Protein 4X84 (pdb70)

Radius of gyration: 31.81 Å; Cα contacts (8 Å, |Δi|>4): 2276; chains: 4; bounding box: 63×84×82 Å

Organism: Pseudomonas aeruginosa (strain ATCC 15692 / DSM 22644 / CIP 104116 / JCM 14847 / LMG 12228 / 1C / PRS 101 / PAO1) (NCBI:txid208964)

InterPro domains:
  IPR004788 Ribose 5-phosphate isomerase, type A [PF06026] (53-217)
  IPR004788 Ribose 5-phosphate isomerase, type A [PTHR11934] (2-221)
  IPR004788 Ribose 5-phosphate isomerase, type A [TIGR00021] (7-219)
  IPR004788 Ribose 5-phosphate isomerase, type A [cd01398] (6-214)
  IPR020672 Ribose-5-phosphate isomerase, type A, subgroup [MF_00170] (3-221)
  IPR037171 NagB/RpiA transferase-like [SSF100950] (1-150)

Foldseek 3Di:
DDDFLRLLLQLLLVVCVVCVVVAAAAAEAEFEDDSSSLSNLVNCLVCLVGYHAYEYLAPVRCVSRVVSVGDYDHPVVDQEHAEHEYEAQAAEQQQKGAHCPVPSQQSSLVSLVSYPAYEYEHAPVRYDHFPAQFFKKWWFAAVCVVVLQVQLVVVVWHWDWDPPDAGRVRTTITGTHDDGCPDLVVVQVSSVPRPGTPHIRTCHVPGHQWYWYGDPVHTDIHGD/DDFDDDDDFLRLLLQLLLVVCVVCQVVAAQAAEEEFEDDDSSLSNLVNVLVCLVGYQAYEYLAPVRCVSNVVSVGDYDHPVVDQAHAEHEYEAQAAEQQQKGAHCPVPSQQSSLVNLVRYPAYEYEGAAVRYDHWDAQFFKKWWFAAVCVVVLQVQVVVVVWHWDWPPPDAGRVRTTITGTHDDGCPDLVVVQVSSVPRPGTSHIRTCHVPGHQWYWYGDSVHTDIGGD/DADFLRLLLQLLLVVCVVCVVVAAAAAEEEFEDDDSSLSNLVNVLVCQVGYQAYEYLAPVRCVSNVVSPGDYDHPVVDQAHAEHEYEAQAAELQQKGFHCPVPSQQSSLVNLVRYPAYEYEHEQVRYDNAPAQFFKKWWFAAVCVVVLQVVLVVQVWHWDWPPPDAGRVRTTITGTHDGDCPDLVVVQVVSVPRPGTSHIRTCHVPGGQWYFYRYPVGTDIGGD/DFLVLLLQLLLVVCVVCQVVAAAAAEEEFEDDSSSLSNLVNNLVVLVGYQAYEYLAPVRVVSNVVSVGDYDHPVPDQAHQEHEYEAQAAEQQQKGAHCPVPSQQSSLVNLVRYPAYEYEHAAVRYDNWDAQFFKKWWFAAVCVVVLQVQVVVVVWHWDWPPPDAHRVRTTITGTHDDGCPDLVVVQVSSVPRPGTPHIRTCHVPGHQWYFYRDPVGTDIGGD

Structure (mmCIF, N/CA/C/O backbone):
data_4X84
#
_entry.id   4X84
#
_cell.length_a   41.070
_cell.length_b   142.790
_cell.length_c   161.210
_cell.angle_alpha   90.000
_cell.angle_beta   90.000
_cell.angle_gamma   90.000
#
_symmetry.space_group_name_H-M   'P 21 21 21'
#
loop_
_entity.id
_entity.type
_entity.pdbx_description
1 polymer 'Ribose-5-phosphate isomerase A'
2 non-polymer 'CITRATE ANION'
3 water water
#
loop_
_atom_site.group_PDB
_atom_site.id
_atom_site.type_symbol
_atom_site.label_atom_id
_atom_site.label_alt_id
_atom_site.label_comp_id
_atom_site.label_asym_id
_atom_site.label_entity_id
_atom_site.label_seq_id
_atom_site.pdbx_PDB_ins_code
_atom_site.Cartn_x
_atom_site.Cartn_y
_atom_site.Cartn_z
_atom_site.occupancy
_atom_site.B_iso_or_equiv
_atom_site.auth_seq_id
_atom_site.auth_comp_id
_atom_site.auth_asym_id
_atom_site.auth_atom_id
_atom_site.pdbx_PDB_model_num
ATOM 1 N N . HIS A 1 8 ? 0.649 100.624 5.033 1.00 37.77 0 HIS A N 1
ATOM 2 C CA . HIS A 1 8 ? 1.260 101.903 4.686 1.00 36.92 0 HIS A CA 1
ATOM 3 C C . HIS A 1 8 ? 0.620 103.048 5.461 1.00 34.40 0 HIS A C 1
ATOM 4 O O . HIS A 1 8 ? -0.604 103.154 5.538 1.00 35.48 0 HIS A O 1
ATOM 11 N N . MET A 1 9 ? 1.454 103.906 6.037 1.00 31.22 1 MET A N 1
ATOM 12 C CA . MET A 1 9 ? 0.961 105.075 6.751 1.00 27.51 1 MET A CA 1
ATOM 13 C C . MET A 1 9 ? 1.215 106.336 5.942 1.00 24.20 1 MET A C 1
ATOM 14 O O . MET A 1 9 ? 2.311 106.536 5.415 1.00 24.98 1 MET A O 1
ATOM 19 N N . ASN A 1 10 ? 0.201 107.186 5.834 1.00 20.56 2 ASN A N 1
ATOM 20 C CA . ASN A 1 10 ? 0.390 108.456 5.150 1.00 19.42 2 ASN A CA 1
ATOM 21 C C . ASN A 1 10 ? 1.099 109.439 6.073 1.00 17.97 2 ASN A C 1
ATOM 22 O O . ASN A 1 10 ? 1.337 109.144 7.247 1.00 16.65 2 ASN A O 1
ATOM 27 N N . GLN A 1 11 ? 1.444 110.603 5.543 1.00 16.84 3 GLN A N 1
ATOM 28 C CA . GLN A 1 11 ? 2.221 111.574 6.297 1.00 16.65 3 GLN A CA 1
ATOM 29 C C . GLN A 1 11 ? 1.487 112.067 7.548 1.00 14.47 3 GLN A C 1
ATOM 30 O O . GLN A 1 11 ? 2.101 112.238 8.603 1.00 13.32 3 GLN A O 1
ATOM 36 N N . ASP A 1 12 ? 0.178 112.285 7.436 1.00 13.86 4 ASP A N 1
ATOM 37 C CA . ASP A 1 12 ? -0.618 112.679 8.598 1.00 14.17 4 ASP A CA 1
ATOM 38 C C . ASP A 1 12 ? -0.554 111.632 9.708 1.00 12.88 4 ASP A C 1
ATOM 39 O O . ASP A 1 12 ? -0.460 111.966 10.885 1.00 13.10 4 ASP A O 1
ATOM 44 N N . GLN A 1 13 ? -0.612 110.361 9.331 1.00 12.37 5 GLN A N 1
ATOM 45 C CA . GLN A 1 13 ? -0.589 109.286 10.312 1.00 13.10 5 GLN A CA 1
ATOM 46 C C . GLN A 1 13 ? 0.768 109.183 11.006 1.00 11.72 5 GLN A C 1
ATOM 47 O O . GLN A 1 13 ? 0.838 108.913 12.204 1.00 12.13 5 GLN A O 1
ATOM 53 N N . LEU A 1 14 ? 1.844 109.432 10.267 1.00 11.61 6 LEU A N 1
ATOM 54 C CA . LEU A 1 14 ? 3.171 109.478 10.877 1.00 10.46 6 LEU A CA 1
ATOM 55 C C . LEU A 1 14 ? 3.283 110.655 11.854 1.00 10.64 6 LEU A C 1
ATOM 56 O O . LEU A 1 14 ? 3.892 110.529 12.917 1.00 10.86 6 LEU A O 1
ATOM 61 N N . LYS A 1 15 ? 2.697 111.794 11.493 1.00 10.36 7 LYS A N 1
ATOM 62 C CA . LYS A 1 15 ? 2.674 112.949 12.385 1.00 10.19 7 LYS A CA 1
ATOM 63 C C . LYS A 1 15 ? 1.854 112.668 13.648 1.00 8.93 7 LYS A C 1
ATOM 64 O O . LYS A 1 15 ? 2.242 113.057 14.753 1.00 9.90 7 LYS A O 1
ATOM 70 N N . GLN A 1 16 ? 0.727 111.978 13.496 1.00 10.23 8 GLN A N 1
ATOM 71 C CA . GLN A 1 16 ? -0.067 111.611 14.665 1.00 11.55 8 GLN A CA 1
ATOM 72 C C . GLN A 1 16 ? 0.694 110.659 15.580 1.00 10.57 8 GLN A C 1
ATOM 73 O O . GLN A 1 16 ? 0.596 110.761 16.805 1.00 11.17 8 GLN A O 1
ATOM 79 N N . ALA A 1 17 ? 1.456 109.743 14.987 1.00 10.69 9 ALA A N 1
ATOM 80 C CA . ALA A 1 17 ? 2.233 108.797 15.777 1.00 10.81 9 ALA A CA 1
ATOM 81 C C . ALA A 1 17 ? 3.258 109.512 16.660 1.00 10.52 9 ALA A C 1
ATOM 82 O O . ALA A 1 17 ? 3.385 109.197 17.846 1.00 10.22 9 ALA A O 1
ATOM 84 N N . VAL A 1 18 ? 3.994 110.470 16.097 1.00 10.02 10 VAL A N 1
ATOM 85 C CA . VAL A 1 18 ? 4.971 111.188 16.915 1.00 9.12 10 VAL A CA 1
ATOM 86 C C . VAL A 1 18 ? 4.319 112.155 17.899 1.00 9.33 10 VAL A C 1
ATOM 87 O O . VAL A 1 18 ? 4.839 112.362 18.995 1.00 10.24 10 VAL A O 1
ATOM 91 N N . ALA A 1 19 ? 3.177 112.728 17.525 1.00 9.55 11 ALA A N 1
ATOM 92 C CA . ALA A 1 19 ? 2.423 113.570 18.449 1.00 10.07 11 ALA A CA 1
ATOM 93 C C . ALA A 1 19 ? 2.048 112.780 19.699 1.00 9.86 11 ALA A C 1
ATOM 94 O O . ALA A 1 19 ? 2.224 113.254 20.829 1.00 10.87 11 ALA A O 1
ATOM 96 N N . GLN A 1 20 ? 1.545 111.560 19.504 1.00 10.00 12 GLN A N 1
ATOM 97 C CA . GLN A 1 20 ? 1.153 110.730 20.638 1.00 11.47 12 GLN A CA 1
ATOM 98 C C . GLN A 1 20 ? 2.383 110.267 21.417 1.00 10.49 12 GLN A C 1
ATOM 99 O O . GLN A 1 20 ? 2.349 110.196 22.644 1.00 11.60 12 GLN A O 1
ATOM 105 N N . ALA A 1 21 ? 3.466 109.953 20.710 1.00 10.18 13 ALA A N 1
ATOM 106 C CA . ALA A 1 21 ? 4.703 109.566 21.381 1.00 10.23 13 ALA A CA 1
ATOM 107 C C . ALA A 1 21 ? 5.215 110.680 22.302 1.00 10.06 13 ALA A C 1
ATOM 108 O O . ALA A 1 21 ? 5.718 110.416 23.394 1.00 10.44 13 ALA A O 1
ATOM 110 N N . ALA A 1 22 ? 5.083 111.929 21.866 1.00 9.07 14 ALA A N 1
ATOM 111 C CA . ALA A 1 22 ? 5.484 113.064 22.696 1.00 9.80 14 ALA A CA 1
ATOM 112 C C . ALA A 1 22 ? 4.626 113.161 23.960 1.00 10.02 14 ALA A C 1
ATOM 113 O O . ALA A 1 22 ? 5.148 113.376 25.053 1.00 10.88 14 ALA A O 1
ATOM 115 N N . VAL A 1 23 ? 3.315 112.989 23.816 1.00 9.45 15 VAL A N 1
ATOM 116 C CA . VAL A 1 23 ? 2.435 112.957 24.985 1.00 10.57 15 VAL A CA 1
ATOM 117 C C . VAL A 1 23 ? 2.825 111.821 25.931 1.00 10.55 15 VAL A C 1
ATOM 118 O O . VAL A 1 23 ? 2.918 112.028 27.142 1.00 12.04 15 VAL A O 1
ATOM 122 N N . ASP A 1 24 ? 3.077 110.634 25.379 1.00 11.73 16 ASP A N 1
ATOM 123 C CA . ASP A 1 24 ? 3.471 109.482 26.200 1.00 13.66 16 ASP A CA 1
ATOM 124 C C . ASP A 1 24 ? 4.733 109.788 26.997 1.00 12.82 16 ASP A C 1
ATOM 125 O O . ASP A 1 24 ? 4.864 109.386 28.157 1.00 13.77 16 ASP A O 1
ATOM 130 N N . HIS A 1 25 ? 5.664 110.494 26.363 1.00 12.36 17 HIS A N 1
ATOM 131 C CA . HIS A 1 25 ? 6.930 110.834 26.994 1.00 11.93 17 HIS A CA 1
ATOM 132 C C . HIS A 1 25 ? 6.764 111.825 28.138 1.00 11.70 17 HIS A C 1
ATOM 133 O O . HIS A 1 25 ? 7.357 111.658 29.210 1.00 12.31 17 HIS A O 1
ATOM 140 N N . ILE A 1 26 ? 5.975 112.873 27.909 1.00 10.95 18 ILE A N 1
ATOM 141 C CA . ILE A 1 26 ? 5.872 113.942 28.897 1.00 10.55 18 ILE A CA 1
ATOM 142 C C . ILE A 1 26 ? 4.861 113.682 30.015 1.00 10.38 18 ILE A C 1
ATOM 143 O O . ILE A 1 26 ? 5.026 114.201 31.113 1.00 10.44 18 ILE A O 1
ATOM 148 N N . LEU A 1 27 ? 3.837 112.874 29.748 1.00 11.12 19 LEU A N 1
ATOM 149 C CA . LEU A 1 27 ? 2.744 112.691 30.709 1.00 12.85 19 LEU A CA 1
ATOM 150 C C . LEU A 1 27 ? 3.166 112.330 32.150 1.00 12.32 19 LEU A C 1
ATOM 151 O O . LEU A 1 27 ? 2.669 112.942 33.093 1.00 12.09 19 LEU A O 1
ATOM 156 N N . PRO A 1 28 ? 4.104 111.373 32.332 1.00 12.60 20 PRO A N 1
ATOM 157 C CA . PRO A 1 28 ? 4.514 111.047 33.707 1.00 13.19 20 PRO A CA 1
ATOM 158 C C . PRO A 1 28 ? 5.189 112.213 34.438 1.00 12.77 20 PRO A C 1
ATOM 159 O O . PRO A 1 28 ? 5.317 112.178 35.669 1.00 15.09 20 PRO A O 1
ATOM 163 N N . HIS A 1 29 ? 5.605 113.226 33.680 1.00 11.74 21 HIS A N 1
ATOM 164 C CA . HIS A 1 29 ? 6.294 114.385 34.222 1.00 11.85 21 HIS A CA 1
ATOM 165 C C . HIS A 1 29 ? 5.382 11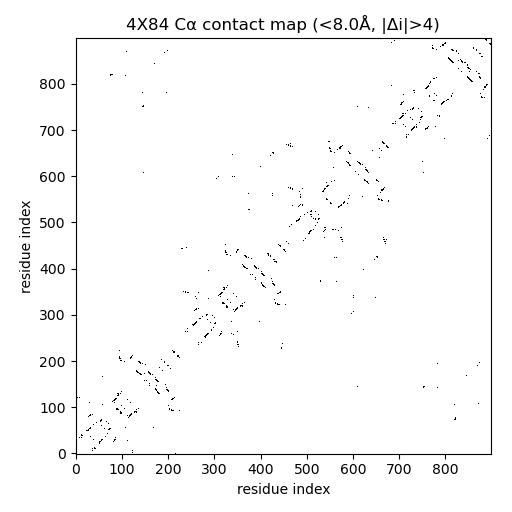5.588 34.437 1.00 13.39 21 HIS A C 1
ATOM 166 O O . HIS A 1 29 ? 5.846 116.637 34.863 1.00 16.83 21 HIS A O 1
ATOM 173 N N . LEU A 1 30 ? 4.093 115.452 34.138 1.00 11.12 22 LEU A N 1
ATOM 174 C CA . LEU A 1 30 ? 3.166 116.575 34.274 1.00 11.97 22 LEU A CA 1
ATOM 175 C C . LEU A 1 30 ? 2.394 116.530 35.581 1.00 12.11 22 LEU A C 1
ATOM 176 O O . LEU A 1 30 ? 1.869 115.489 35.963 1.00 14.43 22 LEU A O 1
ATOM 181 N N . ASP A 1 31 ? 2.319 117.668 36.262 1.00 11.94 23 ASP A N 1
ATOM 182 C CA . ASP A 1 31 ? 1.409 117.807 37.398 1.00 11.40 23 ASP A CA 1
ATOM 183 C C . ASP A 1 31 ? 0.547 119.048 37.216 1.00 11.81 23 ASP A C 1
ATOM 184 O O . ASP A 1 31 ? 0.590 119.691 36.156 1.00 11.95 23 ASP A O 1
ATOM 189 N N . SER A 1 32 ? -0.218 119.398 38.242 1.00 11.71 24 SER A N 1
ATOM 190 C CA . SER A 1 32 ? -1.191 120.473 38.111 1.00 12.71 24 SER A CA 1
ATOM 191 C C . SER A 1 32 ? -0.573 121.842 37.831 1.00 13.51 24 SER A C 1
ATOM 192 O O . SER A 1 32 ? -1.281 122.772 37.443 1.00 15.29 24 SER A O 1
ATOM 195 N N . LYS A 1 33 ? 0.735 121.973 38.026 1.00 14.20 25 LYS A N 1
ATOM 196 C CA A LYS A 1 33 ? 1.426 123.241 37.808 0.62 14.75 25 LYS A CA 1
ATOM 197 C CA B LYS A 1 33 ? 1.383 123.257 37.787 0.38 14.61 25 LYS A CA 1
ATOM 198 C C . LYS A 1 33 ? 2.285 123.237 36.544 1.00 14.33 25 LYS A C 1
ATOM 199 O O . LYS A 1 33 ? 2.997 124.202 36.264 1.00 16.14 25 LYS A O 1
ATOM 210 N N . SER A 1 34 ? 2.229 122.147 35.782 1.00 12.60 26 SER A N 1
ATOM 211 C CA . SER A 1 34 ? 2.989 122.050 34.537 1.00 10.91 26 SER A CA 1
ATOM 212 C C . SER A 1 34 ? 2.402 122.922 33.437 1.00 9.94 26 SER A C 1
ATOM 213 O O . SER A 1 34 ? 1.203 122.845 33.144 1.00 10.81 26 SER A O 1
ATOM 216 N N . ILE A 1 35 ? 3.259 123.728 32.815 1.00 9.56 27 ILE A N 1
ATOM 217 C CA . ILE A 1 35 ? 2.904 124.499 31.631 1.00 9.26 27 ILE A CA 1
ATOM 218 C C . ILE A 1 35 ? 3.767 123.982 30.479 1.00 8.59 27 ILE A C 1
ATOM 219 O O . ILE A 1 35 ? 4.980 123.841 30.622 1.00 10.09 27 ILE A O 1
ATOM 224 N N . VAL A 1 36 ? 3.125 123.652 29.361 1.00 8.46 28 VAL A N 1
ATOM 225 C CA . VAL A 1 36 ? 3.804 123.052 28.216 1.00 8.08 28 VAL A CA 1
ATOM 226 C C . VAL A 1 36 ? 3.950 124.076 27.088 1.00 7.35 28 VAL A C 1
ATOM 227 O O . VAL A 1 36 ? 2.984 124.742 26.725 1.00 7.74 28 VAL A O 1
ATOM 231 N N . GLY A 1 37 ? 5.161 124.229 26.555 1.00 7.35 29 GLY A N 1
ATOM 232 C CA . GLY A 1 37 ? 5.359 125.071 25.378 1.00 7.29 29 GLY A CA 1
ATOM 233 C C . GLY A 1 37 ? 4.954 124.341 24.107 1.00 7.21 29 GLY A C 1
ATOM 234 O O . GLY A 1 37 ? 5.313 123.172 23.924 1.00 6.90 29 GLY A O 1
ATOM 235 N N . VAL A 1 38 ? 4.205 125.017 23.229 1.00 6.92 30 VAL A N 1
ATOM 236 C CA . VAL A 1 38 ? 3.607 124.363 22.071 1.00 7.28 30 VAL A CA 1
ATOM 237 C C . VAL A 1 38 ? 3.972 125.049 20.754 1.00 6.92 30 VAL A C 1
ATOM 238 O O . VAL A 1 38 ? 3.866 126.278 20.631 1.00 6.99 30 VAL A O 1
ATOM 242 N N . GLY A 1 39 ? 4.405 124.243 19.782 1.00 6.73 31 GLY A N 1
ATOM 243 C CA . GLY A 1 39 ? 4.776 124.721 18.464 1.00 6.73 31 GLY A CA 1
ATOM 244 C C . GLY A 1 39 ? 3.613 125.180 17.602 1.00 6.77 31 GLY A C 1
ATOM 245 O O . GLY A 1 39 ? 2.496 125.377 18.082 1.00 7.20 31 GLY A O 1
ATOM 246 N N . THR A 1 40 ? 3.891 125.355 16.314 1.00 7.57 32 THR A N 1
ATOM 247 C CA . THR A 1 40 ? 2.912 125.834 15.340 1.00 7.18 32 THR A CA 1
ATOM 248 C C . THR A 1 40 ? 2.951 124.964 14.091 1.00 7.28 32 THR A C 1
ATOM 249 O O . THR A 1 40 ? 4.022 124.518 13.686 1.00 8.62 32 THR A O 1
ATOM 253 N N . GLY A 1 41 ? 1.789 124.710 13.498 1.00 7.77 33 GLY A N 1
ATOM 254 C CA . GLY A 1 41 ? 1.736 124.014 12.224 1.00 8.96 33 GLY A CA 1
ATOM 255 C C . GLY A 1 41 ? 1.120 122.635 12.327 1.00 8.55 33 GLY A C 1
ATOM 256 O O . GLY A 1 41 ? 0.573 122.263 13.369 1.00 8.90 33 GLY A O 1
ATOM 257 N N . SER A 1 42 ? 1.201 121.877 11.241 1.00 8.75 34 SER A N 1
ATOM 258 C CA . SER A 1 42 ? 0.445 120.637 11.136 1.00 9.32 34 SER A CA 1
ATOM 259 C C . SER A 1 42 ? 0.795 119.612 12.219 1.00 9.15 34 SER A C 1
ATOM 260 O O . SER A 1 42 ? -0.098 119.015 12.826 1.00 8.94 34 SER A O 1
ATOM 263 N N . THR A 1 43 ? 2.086 119.409 12.471 1.00 8.13 35 THR A N 1
ATOM 264 C CA . THR A 1 43 ? 2.491 118.383 13.425 1.00 8.59 35 THR A CA 1
ATOM 265 C C . THR A 1 43 ? 2.170 118.844 14.854 1.00 7.41 35 THR A C 1
ATOM 266 O O . THR A 1 43 ? 1.628 118.084 15.661 1.00 8.45 35 THR A O 1
ATOM 270 N N . ALA A 1 44 ? 2.470 120.109 15.154 1.00 7.76 36 ALA A N 1
ATOM 271 C CA . ALA A 1 44 ? 2.125 120.672 16.452 1.00 7.89 36 ALA A CA 1
ATOM 272 C C . ALA A 1 44 ? 0.622 120.582 16.722 1.00 7.25 36 ALA A C 1
ATOM 273 O O . ALA A 1 44 ? 0.207 120.333 17.850 1.00 8.11 36 ALA A O 1
ATOM 275 N N . ASN A 1 45 ? -0.193 120.787 15.692 1.00 7.74 37 ASN A N 1
ATOM 276 C CA . ASN A 1 45 ? -1.638 120.709 15.870 1.00 8.95 37 ASN A CA 1
ATOM 277 C C . ASN A 1 45 ? -2.108 119.294 16.216 1.00 8.75 37 ASN A C 1
ATOM 278 O O . ASN A 1 45 ? -3.023 119.123 17.022 1.00 9.10 37 ASN A O 1
ATOM 283 N N . PHE A 1 46 ? -1.478 118.280 15.626 1.00 8.56 38 PHE A N 1
ATOM 284 C CA . PHE A 1 46 ? -1.771 116.903 16.030 1.00 9.13 38 PHE A CA 1
ATOM 285 C C . PHE A 1 46 ? -1.349 116.662 17.488 1.00 8.58 38 PHE A C 1
ATOM 286 O O . PHE A 1 46 ? -2.012 115.941 18.234 1.00 9.24 38 PHE A O 1
ATOM 294 N N . PHE A 1 47 ? -0.247 117.279 17.902 1.00 7.97 39 PHE A N 1
ATOM 295 C CA . PHE A 1 47 ? 0.166 117.218 19.294 1.00 8.25 39 PHE A CA 1
ATOM 296 C C . PHE A 1 47 ? -0.882 117.858 20.217 1.00 8.31 39 PHE A C 1
ATOM 297 O O . PHE A 1 47 ? -1.194 117.315 21.276 1.00 9.16 39 PHE A O 1
ATOM 305 N N . ILE A 1 48 ? -1.430 119.007 19.824 1.00 7.85 40 ILE A N 1
ATOM 306 C CA . ILE A 1 48 ? -2.477 119.638 20.624 1.00 8.57 40 ILE A CA 1
ATOM 307 C C . ILE A 1 48 ? -3.675 118.688 20.781 1.00 8.79 40 ILE A C 1
ATOM 308 O O . ILE A 1 48 ? -4.213 118.544 21.880 1.00 10.05 40 ILE A O 1
ATOM 313 N N . ASP A 1 49 ? -4.064 118.020 19.695 1.00 9.62 41 ASP A N 1
ATOM 314 C CA . ASP A 1 49 ? -5.156 117.044 19.752 1.00 11.12 41 ASP A CA 1
ATOM 315 C C . ASP A 1 49 ? -4.899 115.983 20.824 1.00 10.63 41 ASP A C 1
ATOM 316 O O . ASP A 1 49 ? -5.778 115.675 21.627 1.00 13.04 41 ASP A O 1
ATOM 321 N N . ALA A 1 50 ? -3.692 115.426 20.823 1.00 10.78 42 ALA A N 1
ATOM 322 C CA . ALA A 1 50 ? -3.326 114.354 21.749 1.00 10.97 42 ALA A CA 1
ATOM 323 C C . ALA A 1 50 ? -3.193 114.868 23.182 1.00 10.36 42 ALA A C 1
ATOM 324 O O . ALA A 1 50 ? -3.657 114.227 24.127 1.00 12.65 42 ALA A O 1
ATOM 326 N N . LEU A 1 51 ? -2.558 116.024 23.341 1.00 10.16 43 LEU A N 1
ATOM 327 C CA . LEU A 1 51 ? -2.331 116.605 24.660 1.00 9.98 43 LEU A CA 1
ATOM 328 C C . LEU A 1 51 ? -3.634 116.999 25.355 1.00 10.23 43 LEU A C 1
ATOM 329 O O . LEU A 1 51 ? -3.769 116.855 26.569 1.00 11.64 43 LEU A O 1
ATOM 334 N N . ALA A 1 52 ? -4.593 117.500 24.581 1.00 10.12 44 ALA A N 1
ATOM 335 C CA . ALA A 1 52 ? -5.844 118.007 25.142 1.00 10.51 44 ALA A CA 1
ATOM 336 C C . ALA A 1 52 ? -6.638 116.938 25.884 1.00 11.31 44 ALA A C 1
ATOM 337 O O . ALA A 1 52 ? -7.422 117.247 26.786 1.00 11.71 44 ALA A O 1
ATOM 339 N N . ARG A 1 53 ? -6.429 115.677 25.521 1.00 10.78 45 ARG A N 1
ATOM 340 C CA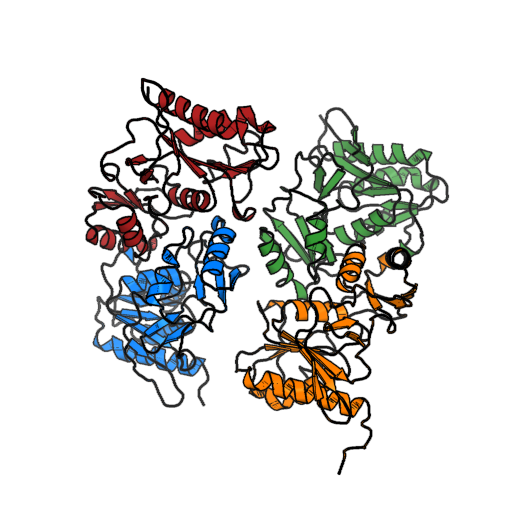 . ARG A 1 53 ? -7.077 114.579 26.233 1.00 12.71 45 ARG A CA 1
ATOM 341 C C . ARG A 1 53 ? -6.650 114.498 27.702 1.00 12.83 45 ARG A C 1
ATOM 342 O O . ARG A 1 53 ? -7.315 113.857 28.512 1.00 14.09 45 ARG A O 1
ATOM 350 N N . HIS A 1 54 ? -5.565 115.187 28.041 1.00 11.49 46 HIS A N 1
ATOM 351 C CA . HIS A 1 54 ? -5.011 115.166 29.385 1.00 11.65 46 HIS A CA 1
ATOM 352 C C . HIS A 1 54 ? -5.041 116.532 30.065 1.00 11.46 46 HIS A C 1
ATOM 353 O O . HIS A 1 54 ? -4.320 116.752 31.034 1.00 11.70 46 HIS A O 1
ATOM 360 N N . LYS A 1 55 ? -5.882 117.439 29.576 1.00 11.16 47 LYS A N 1
ATOM 361 C CA . LYS A 1 55 ? -5.871 118.806 30.096 1.00 12.37 47 LYS A CA 1
ATOM 362 C C . LYS A 1 55 ? -6.205 118.907 31.591 1.00 12.48 47 LYS A C 1
ATOM 363 O O . LYS A 1 55 ? -5.784 119.844 32.260 1.00 13.73 47 LYS A O 1
ATOM 369 N N . ALA A 1 56 ? -6.931 117.925 32.117 1.00 12.77 48 ALA A N 1
ATOM 370 C CA . ALA A 1 56 ? -7.270 117.900 33.538 1.00 13.66 48 ALA A CA 1
ATOM 371 C C . ALA A 1 56 ? -6.085 117.490 34.420 1.00 13.79 48 ALA A C 1
ATOM 372 O O . ALA A 1 56 ? -6.206 117.456 35.647 1.00 16.18 48 ALA A O 1
ATOM 374 N N . GLU A 1 57 ? -4.946 117.195 33.797 1.00 12.84 49 GLU A N 1
ATOM 375 C CA A GLU A 1 57 ? -3.767 116.743 34.525 0.66 14.03 49 GLU A CA 1
ATOM 376 C CA B GLU A 1 57 ? -3.751 116.736 34.501 0.34 13.59 49 GLU A CA 1
ATOM 377 C C . GLU A 1 57 ? -2.652 117.790 34.579 1.00 13.45 49 GLU A C 1
ATOM 378 O O . GLU A 1 57 ? -1.671 117.619 35.298 1.00 16.89 49 GLU A O 1
ATOM 389 N N . PHE A 1 58 ? -2.799 118.879 33.829 1.00 11.44 50 PHE A N 1
ATOM 390 C CA . PHE A 1 58 ? -1.776 119.922 33.856 1.00 11.56 50 PHE A CA 1
ATOM 391 C C . PHE A 1 58 ? -2.386 121.321 33.854 1.00 11.27 50 PHE A C 1
ATOM 392 O O . PHE A 1 58 ? -3.605 121.472 33.785 1.00 11.95 50 PHE A O 1
ATOM 400 N N . ASP A 1 59 ? -1.538 122.337 33.975 1.00 10.77 51 ASP A N 1
ATOM 401 C CA . ASP A 1 59 ? -2.010 123.709 34.111 1.00 11.00 51 ASP A CA 1
ATOM 402 C C . ASP A 1 59 ? -2.453 124.288 32.766 1.00 10.18 51 ASP A C 1
ATOM 403 O O . ASP A 1 59 ? -3.632 124.552 32.550 1.00 10.68 51 ASP A O 1
ATOM 408 N N . GLY A 1 60 ? -1.511 124.490 31.857 1.00 9.19 52 GLY A N 1
ATOM 409 C CA . GLY A 1 60 ? -1.850 125.074 30.574 1.00 8.67 52 GLY A CA 1
ATOM 410 C C . GLY A 1 60 ? -0.653 125.080 29.666 1.00 7.63 52 GLY A C 1
ATOM 411 O O . GLY A 1 60 ? 0.260 124.272 29.826 1.00 8.54 52 GLY A O 1
ATOM 412 N N . ALA A 1 61 ? -0.653 126.016 28.723 1.00 7.61 53 ALA A N 1
ATOM 413 C CA . ALA A 1 61 ? 0.335 126.019 27.658 1.00 7.65 53 ALA A CA 1
ATOM 414 C C . ALA A 1 61 ? 0.798 127.427 27.316 1.00 6.98 53 ALA A C 1
ATOM 415 O O . ALA A 1 61 ? 0.090 128.406 27.552 1.00 8.10 53 ALA A O 1
ATOM 417 N N . VAL A 1 62 ? 1.996 127.515 26.750 1.00 6.72 54 VAL A N 1
ATOM 418 C CA . VAL A 1 62 ? 2.469 128.738 26.118 1.00 7.15 54 VAL A CA 1
ATOM 419 C C . VAL A 1 62 ? 2.445 128.512 24.608 1.00 6.35 54 VAL A C 1
ATOM 420 O O . VAL A 1 62 ? 2.924 127.476 24.127 1.00 7.85 54 VAL A O 1
ATOM 424 N N . ALA A 1 63 ? 1.895 129.472 23.861 1.00 6.99 55 ALA A N 1
ATOM 425 C CA . ALA A 1 63 ? 1.768 129.360 22.408 1.00 7.75 55 ALA A CA 1
ATOM 426 C C . ALA A 1 63 ? 2.959 129.987 21.693 1.00 8.02 55 ALA A C 1
ATOM 427 O O . ALA A 1 63 ? 3.525 130.968 22.160 1.00 11.96 55 ALA A O 1
ATOM 429 N N . SER A 1 64 ? 3.320 129.421 20.548 1.00 7.03 56 SER A N 1
ATOM 430 C CA . SER A 1 64 ? 4.373 129.976 19.695 1.00 6.99 56 SER A CA 1
ATOM 431 C C . SER A 1 64 ? 3.824 130.743 18.491 1.00 6.23 56 SER A C 1
ATOM 432 O O . SER A 1 64 ? 4.591 131.178 17.627 1.00 6.60 56 SER A O 1
ATOM 435 N N . SER A 1 65 ? 2.504 130.915 18.441 1.00 6.47 57 SER A N 1
ATOM 436 C CA . SER A 1 65 ? 1.883 131.749 17.418 1.00 6.93 57 SER A CA 1
ATOM 437 C C . SER A 1 65 ? 0.461 132.103 17.829 1.00 6.74 57 SER A C 1
ATOM 438 O O . SER A 1 65 ? -0.121 131.464 18.710 1.00 7.31 57 SER A O 1
ATOM 441 N N . GLU A 1 66 ? -0.108 133.115 17.185 1.00 7.91 58 GLU A N 1
ATOM 442 C CA A GLU A 1 66 ? -1.504 133.448 17.422 0.51 7.47 58 GLU A CA 1
ATOM 443 C CA B GLU A 1 66 ? -1.508 133.454 17.405 0.49 7.97 58 GLU A CA 1
ATOM 444 C C . GLU A 1 66 ? -2.414 132.292 17.003 1.00 7.68 58 GLU A C 1
ATOM 445 O O . GLU A 1 66 ? -3.408 132.012 17.667 1.00 8.08 58 GLU A O 1
ATOM 456 N N . ALA A 1 67 ? -2.057 131.603 15.919 1.00 6.77 59 ALA A N 1
ATOM 457 C CA . ALA A 1 67 ? -2.824 130.449 15.454 1.00 8.20 59 ALA A CA 1
ATOM 458 C C . ALA A 1 67 ? -2.824 129.331 16.508 1.00 7.32 59 ALA A C 1
ATOM 459 O O . ALA A 1 67 ? -3.867 128.749 16.830 1.00 8.07 59 ALA A O 1
ATOM 461 N N . THR A 1 68 ? -1.658 129.040 17.062 1.00 6.96 60 THR A N 1
ATOM 462 C CA . THR A 1 68 ? -1.560 128.033 18.115 1.00 6.87 60 THR A CA 1
ATOM 463 C C . THR A 1 68 ? -2.353 128.423 19.360 1.00 7.73 60 THR A C 1
ATOM 464 O O . THR A 1 68 ? -2.994 127.577 19.979 1.00 7.43 60 THR A O 1
ATOM 468 N N . ALA A 1 69 ? -2.330 129.703 19.722 1.00 7.51 61 ALA A N 1
ATOM 469 C CA . ALA A 1 69 ? -3.114 130.161 20.863 1.00 7.41 61 ALA A CA 1
ATOM 470 C C . ALA A 1 69 ? -4.599 129.866 20.633 1.00 7.53 61 ALA A C 1
ATOM 471 O O . ALA A 1 69 ? -5.298 129.408 21.544 1.00 7.79 61 ALA A O 1
ATOM 473 N N . LYS A 1 70 ? -5.081 130.120 19.417 1.00 7.82 62 LYS A N 1
ATOM 474 C CA . LYS A 1 70 ? -6.463 129.795 19.076 1.00 8.84 62 LYS A CA 1
ATOM 475 C C . LYS A 1 70 ? -6.734 128.292 19.151 1.00 8.81 62 LYS A C 1
ATOM 476 O O . LYS A 1 70 ? -7.751 127.876 19.706 1.00 8.64 62 LYS A O 1
ATOM 482 N N . ARG A 1 71 ? -5.842 127.476 18.588 1.00 8.56 63 ARG A N 1
ATOM 483 C CA . ARG A 1 71 ? -6.047 126.030 18.605 1.00 8.66 63 ARG A CA 1
ATOM 484 C C . ARG A 1 71 ? -6.099 125.502 20.036 1.00 8.05 63 ARG A C 1
ATOM 485 O O . ARG A 1 71 ? -6.931 124.654 20.358 1.00 8.63 63 ARG A O 1
ATOM 493 N N . LEU A 1 72 ? -5.217 126.009 20.899 1.00 7.77 64 LEU A N 1
ATOM 494 C CA . LEU A 1 72 ? -5.197 125.603 22.301 1.00 7.54 64 LEU A CA 1
ATOM 495 C C . LEU A 1 72 ? -6.518 125.955 22.975 1.00 8.27 64 LEU A C 1
ATOM 496 O O . LEU A 1 72 ? -7.133 125.108 23.620 1.00 9.08 64 LEU A O 1
ATOM 501 N N . LYS A 1 73 ? -6.971 127.191 22.793 1.00 8.01 65 LYS A N 1
ATOM 502 C CA . LYS A 1 73 ? -8.231 127.626 23.390 1.00 9.54 65 LYS A CA 1
ATOM 503 C C . LYS A 1 73 ? -9.424 126.824 22.872 1.00 9.78 65 LYS A C 1
ATOM 504 O O . LYS A 1 73 ? -10.330 126.485 23.632 1.00 9.94 65 LYS A O 1
ATOM 510 N N . GLU A 1 74 ? -9.405 126.496 21.584 1.00 9.75 66 GLU A N 1
ATOM 511 C CA . GLU A 1 74 ? -10.470 125.701 20.987 1.00 10.69 66 GLU A CA 1
ATOM 512 C C . GLU A 1 74 ? -10.540 124.309 21.614 1.00 10.62 66 GLU A C 1
ATOM 513 O O . GLU A 1 74 ? -11.606 123.702 21.650 1.00 13.36 66 GLU A O 1
ATOM 519 N N . HIS A 1 75 ? -9.407 123.820 22.113 1.00 11.14 67 HIS A N 1
ATOM 520 C CA . HIS A 1 75 ? -9.337 122.525 22.800 1.00 11.69 67 HIS A CA 1
ATOM 521 C C . HIS A 1 75 ? -9.516 122.644 24.313 1.00 11.32 67 HIS A C 1
ATOM 522 O O . HIS A 1 75 ? -9.406 121.650 25.034 1.00 13.54 67 HIS A O 1
ATOM 529 N N . GLY A 1 76 ? -9.769 123.852 24.802 1.00 11.55 68 GLY A N 1
ATOM 530 C CA . GLY A 1 76 ? -9.985 124.065 26.223 1.00 11.90 68 GLY A CA 1
ATOM 531 C C . GLY A 1 76 ? -8.737 124.063 27.096 1.00 11.29 68 GLY A C 1
ATOM 532 O O . GLY A 1 76 ? -8.833 123.887 28.311 1.00 11.53 68 GLY A O 1
ATOM 533 N N . ILE A 1 77 ? -7.571 124.280 26.491 1.00 10.07 69 ILE A N 1
ATOM 534 C CA . ILE A 1 77 ? -6.323 124.377 27.237 1.00 10.17 69 ILE A CA 1
ATOM 535 C C . ILE A 1 77 ? -6.016 125.848 27.510 1.00 10.34 69 ILE A C 1
ATOM 536 O O . ILE A 1 77 ? -5.954 126.650 26.580 1.00 11.11 69 ILE A O 1
ATOM 541 N N . PRO A 1 78 ? -5.854 126.220 28.793 1.00 11.02 70 PRO A N 1
ATOM 542 C CA . PRO A 1 78 ? -5.503 127.602 29.142 1.00 11.13 70 PRO A CA 1
ATOM 543 C C . PRO A 1 78 ? -4.184 128.021 28.500 1.00 9.29 70 PRO A C 1
ATOM 544 O O . PRO A 1 78 ? -3.237 127.233 28.460 1.00 9.55 70 PRO A O 1
ATOM 548 N N . VAL A 1 79 ? -4.132 129.262 28.027 1.00 8.84 71 VAL A N 1
ATOM 549 C CA . VAL A 1 79 ? -2.932 129.807 27.403 1.00 8.77 71 VAL A CA 1
ATOM 550 C C . VAL A 1 79 ? -2.345 130.922 28.264 1.00 9.17 71 VAL A C 1
ATOM 551 O O . VAL A 1 79 ? -3.058 131.845 28.665 1.00 11.24 71 VAL A O 1
ATOM 555 N N . TYR A 1 80 ? -1.046 130.832 28.536 1.00 8.26 72 TYR A N 1
ATOM 556 C CA . TYR A 1 80 ? -0.324 131.831 29.314 1.00 8.78 72 TYR A CA 1
ATOM 557 C C . TYR A 1 80 ? 0.714 132.500 28.425 1.00 7.52 72 TYR A C 1
ATOM 558 O O . TYR A 1 80 ? 1.277 131.857 27.540 1.00 8.52 72 TYR A O 1
ATOM 567 N N . GLU A 1 81 ? 0.979 133.781 28.667 1.00 8.25 73 GLU A N 1
ATOM 568 C CA . GLU A 1 81 ? 2.072 134.458 27.975 1.00 8.08 73 GLU A CA 1
ATOM 569 C C . GLU A 1 81 ? 3.409 133.968 28.510 1.00 8.05 73 GLU A C 1
ATOM 570 O O . GLU A 1 81 ? 3.562 133.725 29.713 1.00 8.40 73 GLU A O 1
ATOM 576 N N . LEU A 1 82 ? 4.385 133.843 27.618 1.00 7.84 74 LEU A N 1
ATOM 577 C CA . LEU A 1 82 ? 5.720 133.412 28.009 1.00 7.58 74 LEU A CA 1
ATOM 578 C C . LEU A 1 82 ? 6.310 134.302 29.104 1.00 6.40 74 LEU A C 1
ATOM 579 O O . LEU A 1 82 ? 7.032 133.820 29.979 1.00 7.85 74 LEU A O 1
ATOM 584 N N . ASN A 1 83 ? 5.989 135.593 29.069 1.00 7.45 75 ASN A N 1
ATOM 585 C CA . ASN A 1 83 ? 6.509 136.548 30.049 1.00 8.28 75 ASN A CA 1
ATOM 586 C C . ASN A 1 83 ? 6.133 136.216 31.489 1.00 9.62 75 ASN A C 1
ATOM 587 O O . ASN A 1 83 ? 6.786 136.689 32.414 1.00 12.78 75 ASN A O 1
ATOM 592 N N . THR A 1 84 ? 5.092 135.407 31.677 1.00 9.32 76 THR A N 1
ATOM 593 C CA . THR A 1 84 ? 4.662 135.026 33.022 1.00 11.49 76 THR A CA 1
ATOM 594 C C . THR A 1 84 ? 5.369 133.789 33.577 1.00 13.70 76 THR A C 1
ATOM 595 O O . THR A 1 84 ? 5.120 133.398 34.714 1.00 16.50 76 THR A O 1
ATOM 599 N N . VAL A 1 85 ? 6.234 133.161 32.789 1.00 15.89 77 VAL A N 1
ATOM 600 C CA . VAL A 1 85 ? 6.972 132.001 33.286 1.00 21.39 77 VAL A CA 1
ATOM 601 C C . VAL A 1 85 ? 8.483 132.213 33.203 1.00 22.21 77 VAL A C 1
ATOM 602 O O . VAL A 1 85 ? 8.974 132.963 32.360 1.00 22.75 77 VAL A O 1
ATOM 606 N N A SER A 1 86 ? 9.232 131.605 34.116 0.47 23.55 78 SER A N 1
ATOM 607 N N B SER A 1 86 ? 9.204 131.506 34.062 0.53 24.21 78 SER A N 1
ATOM 608 C CA A SER A 1 86 ? 10.681 131.800 34.139 0.47 24.64 78 SER A CA 1
ATOM 609 C CA B SER A 1 86 ? 10.638 131.339 33.908 0.53 26.16 78 SER A CA 1
ATOM 610 C C A SER A 1 86 ? 11.392 130.635 33.460 0.47 22.74 78 SER A C 1
ATOM 611 C C B SER A 1 86 ? 10.938 129.841 33.858 0.53 25.30 78 SER A C 1
ATOM 612 O O A SER A 1 86 ? 12.539 130.753 33.024 0.47 21.57 78 SER A O 1
ATOM 613 O O B SER A 1 86 ? 11.980 129.422 33.352 0.53 26.24 78 SER A O 1
ATOM 618 N N A GLU A 1 87 ? 10.696 129.504 33.398 0.47 21.23 79 GLU A N 1
ATOM 619 N N B GLU A 1 87 ? 10.005 129.038 34.367 0.53 23.03 79 GLU A N 1
ATOM 620 C CA A GLU A 1 87 ? 11.117 128.361 32.600 0.47 20.15 79 GLU A CA 1
ATOM 621 C CA B GLU A 1 87 ? 10.195 127.590 34.447 0.53 21.07 79 GLU A CA 1
ATOM 622 C C A GLU A 1 87 ? 9.920 127.449 32.348 0.47 18.48 79 GLU A C 1
ATOM 623 C C B GLU A 1 87 ? 9.264 126.823 33.503 0.53 18.73 79 GLU A C 1
ATOM 624 O O A GLU A 1 87 ? 8.922 127.506 33.065 0.47 16.98 79 GLU A O 1
ATOM 625 O O B GLU A 1 87 ? 8.062 126.700 33.749 0.53 18.49 79 GLU A O 1
ATOM 636 N N A LEU A 1 88 ? 10.029 126.632 31.307 0.47 16.28 80 LEU A N 1
ATOM 637 N N B LEU A 1 88 ? 9.845 126.302 32.426 0.53 16.03 80 LEU A N 1
ATOM 638 C CA A LEU A 1 88 ? 9.074 125.575 31.015 0.47 15.02 80 LEU A CA 1
ATOM 639 C CA B LEU A 1 88 ? 9.104 125.599 31.386 0.53 14.59 80 LEU A CA 1
ATOM 640 C C A LEU A 1 88 ? 9.899 124.304 31.013 0.47 12.34 80 LEU A C 1
ATOM 641 C C B LEU A 1 88 ? 9.867 124.325 31.030 0.53 11.96 80 LEU A C 1
ATOM 642 O O A LEU A 1 88 ? 11.069 124.347 30.647 0.47 13.02 80 LEU A O 1
ATOM 643 O O B LEU A 1 88 ? 10.926 124.387 30.418 0.53 12.70 80 LEU A O 1
ATOM 652 N N . GLU A 1 89 ? 9.337 123.171 31.420 1.00 10.98 81 GLU A N 1
ATOM 653 C CA A GLU A 1 89 ? 10.114 121.947 31.256 0.64 10.84 81 GLU A CA 1
ATOM 654 C CA B GLU A 1 89 ? 10.064 121.916 31.264 0.36 11.66 81 GLU A CA 1
ATOM 655 C C . GLU A 1 89 ? 10.168 121.509 29.798 1.00 9.46 81 GLU A C 1
ATOM 656 O O . GLU A 1 89 ? 11.250 121.199 29.297 1.00 10.50 81 GLU A O 1
ATOM 667 N N . PHE A 1 90 ? 9.025 121.507 29.117 1.00 8.36 82 PHE A N 1
ATOM 668 C CA . PHE A 1 90 ? 8.962 121.012 27.737 1.00 8.23 82 PHE A CA 1
ATOM 669 C C . PHE A 1 90 ? 8.488 122.038 26.716 1.00 7.61 82 PHE A C 1
ATOM 670 O O . PHE A 1 90 ? 7.558 122.802 26.974 1.00 8.83 82 PHE A O 1
ATOM 678 N N . TYR A 1 91 ? 9.118 122.003 25.543 1.00 6.82 83 TYR A N 1
ATOM 679 C CA . TYR A 1 91 ? 8.605 122.652 24.336 1.00 6.57 83 TYR A CA 1
ATOM 680 C C . TYR A 1 91 ? 8.529 121.566 23.264 1.00 6.33 83 TYR A C 1
ATOM 681 O O . TYR A 1 91 ? 9.515 120.855 23.033 1.00 7.59 83 TYR A O 1
ATOM 690 N N . VAL A 1 92 ? 7.365 121.426 22.631 1.00 6.65 84 VAL A N 1
ATOM 691 C CA . VAL A 1 92 ? 7.147 120.385 21.626 1.00 6.66 84 VAL A CA 1
ATOM 692 C C . VAL A 1 92 ? 6.737 121.031 20.301 1.00 6.26 84 VAL A C 1
ATOM 693 O O . VAL A 1 92 ? 5.779 121.795 20.250 1.00 6.55 84 VAL A O 1
ATOM 697 N N . ASP A 1 93 ? 7.446 120.712 19.222 1.00 6.85 85 ASP A N 1
ATOM 698 C CA . ASP A 1 93 ? 7.195 121.368 17.934 1.00 6.83 85 ASP A CA 1
ATOM 699 C C . ASP A 1 93 ? 7.727 120.494 16.810 1.00 6.28 85 ASP A C 1
ATOM 700 O O . ASP A 1 93 ? 8.585 119.634 17.026 1.00 7.16 85 ASP A O 1
ATOM 705 N N . GLY A 1 94 ? 7.215 120.721 15.605 1.00 6.56 86 GLY A N 1
ATOM 706 C CA . GLY A 1 94 ? 7.745 120.078 14.417 1.00 6.76 86 GLY A CA 1
ATOM 707 C C . GLY A 1 94 ? 8.947 120.814 13.857 1.00 7.19 86 GLY A C 1
ATOM 708 O O . GLY A 1 94 ? 9.487 121.729 14.487 1.00 8.05 86 GLY A O 1
ATOM 709 N N . ALA A 1 95 ? 9.361 120.413 12.660 1.00 7.49 87 ALA A N 1
ATOM 710 C CA . ALA A 1 95 ? 10.470 121.051 11.968 1.00 7.50 87 ALA A CA 1
ATOM 711 C C . ALA A 1 95 ? 10.376 120.729 10.491 1.00 7.46 87 ALA A C 1
ATOM 712 O O . ALA A 1 95 ? 9.622 119.849 10.095 1.00 9.11 87 ALA A O 1
ATOM 714 N N . ASP A 1 96 ? 11.135 121.450 9.677 1.00 7.43 88 ASP A N 1
ATOM 715 C CA . ASP A 1 96 ? 11.195 121.145 8.251 1.00 7.13 88 ASP A CA 1
ATOM 716 C C . ASP A 1 96 ? 12.311 120.169 7.909 1.00 7.82 88 ASP A C 1
ATOM 717 O O . ASP A 1 96 ? 12.141 119.322 7.031 1.00 8.95 88 ASP A O 1
ATOM 722 N N . GLU A 1 97 ? 13.438 120.283 8.606 1.00 7.78 89 GLU A N 1
ATOM 723 C CA . GLU A 1 97 ? 14.521 119.306 8.506 1.00 8.29 89 GLU A CA 1
ATOM 724 C C . GLU A 1 97 ? 15.198 119.161 9.856 1.00 8.26 89 GLU A C 1
ATOM 725 O O . GLU A 1 97 ? 15.252 120.115 10.639 1.00 7.88 89 GLU A O 1
ATOM 731 N N . SER A 1 98 ? 15.713 117.965 10.122 1.00 9.01 90 SER A N 1
ATOM 732 C CA . SER A 1 98 ? 16.691 117.756 11.174 1.00 9.32 90 SER A CA 1
ATOM 733 C C . SER A 1 98 ? 17.876 116.999 10.586 1.00 8.93 90 SER A C 1
ATOM 734 O O . SER A 1 98 ? 17.700 116.153 9.706 1.00 10.04 90 SER A O 1
ATOM 737 N N . ASN A 1 99 ? 19.080 117.277 11.075 1.00 9.13 91 ASN A N 1
ATOM 738 C CA . ASN A 1 99 ? 20.201 116.378 10.807 1.00 8.87 91 ASN A CA 1
ATOM 739 C C . ASN A 1 99 ? 20.396 115.424 11.990 1.00 10.12 91 ASN A C 1
ATOM 740 O O . ASN A 1 99 ? 19.612 115.447 12.944 1.00 10.13 91 ASN A O 1
ATOM 745 N N . GLU A 1 100 ? 21.424 114.586 11.929 1.00 10.37 92 GLU A N 1
ATOM 746 C CA . GLU A 1 100 ? 21.641 113.584 12.974 1.00 12.39 92 GLU A CA 1
ATOM 747 C C . GLU A 1 100 ? 22.088 114.194 14.305 1.00 11.39 92 GLU A C 1
ATOM 748 O O . GLU A 1 100 ? 22.060 113.526 15.337 1.00 13.86 92 GLU A O 1
ATOM 754 N N . ARG A 1 101 ? 22.508 115.456 14.277 1.00 10.26 93 ARG A N 1
ATOM 755 C CA . ARG A 1 101 ? 22.886 116.157 15.500 1.00 11.04 93 ARG A CA 1
ATOM 756 C C . ARG A 1 101 ? 21.719 116.973 16.065 1.00 8.62 93 ARG A C 1
ATOM 757 O O . ARG A 1 101 ? 21.899 117.794 16.969 1.00 10.43 93 ARG A O 1
ATOM 765 N N . LEU A 1 102 ? 20.525 116.744 15.525 1.00 8.30 94 LEU A N 1
ATOM 766 C CA . LEU A 1 102 ? 19.298 117.385 16.012 1.00 8.42 94 LEU A CA 1
ATOM 767 C C . LEU A 1 102 ? 19.299 118.907 15.805 1.00 7.84 94 LEU A C 1
ATOM 768 O O . LEU A 1 102 ? 18.565 119.644 16.471 1.00 7.97 94 LEU A O 1
ATOM 773 N N . GLU A 1 103 ? 20.131 119.362 14.869 1.00 7.53 95 GLU A N 1
ATOM 774 C CA . GLU A 1 103 ? 20.110 120.737 14.378 1.00 7.85 95 GLU A CA 1
ATOM 775 C C . GLU A 1 103 ? 19.039 120.826 13.299 1.00 7.80 95 GLU A C 1
ATOM 776 O O . GLU A 1 103 ? 18.950 119.953 12.435 1.00 8.57 95 GLU A O 1
ATOM 782 N N . LEU A 1 104 ? 18.216 121.869 13.365 1.00 7.35 96 LEU A N 1
ATOM 783 C CA . LEU A 1 104 ? 16.994 121.934 12.567 1.00 7.04 96 LEU A CA 1
ATOM 784 C C . LEU A 1 104 ? 16.951 123.104 11.604 1.00 6.73 96 LEU A C 1
ATOM 785 O O . LEU A 1 104 ? 17.560 124.152 11.843 1.00 7.01 96 LEU A O 1
ATOM 790 N N . ILE A 1 105 ? 16.208 122.919 10.517 1.00 6.37 97 ILE A N 1
ATOM 791 C CA . ILE A 1 105 ? 15.658 124.049 9.779 1.00 7.04 97 ILE A CA 1
ATOM 792 C C . ILE A 1 105 ? 14.168 124.134 10.101 1.00 6.72 97 ILE A C 1
ATOM 793 O O . ILE A 1 105 ? 13.431 123.137 9.996 1.00 7.43 97 ILE A O 1
ATOM 798 N N . LYS A 1 106 ? 13.748 125.329 10.504 1.00 6.36 98 LYS A N 1
ATOM 799 C CA . LYS A 1 106 ? 12.362 125.613 10.860 1.00 6.62 98 LYS A CA 1
ATOM 800 C C . LYS A 1 106 ? 11.922 126.911 10.195 1.00 6.16 98 LYS A C 1
ATOM 801 O O . LYS A 1 106 ? 12.755 127.709 9.745 1.00 7.14 98 LYS A O 1
ATOM 807 N N . GLY A 1 107 ? 10.608 127.114 10.125 1.00 6.54 99 GLY A N 1
ATOM 808 C CA . GLY A 1 107 ? 10.056 128.345 9.598 1.00 7.23 99 GLY A CA 1
ATOM 809 C C . GLY A 1 107 ? 9.219 128.186 8.337 1.00 7.02 99 GLY A C 1
ATOM 810 O O . GLY A 1 107 ? 8.750 129.184 7.781 1.00 7.31 99 GLY A O 1
ATOM 811 N N . GLY A 1 108 ? 9.028 126.954 7.861 1.00 6.91 100 GLY A N 1
ATOM 812 C CA . GLY A 1 108 ? 8.108 126.726 6.758 1.00 7.42 100 GLY A CA 1
ATOM 813 C C . GLY A 1 108 ? 6.746 127.308 7.089 1.00 7.79 100 GLY A C 1
ATOM 814 O O . GLY A 1 108 ? 6.092 127.924 6.235 1.00 8.85 100 GLY A O 1
ATOM 815 N N . GLY A 1 109 ? 6.330 127.128 8.344 1.00 7.57 101 GLY A N 1
ATOM 816 C CA . GLY A 1 109 ? 5.069 127.660 8.825 1.00 8.96 101 GLY A CA 1
ATOM 817 C C . GLY A 1 109 ? 5.091 129.116 9.272 1.00 8.01 101 GLY A C 1
ATOM 818 O O . GLY A 1 109 ? 4.091 129.599 9.807 1.00 9.17 101 GLY A O 1
ATOM 819 N N . ALA A 1 110 ? 6.224 129.793 9.074 1.00 7.56 102 ALA A N 1
ATOM 820 C CA . ALA A 1 110 ? 6.370 131.249 9.271 1.00 6.90 102 ALA A CA 1
ATOM 821 C C . ALA A 1 110 ? 6.398 131.711 10.728 1.00 7.13 102 ALA A C 1
ATOM 822 O O . ALA A 1 110 ? 6.405 132.916 10.986 1.00 7.89 102 ALA A O 1
ATOM 824 N N . ALA A 1 111 ? 6.462 130.765 11.665 1.00 6.35 103 ALA A N 1
ATOM 825 C CA . ALA A 1 111 ? 6.373 131.063 13.098 1.00 6.67 103 ALA A CA 1
ATOM 826 C C . ALA A 1 111 ? 7.729 130.940 13.802 1.00 5.36 103 ALA A C 1
ATOM 827 O O . ALA A 1 111 ? 7.798 130.902 15.032 1.00 6.61 103 ALA A O 1
ATOM 829 N N . LEU A 1 112 ? 8.811 130.910 13.026 1.00 5.75 104 LEU A N 1
ATOM 830 C CA . LEU A 1 112 ? 10.131 130.623 13.570 1.00 5.89 104 LEU A CA 1
ATOM 831 C C . LEU A 1 112 ? 10.561 131.514 14.734 1.00 6.01 104 LEU A C 1
ATOM 832 O O . LEU A 1 112 ? 11.242 131.035 15.638 1.00 6.12 104 LEU A O 1
ATOM 837 N N . THR A 1 113 ? 10.206 132.801 14.710 1.00 6.19 105 THR A N 1
ATOM 838 C CA . THR A 1 113 ? 10.688 133.685 15.763 1.00 5.92 105 THR A CA 1
ATOM 839 C C . THR A 1 113 ? 10.137 133.332 17.145 1.00 5.87 105 THR A C 1
ATOM 840 O O . THR A 1 113 ? 10.907 133.064 18.070 1.00 5.73 105 THR A O 1
ATOM 844 N N . ARG A 1 114 ? 8.818 133.316 17.299 1.00 5.55 106 ARG A N 1
ATOM 845 C CA . ARG A 1 114 ? 8.261 132.980 18.601 1.00 5.89 106 ARG A CA 1
ATOM 846 C C . ARG A 1 114 ? 8.539 131.517 18.979 1.00 5.33 106 ARG A C 1
ATOM 847 O O . ARG A 1 114 ? 8.718 131.212 20.157 1.00 6.25 106 ARG A O 1
ATOM 855 N N . GLU A 1 115 ? 8.597 130.617 17.993 1.00 5.50 107 GLU A N 1
ATOM 856 C CA . GLU A 1 115 ? 9.006 129.243 18.278 1.00 5.87 107 GLU A CA 1
ATOM 857 C C . GLU A 1 115 ? 10.402 129.196 18.892 1.00 5.79 107 GLU A C 1
ATOM 858 O O . GLU A 1 115 ? 10.636 128.472 19.871 1.00 6.18 107 GLU A O 1
ATOM 864 N N . LYS A 1 116 ? 11.335 129.944 18.309 1.00 5.76 108 LYS A N 1
ATOM 865 C CA . LYS A 1 116 ? 12.725 129.915 18.759 1.00 5.79 108 LYS A CA 1
ATOM 866 C C . LYS A 1 116 ? 12.849 130.509 20.173 1.00 5.81 108 LYS A C 1
ATOM 867 O O . LYS A 1 116 ? 13.657 130.058 20.991 1.00 5.94 108 LYS A O 1
ATOM 873 N N . ILE A 1 117 ? 12.033 131.520 20.454 1.00 5.91 109 ILE A N 1
ATOM 874 C CA . ILE A 1 117 ? 12.024 132.163 21.767 1.00 6.11 109 ILE A CA 1
ATOM 875 C C . ILE A 1 117 ? 11.467 131.205 22.839 1.00 6.09 109 ILE A C 1
ATOM 876 O O . ILE A 1 117 ? 12.069 131.038 23.905 1.00 5.83 109 ILE A O 1
ATOM 881 N N . VAL A 1 118 ? 10.330 130.569 22.561 1.00 6.05 110 VAL A N 1
ATOM 882 C CA . VAL A 1 118 ? 9.782 129.623 23.527 1.00 6.32 110 VAL A CA 1
ATOM 883 C C . VAL A 1 118 ? 10.747 128.449 23.737 1.00 6.17 110 VAL A C 1
ATOM 884 O O . VAL A 1 118 ? 10.973 128.014 24.869 1.00 6.98 110 VAL A O 1
ATOM 888 N N . ALA A 1 119 ? 11.353 127.963 22.652 1.00 6.52 111 ALA A N 1
ATOM 889 C CA . ALA A 1 119 ? 12.333 126.884 22.773 1.00 6.91 111 ALA A CA 1
ATOM 890 C C . ALA A 1 119 ? 13.523 127.286 23.642 1.00 6.57 111 ALA A C 1
ATOM 891 O O . ALA A 1 119 ? 14.087 126.453 24.360 1.00 7.32 111 ALA A O 1
ATOM 893 N N . ALA A 1 120 ? 13.896 128.560 23.600 1.00 6.57 112 ALA A N 1
ATOM 894 C CA . ALA A 1 120 ? 15.024 129.036 24.399 1.00 6.99 112 ALA A CA 1
ATOM 895 C C . ALA A 1 120 ? 14.723 128.986 25.898 1.00 8.09 112 ALA A C 1
ATOM 896 O O . ALA A 1 120 ? 15.622 128.763 26.709 1.00 9.16 112 ALA A O 1
ATOM 898 N N . VAL A 1 121 ? 13.462 129.197 26.261 1.00 6.72 113 VAL A N 1
ATOM 899 C CA . VAL A 1 121 ? 13.055 129.188 27.663 1.00 7.41 113 VAL A CA 1
ATOM 900 C C . VAL A 1 121 ? 12.874 127.757 28.180 1.00 7.72 113 VAL A C 1
ATOM 901 O O . VAL A 1 121 ? 13.169 127.459 29.335 1.00 10.92 113 VAL A O 1
ATOM 905 N N . ALA A 1 122 ? 12.416 126.855 27.318 1.00 7.51 114 ALA A N 1
ATOM 906 C CA . ALA A 1 122 ? 12.174 125.475 27.726 1.00 8.20 114 ALA A CA 1
ATOM 907 C C . ALA A 1 122 ? 13.457 124.717 28.034 1.00 7.67 114 ALA A C 1
ATOM 908 O O . ALA A 1 122 ? 14.471 124.871 27.351 1.00 9.42 114 ALA A O 1
ATOM 910 N N . LYS A 1 123 ? 13.404 123.873 29.058 1.00 8.29 115 LYS A N 1
ATOM 911 C CA . LYS A 1 123 ? 14.546 123.027 29.385 1.00 9.42 115 LYS A CA 1
ATOM 912 C C . LYS A 1 123 ? 14.768 121.977 28.299 1.00 9.69 115 LYS A C 1
ATOM 913 O O . LYS A 1 123 ? 15.891 121.772 27.839 1.00 10.77 115 LYS A O 1
ATOM 919 N N . THR A 1 124 ? 13.684 121.332 27.881 1.00 9.06 116 THR A N 1
ATOM 920 C CA . THR A 1 124 ? 13.754 120.202 26.965 1.00 8.85 116 THR A CA 1
ATOM 921 C C . THR A 1 124 ? 12.892 120.447 25.737 1.00 7.58 116 THR A C 1
ATOM 922 O O . THR A 1 124 ? 11.669 120.562 25.836 1.00 8.82 116 THR A O 1
ATOM 926 N N . PHE A 1 125 ? 13.551 120.550 24.587 1.00 7.09 117 PHE A N 1
ATOM 927 C CA . PHE A 1 125 ? 12.890 120.741 23.302 1.00 8.09 117 PHE A CA 1
ATOM 928 C C . PHE A 1 125 ? 12.758 119.374 22.637 1.00 7.14 117 PHE A C 1
ATOM 929 O O . PHE A 1 125 ? 13.752 118.766 22.229 1.00 7.62 117 PHE A O 1
ATOM 937 N N . ILE A 1 126 ? 11.521 118.896 22.548 1.00 7.83 118 ILE A N 1
ATOM 938 C CA . ILE A 1 126 ? 11.216 117.670 21.824 1.00 7.86 118 ILE A CA 1
ATOM 939 C C . ILE A 1 126 ? 10.732 118.046 20.433 1.00 6.94 118 ILE A C 1
ATOM 940 O O . ILE A 1 126 ? 9.721 118.741 20.278 1.00 7.92 118 ILE A O 1
ATOM 945 N N . CYS A 1 127 ? 11.479 117.612 19.423 1.00 6.90 119 CYS A N 1
ATOM 946 C CA . CYS A 1 127 ? 11.073 117.815 18.038 1.00 7.09 119 CYS A CA 1
ATOM 947 C C . CYS A 1 127 ? 10.362 116.557 17.568 1.00 7.61 119 CYS A C 1
ATOM 948 O O . CYS A 1 127 ? 10.877 115.449 17.739 1.00 8.59 119 CYS A O 1
ATOM 951 N N . ILE A 1 128 ? 9.166 116.732 17.016 1.00 8.12 120 ILE A N 1
ATOM 952 C CA . ILE A 1 128 ? 8.378 115.626 16.490 1.00 8.12 120 ILE A CA 1
ATOM 953 C C . ILE A 1 128 ? 8.258 115.765 14.973 1.00 7.53 120 ILE A C 1
ATOM 954 O O . ILE A 1 128 ? 7.884 116.830 14.459 1.00 8.01 120 ILE A O 1
ATOM 959 N N . ALA A 1 129 ? 8.596 114.703 14.244 1.00 8.15 121 ALA A N 1
ATOM 960 C CA . ALA A 1 129 ? 8.635 114.790 12.787 1.00 9.17 121 ALA A CA 1
ATOM 961 C C . ALA A 1 129 ? 8.428 113.442 12.119 1.00 9.44 121 ALA A C 1
ATOM 962 O O . ALA A 1 129 ? 8.772 112.400 12.671 1.00 10.20 121 ALA A O 1
ATOM 964 N N . ASP A 1 130 ? 7.873 113.466 10.916 1.00 10.97 122 ASP A N 1
ATOM 965 C CA . ASP A 1 130 ? 7.824 112.260 10.112 1.00 12.28 122 ASP A CA 1
ATOM 966 C C . ASP A 1 130 ? 9.201 111.997 9.494 1.00 13.34 122 ASP A C 1
ATOM 967 O O . ASP A 1 130 ? 10.033 112.911 9.363 1.00 13.25 122 ASP A O 1
ATOM 972 N N . ALA A 1 131 ? 9.422 110.741 9.117 1.00 14.19 123 ALA A N 1
ATOM 973 C CA . ALA A 1 131 ? 10.719 110.241 8.655 1.00 16.37 123 ALA A CA 1
ATOM 974 C C . ALA A 1 131 ? 11.428 111.069 7.587 1.00 16.28 123 ALA A C 1
ATOM 975 O O . ALA A 1 131 ? 12.651 111.203 7.615 1.00 17.55 123 ALA A O 1
ATOM 977 N N . SER A 1 132 ? 10.663 111.628 6.658 1.00 17.67 124 SER A N 1
ATOM 978 C CA . SER A 1 132 ? 11.242 112.319 5.510 1.00 18.51 124 SER A CA 1
ATOM 979 C C . SER A 1 132 ? 12.029 113.566 5.903 1.00 17.85 124 SER A C 1
ATOM 980 O O . SER A 1 132 ? 12.802 114.095 5.113 1.00 19.50 124 SER A O 1
ATOM 983 N N . LYS A 1 133 ? 11.851 114.027 7.134 1.00 15.37 125 LYS A N 1
ATOM 984 C CA A LYS A 1 133 ? 12.476 115.269 7.572 0.80 15.08 125 LYS A CA 1
ATOM 985 C CA B LYS A 1 133 ? 12.481 115.270 7.560 0.20 14.66 125 LYS A CA 1
ATOM 986 C C . LYS A 1 133 ? 13.900 115.096 8.105 1.00 13.33 125 LYS A C 1
ATOM 987 O O . LYS A 1 133 ? 14.623 116.078 8.269 1.00 11.61 125 LYS A O 1
ATOM 998 N N . LEU A 1 134 ? 14.305 113.850 8.356 1.00 13.32 126 LEU A N 1
ATOM 999 C CA . LEU A 1 134 ? 15.682 113.572 8.758 1.00 12.88 126 LEU A CA 1
ATOM 1000 C C . LEU A 1 134 ? 16.587 113.503 7.523 1.00 13.81 126 LEU A C 1
ATOM 1001 O O . LEU A 1 134 ? 16.412 112.630 6.669 1.00 16.40 126 LEU A O 1
ATOM 1006 N N . VAL A 1 135 ? 17.546 114.424 7.429 1.00 12.36 127 VAL A N 1
ATOM 1007 C CA . VAL A 1 135 ? 18.404 114.553 6.253 1.00 12.45 127 VAL A CA 1
ATOM 1008 C C . VAL A 1 135 ? 19.885 114.478 6.628 1.00 13.61 127 VAL A C 1
ATOM 1009 O O . VAL A 1 135 ? 20.256 114.814 7.756 1.00 13.52 127 VAL A O 1
ATOM 1013 N N . PRO A 1 136 ? 20.737 114.036 5.685 1.00 14.90 128 PRO A N 1
ATOM 1014 C CA . PRO A 1 136 ? 22.181 113.989 5.951 1.00 16.29 128 PRO A CA 1
ATOM 1015 C C . PRO A 1 136 ? 22.783 115.374 6.195 1.00 15.73 128 PRO A C 1
ATOM 1016 O O . PRO A 1 136 ? 23.572 115.554 7.124 1.00 16.83 128 PRO A O 1
ATOM 1020 N N . ILE A 1 137 ? 22.416 116.341 5.362 1.00 13.72 129 ILE A N 1
ATOM 1021 C CA . ILE A 1 137 ? 22.931 117.700 5.486 1.00 13.09 129 ILE A CA 1
ATOM 1022 C C . ILE A 1 137 ? 21.776 118.663 5.288 1.00 11.79 129 ILE A C 1
ATOM 1023 O O . ILE A 1 137 ? 21.020 118.529 4.326 1.00 12.90 129 ILE A O 1
ATOM 1028 N N . LEU A 1 138 ? 21.626 119.617 6.205 1.00 10.69 130 LEU A N 1
ATOM 1029 C CA . LEU A 1 138 ? 20.565 120.613 6.102 1.00 10.42 130 LEU A CA 1
ATOM 1030 C C . LEU A 1 138 ? 20.711 121.472 4.852 1.00 9.60 130 LEU A C 1
ATOM 1031 O O . LEU A 1 138 ? 21.831 121.787 4.424 1.00 11.11 130 LEU A O 1
ATOM 1036 N N . GLY A 1 139 ? 19.583 121.858 4.266 1.00 9.50 131 GLY A N 1
ATOM 1037 C CA . GLY A 1 139 ? 19.616 122.883 3.240 1.00 10.51 131 GLY A CA 1
ATOM 1038 C C . GLY A 1 139 ? 18.781 122.667 1.990 1.00 10.55 131 GLY A C 1
ATOM 1039 O O . GLY A 1 139 ? 18.509 123.629 1.276 1.00 11.08 131 GLY A O 1
ATOM 1040 N N . GLN A 1 140 ? 18.382 121.428 1.691 1.00 10.60 132 GLN A N 1
ATOM 1041 C CA A GLN A 1 140 ? 17.512 121.198 0.541 0.54 11.86 132 GLN A CA 1
ATOM 1042 C CA B GLN A 1 140 ? 17.516 121.197 0.539 0.46 12.33 132 GLN A CA 1
ATOM 1043 C C . GLN A 1 140 ? 16.188 121.932 0.725 1.00 11.73 132 GLN A C 1
ATOM 1044 O O . GLN A 1 140 ? 15.674 122.553 -0.211 1.00 13.15 132 GLN A O 1
ATOM 1055 N N . PHE A 1 141 ? 15.638 121.864 1.934 1.00 10.20 133 PHE A N 1
ATOM 1056 C CA . PHE A 1 141 ? 14.493 122.698 2.280 1.00 9.65 133 PHE A CA 1
ATOM 1057 C C . PHE A 1 141 ? 15.038 124.119 2.448 1.00 9.36 133 PHE A C 1
ATOM 1058 O O . PHE A 1 141 ? 15.959 124.335 3.241 1.00 9.83 133 PHE A O 1
ATOM 1066 N N . PRO A 1 142 ? 14.485 125.099 1.706 1.00 8.37 134 PRO A N 1
ATOM 1067 C CA . PRO A 1 142 ? 15.060 126.449 1.774 1.00 8.72 134 PRO A CA 1
ATOM 1068 C C . PRO A 1 142 ? 14.993 127.022 3.198 1.00 8.46 134 PRO A C 1
ATOM 1069 O O . PRO A 1 142 ? 13.995 126.858 3.905 1.00 8.41 134 PRO A O 1
ATOM 1073 N N . LEU A 1 143 ? 16.067 127.680 3.619 1.00 7.47 135 LEU A N 1
ATOM 1074 C CA . LEU A 1 143 ? 16.167 128.192 4.984 1.00 6.90 135 LEU A CA 1
ATOM 1075 C C . LEU A 1 143 ? 15.375 129.494 5.175 1.00 6.68 135 LEU A C 1
ATOM 1076 O O . LEU A 1 143 ? 15.693 130.510 4.549 1.00 7.20 135 LEU A O 1
ATOM 1081 N N . PRO A 1 144 ? 14.349 129.486 6.048 1.00 5.89 136 PRO A N 1
ATOM 1082 C CA . PRO A 1 144 ? 13.622 130.742 6.278 1.00 6.01 136 PRO A CA 1
ATOM 1083 C C . PRO A 1 144 ? 14.414 131.719 7.139 1.00 5.60 136 PRO A C 1
ATOM 1084 O O . PRO A 1 144 ? 15.043 131.322 8.126 1.00 6.90 136 PRO A O 1
ATOM 1088 N N . VAL A 1 145 ? 14.373 132.993 6.761 1.00 6.05 137 VAL A N 1
ATOM 108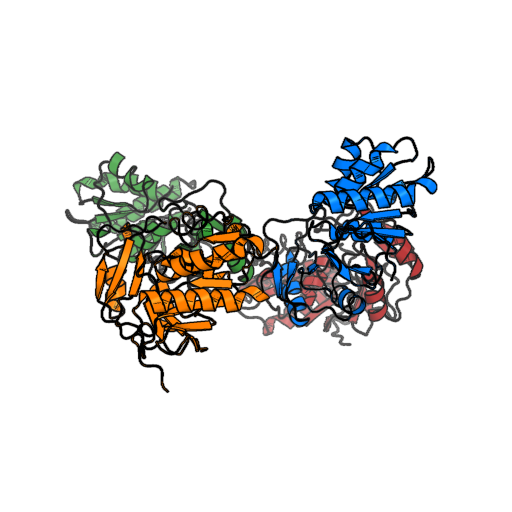9 C CA . VAL A 1 145 ? 14.980 134.071 7.536 1.00 6.32 137 VAL A CA 1
ATOM 1090 C C . VAL A 1 145 ? 13.944 135.188 7.684 1.00 6.00 137 VAL A C 1
ATOM 1091 O O . VAL A 1 145 ? 13.419 135.691 6.685 1.00 7.03 137 VAL A O 1
ATOM 1095 N N . GLU A 1 146 ? 13.620 135.554 8.925 1.00 5.43 138 GLU A N 1
ATOM 1096 C CA . GLU A 1 146 ? 12.646 136.615 9.169 1.00 5.61 138 GLU A CA 1
ATOM 1097 C C . GLU A 1 146 ? 13.372 137.955 9.175 1.00 5.22 138 GLU A C 1
ATOM 1098 O O . GLU A 1 146 ? 14.407 138.098 9.833 1.00 5.68 138 GLU A O 1
ATOM 1104 N N . VAL A 1 147 ? 12.829 138.924 8.434 1.00 5.69 139 VAL A N 1
ATOM 1105 C CA . VAL A 1 147 ? 13.554 140.144 8.092 1.00 6.04 139 VAL A CA 1
ATOM 1106 C C . VAL A 1 147 ? 12.656 141.366 8.263 1.00 5.51 139 VAL A C 1
ATOM 1107 O O . VAL A 1 147 ? 11.472 141.334 7.918 1.00 5.90 139 VAL A O 1
ATOM 1111 N N . ILE A 1 148 ? 13.213 142.442 8.819 1.00 5.21 140 ILE A N 1
ATOM 1112 C CA . ILE A 1 148 ? 12.512 143.729 8.882 1.00 6.33 140 ILE A CA 1
ATOM 1113 C C . ILE A 1 148 ? 12.148 144.134 7.441 1.00 5.34 140 ILE A C 1
ATOM 1114 O O . ILE A 1 148 ? 13.012 144.112 6.566 1.00 5.82 140 ILE A O 1
ATOM 1119 N N . PRO A 1 149 ? 10.871 144.478 7.166 1.00 5.56 141 PRO A N 1
ATOM 1120 C CA . PRO A 1 149 ? 10.512 144.671 5.748 1.00 6.11 141 PRO A CA 1
ATOM 1121 C C . PRO A 1 149 ? 11.367 145.691 4.976 1.00 6.11 141 PRO A C 1
ATOM 1122 O O . PRO A 1 149 ? 11.717 145.431 3.828 1.00 6.04 141 PRO A O 1
ATOM 1126 N N . MET A 1 150 ? 11.743 146.808 5.597 1.00 5.88 142 MET A N 1
ATOM 1127 C CA . MET A 1 150 ? 12.534 147.809 4.886 1.00 5.22 142 MET A CA 1
ATOM 1128 C C . MET A 1 150 ? 13.998 147.383 4.671 1.00 5.85 142 MET A C 1
ATOM 1129 O O . MET A 1 150 ? 14.747 148.069 3.981 1.00 6.21 142 MET A O 1
ATOM 1134 N N . ALA A 1 151 ? 14.381 146.227 5.222 1.00 5.60 143 ALA A N 1
ATOM 1135 C CA . ALA A 1 151 ? 15.734 145.684 5.091 1.00 5.91 143 ALA A CA 1
ATOM 1136 C C . ALA A 1 151 ? 15.839 144.607 4.012 1.00 4.91 143 ALA A C 1
ATOM 1137 O O . ALA A 1 151 ? 16.910 144.026 3.824 1.00 6.16 143 ALA A O 1
ATOM 1139 N N . ARG A 1 152 ? 14.735 144.329 3.316 1.00 5.60 144 ARG A N 1
ATOM 1140 C CA . ARG A 1 152 ? 14.674 143.219 2.359 1.00 6.29 144 ARG A CA 1
ATOM 1141 C C . ARG A 1 152 ? 15.870 143.132 1.408 1.00 6.28 144 ARG A C 1
ATOM 1142 O O . ARG A 1 152 ? 16.559 142.110 1.362 1.00 6.67 144 ARG A O 1
ATOM 1150 N N . SER A 1 153 ? 16.122 144.189 0.639 1.00 6.13 145 SER A N 1
ATOM 1151 C CA . SER A 1 153 ? 17.189 144.133 -0.362 1.00 6.00 145 SER A CA 1
ATOM 1152 C C . SER A 1 153 ? 18.572 144.006 0.277 1.00 6.57 145 SER A C 1
ATOM 1153 O O . SER A 1 153 ? 19.438 143.291 -0.232 1.00 7.23 145 SER A O 1
ATOM 1156 N N . HIS A 1 154 ? 18.783 144.705 1.389 1.00 6.18 146 HIS A N 1
ATOM 1157 C CA . HIS A 1 154 ? 20.050 144.621 2.110 1.00 6.34 146 HIS A CA 1
ATOM 1158 C C . HIS A 1 154 ? 20.332 143.197 2.599 1.00 6.12 146 HIS A C 1
ATOM 1159 O O . HIS A 1 154 ? 21.414 142.645 2.372 1.00 6.84 146 HIS A O 1
ATOM 1166 N N . VAL A 1 155 ? 19.372 142.606 3.301 1.00 6.25 147 VAL A N 1
ATOM 1167 C CA . VAL A 1 155 ? 19.579 141.275 3.852 1.00 5.88 147 VAL A CA 1
ATOM 1168 C C . VAL A 1 155 ? 19.752 140.259 2.721 1.00 6.03 147 VAL A C 1
ATOM 1169 O O . VAL A 1 155 ? 20.599 139.370 2.817 1.00 6.44 147 VAL A O 1
ATOM 1173 N N . ALA A 1 156 ? 18.975 140.402 1.644 1.00 5.73 148 ALA A N 1
ATOM 1174 C CA . ALA A 1 156 ? 19.126 139.512 0.497 1.00 6.57 148 ALA A CA 1
ATOM 1175 C C . ALA A 1 156 ? 20.559 139.560 -0.036 1.00 6.78 148 ALA A C 1
ATOM 1176 O O . ALA A 1 156 ? 21.160 138.519 -0.289 1.00 7.53 148 ALA A O 1
ATOM 1178 N N . ARG A 1 157 ? 21.123 140.758 -0.181 1.00 6.36 149 ARG A N 1
ATOM 1179 C CA . ARG A 1 157 ? 22.504 140.868 -0.660 1.00 7.19 149 ARG A CA 1
ATOM 1180 C C . ARG A 1 157 ? 23.475 140.145 0.265 1.00 7.03 149 ARG A C 1
ATOM 1181 O O . ARG A 1 157 ? 24.412 139.495 -0.191 1.00 7.94 149 ARG A O 1
ATOM 1189 N N . GLN A 1 158 ? 23.260 140.262 1.573 1.00 6.79 150 GLN A N 1
ATOM 1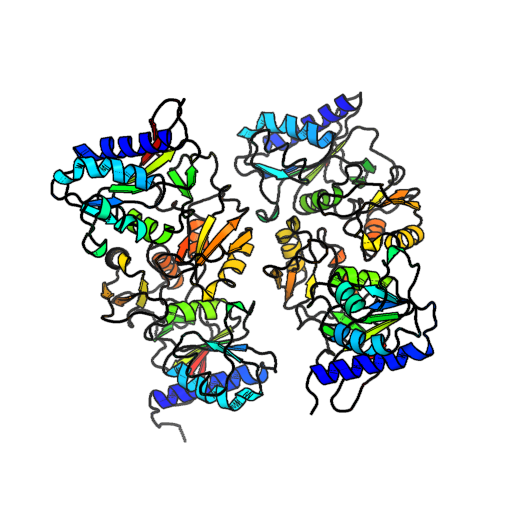190 C CA . GLN A 1 158 ? 24.180 139.637 2.527 1.00 7.23 150 GLN A CA 1
ATOM 1191 C C . GLN A 1 158 ? 24.046 138.116 2.542 1.00 7.41 150 GLN A C 1
ATOM 1192 O O . GLN A 1 158 ? 25.020 137.409 2.808 1.00 9.12 150 GLN A O 1
ATOM 1198 N N . LEU A 1 159 ? 22.846 137.617 2.257 1.00 7.52 151 LEU A N 1
ATOM 1199 C CA . LEU A 1 159 ? 22.615 136.173 2.160 1.00 7.29 151 LEU A CA 1
ATOM 1200 C C . LEU A 1 159 ? 23.231 135.584 0.888 1.00 8.06 151 LEU A C 1
ATOM 1201 O O . LEU A 1 159 ? 23.749 134.461 0.904 1.00 9.36 151 LEU A O 1
ATOM 1206 N N . VAL A 1 160 ? 23.209 136.352 -0.201 1.00 8.40 152 VAL A N 1
ATOM 1207 C CA . VAL A 1 160 ? 23.901 135.952 -1.424 1.00 9.45 152 VAL A CA 1
ATOM 1208 C C . VAL A 1 160 ? 25.398 135.777 -1.158 1.00 9.84 152 VAL A C 1
ATOM 1209 O O . VAL A 1 160 ? 26.016 134.836 -1.663 1.00 11.14 152 VAL A O 1
ATOM 1213 N N . LYS A 1 161 ? 25.976 136.662 -0.346 1.00 9.81 153 LYS A N 1
ATOM 1214 C CA . LYS A 1 161 ? 27.392 136.547 0.014 1.00 10.63 153 LYS A CA 1
ATOM 1215 C C . LYS A 1 161 ? 27.723 135.230 0.730 1.00 10.86 153 LYS A C 1
ATOM 1216 O O . LYS A 1 161 ? 28.860 134.754 0.685 1.00 13.47 153 LYS A O 1
ATOM 1222 N N . LEU A 1 162 ? 26.726 134.643 1.382 1.00 10.50 154 LEU A N 1
ATOM 1223 C CA . LEU A 1 162 ? 26.902 133.380 2.094 1.00 11.74 154 LEU A CA 1
ATOM 1224 C C . LEU A 1 162 ? 26.621 132.169 1.204 1.00 12.84 154 LEU A C 1
ATOM 1225 O O . LEU A 1 162 ? 26.645 131.033 1.675 1.00 14.66 154 LEU A O 1
ATOM 1230 N N . GLY A 1 163 ? 26.346 132.410 -0.077 1.00 12.28 155 GLY A N 1
ATOM 1231 C CA . GLY A 1 163 ? 26.129 131.328 -1.021 1.00 12.83 155 GLY A CA 1
ATOM 1232 C C . GLY A 1 163 ? 24.677 130.942 -1.231 1.00 13.41 155 GLY A C 1
ATOM 1233 O O . GLY A 1 163 ? 24.387 129.938 -1.881 1.00 15.28 155 GLY A O 1
ATOM 1234 N N . GLY A 1 164 ? 23.758 131.736 -0.695 1.00 11.43 156 GLY A N 1
ATOM 1235 C CA . GLY A 1 164 ? 22.345 131.436 -0.834 1.00 11.79 156 GLY A CA 1
ATOM 1236 C C . GLY A 1 164 ? 21.639 132.205 -1.935 1.00 11.44 156 GLY A C 1
ATOM 1237 O O . GLY A 1 164 ? 22.155 133.208 -2.438 1.00 12.23 156 GLY A O 1
ATOM 1238 N N . ASP A 1 165 ? 20.454 131.722 -2.306 1.00 9.99 157 ASP A N 1
ATOM 1239 C CA . ASP A 1 165 ? 19.557 132.411 -3.228 1.00 10.17 157 ASP A CA 1
ATOM 1240 C C . ASP A 1 165 ? 18.284 132.759 -2.460 1.00 9.26 157 ASP A C 1
ATOM 1241 O O . ASP A 1 165 ? 17.367 131.933 -2.345 1.00 9.95 157 ASP A O 1
ATOM 1246 N N . PRO A 1 166 ? 18.233 133.978 -1.906 1.00 9.02 158 PRO A N 1
ATOM 1247 C CA . PRO A 1 166 ? 17.085 134.387 -1.094 1.00 8.82 158 PRO A CA 1
ATOM 1248 C C . PRO A 1 166 ? 15.898 134.795 -1.957 1.00 9.93 158 PRO A C 1
ATOM 1249 O O . PRO A 1 166 ? 16.048 135.546 -2.925 1.00 11.67 158 PRO A O 1
ATOM 1253 N N . VAL A 1 167 ? 14.726 134.284 -1.608 1.00 8.52 159 VAL A N 1
ATOM 1254 C CA . VAL A 1 167 ? 13.498 134.608 -2.307 1.00 8.31 159 VAL A CA 1
ATOM 1255 C C . VAL A 1 167 ? 12.454 135.093 -1.308 1.00 8.36 159 VAL A C 1
ATOM 1256 O O . VAL A 1 167 ? 12.075 134.363 -0.390 1.00 7.77 159 VAL A O 1
ATOM 1260 N N . TYR A 1 168 ? 11.988 136.324 -1.485 1.00 7.43 160 TYR A N 1
ATOM 1261 C CA . TYR A 1 168 ? 10.928 136.867 -0.643 1.00 7.60 160 TYR A CA 1
ATOM 1262 C C . TYR A 1 168 ? 9.665 136.024 -0.764 1.00 7.22 160 TYR A C 1
ATOM 1263 O O . TYR A 1 168 ? 9.229 135.706 -1.873 1.00 8.63 160 TYR A O 1
ATOM 1272 N N . ARG A 1 169 ? 9.087 135.658 0.377 1.00 7.45 161 ARG A N 1
ATOM 1273 C CA . ARG A 1 169 ? 7.891 134.815 0.410 1.00 7.43 161 ARG A CA 1
ATOM 1274 C C . ARG A 1 169 ? 6.643 135.677 0.203 1.00 8.46 161 ARG A C 1
ATOM 1275 O O . ARG A 1 169 ? 6.202 136.391 1.114 1.00 9.23 161 ARG A O 1
ATOM 1283 N N . GLU A 1 170 ? 6.080 135.594 -0.998 1.00 10.71 162 GLU A N 1
ATOM 1284 C CA A GLU A 1 170 ? 4.983 136.464 -1.408 0.50 11.70 162 GLU A CA 1
ATOM 1285 C CA B GLU A 1 170 ? 4.982 136.462 -1.409 0.50 12.00 162 GLU A CA 1
ATOM 1286 C C . GLU A 1 170 ? 3.793 136.424 -0.459 1.00 13.37 162 GLU A C 1
ATOM 1287 O O . GLU A 1 170 ? 3.330 135.351 -0.075 1.00 14.04 162 GLU A O 1
ATOM 1298 N N . GLY A 1 171 ? 3.312 137.610 -0.095 1.00 13.53 163 GLY A N 1
ATOM 1299 C CA . GLY A 1 171 ? 2.062 137.773 0.628 1.00 14.63 163 GLY A CA 1
ATOM 1300 C C . GLY A 1 171 ? 2.067 137.356 2.083 1.00 13.94 163 GLY A C 1
ATOM 1301 O O . GLY A 1 171 ? 1.011 137.261 2.708 1.00 16.70 163 GLY A O 1
ATOM 1302 N N . VAL A 1 172 ? 3.248 137.108 2.629 1.00 12.43 164 VAL A N 1
ATOM 1303 C CA . VAL A 1 172 ? 3.337 136.638 4.004 1.00 12.00 164 VAL A CA 1
ATOM 1304 C C . VAL A 1 172 ? 3.905 137.708 4.942 1.00 12.28 164 VAL A C 1
ATOM 1305 O O . VAL A 1 172 ? 4.948 138.307 4.664 1.00 11.44 164 VAL A O 1
ATOM 1309 N N . LEU A 1 173 ? 3.194 137.960 6.037 1.00 11.96 165 LEU A N 1
ATOM 1310 C CA . LEU A 1 173 ? 3.749 138.698 7.167 1.00 10.96 165 LEU A CA 1
ATOM 1311 C C . LEU A 1 173 ? 3.601 137.806 8.383 1.00 9.92 165 LEU A C 1
ATOM 1312 O O . LEU A 1 173 ? 2.557 137.192 8.582 1.00 11.66 165 LEU A O 1
ATOM 1317 N N . THR A 1 174 ? 4.652 137.718 9.182 1.00 7.91 166 THR A N 1
ATOM 1318 C CA . THR A 1 174 ? 4.624 136.898 10.379 1.00 7.46 166 THR A CA 1
ATOM 1319 C C . THR A 1 174 ? 3.766 137.565 11.455 1.00 8.14 166 THR A C 1
ATOM 1320 O O . THR A 1 174 ? 3.343 138.712 11.301 1.00 7.88 166 THR A O 1
ATOM 1324 N N . ASP A 1 175 ? 3.538 136.859 12.561 1.00 7.23 167 ASP A N 1
ATOM 1325 C CA . ASP A 1 175 ? 2.858 137.443 13.716 1.00 7.48 167 ASP A CA 1
ATOM 1326 C C . ASP A 1 175 ? 3.539 138.734 14.184 1.00 7.39 167 ASP A C 1
ATOM 1327 O O . ASP A 1 175 ? 2.915 139.554 14.847 1.00 8.80 167 ASP A O 1
ATOM 1332 N N . ASN A 1 176 ? 4.826 138.892 13.875 1.00 6.86 168 ASN A N 1
ATOM 1333 C CA . ASN A 1 176 ? 5.603 140.047 14.322 1.00 6.84 168 ASN A CA 1
ATOM 1334 C C . ASN A 1 176 ? 5.671 141.171 13.294 1.00 7.53 168 ASN A C 1
ATOM 1335 O O . ASN A 1 176 ? 6.376 142.160 13.504 1.00 9.78 168 ASN A O 1
ATOM 1340 N N . GLY A 1 177 ? 4.960 141.019 12.178 1.00 7.10 169 GLY A N 1
ATOM 1341 C CA . GLY A 1 177 ? 4.899 142.076 11.181 1.00 7.65 169 GLY A CA 1
ATOM 1342 C C . GLY A 1 177 ? 6.067 142.097 10.213 1.00 7.76 169 GLY A C 1
ATOM 1343 O O . GLY A 1 177 ? 6.292 143.103 9.537 1.00 9.47 169 GLY A O 1
ATOM 1344 N N . ASN A 1 178 ? 6.803 140.988 10.133 1.00 6.53 170 ASN A N 1
ATOM 1345 C CA . ASN A 1 178 ? 7.987 140.915 9.277 1.00 6.50 170 ASN A CA 1
ATOM 1346 C C . ASN A 1 178 ? 7.800 140.019 8.064 1.00 6.35 170 ASN A C 1
ATOM 1347 O O . ASN A 1 178 ? 6.882 139.192 8.020 1.00 7.55 170 ASN A O 1
ATOM 1352 N N . ILE A 1 179 ? 8.680 140.184 7.081 1.00 6.65 171 ILE A N 1
ATOM 1353 C CA . ILE A 1 179 ? 8.691 139.307 5.918 1.00 6.62 171 ILE A CA 1
ATOM 1354 C C . ILE A 1 179 ? 9.617 138.115 6.150 1.00 6.02 171 ILE A C 1
ATOM 1355 O O . ILE A 1 179 ? 10.377 138.069 7.131 1.00 6.46 171 ILE A O 1
ATOM 1360 N N . ILE A 1 180 ? 9.529 137.148 5.248 1.00 6.66 172 ILE A N 1
ATOM 1361 C CA A ILE A 1 180 ? 10.452 136.020 5.244 0.78 6.25 172 ILE A CA 1
ATOM 1362 C CA B ILE A 1 180 ? 10.425 136.000 5.231 0.22 6.73 172 ILE A CA 1
ATOM 1363 C C . ILE A 1 180 ? 11.180 135.962 3.906 1.00 6.56 172 ILE A C 1
ATOM 1364 O O . ILE A 1 180 ? 10.573 136.122 2.835 1.00 7.21 172 ILE A O 1
ATOM 1373 N N . LEU A 1 181 ? 12.493 135.771 3.980 1.00 6.25 173 LEU A N 1
ATOM 1374 C CA . LEU A 1 181 ? 13.286 135.396 2.815 1.00 6.54 173 LEU A CA 1
ATOM 1375 C C . LEU A 1 181 ? 13.592 133.904 2.965 1.00 6.76 173 LEU A C 1
ATOM 1376 O O . LEU A 1 181 ? 14.154 133.484 3.981 1.00 7.92 173 LEU A O 1
ATOM 1381 N N . ASP A 1 182 ? 13.196 133.102 1.976 1.00 7.12 174 ASP A N 1
ATOM 1382 C CA . ASP A 1 182 ? 13.523 131.678 1.967 1.00 7.59 174 ASP A CA 1
ATOM 1383 C C . ASP A 1 182 ? 14.798 131.498 1.154 1.00 7.51 174 ASP A C 1
ATOM 1384 O O . ASP A 1 182 ? 14.862 131.884 -0.019 1.00 8.15 174 ASP A O 1
ATOM 1389 N N . VAL A 1 183 ? 15.825 130.936 1.788 1.00 6.87 175 VAL A N 1
ATOM 1390 C CA . VAL A 1 183 ? 17.148 130.903 1.181 1.00 7.65 175 VAL A CA 1
ATOM 1391 C C . VAL A 1 183 ? 17.448 129.535 0.579 1.00 7.48 175 VAL A C 1
ATOM 1392 O O . VAL A 1 183 ? 17.595 128.541 1.295 1.00 8.12 175 VAL A O 1
ATOM 1396 N N . HIS A 1 184 ? 17.526 129.495 -0.748 1.00 8.39 176 HIS A N 1
ATOM 1397 C CA . HIS A 1 184 ? 17.752 128.260 -1.487 1.00 8.60 176 HIS A CA 1
ATOM 1398 C C . HIS A 1 184 ? 19.235 127.997 -1.709 1.00 10.05 176 HIS A C 1
ATOM 1399 O O . HIS A 1 184 ? 20.056 128.920 -1.676 1.00 10.92 176 HIS A O 1
ATOM 1406 N N . ASN A 1 185 ? 19.556 126.726 -1.950 1.00 11.67 177 ASN A N 1
ATOM 1407 C CA . ASN A 1 185 ? 20.857 126.287 -2.472 1.00 12.94 177 ASN A CA 1
ATOM 1408 C C . ASN A 1 185 ? 21.996 126.193 -1.464 1.00 13.80 177 ASN A C 1
ATOM 1409 O O . ASN A 1 185 ? 23.148 125.995 -1.855 1.00 15.88 177 ASN A O 1
ATOM 1414 N N . LEU A 1 186 ? 21.689 126.314 -0.180 1.00 13.26 178 LEU A N 1
ATOM 1415 C CA . LEU A 1 186 ? 22.720 126.142 0.831 1.00 13.59 178 LEU A CA 1
ATOM 1416 C C . LEU A 1 186 ? 22.991 124.668 1.097 1.00 14.48 178 LEU A C 1
ATOM 1417 O O . LEU A 1 186 ? 22.073 123.845 1.083 1.00 15.80 178 LEU A O 1
ATOM 1422 N N . ARG A 1 187 ? 24.260 124.347 1.321 1.00 14.81 179 ARG A N 1
ATOM 1423 C CA . ARG A 1 187 ? 24.666 123.048 1.831 1.00 15.18 179 ARG A CA 1
ATOM 1424 C C . ARG A 1 187 ? 25.264 123.336 3.201 1.00 14.65 179 ARG A C 1
ATOM 1425 O O . ARG A 1 187 ? 26.417 123.749 3.312 1.00 15.61 179 ARG A O 1
ATOM 1433 N N . ILE A 1 188 ? 24.470 123.147 4.247 1.00 13.02 180 ILE A N 1
ATOM 1434 C CA . ILE A 1 188 ? 24.820 123.691 5.553 1.00 11.64 180 ILE A CA 1
ATOM 1435 C C . ILE A 1 188 ? 25.619 122.679 6.385 1.00 11.93 180 ILE A C 1
ATOM 1436 O O . ILE A 1 188 ? 25.077 121.979 7.247 1.00 13.11 180 ILE A O 1
ATOM 1441 N N . ASP A 1 189 ? 26.918 122.616 6.109 1.00 13.21 181 ASP A N 1
ATOM 1442 C CA . ASP A 1 189 ? 27.809 121.665 6.767 1.00 15.25 181 ASP A CA 1
ATOM 1443 C C . ASP A 1 189 ? 28.065 122.007 8.229 1.00 13.95 181 ASP A C 1
ATOM 1444 O O . ASP A 1 189 ? 28.347 121.116 9.030 1.00 14.77 181 ASP A O 1
ATOM 1449 N N . SER A 1 190 ? 27.976 123.290 8.573 1.00 12.47 182 SER A N 1
ATOM 1450 C CA . SER A 1 190 ? 28.218 123.746 9.941 1.00 11.89 182 SER A CA 1
ATOM 1451 C C . SER A 1 190 ? 27.081 124.654 10.414 1.00 10.23 182 SER A C 1
ATOM 1452 O O . SER A 1 190 ? 27.223 125.875 10.438 1.00 10.66 182 SER A O 1
ATOM 1455 N N . PRO A 1 191 ? 25.941 124.059 10.781 1.00 9.73 183 PRO A N 1
ATOM 1456 C CA . PRO A 1 191 ? 24.749 124.840 11.130 1.00 9.18 183 PRO A CA 1
ATOM 1457 C C . PRO A 1 191 ? 24.953 125.853 12.264 1.00 7.85 183 PRO A C 1
ATOM 1458 O O . PRO A 1 191 ? 24.400 126.950 12.178 1.00 7.90 183 PRO A O 1
ATOM 1462 N N . VAL A 1 192 ? 25.726 125.519 13.292 1.00 8.43 184 VAL A N 1
ATOM 1463 C CA . VAL A 1 192 ? 25.960 126.477 14.370 1.00 8.43 184 VAL A CA 1
ATOM 1464 C C . VAL A 1 192 ? 26.696 127.721 13.846 1.00 7.95 184 VAL A C 1
ATOM 1465 O O . VAL A 1 192 ? 26.353 128.856 14.183 1.00 8.08 184 VAL A O 1
ATOM 1469 N N . GLU A 1 193 ? 27.700 127.506 13.006 1.00 8.52 185 GLU A N 1
ATOM 1470 C CA . GLU A 1 193 ? 28.459 128.616 12.447 1.00 8.94 185 GLU A CA 1
ATOM 1471 C C . GLU A 1 193 ? 27.615 129.480 11.514 1.00 7.69 185 GLU A C 1
ATOM 1472 O O . GLU A 1 193 ? 27.672 130.713 11.577 1.00 8.14 185 GLU A O 1
ATOM 1478 N N . LEU A 1 194 ? 26.830 128.852 10.645 1.00 7.64 186 LEU A N 1
ATOM 1479 C CA . LEU A 1 194 ? 25.994 129.613 9.720 1.00 7.64 186 LEU A CA 1
ATOM 1480 C C . LEU A 1 194 ? 24.910 130.394 10.473 1.00 6.70 186 LEU A C 1
ATOM 1481 O O . LEU A 1 194 ? 24.604 131.529 10.108 1.00 6.87 186 LEU A O 1
ATOM 1486 N N . GLU A 1 195 ? 24.344 129.797 11.523 1.00 6.61 187 GLU A N 1
ATOM 1487 C CA . GLU A 1 195 ? 23.328 130.471 12.321 1.00 6.64 187 GLU A CA 1
ATOM 1488 C C . GLU A 1 195 ? 23.879 131.789 12.883 1.00 6.19 187 GLU A C 1
ATOM 1489 O O . GLU A 1 195 ? 23.220 132.838 12.833 1.00 6.82 187 GLU A O 1
ATOM 1495 N N . GLU A 1 196 ? 25.104 131.724 13.397 1.00 6.91 188 GLU A N 1
ATOM 1496 C CA . GLU A 1 196 ? 25.789 132.888 13.937 1.00 7.17 188 GLU A CA 1
ATOM 1497 C C . GLU A 1 196 ? 26.088 133.924 12.842 1.00 6.29 188 GLU A C 1
ATOM 1498 O O . GLU A 1 196 ? 25.877 135.123 13.033 1.00 6.96 188 GLU A O 1
ATOM 1504 N N . LYS A 1 197 ? 26.553 133.463 11.686 1.00 7.43 189 LYS A N 1
ATOM 1505 C CA A LYS A 1 197 ? 26.834 134.363 10.571 0.53 7.84 189 LYS A CA 1
ATOM 1506 C CA B LYS A 1 197 ? 26.831 134.364 10.572 0.47 7.63 189 LYS A CA 1
ATOM 1507 C C . LYS A 1 197 ? 25.587 135.116 10.105 1.00 7.44 189 LYS A C 1
ATOM 1508 O O . LYS A 1 197 ? 25.649 136.312 9.787 1.00 8.21 189 LYS A O 1
ATOM 1519 N N . ILE A 1 198 ? 24.451 134.426 10.059 1.00 6.57 190 ILE A N 1
ATOM 1520 C CA . ILE A 1 198 ? 23.228 135.080 9.612 1.00 7.26 190 ILE A CA 1
ATOM 1521 C C . ILE A 1 198 ? 22.752 136.081 10.668 1.00 7.23 190 ILE A C 1
ATOM 1522 O O . ILE A 1 198 ? 22.276 137.171 10.328 1.00 7.26 190 ILE A O 1
ATOM 1527 N N . ASN A 1 199 ? 22.925 135.744 11.950 1.00 7.04 191 ASN A N 1
ATOM 1528 C CA . ASN A 1 199 ? 22.561 136.667 13.026 1.00 6.97 191 ASN A CA 1
ATOM 1529 C C . ASN A 1 199 ? 23.424 137.931 13.046 1.00 7.49 191 ASN A C 1
ATOM 1530 O O . ASN A 1 199 ? 23.064 138.913 13.693 1.00 8.16 191 ASN A O 1
ATOM 1535 N N . ALA A 1 200 ? 24.563 137.901 12.358 1.00 6.65 192 ALA A N 1
ATOM 1536 C CA . ALA A 1 200 ? 25.417 139.081 12.241 1.00 7.18 192 ALA A CA 1
ATOM 1537 C C . ALA A 1 200 ? 24.915 140.061 11.179 1.00 6.30 192 ALA A C 1
ATOM 1538 O O . ALA A 1 200 ? 25.444 141.167 11.055 1.00 7.06 192 ALA A O 1
ATOM 1540 N N . ILE A 1 201 ? 23.901 139.671 10.405 1.00 6.30 193 ILE A N 1
ATOM 1541 C CA . ILE A 1 201 ? 23.362 140.559 9.383 1.00 6.38 193 ILE A CA 1
ATOM 1542 C C . ILE A 1 201 ? 22.310 141.469 10.010 1.00 5.64 193 ILE A C 1
ATOM 1543 O O . ILE A 1 201 ? 21.292 140.998 10.525 1.00 6.55 193 ILE A O 1
ATOM 1548 N N . VAL A 1 202 ? 22.564 142.774 9.985 1.00 5.92 194 VAL A N 1
ATOM 1549 C CA . VAL A 1 202 ? 21.609 143.736 10.522 1.00 6.34 194 VAL A CA 1
ATOM 1550 C C . VAL A 1 202 ? 20.363 143.761 9.630 1.00 6.01 194 VAL A C 1
ATOM 1551 O O . VAL A 1 202 ? 20.465 143.863 8.398 1.00 6.78 194 VAL A O 1
ATOM 1555 N N . GLY A 1 203 ? 19.191 143.661 10.257 1.00 6.16 195 GLY A N 1
ATOM 1556 C CA . GLY A 1 203 ? 17.934 143.525 9.541 1.00 6.26 195 GLY A CA 1
ATOM 1557 C C . GLY A 1 203 ? 17.319 142.144 9.715 1.00 5.61 195 GLY A C 1
ATOM 1558 O O . GLY A 1 203 ? 16.127 141.959 9.487 1.00 6.55 195 GLY A O 1
ATOM 1559 N N . VAL A 1 204 ? 18.136 141.164 10.087 1.00 6.21 196 VAL A N 1
ATOM 1560 C CA . VAL A 1 204 ? 17.629 139.843 10.449 1.00 6.59 196 VAL A CA 1
ATOM 1561 C C . VAL A 1 204 ? 17.007 139.862 11.844 1.00 7.30 196 VAL A C 1
ATOM 1562 O O . VAL A 1 204 ? 17.615 140.340 12.811 1.00 9.11 196 VAL A O 1
ATOM 1566 N N . VAL A 1 205 ? 15.793 139.338 11.942 1.00 6.52 197 VAL A N 1
ATOM 1567 C CA . VAL A 1 205 ? 15.099 139.235 13.215 1.00 7.43 197 VAL A CA 1
ATOM 1568 C C . VAL A 1 205 ? 15.460 137.889 13.856 1.00 6.55 197 VAL A C 1
ATOM 1569 O O . VAL A 1 205 ? 15.968 137.827 14.981 1.00 8.36 197 VAL A O 1
ATOM 1573 N N . THR A 1 206 ? 15.190 136.815 13.122 1.00 7.08 198 THR A N 1
ATOM 1574 C CA A THR A 1 206 ? 15.677 135.477 13.483 0.55 7.17 198 THR A CA 1
ATOM 1575 C CA B THR A 1 206 ? 15.572 135.478 13.498 0.45 7.20 198 THR A CA 1
ATOM 1576 C C . THR A 1 206 ? 15.858 134.694 12.211 1.00 6.85 198 THR A C 1
ATOM 1577 O O . THR A 1 206 ? 15.264 135.006 11.179 1.00 7.24 198 THR A O 1
ATOM 1584 N N . ASN A 1 207 ? 16.716 133.677 12.277 1.00 6.14 199 ASN A N 1
ATOM 1585 C CA . ASN A 1 207 ? 16.829 132.723 11.178 1.00 6.37 199 ASN A CA 1
ATOM 1586 C C . ASN A 1 207 ? 16.383 131.330 11.631 1.00 6.60 199 ASN A C 1
ATOM 1587 O O . ASN A 1 207 ? 16.361 131.023 12.834 1.00 6.80 199 ASN A O 1
ATOM 1592 N N . GLY A 1 208 ? 16.015 130.495 10.664 1.00 6.50 200 GLY A N 1
ATOM 1593 C CA . GLY A 1 208 ? 15.397 129.218 10.951 1.00 7.42 200 GLY A CA 1
ATOM 1594 C C . GLY A 1 208 ? 16.325 128.094 11.350 1.00 6.06 200 GLY A C 1
ATOM 1595 O O . GLY A 1 208 ? 15.861 126.972 11.511 1.00 7.76 200 GLY A O 1
ATOM 1596 N N . LEU A 1 209 ? 17.616 128.363 11.519 1.00 5.92 201 LEU A N 1
ATOM 1597 C CA . LEU A 1 209 ? 18.505 127.328 12.051 1.00 6.70 201 LEU A CA 1
ATOM 1598 C C . LEU A 1 209 ? 18.355 127.243 13.568 1.00 6.59 201 LEU A C 1
ATOM 1599 O O . LEU A 1 209 ? 18.635 128.211 14.277 1.00 7.65 201 LEU A O 1
ATOM 1604 N N . PHE A 1 210 ? 17.892 126.098 14.066 1.00 6.16 202 PHE A N 1
ATOM 1605 C CA . PHE A 1 210 ? 17.878 125.847 15.508 1.00 6.93 202 PHE A CA 1
ATOM 1606 C C . PHE A 1 210 ? 19.066 124.919 15.749 1.00 6.40 202 PHE A C 1
ATOM 1607 O O . PHE A 1 210 ? 18.936 123.688 15.693 1.00 7.35 202 PHE A O 1
ATOM 1615 N N . ALA A 1 211 ? 20.237 125.512 15.962 1.00 6.47 203 ALA A N 1
ATOM 1616 C CA . ALA A 1 211 ? 21.483 124.741 15.979 1.00 6.98 203 ALA A CA 1
ATOM 1617 C C . ALA A 1 211 ? 22.292 125.022 17.246 1.00 7.01 203 ALA A C 1
ATOM 1618 O O . ALA A 1 211 ? 22.696 124.086 17.947 1.00 8.22 203 ALA A O 1
ATOM 1620 N N . ALA A 1 212 ? 22.510 126.298 17.566 1.00 6.72 204 ALA A N 1
ATOM 1621 C CA . ALA A 1 212 ? 23.160 126.637 18.834 1.00 8.07 204 ALA A CA 1
ATOM 1622 C C . ALA A 1 212 ? 22.327 126.114 20.010 1.00 7.99 204 ALA A C 1
ATOM 1623 O O . ALA A 1 212 ? 22.876 125.653 21.015 1.00 8.91 204 ALA A O 1
ATOM 1625 N N . ARG A 1 213 ? 21.002 126.180 19.870 1.00 6.80 205 ARG A N 1
ATOM 1626 C CA . ARG A 1 213 ? 20.060 125.519 20.777 1.00 7.21 205 ARG A CA 1
ATOM 1627 C C . ARG A 1 213 ? 19.280 124.537 19.898 1.00 7.58 205 ARG A C 1
ATOM 1628 O O . ARG A 1 213 ? 18.250 124.893 19.316 1.00 7.40 205 ARG A O 1
ATOM 1636 N N . PRO A 1 214 ? 19.796 123.305 19.770 1.00 7.34 206 PRO A N 1
ATOM 1637 C CA . PRO A 1 214 ? 19.168 122.287 18.923 1.00 7.96 206 PRO A CA 1
ATOM 1638 C C . PRO A 1 214 ? 18.029 121.605 19.667 1.00 6.96 206 PRO A C 1
ATOM 1639 O O . PRO A 1 214 ? 17.766 121.938 20.828 1.00 9.08 206 PRO A O 1
ATOM 1643 N N . ALA A 1 215 ? 17.358 120.659 19.018 1.00 7.90 207 ALA A N 1
ATOM 1644 C CA . ALA A 1 215 ? 16.425 119.824 19.754 1.00 8.08 207 ALA A CA 1
ATOM 1645 C C . ALA A 1 215 ? 17.196 118.976 20.759 1.00 7.65 207 ALA A C 1
ATOM 1646 O O . ALA A 1 215 ? 18.372 118.669 20.556 1.00 7.82 207 ALA A O 1
ATOM 1648 N N . ASP A 1 216 ? 16.526 118.601 21.843 1.00 7.84 208 ASP A N 1
ATOM 1649 C CA . ASP A 1 216 ? 17.101 117.683 22.823 1.00 7.86 208 ASP A CA 1
ATOM 1650 C C . ASP A 1 216 ? 16.708 116.236 22.556 1.00 8.17 208 ASP A C 1
ATOM 1651 O O . ASP A 1 216 ? 17.446 115.308 22.884 1.00 8.53 208 ASP A O 1
ATOM 1656 N N . LEU A 1 217 ? 15.535 116.054 21.963 1.00 8.41 209 LEU A N 1
ATOM 1657 C CA . LEU A 1 217 ? 15.009 114.727 21.669 1.00 8.91 209 LEU A CA 1
ATOM 1658 C C . LEU A 1 217 ? 14.304 114.834 20.332 1.00 8.23 209 LEU A C 1
ATOM 1659 O O . LEU A 1 217 ? 13.612 115.820 20.082 1.00 8.70 209 LEU A O 1
ATOM 1664 N N . LEU A 1 218 ? 14.500 113.843 19.467 1.00 8.22 210 LEU A N 1
ATOM 1665 C CA . LEU A 1 218 ? 13.817 113.803 18.185 1.00 8.87 210 LEU A CA 1
ATOM 1666 C C . LEU A 1 218 ? 12.999 112.519 18.114 1.00 8.80 210 LEU A C 1
ATOM 1667 O O . LEU A 1 218 ? 13.548 111.416 18.209 1.00 9.85 210 LEU A O 1
ATOM 1672 N N . LEU A 1 219 ? 11.685 112.666 17.987 1.00 8.90 211 LEU A N 1
ATOM 1673 C CA . LEU A 1 219 ? 10.804 111.525 17.796 1.00 9.51 211 LEU A CA 1
ATOM 1674 C C . LEU A 1 219 ? 10.423 111.504 16.325 1.00 9.47 211 LEU A C 1
ATOM 1675 O O . LEU A 1 219 ? 9.819 112.457 15.815 1.00 9.87 211 LEU A O 1
ATOM 1680 N N . LEU A 1 220 ? 10.804 110.419 15.653 1.00 9.57 212 LEU A N 1
ATOM 1681 C CA A LEU A 1 220 ? 10.656 110.302 14.206 0.33 10.00 212 LEU A CA 1
ATOM 1682 C CA B LEU A 1 220 ? 10.666 110.308 14.211 0.67 10.22 212 LEU A CA 1
ATOM 1683 C C . LEU A 1 220 ? 9.657 109.222 13.838 1.00 9.49 212 LEU A C 1
ATOM 1684 O O . LEU A 1 220 ? 9.814 108.059 14.220 1.00 10.69 212 LEU A O 1
ATOM 1693 N N . GLY A 1 221 ? 8.632 109.599 13.083 1.00 9.90 213 GLY A N 1
ATOM 1694 C CA . GLY A 1 221 ? 7.578 108.671 12.710 1.00 11.02 213 GLY A CA 1
ATOM 1695 C C . GLY A 1 221 ? 7.903 107.942 11.430 1.00 11.74 213 GLY A C 1
ATOM 1696 O O . GLY A 1 221 ? 8.082 108.558 10.389 1.00 12.63 213 GLY A O 1
ATOM 1697 N N . THR A 1 222 ? 7.984 106.620 11.506 1.00 12.51 214 THR A N 1
ATOM 1698 C CA . THR A 1 222 ? 8.318 105.821 10.336 1.00 15.16 214 THR A CA 1
ATOM 1699 C C . THR A 1 222 ? 7.282 104.732 10.151 1.00 18.42 214 THR A C 1
ATOM 1700 O O . THR A 1 222 ? 6.449 104.497 11.025 1.00 18.09 214 THR A O 1
ATOM 1704 N N . ALA A 1 223 ? 7.349 104.065 9.001 1.00 21.76 215 ALA A N 1
ATOM 1705 C CA . ALA A 1 223 ? 6.445 102.966 8.669 1.00 24.13 215 ALA A CA 1
ATOM 1706 C C . ALA A 1 223 ? 6.568 101.803 9.646 1.00 26.42 215 ALA A C 1
ATOM 1707 O O . ALA A 1 223 ? 5.650 100.995 9.775 1.00 29.31 215 ALA A O 1
ATOM 1709 N N . ASP A 1 224 ? 7.706 101.716 10.325 1.00 26.31 216 ASP A N 1
ATOM 1710 C CA . ASP A 1 224 ? 7.934 100.628 11.265 1.00 27.49 216 ASP A CA 1
ATOM 1711 C C . ASP A 1 224 ? 8.078 101.146 12.694 1.00 24.24 216 ASP A C 1
ATOM 1712 O O . ASP A 1 224 ? 8.841 100.600 13.486 1.00 26.91 216 ASP A O 1
ATOM 1717 N N . GLY A 1 225 ? 7.348 102.209 13.017 1.00 20.88 217 GLY A N 1
ATOM 1718 C CA . GLY A 1 225 ? 7.290 102.695 14.381 1.00 19.21 217 GLY A CA 1
ATOM 1719 C C . GLY A 1 225 ? 8.022 103.997 14.615 1.00 15.15 217 GLY A C 1
ATOM 1720 O O . GLY A 1 225 ? 8.722 104.509 13.739 1.00 14.53 217 GLY A O 1
ATOM 1721 N N . VAL A 1 226 ? 7.858 104.529 15.818 1.00 13.40 218 VAL A N 1
ATOM 1722 C CA . VAL A 1 226 ? 8.492 105.777 16.203 1.00 12.15 218 VAL A CA 1
ATOM 1723 C C . VAL A 1 226 ? 9.923 105.518 16.650 1.00 12.14 218 VAL A C 1
ATOM 1724 O O . VAL A 1 226 ? 10.186 104.609 17.438 1.00 14.50 218 VAL A O 1
ATOM 1728 N N . LYS A 1 227 ? 10.853 106.307 16.124 1.00 10.95 219 LYS A N 1
ATOM 1729 C CA . LYS A 1 227 ? 12.243 106.212 16.539 1.00 11.14 219 LYS A CA 1
ATOM 1730 C C . LYS A 1 227 ? 12.557 107.340 17.510 1.00 11.96 219 LYS A C 1
ATOM 1731 O O . LYS A 1 227 ? 12.106 108.473 17.329 1.00 12.61 219 LYS A O 1
ATOM 1737 N N . THR A 1 228 ? 13.338 107.029 18.537 1.00 12.73 220 THR A N 1
ATOM 1738 C CA . THR A 1 228 ? 13.718 108.016 19.542 1.00 14.11 220 THR A CA 1
ATOM 1739 C C . THR A 1 228 ? 15.200 108.316 19.378 1.00 14.32 220 THR A C 1
ATOM 1740 O O . THR A 1 228 ? 16.051 107.470 19.666 1.00 16.55 220 THR A O 1
ATOM 1744 N N . LEU A 1 229 ? 15.500 109.523 18.909 1.00 14.15 221 LEU A N 1
ATOM 1745 C CA A LEU A 1 229 ? 16.864 109.870 18.552 0.69 14.12 221 LEU A CA 1
ATOM 1746 C CA B LEU A 1 229 ? 16.858 109.901 18.518 0.31 14.24 221 LEU A CA 1
ATOM 1747 C C . LEU A 1 229 ? 17.429 111.016 19.381 1.00 12.95 221 LEU A C 1
ATOM 1748 O O . LEU A 1 229 ? 16.712 111.935 19.775 1.00 11.27 221 LEU A O 1
ATOM 1757 N N . LYS A 1 230 ? 18.729 110.946 19.638 1.00 11.98 222 LYS A N 1
ATOM 1758 C CA . LYS A 1 230 ? 19.439 111.976 20.383 1.00 11.19 222 LYS A CA 1
ATOM 1759 C C . LYS A 1 230 ? 20.712 112.338 19.643 1.00 11.49 222 LYS A C 1
ATOM 1760 O O . LYS A 1 230 ? 21.253 111.527 18.896 1.00 13.65 222 LYS A O 1
ATOM 1766 N N . ALA A 1 231 ? 21.184 113.558 19.868 1.00 11.63 223 ALA A N 1
ATOM 1767 C CA . ALA A 1 231 ? 22.380 114.065 19.209 1.00 13.29 223 ALA A CA 1
ATOM 1768 C C . ALA A 1 231 ? 23.629 113.322 19.659 1.00 15.70 223 ALA A C 1
ATOM 1769 O O . ALA A 1 231 ? 23.708 112.805 20.779 1.00 15.79 223 ALA A O 1
ATOM 1772 N N . HIS B 1 3 ? 28.964 95.523 -38.467 1.00 28.59 -5 HIS B N 1
ATOM 1773 C CA . HIS B 1 3 ? 27.593 95.969 -38.258 1.00 27.67 -5 HIS B CA 1
ATOM 1774 C C . HIS B 1 3 ? 27.537 97.481 -38.083 1.00 27.73 -5 HIS B C 1
ATOM 1775 O O . HIS B 1 3 ? 28.371 98.068 -37.391 1.00 28.75 -5 HIS B O 1
ATOM 1782 N N . HIS B 1 4 ? 26.553 98.110 -38.715 1.00 26.23 -4 HIS B N 1
ATOM 1783 C CA . HIS B 1 4 ? 26.340 99.542 -38.571 1.00 26.01 -4 HIS B CA 1
ATOM 1784 C C . HIS B 1 4 ? 24.853 99.838 -38.698 1.00 25.14 -4 HIS B C 1
ATOM 1785 O O . HIS B 1 4 ? 24.180 99.286 -39.567 1.00 24.87 -4 HIS B O 1
ATOM 1787 N N . HIS B 1 5 ? 24.336 100.699 -37.827 1.00 24.08 -3 HIS B N 1
ATOM 1788 C CA . HIS B 1 5 ? 22.920 101.044 -37.866 1.00 24.91 -3 HIS B CA 1
ATOM 1789 C C . HIS B 1 5 ? 22.598 101.870 -39.105 1.00 26.94 -3 HIS B C 1
ATOM 1790 O O . HIS B 1 5 ? 23.293 102.847 -39.400 1.00 26.94 -3 HIS B O 1
ATOM 1797 N N . HIS B 1 6 ? 21.545 101.485 -39.824 1.00 28.97 -2 HIS B N 1
ATOM 1798 C CA . HIS B 1 6 ? 21.210 102.161 -41.077 1.00 31.85 -2 HIS B CA 1
ATOM 1799 C C . HIS B 1 6 ? 19.715 102.318 -41.383 1.00 34.00 -2 HIS B C 1
ATOM 1800 O O . HIS B 1 6 ? 19.357 102.772 -42.472 1.00 36.07 -2 HIS B O 1
ATOM 1802 N N . HIS B 1 7 ? 18.839 101.961 -40.448 1.00 33.13 -1 HIS B N 1
ATOM 1803 C CA . HIS B 1 7 ? 17.406 102.109 -40.704 1.00 32.67 -1 HIS B CA 1
ATOM 1804 C C . HIS B 1 7 ? 16.905 103.518 -40.401 1.00 30.37 -1 HIS B C 1
ATOM 1805 O O . HIS B 1 7 ? 17.166 104.064 -39.331 1.00 29.18 -1 HIS B O 1
ATOM 1812 N N . HIS B 1 8 ? 16.179 104.094 -41.353 1.00 29.85 0 HIS B N 1
ATOM 1813 C CA . HIS B 1 8 ? 15.627 105.432 -41.195 1.00 31.40 0 HIS B CA 1
ATOM 1814 C C . HIS B 1 8 ? 14.475 105.444 -40.196 1.00 31.62 0 HIS B C 1
ATOM 1815 O O . HIS B 1 8 ? 13.538 104.654 -40.303 1.00 31.14 0 HIS B O 1
ATOM 1822 N N . MET B 1 9 ? 14.558 106.340 -39.217 1.00 31.89 1 MET B N 1
ATOM 1823 C CA . MET B 1 9 ? 13.475 106.536 -38.261 1.00 32.90 1 MET B CA 1
ATOM 1824 C C . MET B 1 9 ? 12.574 107.664 -38.731 1.00 32.57 1 MET B C 1
ATOM 1825 O O . MET B 1 9 ? 13.059 108.718 -39.136 1.00 33.20 1 MET B O 1
ATOM 1830 N N . ASN B 1 10 ? 11.264 107.450 -38.673 1.00 31.92 2 ASN B N 1
ATOM 1831 C CA . ASN B 1 10 ? 10.329 108.522 -38.992 1.00 32.59 2 ASN B CA 1
ATOM 1832 C C . ASN B 1 10 ? 10.338 109.600 -37.908 1.00 31.75 2 ASN B C 1
ATOM 1833 O O . ASN B 1 10 ? 10.946 109.426 -36.847 1.00 30.53 2 ASN B O 1
ATOM 1838 N N . GLN B 1 11 ? 9.666 110.714 -38.173 1.00 31.65 3 GLN B N 1
ATOM 1839 C CA . GLN B 1 11 ? 9.705 111.844 -37.254 1.00 31.51 3 GLN B CA 1
ATOM 1840 C C . GLN B 1 11 ? 9.082 111.501 -35.900 1.00 29.35 3 GLN B C 1
ATOM 1841 O O . GLN B 1 11 ? 9.567 111.948 -34.863 1.00 27.60 3 GLN B O 1
ATOM 1847 N N . ASP B 1 12 ? 8.020 110.699 -35.909 1.00 28.53 4 ASP B N 1
ATOM 1848 C CA . ASP B 1 12 ? 7.383 110.275 -34.664 1.00 27.95 4 ASP B CA 1
ATOM 1849 C C . ASP B 1 12 ? 8.297 109.396 -33.813 1.00 26.99 4 ASP B C 1
ATOM 1850 O O . ASP B 1 12 ? 8.339 109.540 -32.593 1.00 26.97 4 ASP B O 1
ATOM 1855 N N . GLN B 1 13 ? 9.026 108.487 -34.453 1.00 26.21 5 GLN B N 1
ATOM 1856 C CA . GLN B 1 13 ? 9.960 107.624 -33.733 1.00 24.88 5 GLN B CA 1
ATOM 1857 C C . GLN B 1 13 ? 11.054 108.439 -33.050 1.00 24.15 5 GLN B C 1
ATOM 1858 O O . GLN B 1 13 ? 11.449 108.143 -31.920 1.00 24.81 5 GLN B O 1
ATOM 1864 N N . LEU B 1 14 ? 11.537 109.466 -33.741 1.00 23.54 6 LEU B N 1
ATOM 1865 C CA . LEU B 1 14 ? 12.544 110.360 -33.178 1.00 23.40 6 LEU B CA 1
ATOM 1866 C C . LEU B 1 14 ? 11.986 111.182 -32.019 1.00 22.46 6 LEU B C 1
ATOM 1867 O O . LEU B 1 14 ? 12.676 111.410 -31.025 1.00 22.65 6 LEU B O 1
ATOM 1872 N N . LYS B 1 15 ? 10.737 111.622 -32.150 1.00 22.75 7 LYS B N 1
ATOM 1873 C CA . LYS B 1 15 ? 10.070 112.363 -31.083 1.00 22.83 7 LYS B CA 1
ATOM 1874 C C . LYS B 1 15 ? 9.859 111.483 -29.850 1.00 22.10 7 LYS B C 1
ATOM 1875 O O . LYS B 1 15 ? 10.074 111.925 -28.721 1.00 22.04 7 LYS B O 1
ATOM 1881 N N . GLN B 1 16 ? 9.455 110.233 -30.064 1.00 22.25 8 GLN B N 1
ATOM 1882 C CA . GLN B 1 16 ? 9.314 109.291 -28.958 1.00 23.13 8 GLN B CA 1
ATOM 1883 C C . GLN B 1 16 ? 10.649 109.042 -28.263 1.00 21.43 8 GLN B C 1
ATOM 1884 O O . GLN B 1 16 ? 10.707 108.920 -27.036 1.00 22.21 8 GLN B O 1
ATOM 1890 N N . ALA B 1 17 ? 11.718 108.974 -29.054 1.00 21.22 9 ALA B N 1
ATOM 1891 C CA . ALA B 1 17 ? 13.063 108.775 -28.524 1.00 20.74 9 ALA B CA 1
ATOM 1892 C C . ALA B 1 17 ? 13.479 109.887 -27.568 1.00 19.49 9 ALA B C 1
ATOM 1893 O O . ALA B 1 17 ? 13.937 109.614 -26.458 1.00 19.93 9 ALA B O 1
ATOM 1895 N N . VAL B 1 18 ? 13.330 111.138 -27.995 1.00 17.73 10 VAL B N 1
ATOM 1896 C CA . VAL B 1 18 ? 13.726 112.260 -27.148 1.00 18.20 10 VAL B CA 1
ATOM 1897 C C . VAL B 1 18 ? 12.810 112.406 -25.938 1.00 16.46 10 VAL B C 1
ATOM 1898 O O . VAL B 1 18 ? 13.262 112.790 -24.862 1.00 17.33 10 VAL B O 1
ATOM 1902 N N . ALA B 1 19 ? 11.532 112.079 -26.110 1.00 17.89 11 ALA B N 1
ATOM 1903 C CA . ALA B 1 19 ? 10.585 112.095 -25.000 1.00 17.59 11 ALA B CA 1
ATOM 1904 C C . ALA B 1 19 ? 11.035 111.152 -23.883 1.00 16.95 11 ALA B C 1
ATOM 1905 O O . ALA B 1 19 ? 11.067 111.531 -22.709 1.00 17.41 11 ALA B O 1
ATOM 1907 N N . GLN B 1 20 ? 11.387 109.923 -24.246 1.00 18.00 12 GLN B N 1
ATOM 1908 C CA . GLN B 1 20 ? 11.867 108.968 -23.251 1.00 19.88 12 GLN B CA 1
ATOM 1909 C C . GLN B 1 20 ? 13.240 109.357 -22.692 1.00 19.92 12 GLN B C 1
ATOM 1910 O O . GLN B 1 20 ? 13.507 109.166 -21.505 1.00 21.35 12 GLN B O 1
ATOM 1916 N N . ALA B 1 21 ? 14.101 109.918 -23.537 1.00 18.87 13 ALA B N 1
ATOM 1917 C CA . ALA B 1 21 ? 15.399 110.417 -23.072 1.00 18.04 13 ALA B CA 1
ATOM 1918 C C . ALA B 1 21 ? 15.249 111.509 -22.010 1.00 17.84 13 ALA B C 1
ATOM 1919 O O . ALA B 1 21 ? 16.034 111.579 -21.063 1.00 17.75 13 ALA B O 1
ATOM 1921 N N . ALA B 1 22 ? 14.239 112.359 -22.167 1.00 16.17 14 ALA B N 1
ATOM 1922 C CA . ALA B 1 22 ? 13.986 113.408 -21.184 1.00 15.95 14 ALA B CA 1
ATOM 1923 C C . ALA B 1 22 ? 13.546 112.803 -19.852 1.00 15.19 14 ALA B C 1
ATOM 1924 O O . ALA B 1 22 ? 13.990 113.233 -18.783 1.00 14.99 14 ALA B O 1
ATOM 1926 N N . VAL B 1 23 ? 12.668 111.807 -19.922 1.00 15.04 15 VAL B N 1
ATOM 1927 C CA . VAL B 1 23 ? 12.255 111.071 -18.733 1.00 16.07 15 VAL B CA 1
ATOM 1928 C C . VAL B 1 23 ? 13.464 110.420 -18.051 1.00 16.67 15 VAL B C 1
ATOM 1929 O O . VAL B 1 23 ? 13.637 110.539 -16.837 1.00 17.24 15 VAL B O 1
ATOM 1933 N N . ASP B 1 24 ? 14.306 109.757 -18.841 1.00 17.65 16 ASP B N 1
ATOM 1934 C CA . ASP B 1 24 ? 15.527 109.134 -18.328 1.00 19.24 16 ASP B CA 1
ATOM 1935 C C . ASP B 1 24 ? 16.404 110.146 -17.593 1.00 19.61 16 ASP B C 1
ATOM 1936 O O . ASP B 1 24 ? 16.984 109.842 -16.549 1.00 18.86 16 ASP B O 1
ATOM 1941 N N . HIS B 1 25 ? 16.498 111.351 -18.143 1.00 18.72 17 HIS B N 1
ATOM 1942 C CA . HIS B 1 25 ? 17.333 112.397 -17.561 1.00 17.61 17 HIS B CA 1
ATOM 1943 C C . HIS B 1 25 ? 16.788 112.902 -16.226 1.00 16.85 17 HIS B C 1
ATOM 1944 O O . HIS B 1 25 ? 17.528 113.011 -15.246 1.00 17.69 17 HIS B O 1
ATOM 1951 N N . ILE B 1 26 ? 15.495 113.206 -16.184 1.00 15.10 18 ILE B N 1
ATOM 1952 C CA . ILE B 1 26 ? 14.916 113.849 -15.005 1.00 15.32 18 ILE B CA 1
ATOM 1953 C C . ILE B 1 26 ? 14.585 112.890 -13.860 1.00 15.38 18 ILE B C 1
ATOM 1954 O O . ILE B 1 26 ? 14.611 113.293 -12.699 1.00 15.94 18 ILE B O 1
ATOM 1959 N N . LEU B 1 27 ? 14.288 111.635 -14.188 1.00 17.37 19 LEU B N 1
ATOM 1960 C CA . LEU B 1 27 ? 13.819 110.661 -13.202 1.00 19.49 19 LEU B CA 1
ATOM 1961 C C . LEU B 1 27 ? 14.645 110.586 -11.906 1.00 19.44 19 LEU B C 1
ATOM 1962 O O . LEU B 1 27 ? 14.076 110.665 -10.817 1.00 20.08 19 LEU B O 1
ATOM 1967 N N . PRO B 1 28 ? 15.983 110.463 -12.007 1.00 19.82 20 PRO B N 1
ATOM 1968 C CA . PRO B 1 28 ? 16.733 110.345 -10.747 1.00 21.96 20 PRO B CA 1
ATOM 1969 C C . PRO B 1 28 ? 16.766 111.640 -9.932 1.00 24.37 20 PRO B C 1
ATOM 1970 O O . PRO B 1 28 ? 17.214 111.618 -8.785 1.00 26.39 20 PRO B O 1
ATOM 1974 N N . HIS B 1 29 ? 16.287 112.740 -10.508 1.00 23.94 21 HIS B N 1
ATOM 1975 C CA . HIS B 1 29 ? 16.230 114.013 -9.795 1.00 25.55 21 HIS B CA 1
ATOM 1976 C C . HIS B 1 29 ? 14.864 114.258 -9.163 1.00 25.24 21 HIS B C 1
ATOM 1977 O O . HIS B 1 29 ? 14.676 115.245 -8.451 1.00 27.28 21 HIS B O 1
ATOM 1984 N N . LEU B 1 30 ? 13.911 113.369 -9.428 1.00 25.42 22 LEU B N 1
ATOM 1985 C CA . LEU B 1 30 ? 12.543 113.545 -8.942 1.00 25.21 22 LEU B CA 1
ATOM 1986 C C . LEU B 1 30 ? 12.297 112.869 -7.596 1.00 25.51 22 LEU B C 1
ATOM 1987 O O . LEU B 1 30 ? 12.831 111.795 -7.321 1.00 27.48 22 LEU B O 1
ATOM 1992 N N . ASP B 1 31 ? 11.484 113.508 -6.761 1.00 25.54 23 ASP B N 1
ATOM 1993 C CA . ASP B 1 31 ? 10.961 112.863 -5.562 1.00 26.23 23 ASP B CA 1
ATOM 1994 C C . ASP B 1 31 ? 9.469 113.143 -5.430 1.00 26.28 23 ASP B C 1
ATOM 1995 O O . ASP B 1 31 ? 8.874 113.764 -6.310 1.00 24.71 23 ASP B O 1
ATOM 2000 N N . SER B 1 32 ? 8.876 112.697 -4.327 1.00 26.42 24 SER B N 1
ATOM 2001 C CA . SER B 1 32 ? 7.436 112.824 -4.114 1.00 26.64 24 SER B CA 1
ATOM 2002 C C . SER B 1 32 ? 6.940 114.273 -4.082 1.00 26.28 24 SER B C 1
ATOM 2003 O O . SER B 1 32 ? 5.736 114.520 -4.152 1.00 27.11 24 SER B O 1
ATOM 2006 N N . LYS B 1 33 ? 7.860 115.227 -3.971 1.00 24.32 25 LYS B N 1
ATOM 2007 C CA . LYS B 1 33 ? 7.490 116.640 -3.942 1.00 24.09 25 LYS B CA 1
ATOM 2008 C C . LYS B 1 33 ? 7.672 117.332 -5.294 1.00 21.54 25 LYS B C 1
ATOM 2009 O O . LYS B 1 33 ? 7.282 118.489 -5.465 1.00 22.00 25 LYS B O 1
ATOM 2011 N N . SER B 1 34 ? 8.259 116.624 -6.254 1.00 17.88 26 SER B N 1
ATOM 2012 C CA . SER B 1 34 ? 8.597 117.230 -7.541 1.00 15.81 26 SER B CA 1
ATOM 2013 C C . SER B 1 34 ? 7.380 117.623 -8.371 1.00 14.95 26 SER B C 1
ATOM 2014 O O . SER B 1 34 ? 6.430 116.854 -8.507 1.00 15.21 26 SER B O 1
ATOM 2017 N N . ILE B 1 35 ? 7.429 118.827 -8.931 1.00 14.98 27 ILE B N 1
ATOM 2018 C CA . ILE B 1 35 ? 6.433 119.280 -9.894 1.00 14.43 27 ILE B CA 1
ATOM 2019 C C . ILE B 1 35 ? 7.157 119.555 -11.220 1.00 13.46 27 ILE B C 1
ATOM 2020 O O . ILE B 1 35 ? 8.173 120.247 -11.247 1.00 14.66 27 ILE B O 1
ATOM 2025 N N . VAL B 1 36 ? 6.666 118.964 -12.308 1.00 12.20 28 VAL B N 1
ATOM 2026 C CA . VAL B 1 36 ? 7.339 119.048 -13.607 1.00 11.98 28 VAL B CA 1
ATOM 2027 C C . VAL B 1 36 ? 6.597 119.989 -14.553 1.00 10.93 28 VAL B C 1
ATOM 2028 O O . VAL B 1 36 ? 5.390 119.867 -14.721 1.00 10.80 28 VAL B O 1
ATOM 2032 N N . GLY B 1 37 ? 7.307 120.944 -15.151 1.00 10.33 29 GLY B N 1
ATOM 2033 C CA . GLY B 1 37 ? 6.704 121.816 -16.148 1.00 9.69 29 GLY B CA 1
ATOM 2034 C C . GLY B 1 37 ? 6.618 121.130 -17.500 1.00 9.02 29 GLY B C 1
ATOM 2035 O O . GLY B 1 37 ? 7.591 120.530 -17.954 1.00 9.64 29 GLY B O 1
ATOM 2036 N N . VAL B 1 38 ? 5.463 121.224 -18.153 1.00 9.40 30 VAL B N 1
ATOM 2037 C CA . VAL B 1 38 ? 5.227 120.436 -19.358 1.00 9.33 30 VAL B CA 1
ATOM 2038 C C . VAL B 1 38 ? 4.812 121.295 -20.552 1.00 7.84 30 VAL B C 1
ATOM 2039 O O . VAL B 1 38 ? 3.903 122.124 -20.447 1.00 8.78 30 VAL B O 1
ATOM 2043 N N . GLY B 1 39 ? 5.490 121.079 -21.679 1.00 8.77 31 GLY B N 1
ATOM 2044 C CA . GLY B 1 39 ? 5.227 121.782 -22.921 1.00 8.78 31 GLY B CA 1
ATOM 2045 C C . GLY B 1 39 ? 3.922 121.424 -23.606 1.00 8.89 31 GLY B C 1
ATOM 2046 O O . GLY B 1 39 ? 3.060 120.758 -23.028 1.00 9.47 31 GLY B O 1
ATOM 2047 N N . THR B 1 40 ? 3.783 121.882 -24.847 1.00 8.87 32 THR B N 1
ATOM 2048 C CA . THR B 1 40 ? 2.571 121.691 -25.635 1.00 9.47 32 THR B CA 1
ATOM 2049 C C . THR B 1 40 ? 2.967 121.239 -27.037 1.00 9.69 32 THR B C 1
ATOM 2050 O O . THR B 1 40 ? 3.989 121.672 -27.568 1.00 10.33 32 THR B O 1
ATOM 2054 N N . GLY B 1 41 ? 2.166 120.361 -27.635 1.00 10.06 33 GLY B N 1
ATOM 2055 C CA . GLY B 1 41 ? 2.384 119.976 -29.017 1.00 10.57 33 GLY B CA 1
ATOM 2056 C C . GLY B 1 41 ? 2.785 118.526 -29.181 1.00 10.93 33 GLY B C 1
ATOM 2057 O O . GLY B 1 41 ? 2.785 117.753 -28.221 1.00 11.73 33 GLY B O 1
ATOM 2058 N N . SER B 1 42 ? 3.151 118.160 -30.401 1.00 11.21 34 SER B N 1
ATOM 2059 C CA . SER B 1 42 ? 3.343 116.757 -30.753 1.00 11.82 34 SER B CA 1
ATOM 2060 C C . SER B 1 42 ? 4.458 116.098 -29.938 1.00 11.85 34 SER B C 1
ATOM 2061 O O . SER B 1 42 ? 4.290 114.986 -29.432 1.00 12.88 34 SER B O 1
ATOM 2064 N N . THR B 1 43 ? 5.589 116.781 -29.799 1.00 11.33 35 THR B N 1
ATOM 2065 C CA . THR B 1 43 ? 6.714 116.189 -29.088 1.00 11.57 35 THR B CA 1
ATOM 2066 C C . THR B 1 43 ? 6.426 116.128 -27.589 1.00 11.15 35 THR B C 1
ATOM 2067 O O . THR B 1 43 ? 6.675 115.106 -26.941 1.00 11.76 35 THR B O 1
ATOM 2071 N N . ALA B 1 44 ? 5.880 117.214 -27.048 1.00 10.52 36 ALA B N 1
ATOM 2072 C CA . ALA B 1 44 ? 5.495 117.262 -25.642 1.00 11.25 36 ALA B CA 1
ATOM 2073 C C . ALA B 1 44 ? 4.480 116.168 -25.304 1.00 11.35 36 ALA B C 1
ATOM 2074 O O . ALA B 1 44 ? 4.496 115.611 -24.209 1.00 11.72 36 ALA B O 1
ATOM 2076 N N . ASN B 1 45 ? 3.588 115.863 -26.239 1.00 12.06 37 ASN B N 1
ATOM 2077 C CA . ASN B 1 45 ? 2.596 114.816 -25.999 1.00 12.56 37 ASN B CA 1
ATOM 2078 C C . ASN B 1 45 ? 3.202 113.426 -25.836 1.00 12.39 37 ASN B C 1
ATOM 2079 O O . ASN B 1 45 ? 2.728 112.631 -25.025 1.00 13.62 37 ASN B O 1
ATOM 2084 N N . PHE B 1 46 ? 4.250 113.132 -26.601 1.00 12.97 38 PHE B N 1
ATOM 2085 C CA . PHE B 1 46 ? 4.984 111.886 -26.402 1.00 14.24 38 PHE B CA 1
ATOM 2086 C C . PHE B 1 46 ? 5.648 111.895 -25.023 1.00 14.01 38 PHE B C 1
ATOM 2087 O O . PHE B 1 46 ? 5.717 110.861 -24.346 1.00 15.28 38 PHE B O 1
ATOM 2095 N N . PHE B 1 47 ? 6.121 113.064 -24.600 1.00 13.51 39 PHE B N 1
ATOM 2096 C CA . PHE B 1 47 ? 6.704 113.193 -23.267 1.00 12.92 39 PHE B CA 1
ATOM 2097 C C . PHE B 1 47 ? 5.671 112.924 -22.170 1.00 12.21 39 PHE B C 1
ATOM 2098 O O . PHE B 1 47 ? 5.970 112.231 -21.196 1.00 13.58 39 PHE B O 1
ATOM 2106 N N . ILE B 1 48 ? 4.463 113.459 -22.330 1.00 12.25 40 ILE B N 1
ATOM 2107 C CA . ILE B 1 48 ? 3.390 113.213 -21.368 1.00 12.43 40 ILE B CA 1
ATOM 2108 C C . ILE B 1 48 ? 3.129 111.712 -21.201 1.00 12.68 40 ILE B C 1
ATOM 2109 O O . ILE B 1 48 ? 3.055 111.202 -20.076 1.00 13.89 40 ILE B O 1
ATOM 2114 N N . ASP B 1 49 ? 3.015 111.003 -22.321 1.00 13.47 41 ASP B N 1
ATOM 2115 C CA . ASP B 1 49 ? 2.773 109.563 -22.297 1.00 15.26 41 ASP B CA 1
ATOM 2116 C C . ASP B 1 49 ? 3.891 108.835 -21.553 1.00 14.99 41 ASP B C 1
ATOM 2117 O O . ASP B 1 49 ? 3.635 107.928 -20.758 1.00 16.09 41 ASP B O 1
ATOM 2122 N N . ALA B 1 50 ? 5.134 109.228 -21.807 1.00 14.79 42 ALA B N 1
ATOM 2123 C CA . ALA B 1 50 ? 6.267 108.567 -21.170 1.00 14.93 42 ALA B CA 1
ATOM 2124 C C . ALA B 1 50 ? 6.376 108.914 -19.684 1.00 15.17 42 ALA B C 1
ATOM 2125 O O . ALA B 1 50 ? 6.700 108.059 -18.858 1.00 16.28 42 ALA B O 1
ATOM 2127 N N . LEU B 1 51 ? 6.094 110.168 -19.352 1.00 14.58 43 LEU B N 1
ATOM 2128 C CA . LEU B 1 51 ? 6.138 110.636 -17.969 1.00 14.70 43 LEU B CA 1
ATOM 2129 C C . LEU B 1 51 ? 5.073 109.930 -17.134 1.00 15.62 43 LEU B C 1
ATOM 2130 O O . LEU B 1 51 ? 5.299 109.611 -15.967 1.00 16.19 43 LEU B O 1
ATOM 2135 N N . ALA B 1 52 ? 3.925 109.657 -17.753 1.00 15.78 44 ALA B N 1
ATOM 2136 C CA . ALA B 1 52 ? 2.788 109.057 -17.059 1.00 15.43 44 ALA B CA 1
ATOM 2137 C C . ALA B 1 52 ? 3.097 107.668 -16.518 1.00 15.10 44 ALA B C 1
ATOM 2138 O O . ALA B 1 52 ? 2.444 107.203 -15.589 1.00 16.46 44 ALA B O 1
ATOM 2140 N N . ARG B 1 53 ? 4.097 107.013 -17.098 1.00 15.57 45 ARG B N 1
ATOM 2141 C CA . ARG B 1 53 ? 4.518 105.695 -16.628 1.00 16.23 45 ARG B CA 1
ATOM 2142 C C . ARG B 1 53 ? 5.199 105.772 -15.264 1.00 17.85 45 ARG B C 1
ATOM 2143 O O . ARG B 1 53 ? 5.402 104.757 -14.600 1.00 20.13 45 ARG B O 1
ATOM 2151 N N . HIS B 1 54 ? 5.557 106.980 -14.854 1.00 17.44 46 HIS B N 1
ATOM 2152 C CA . HIS B 1 54 ? 6.309 107.181 -13.625 1.00 17.49 46 HIS B CA 1
ATOM 2153 C C . HIS B 1 54 ? 5.576 108.125 -12.699 1.00 17.70 46 HIS B C 1
ATOM 2154 O O . HIS B 1 54 ? 6.185 108.755 -11.832 1.00 18.50 46 HIS B O 1
ATOM 2161 N N . LYS B 1 55 ? 4.264 108.225 -12.880 1.00 20.58 47 LYS B N 1
ATOM 2162 C CA . LYS B 1 55 ? 3.505 109.252 -12.176 1.00 21.97 47 LYS B CA 1
ATOM 2163 C C . LYS B 1 55 ? 3.489 109.014 -10.666 1.00 22.44 47 LYS B C 1
ATOM 2164 O O . LYS B 1 55 ? 3.218 109.929 -9.889 1.00 24.80 47 LYS B O 1
ATOM 2170 N N . ALA B 1 56 ? 3.820 107.794 -10.255 1.00 24.31 48 ALA B N 1
ATOM 2171 C CA . ALA B 1 56 ? 3.956 107.478 -8.841 1.00 24.84 48 ALA B CA 1
ATOM 2172 C C . ALA B 1 56 ? 5.243 108.044 -8.220 1.00 26.26 48 ALA B C 1
ATOM 2173 O O . ALA B 1 56 ? 5.397 108.036 -6.998 1.00 29.48 48 ALA B O 1
ATOM 2175 N N . GLU B 1 57 ? 6.152 108.550 -9.053 1.00 24.69 49 GLU B N 1
ATOM 2176 C CA . GLU B 1 57 ? 7.473 108.985 -8.583 1.00 23.50 49 GLU B CA 1
ATOM 2177 C C . GLU B 1 57 ? 7.623 110.506 -8.424 1.00 22.48 49 GLU B C 1
ATOM 2178 O O . GLU B 1 57 ? 8.686 110.998 -8.041 1.00 22.79 49 GLU B O 1
ATOM 2184 N N . PHE B 1 58 ? 6.566 111.248 -8.725 1.00 18.96 50 PHE B N 1
ATOM 2185 C CA . PHE B 1 58 ? 6.573 112.690 -8.515 1.00 17.25 50 PHE B CA 1
ATOM 2186 C C . PHE B 1 58 ? 5.177 113.139 -8.107 1.00 16.64 50 PHE B C 1
ATOM 2187 O O . PHE B 1 58 ? 4.239 112.341 -8.084 1.00 18.57 50 PHE B O 1
ATOM 2195 N N . ASP B 1 59 ? 5.048 114.407 -7.750 1.00 16.08 51 ASP B N 1
ATOM 2196 C CA . ASP B 1 59 ? 3.777 114.940 -7.288 1.00 15.87 51 ASP B CA 1
ATOM 2197 C C . ASP B 1 59 ? 2.851 115.222 -8.473 1.00 14.84 51 ASP B C 1
ATOM 2198 O O . ASP B 1 59 ? 1.860 114.524 -8.688 1.00 15.61 51 ASP B O 1
ATOM 2203 N N . GLY B 1 60 ? 3.168 116.250 -9.244 1.00 13.62 52 GLY B N 1
ATOM 2204 C CA . GLY B 1 60 ? 2.333 116.599 -10.375 1.00 12.57 52 GLY B CA 1
ATOM 2205 C C . GLY B 1 60 ? 3.045 117.470 -11.382 1.00 10.90 52 GLY B C 1
ATOM 2206 O O . GLY B 1 60 ? 4.276 117.479 -11.450 1.00 12.15 52 GLY B O 1
ATOM 2207 N N . ALA B 1 61 ? 2.260 118.211 -12.156 1.00 10.52 53 ALA B N 1
ATOM 2208 C CA . ALA B 1 61 ? 2.778 118.950 -13.294 1.00 10.26 53 ALA B CA 1
ATOM 2209 C C . ALA B 1 61 ? 2.143 120.324 -13.397 1.00 8.90 53 ALA B C 1
ATOM 2210 O O . ALA B 1 61 ? 1.034 120.540 -12.917 1.00 10.27 53 ALA B O 1
ATOM 2212 N N . VAL B 1 62 ? 2.862 121.251 -14.029 1.00 8.69 54 VAL B N 1
ATOM 2213 C CA . VAL B 1 62 ? 2.303 122.531 -14.460 1.00 8.65 54 VAL B CA 1
ATOM 2214 C C . VAL B 1 62 ? 2.161 122.477 -15.986 1.00 9.39 54 VAL B C 1
ATOM 2215 O O . VAL B 1 62 ? 3.087 122.071 -16.689 1.00 9.66 54 VAL B O 1
ATOM 2219 N N . ALA B 1 63 ? 0.989 122.848 -16.490 1.00 8.86 55 ALA B N 1
ATOM 2220 C CA . ALA B 1 63 ? 0.702 122.791 -17.923 1.00 8.09 55 ALA B CA 1
ATOM 2221 C C . ALA B 1 63 ? 1.011 124.122 -18.606 1.00 8.97 55 ALA B C 1
ATOM 2222 O O . ALA B 1 63 ? 0.846 125.190 -18.015 1.00 14.30 55 ALA B O 1
ATOM 2224 N N . SER B 1 64 ? 1.458 124.062 -19.854 1.00 8.17 56 SER B N 1
ATOM 2225 C CA . SER B 1 64 ? 1.694 125.264 -20.656 1.00 8.51 56 SER B CA 1
ATOM 2226 C C . SER B 1 64 ? 0.545 125.544 -21.627 1.00 7.84 56 SER B C 1
ATOM 2227 O O . SER B 1 64 ? 0.617 126.473 -22.432 1.00 8.50 56 SER B O 1
ATOM 2230 N N . SER B 1 65 ? -0.520 124.757 -21.544 1.00 7.82 57 SER B N 1
ATOM 2231 C CA . SER B 1 65 ? -1.721 125.026 -22.327 1.00 7.65 57 SER B CA 1
ATOM 2232 C C . SER B 1 65 ? -2.901 124.266 -21.750 1.00 7.25 57 SER B C 1
ATOM 2233 O O . SER B 1 65 ? -2.728 123.305 -20.986 1.00 8.72 57 SER B O 1
ATOM 2236 N N . GLU B 1 66 ? -4.102 124.688 -22.128 1.00 8.39 58 GLU B N 1
ATOM 2237 C CA . GLU B 1 66 ? -5.306 123.945 -21.779 1.00 8.96 58 GLU B CA 1
ATOM 2238 C C . GLU B 1 66 ? -5.254 122.538 -22.361 1.00 9.01 58 GLU B C 1
ATOM 2239 O O . GLU B 1 66 ? -5.643 121.575 -21.699 1.00 9.08 58 GLU B O 1
ATOM 2245 N N . ALA B 1 67 ? -4.746 122.415 -23.584 1.00 8.95 59 ALA B N 1
ATOM 2246 C CA . ALA B 1 67 ? -4.634 121.115 -24.237 1.00 8.99 59 ALA B CA 1
ATOM 2247 C C . ALA B 1 67 ? -3.736 120.176 -23.437 1.00 8.86 59 ALA B C 1
ATOM 2248 O O . ALA B 1 67 ? -4.057 119.009 -23.226 1.00 10.54 59 ALA B O 1
ATOM 2250 N N . THR B 1 68 ? -2.609 120.701 -22.977 1.00 9.22 60 THR B N 1
ATOM 2251 C CA . THR B 1 68 ? -1.692 119.921 -22.157 1.00 9.08 60 THR B CA 1
ATOM 2252 C C . THR B 1 68 ? -2.286 119.571 -20.790 1.00 9.23 60 THR B C 1
ATOM 2253 O O . THR B 1 68 ? -2.123 118.448 -20.308 1.00 10.00 60 THR B O 1
ATOM 2257 N N . ALA B 1 69 ? -2.980 120.520 -20.166 1.00 8.98 61 ALA B N 1
ATOM 2258 C CA . ALA B 1 69 ? -3.648 120.237 -18.898 1.00 10.03 61 ALA B CA 1
ATOM 2259 C C . ALA B 1 69 ? -4.619 119.061 -19.042 1.00 10.27 61 ALA B C 1
ATOM 2260 O O . ALA B 1 69 ? -4.674 118.177 -18.186 1.00 10.82 61 ALA B O 1
ATOM 2262 N N . LYS B 1 70 ? -5.365 119.043 -20.143 1.00 10.06 62 LYS B N 1
ATOM 2263 C CA A LYS B 1 70 ? -6.340 117.985 -20.386 0.40 11.23 62 LYS B CA 1
ATOM 2264 C CA B LYS B 1 70 ? -6.342 117.989 -20.397 0.60 11.36 62 LYS B CA 1
ATOM 2265 C C . LYS B 1 70 ? -5.659 116.627 -20.538 1.00 10.98 62 LYS B C 1
ATOM 2266 O O . LYS B 1 70 ? -6.106 115.629 -19.964 1.00 11.70 62 LYS B O 1
ATOM 2277 N N . ARG B 1 71 ? -4.570 116.585 -21.302 1.00 10.73 63 ARG B N 1
ATOM 2278 C CA A ARG B 1 71 ? -3.838 115.340 -21.506 0.56 12.46 63 ARG B CA 1
ATOM 2279 C CA B ARG B 1 71 ? -3.842 115.339 -21.504 0.44 12.41 63 ARG B CA 1
ATOM 2280 C C . ARG B 1 71 ? -3.224 114.828 -20.207 1.00 11.73 63 ARG B C 1
ATOM 2281 O O . ARG B 1 71 ? -3.252 113.627 -19.932 1.00 12.19 63 ARG B O 1
ATOM 2296 N N . LEU B 1 72 ? -2.681 115.738 -19.401 1.00 10.97 64 LEU B N 1
ATOM 2297 C CA . LEU B 1 72 ? -2.129 115.349 -18.109 1.00 11.28 64 LEU B CA 1
ATOM 2298 C C . LEU B 1 72 ? -3.217 114.759 -17.210 1.00 11.13 64 LEU B C 1
ATOM 2299 O O . LEU B 1 72 ? -3.051 113.676 -16.635 1.00 12.96 64 LEU B O 1
ATOM 2304 N N . LYS B 1 73 ? -4.345 115.458 -17.123 1.00 11.94 65 LYS B N 1
ATOM 2305 C CA . LYS B 1 73 ? -5.462 115.031 -16.289 1.00 13.30 65 LYS B CA 1
ATOM 2306 C C . LYS B 1 73 ? -5.977 113.655 -16.702 1.00 12.84 65 LYS B C 1
ATOM 2307 O O . LYS B 1 73 ? -6.260 112.807 -15.851 1.00 13.97 65 LYS B O 1
ATOM 2313 N N . GLU B 1 74 ? -6.097 113.425 -18.006 1.00 13.00 66 GLU B N 1
ATOM 2314 C CA A GLU B 1 74 ? -6.574 112.152 -18.554 0.41 14.82 66 GLU B CA 1
ATOM 2315 C CA B GLU B 1 74 ? -6.613 112.144 -18.468 0.59 14.62 66 GLU B CA 1
ATOM 2316 C C . GLU B 1 74 ? -5.646 110.989 -18.211 1.00 14.27 66 GLU B C 1
ATOM 2317 O O . GLU B 1 74 ? -6.064 109.824 -18.206 1.00 14.47 66 GLU B O 1
ATOM 2328 N N . HIS B 1 75 ? -4.375 111.306 -17.963 1.00 14.68 67 HIS B N 1
ATOM 2329 C CA . HIS B 1 75 ? -3.386 110.306 -17.552 1.00 14.74 67 HIS B CA 1
ATOM 2330 C C . HIS B 1 75 ? -3.299 110.161 -16.032 1.00 14.42 67 HIS B C 1
ATOM 2331 O O . HIS B 1 75 ? -2.502 109.371 -15.527 1.00 17.52 67 HIS B O 1
ATOM 2338 N N . GLY B 1 76 ? -4.107 110.922 -15.302 1.00 15.46 68 GLY B N 1
ATOM 2339 C CA . GLY B 1 76 ? -4.092 110.854 -13.851 1.00 16.07 68 GLY B CA 1
ATOM 2340 C C . GLY B 1 76 ? -2.896 111.532 -13.202 1.00 15.46 68 GLY B C 1
ATOM 2341 O O . GLY B 1 76 ? -2.529 111.207 -12.072 1.00 16.46 68 GLY B O 1
ATOM 2342 N N . ILE B 1 77 ? -2.285 112.472 -13.914 1.00 13.40 69 ILE B N 1
ATOM 2343 C CA . ILE B 1 77 ? -1.230 113.293 -13.336 1.00 13.64 69 ILE B CA 1
ATOM 2344 C C . ILE B 1 77 ? -1.847 114.588 -12.822 1.00 14.29 69 ILE B C 1
ATOM 2345 O O . ILE B 1 77 ? -2.469 115.323 -13.595 1.00 14.38 69 ILE B O 1
ATOM 2350 N N . PRO B 1 78 ? -1.691 114.868 -11.516 1.00 13.64 70 PRO B N 1
ATOM 2351 C CA . PRO B 1 78 ? -2.244 116.107 -10.957 1.00 14.33 70 PRO B CA 1
ATOM 2352 C C . PRO B 1 78 ? -1.680 117.336 -11.670 1.00 13.65 70 PRO B C 1
ATOM 2353 O O . PRO B 1 78 ? -0.488 117.372 -11.982 1.00 13.36 70 PRO B O 1
ATOM 2357 N N . VAL B 1 79 ? -2.539 118.313 -11.948 1.00 12.04 71 VAL B N 1
ATOM 2358 C CA . VAL B 1 79 ? -2.126 119.551 -12.599 1.00 11.23 71 VAL B CA 1
ATOM 2359 C C . VAL B 1 79 ? -2.276 120.695 -11.609 1.00 11.48 71 VAL B C 1
ATOM 2360 O O . VAL B 1 79 ? -3.351 120.897 -11.046 1.00 13.84 71 VAL B O 1
ATOM 2364 N N . TYR B 1 80 ? -1.191 121.432 -11.393 1.00 10.82 72 TYR B N 1
ATOM 2365 C CA . TYR B 1 80 ? -1.186 122.570 -10.477 1.00 11.48 72 TYR B CA 1
ATOM 2366 C C . TYR B 1 80 ? -0.971 123.861 -11.258 1.00 11.17 72 TYR B C 1
ATOM 2367 O O . TYR B 1 80 ? -0.328 123.859 -12.298 1.00 10.76 72 TYR B O 1
ATOM 2376 N N . GLU B 1 81 ? -1.501 124.969 -10.751 1.00 10.66 73 GLU B N 1
ATOM 2377 C CA . GLU B 1 81 ? -1.244 126.266 -11.375 1.00 11.08 73 GLU B CA 1
ATOM 2378 C C . GLU B 1 81 ? 0.168 126.746 -11.054 1.00 10.35 73 GLU B C 1
ATOM 2379 O O . GLU B 1 81 ? 0.657 126.571 -9.939 1.00 11.53 73 GLU B O 1
ATOM 2385 N N . LEU B 1 82 ? 0.823 127.353 -12.036 1.00 9.51 74 LEU B N 1
ATOM 2386 C CA . LEU B 1 82 ? 2.163 127.899 -11.848 1.00 9.36 74 LEU B CA 1
ATOM 2387 C C . LEU B 1 82 ? 2.232 128.854 -10.655 1.00 9.50 74 LEU B C 1
ATOM 2388 O O . LEU B 1 82 ? 3.237 128.899 -9.942 1.00 11.55 74 LEU B O 1
ATOM 2393 N N . ASN B 1 83 ? 1.150 129.595 -10.426 1.00 9.64 75 ASN B N 1
ATOM 2394 C CA . ASN B 1 83 ? 1.107 130.567 -9.339 1.00 10.10 75 ASN B CA 1
ATOM 2395 C C . ASN B 1 83 ? 1.340 129.968 -7.952 1.00 12.29 75 ASN B C 1
ATOM 2396 O O . ASN B 1 83 ? 1.705 130.684 -7.022 1.00 15.63 75 ASN B O 1
ATOM 2401 N N . THR B 1 84 ? 1.131 128.662 -7.809 1.00 13.43 76 THR B N 1
ATOM 2402 C CA . THR B 1 84 ? 1.280 128.008 -6.509 1.00 17.78 76 THR B CA 1
ATOM 2403 C C . THR B 1 84 ? 2.727 127.636 -6.163 1.00 20.31 76 THR B C 1
ATOM 2404 O O . THR B 1 84 ? 2.998 127.186 -5.047 1.00 22.92 76 THR B O 1
ATOM 2408 N N . VAL B 1 85 ? 3.650 127.821 -7.106 1.00 20.34 77 VAL B N 1
ATOM 2409 C CA . VAL B 1 85 ? 5.065 127.531 -6.844 1.00 21.31 77 VAL B CA 1
ATOM 2410 C C . VAL B 1 85 ? 5.935 128.781 -6.994 1.00 22.91 77 VAL B C 1
ATOM 2411 O O . VAL B 1 85 ? 5.536 129.755 -7.640 1.00 23.36 77 VAL B O 1
ATOM 2415 N N . SER B 1 86 ? 7.118 128.758 -6.386 1.00 23.61 78 SER B N 1
ATOM 2416 C CA . SER B 1 86 ? 8.069 129.853 -6.555 1.00 26.20 78 SER B CA 1
ATOM 2417 C C . SER B 1 86 ? 9.190 129.456 -7.514 1.00 27.03 78 SER B C 1
ATOM 2418 O O . SER B 1 86 ? 9.972 130.300 -7.952 1.00 29.32 78 SER B O 1
ATOM 2421 N N . GLU B 1 87 ? 9.246 128.168 -7.842 1.00 25.45 79 GLU B N 1
ATOM 2422 C CA . GLU B 1 87 ? 10.208 127.636 -8.802 1.00 24.24 79 GLU B CA 1
ATOM 2423 C C . GLU B 1 87 ? 9.815 126.212 -9.204 1.00 24.53 79 GLU B C 1
ATOM 2424 O O . GLU B 1 87 ? 9.088 125.536 -8.480 1.00 25.39 79 GLU B O 1
ATOM 2426 N N . LEU B 1 88 ? 10.288 125.778 -10.370 1.00 22.30 80 LEU B N 1
ATOM 2427 C CA . LEU B 1 88 ? 10.128 124.401 -10.835 1.00 19.71 80 LEU B CA 1
ATOM 2428 C C . LEU B 1 88 ? 11.522 123.941 -11.196 1.00 16.18 80 LEU B C 1
ATOM 2429 O O . LEU B 1 88 ? 12.290 124.736 -11.731 1.00 18.27 80 LEU B O 1
ATOM 2434 N N . GLU B 1 89 ? 11.876 122.686 -10.928 1.00 14.22 81 GLU B N 1
ATOM 2435 C CA . GLU B 1 89 ? 13.196 122.246 -11.354 1.00 13.65 81 GLU B CA 1
ATOM 2436 C C . GLU B 1 89 ? 13.283 122.120 -12.879 1.00 12.51 81 GLU B C 1
ATOM 2437 O O . GLU B 1 89 ? 14.187 122.677 -13.503 1.00 14.39 81 GLU B O 1
ATOM 2443 N N . PHE B 1 90 ? 12.345 121.386 -13.472 1.00 11.91 82 PHE B N 1
ATOM 2444 C CA . PHE B 1 90 ? 12.386 121.109 -14.906 1.00 11.21 82 PHE B CA 1
ATOM 2445 C C . PHE B 1 90 ? 11.184 121.646 -15.670 1.00 11.26 82 PHE B C 1
ATOM 2446 O O . PHE B 1 90 ? 10.058 121.615 -15.175 1.00 12.42 82 PHE B O 1
ATOM 2454 N N . TYR B 1 91 ? 11.449 122.127 -16.881 1.00 9.43 83 TYR B N 1
ATOM 2455 C CA . TYR B 1 91 ? 10.420 122.376 -17.890 1.00 8.76 83 TYR B CA 1
ATOM 2456 C C . TYR B 1 91 ? 10.872 121.639 -19.139 1.00 8.98 83 TYR B C 1
ATOM 2457 O O . TYR B 1 91 ? 12.006 121.813 -19.570 1.00 10.12 83 TYR B O 1
ATOM 2466 N N . VAL B 1 92 ? 10.000 120.811 -19.707 1.00 8.86 84 VAL B N 1
ATOM 2467 C CA . VAL B 1 92 ? 10.346 119.999 -20.872 1.00 9.30 84 VAL B CA 1
ATOM 2468 C C . VAL B 1 92 ? 9.379 120.317 -22.008 1.00 8.51 84 VAL B C 1
ATOM 2469 O O . VAL B 1 92 ? 8.163 120.233 -21.831 1.00 9.03 84 VAL B O 1
ATOM 2473 N N . ASP B 1 93 ? 9.914 120.687 -23.170 1.00 8.78 85 ASP B N 1
ATOM 2474 C CA . ASP B 1 93 ? 9.073 121.130 -24.286 1.00 8.66 85 ASP B CA 1
ATOM 2475 C C . ASP B 1 93 ? 9.826 120.970 -25.600 1.00 9.24 85 ASP B C 1
ATOM 2476 O O . ASP B 1 93 ? 11.051 120.887 -25.613 1.00 9.53 85 ASP B O 1
ATOM 2481 N N . GLY B 1 94 ? 9.087 120.924 -26.705 1.00 8.90 86 GLY B N 1
ATOM 2482 C CA . GLY B 1 94 ? 9.689 120.947 -28.024 1.00 9.45 86 GLY B CA 1
ATOM 2483 C C . GLY B 1 94 ? 9.988 122.349 -28.522 1.00 9.18 86 GLY B C 1
ATOM 2484 O O . GLY B 1 94 ? 9.895 123.321 -27.765 1.00 9.12 86 GLY B O 1
ATOM 2485 N N . ALA B 1 95 ? 10.353 122.455 -29.796 1.00 8.53 87 ALA B N 1
ATOM 2486 C CA . ALA B 1 95 ? 10.603 123.747 -30.429 1.00 8.95 87 ALA B CA 1
ATOM 2487 C C . ALA B 1 95 ? 10.483 123.578 -31.936 1.00 9.05 87 ALA B C 1
ATOM 2488 O O . ALA B 1 95 ? 10.472 122.455 -32.444 1.00 10.70 87 ALA B O 1
ATOM 2490 N N . ASP B 1 96 ? 10.400 124.693 -32.655 1.00 8.95 88 ASP B N 1
ATOM 2491 C CA . ASP B 1 96 ? 10.380 124.651 -34.114 1.00 9.09 88 ASP B CA 1
ATOM 2492 C C . ASP B 1 96 ? 11.778 124.747 -34.725 1.00 9.47 88 ASP B C 1
ATOM 2493 O O . ASP B 1 96 ? 12.057 124.126 -35.752 1.00 10.67 88 ASP B O 1
ATOM 2498 N N . GLU B 1 97 ? 12.653 125.520 -34.088 1.00 9.50 89 GLU B N 1
ATOM 2499 C CA . GLU B 1 97 ? 14.069 125.576 -34.444 1.00 10.13 89 GLU B CA 1
ATOM 2500 C C . GLU B 1 97 ? 14.902 125.779 -33.193 1.00 10.17 89 GLU B C 1
ATOM 2501 O O . GLU B 1 97 ? 14.458 126.422 -32.236 1.00 9.62 89 GLU B O 1
ATOM 2507 N N . SER B 1 98 ? 16.116 125.240 -33.215 1.00 11.43 90 SER B N 1
ATOM 2508 C CA . SER B 1 98 ? 17.159 125.629 -32.281 1.00 11.24 90 SER B CA 1
ATOM 2509 C C . SER B 1 98 ? 18.420 125.919 -33.074 1.00 11.19 90 SER B C 1
ATOM 2510 O O . SER B 1 98 ? 18.683 125.267 -34.088 1.00 12.51 90 SER B O 1
ATOM 2513 N N . ASN B 1 99 ? 19.207 126.890 -32.625 1.00 12.30 91 ASN B N 1
ATOM 2514 C CA . ASN B 1 99 ? 20.563 127.012 -33.141 1.00 13.39 91 ASN B CA 1
ATOM 2515 C C . ASN B 1 99 ? 21.530 126.319 -32.181 1.00 13.84 91 ASN B C 1
ATOM 2516 O O . ASN B 1 99 ? 21.103 125.723 -31.186 1.00 13.35 91 ASN B O 1
ATOM 2521 N N . GLU B 1 100 ? 22.826 126.393 -32.464 1.00 15.44 92 GLU B N 1
ATOM 2522 C CA . GLU B 1 100 ? 23.805 125.682 -31.644 1.00 16.09 92 GLU B CA 1
ATOM 2523 C C . GLU B 1 100 ? 24.024 126.336 -30.277 1.00 15.26 92 GLU B C 1
ATOM 2524 O O . GLU B 1 100 ? 24.647 125.754 -29.388 1.00 16.70 92 GLU B O 1
ATOM 2530 N N . ARG B 1 101 ? 23.499 127.543 -30.113 1.00 14.13 93 ARG B N 1
ATOM 2531 C CA . ARG B 1 101 ? 23.545 128.231 -28.826 1.00 13.86 93 ARG B CA 1
ATOM 2532 C C . ARG B 1 101 ? 22.283 127.978 -28.002 1.00 12.29 93 ARG B C 1
ATOM 2533 O O . ARG B 1 101 ? 22.069 128.613 -26.969 1.00 12.71 93 ARG B O 1
ATOM 2541 N N . LEU B 1 102 ? 21.449 127.055 -28.475 1.00 11.71 94 LEU B N 1
ATOM 2542 C CA . LEU B 1 102 ? 20.228 126.646 -27.775 1.00 10.60 94 LEU B CA 1
ATOM 2543 C C . LEU B 1 102 ? 19.190 127.770 -27.705 1.00 9.72 94 LEU B C 1
ATOM 2544 O O . LEU B 1 102 ? 18.273 127.746 -26.875 1.00 9.36 94 LEU B O 1
ATOM 2549 N N . GLU B 1 103 ? 19.335 128.749 -28.597 1.00 9.57 95 GLU B N 1
ATOM 2550 C CA . GLU B 1 103 ? 18.324 129.782 -28.798 1.00 9.30 95 GLU B CA 1
ATOM 2551 C C . GLU B 1 103 ? 17.273 129.231 -29.752 1.00 8.38 95 GLU B C 1
ATOM 2552 O O . GLU B 1 103 ? 17.610 128.619 -30.767 1.00 10.29 95 GLU B O 1
ATOM 2558 N N . LEU B 1 104 ? 15.999 129.436 -29.423 1.00 8.54 96 LEU B N 1
ATOM 2559 C CA . LEU B 1 104 ? 14.918 128.730 -30.101 1.00 7.98 96 LEU B CA 1
ATOM 2560 C C . LEU B 1 104 ? 13.944 129.650 -30.805 1.00 8.33 96 LEU B C 1
ATOM 2561 O O . LEU B 1 104 ? 13.762 130.805 -30.407 1.00 8.47 96 LEU B O 1
ATOM 2566 N N . ILE B 1 105 ? 13.310 129.122 -31.848 1.00 7.84 97 ILE B N 1
ATOM 2567 C CA . ILE B 1 105 ? 12.023 129.630 -32.308 1.00 7.58 97 ILE B CA 1
ATOM 2568 C C . ILE B 1 105 ? 10.941 128.658 -31.868 1.00 7.53 97 ILE B C 1
ATOM 2569 O O . ILE B 1 105 ? 11.023 127.448 -32.122 1.00 8.17 97 ILE B O 1
ATOM 2574 N N . LYS B 1 106 ? 9.942 129.207 -31.186 1.00 7.37 98 LYS B N 1
ATOM 2575 C CA . LYS B 1 106 ? 8.793 128.458 -30.711 1.00 6.98 98 LYS B CA 1
ATOM 2576 C C . LYS B 1 106 ? 7.497 129.171 -31.076 1.00 6.58 98 LYS B C 1
ATOM 2577 O O . LYS B 1 106 ? 7.503 130.368 -31.407 1.00 7.20 98 LYS B O 1
ATOM 2583 N N . GLY B 1 107 ? 6.389 128.436 -31.015 1.00 7.11 99 GLY B N 1
ATOM 2584 C CA . GLY B 1 107 ? 5.075 129.001 -31.250 1.00 7.18 99 GLY B CA 1
ATOM 2585 C C . GLY B 1 107 ? 4.315 128.434 -32.431 1.00 7.46 99 GLY B C 1
ATOM 2586 O O . GLY B 1 107 ? 3.201 128.877 -32.711 1.00 7.57 99 GLY B O 1
ATOM 2587 N N . GLY B 1 108 ? 4.894 127.462 -33.135 1.00 7.48 100 GLY B N 1
ATOM 2588 C CA . GLY B 1 108 ? 4.163 126.788 -34.196 1.00 8.52 100 GLY B CA 1
ATOM 2589 C C . GLY B 1 108 ? 2.851 126.233 -33.660 1.00 8.81 100 GLY B C 1
ATOM 2590 O O . GLY B 1 108 ? 1.816 126.332 -34.321 1.00 9.22 100 GLY B O 1
ATOM 2591 N N . GLY B 1 109 ? 2.894 125.681 -32.448 1.00 8.02 101 GLY B N 1
ATOM 2592 C CA . GLY B 1 109 ? 1.717 125.143 -31.790 1.00 8.72 101 GLY B CA 1
ATOM 2593 C C . GLY B 1 109 ? 0.856 126.158 -31.055 1.00 8.53 101 GLY B C 1
ATOM 2594 O O . GLY B 1 109 ? -0.076 125.759 -30.348 1.00 8.94 101 GLY B O 1
ATOM 2595 N N . ALA B 1 110 ? 1.183 127.449 -31.205 1.00 7.35 102 ALA B N 1
ATOM 2596 C CA . ALA B 1 110 ? 0.374 128.586 -30.727 1.00 7.82 102 ALA B CA 1
ATOM 2597 C C . ALA B 1 110 ? 0.367 128.813 -29.208 1.00 7.17 102 ALA B C 1
ATOM 2598 O O . ALA B 1 110 ? -0.387 129.670 -28.716 1.00 8.23 102 ALA B O 1
ATOM 2600 N N . ALA B 1 111 ? 1.205 128.071 -28.478 1.00 6.43 103 ALA B N 1
ATOM 2601 C CA . ALA B 1 111 ? 1.218 128.097 -27.015 1.00 6.61 103 ALA B CA 1
ATOM 2602 C C . ALA B 1 111 ? 2.427 128.859 -26.462 1.00 6.51 103 ALA B C 1
ATOM 2603 O O . ALA B 1 111 ? 2.712 128.775 -25.267 1.00 6.79 103 ALA B O 1
ATOM 2605 N N . LEU B 1 112 ? 3.088 129.646 -27.312 1.00 6.44 104 LEU B N 1
ATOM 2606 C CA . LEU B 1 112 ? 4.347 130.294 -26.927 1.00 6.64 104 LEU B CA 1
ATOM 2607 C C . LEU B 1 112 ? 4.300 131.120 -25.637 1.00 5.30 104 LEU B C 1
ATOM 2608 O O . LEU B 1 112 ? 5.278 131.147 -24.896 1.00 6.54 104 LEU B O 1
ATOM 2613 N N . THR B 1 113 ? 3.192 131.805 -25.366 1.00 6.00 105 THR B N 1
ATOM 2614 C CA . THR B 1 113 ? 3.160 132.688 -24.195 1.00 6.18 105 THR B CA 1
ATOM 2615 C C . THR B 1 113 ? 3.251 131.921 -22.875 1.00 5.77 105 THR B C 1
ATOM 2616 O O . THR B 1 113 ? 4.160 132.155 -22.069 1.00 6.08 105 THR B O 1
ATOM 2620 N N . ARG B 1 114 ? 2.339 130.984 -22.647 1.00 6.23 106 ARG B N 1
ATOM 2621 C CA . ARG B 1 114 ? 2.394 130.225 -21.403 1.00 6.24 106 ARG B CA 1
ATOM 2622 C C . ARG B 1 114 ? 3.624 129.320 -21.343 1.00 6.04 106 ARG B C 1
ATOM 2623 O O . ARG B 1 114 ? 4.186 129.110 -20.272 1.00 7.23 106 ARG B O 1
ATOM 2631 N N . GLU B 1 115 ? 4.066 128.810 -22.495 1.00 6.75 107 GLU B N 1
ATOM 2632 C CA . GLU B 1 115 ? 5.322 128.059 -22.540 1.00 6.10 107 GLU B CA 1
ATOM 2633 C C . GLU B 1 115 ? 6.491 128.916 -22.049 1.00 6.40 107 GLU B C 1
ATOM 2634 O O . GLU B 1 115 ? 7.318 128.455 -21.262 1.00 7.04 107 GLU B O 1
ATOM 2640 N N . LYS B 1 116 ? 6.556 130.162 -22.512 1.00 6.12 108 LYS B N 1
ATOM 2641 C CA . LYS B 1 116 ? 7.671 131.036 -22.164 1.00 5.75 108 LYS B CA 1
ATOM 2642 C C . LYS B 1 116 ? 7.637 131.404 -20.682 1.00 6.00 108 LYS B C 1
ATOM 2643 O O . LYS B 1 116 ? 8.681 131.546 -20.041 1.00 6.87 108 LYS B O 1
ATOM 2649 N N . ILE B 1 117 ? 6.429 131.561 -20.150 1.00 5.90 109 ILE B N 1
ATOM 2650 C CA . ILE B 1 117 ? 6.241 131.876 -18.737 1.00 6.47 109 ILE B CA 1
ATOM 2651 C C . ILE B 1 117 ? 6.672 130.700 -17.849 1.00 6.70 109 ILE B C 1
ATOM 2652 O O . ILE B 1 117 ? 7.426 130.880 -16.887 1.00 7.14 109 ILE B O 1
ATOM 2657 N N . VAL B 1 118 ? 6.220 129.490 -18.172 1.00 6.98 110 VAL B N 1
ATOM 2658 C CA . VAL B 1 118 ? 6.646 128.328 -17.395 1.00 7.41 110 VAL B CA 1
ATOM 2659 C C . VAL B 1 118 ? 8.165 128.139 -17.502 1.00 6.93 110 VAL B C 1
ATOM 2660 O O . VAL B 1 118 ? 8.832 127.883 -16.496 1.00 7.91 110 VAL B O 1
ATOM 2664 N N . ALA B 1 119 ? 8.712 128.296 -18.708 1.00 6.80 111 ALA B N 1
ATOM 2665 C CA . ALA B 1 119 ? 10.158 128.194 -18.895 1.00 7.39 111 ALA B CA 1
ATOM 2666 C C . ALA B 1 119 ? 10.918 129.216 -18.039 1.00 7.63 111 ALA B C 1
ATOM 2667 O O . ALA B 1 119 ? 12.007 128.931 -17.531 1.00 8.15 111 ALA B O 1
ATOM 2669 N N . ALA B 1 120 ? 10.342 130.407 -17.880 1.00 7.71 112 ALA B N 1
ATOM 2670 C CA . ALA B 1 120 ? 10.988 131.454 -17.087 1.00 8.13 112 ALA B CA 1
ATOM 2671 C C . ALA B 1 120 ? 11.120 131.054 -15.623 1.00 8.95 112 ALA B C 1
ATOM 2672 O O . ALA B 1 120 ? 12.075 131.434 -14.951 1.00 10.45 112 ALA B O 1
ATOM 2674 N N . VAL B 1 121 ? 10.148 130.296 -15.127 1.00 8.04 113 VAL B N 1
ATOM 2675 C CA . VAL B 1 121 ? 10.138 129.880 -13.723 1.00 8.31 113 VAL B CA 1
ATOM 2676 C C . VAL B 1 121 ? 11.017 128.654 -13.478 1.00 9.41 113 VAL B C 1
ATOM 2677 O O . VAL B 1 121 ? 11.615 128.508 -12.413 1.00 11.49 113 VAL B O 1
ATOM 2681 N N . ALA B 1 122 ? 11.100 127.773 -14.468 1.00 9.59 114 ALA B N 1
ATOM 2682 C CA . ALA B 1 122 ? 11.870 126.545 -14.336 1.00 10.39 114 ALA B CA 1
ATOM 2683 C C . ALA B 1 122 ? 13.367 126.816 -14.237 1.00 11.61 114 ALA B C 1
ATOM 2684 O O . ALA B 1 122 ? 13.902 127.678 -14.927 1.00 10.72 114 ALA B O 1
ATOM 2686 N N . LYS B 1 123 ? 14.047 126.062 -13.381 1.00 10.88 115 LYS B N 1
ATOM 2687 C CA . LYS B 1 123 ? 15.492 126.174 -13.272 1.00 11.97 115 LYS B CA 1
ATOM 2688 C C . LYS B 1 123 ? 16.179 125.623 -14.513 1.00 11.53 115 LYS B C 1
ATOM 2689 O O . LYS B 1 123 ? 17.107 126.237 -15.035 1.00 13.12 115 LYS B O 1
ATOM 2695 N N . THR B 1 124 ? 15.703 124.475 -14.991 1.00 11.81 116 THR B N 1
ATOM 2696 C CA . THR B 1 124 ? 16.321 123.788 -16.114 1.00 11.54 116 THR B CA 1
ATOM 2697 C C . THR B 1 124 ? 15.304 123.516 -17.214 1.00 11.67 116 THR B C 1
ATOM 2698 O O . THR B 1 124 ? 14.358 122.750 -17.026 1.00 12.14 116 THR B O 1
ATOM 2702 N N . PHE B 1 125 ? 15.507 124.162 -18.359 1.00 10.46 117 PHE B N 1
ATOM 2703 C CA . PHE B 1 125 ? 14.648 124.008 -19.527 1.00 9.51 117 PHE B CA 1
ATOM 2704 C C . PHE B 1 125 ? 15.312 123.009 -20.463 1.00 9.27 117 PHE B C 1
ATOM 2705 O O . PHE B 1 125 ? 16.375 123.278 -21.037 1.00 10.03 117 PHE B O 1
ATOM 2713 N N . ILE B 1 126 ? 14.690 121.839 -20.576 1.00 10.98 118 ILE B N 1
ATOM 2714 C CA . ILE B 1 126 ? 15.135 120.799 -21.490 1.00 11.32 118 ILE B CA 1
ATOM 2715 C C . ILE B 1 126 ? 14.287 120.885 -22.746 1.00 10.75 118 ILE B C 1
ATOM 2716 O O . ILE B 1 126 ? 13.072 120.718 -22.693 1.00 11.05 118 ILE B O 1
ATOM 2721 N N . CYS B 1 127 ? 14.932 121.160 -23.875 1.00 11.16 119 CYS B N 1
ATOM 2722 C CA . CYS B 1 127 ? 14.248 121.137 -25.158 1.00 11.48 119 CYS B CA 1
ATOM 2723 C C . CYS B 1 127 ? 14.449 119.774 -25.795 1.00 11.22 119 CYS B C 1
ATOM 2724 O O . CYS B 1 127 ? 15.578 119.288 -25.883 1.00 12.47 119 CYS B O 1
ATOM 2727 N N . ILE B 1 128 ? 13.349 119.165 -26.223 1.00 11.63 120 ILE B N 1
ATOM 2728 C CA . ILE B 1 128 ? 13.383 117.870 -26.891 1.00 13.02 120 ILE B CA 1
ATOM 2729 C C . ILE B 1 128 ? 12.946 118.026 -28.349 1.00 13.11 120 ILE B C 1
ATOM 2730 O O . ILE B 1 128 ? 11.899 118.606 -28.638 1.00 12.81 120 ILE B O 1
ATOM 2735 N N . ALA B 1 129 ? 13.754 117.530 -29.279 1.00 13.84 121 ALA B N 1
ATOM 2736 C CA . ALA B 1 129 ? 13.499 117.796 -30.688 1.00 14.66 121 ALA B CA 1
ATOM 2737 C C . ALA B 1 129 ? 14.122 116.746 -31.579 1.00 15.73 121 ALA B C 1
ATOM 2738 O O . ALA B 1 129 ? 15.164 116.186 -31.253 1.00 15.67 121 ALA B O 1
ATOM 2740 N N . ASP B 1 130 ? 13.477 116.482 -32.710 1.00 17.88 122 ASP B N 1
ATOM 2741 C CA . ASP B 1 130 ? 14.084 115.646 -33.732 1.00 18.52 122 ASP B CA 1
ATOM 2742 C C . ASP B 1 130 ? 15.153 116.460 -34.453 1.00 20.30 122 ASP B C 1
ATOM 2743 O O . ASP B 1 130 ? 15.133 117.694 -34.426 1.00 20.24 122 ASP B O 1
ATOM 2748 N N . ALA B 1 131 ? 16.083 115.754 -35.089 1.00 21.26 123 ALA B N 1
ATOM 2749 C CA . ALA B 1 131 ? 17.293 116.352 -35.649 1.00 23.36 123 ALA B CA 1
ATOM 2750 C C . ALA B 1 131 ? 17.062 117.498 -36.632 1.00 23.47 123 ALA B C 1
ATOM 2751 O O . ALA B 1 131 ? 17.889 118.403 -36.741 1.00 25.47 123 ALA B O 1
ATOM 2753 N N . SER B 1 132 ? 15.943 117.460 -37.347 1.00 25.74 124 SER B N 1
ATOM 2754 C CA . SER B 1 132 ? 15.671 118.450 -38.388 1.00 26.44 124 SER B CA 1
ATOM 2755 C C . SER B 1 132 ? 15.469 119.861 -37.836 1.00 25.35 124 SER B C 1
ATOM 2756 O O . SER B 1 132 ? 15.451 120.832 -38.592 1.00 27.61 124 SER B O 1
ATOM 2759 N N . LYS B 1 133 ? 15.325 119.979 -36.522 1.00 21.26 125 LYS B N 1
ATOM 2760 C CA A LYS B 1 133 ? 15.029 121.255 -35.869 0.60 19.20 125 LYS B CA 1
ATOM 2761 C CA B LYS B 1 133 ? 15.034 121.283 -35.950 0.40 19.36 125 LYS B CA 1
ATOM 2762 C C . LYS B 1 133 ? 16.282 122.089 -35.600 1.00 17.92 125 LYS B C 1
ATOM 2763 O O . LYS B 1 133 ? 16.190 123.281 -35.312 1.00 16.78 125 LYS B O 1
ATOM 2774 N N . LEU B 1 134 ? 17.448 121.453 -35.669 1.00 17.87 126 LEU B N 1
ATOM 2775 C CA . LEU B 1 134 ? 18.713 122.152 -35.445 1.00 18.64 126 LEU B CA 1
ATOM 2776 C C . LEU B 1 134 ? 19.174 122.856 -36.725 1.00 19.11 126 LEU B C 1
ATOM 2777 O O . LEU B 1 134 ? 19.419 122.205 -37.744 1.00 22.07 126 LEU B O 1
ATOM 2782 N N . VAL B 1 135 ? 19.293 124.180 -36.669 1.00 17.73 127 VAL B N 1
ATOM 2783 C CA . VAL B 1 135 ? 19.649 124.985 -37.837 1.00 17.86 127 VAL B CA 1
ATOM 2784 C C . VAL B 1 135 ? 20.848 125.893 -37.553 1.00 17.99 127 VAL B C 1
ATOM 2785 O O . VAL B 1 135 ? 21.098 126.248 -36.405 1.00 18.33 127 VAL B O 1
ATOM 2789 N N . PRO B 1 136 ? 21.599 126.273 -38.601 1.00 19.32 128 PRO B N 1
ATOM 2790 C CA . PRO B 1 136 ? 22.736 127.177 -38.384 1.00 18.64 128 PRO B CA 1
ATOM 2791 C C . PRO B 1 136 ? 22.318 128.580 -37.940 1.00 19.25 128 PRO B C 1
ATOM 2792 O O . PRO B 1 136 ? 22.943 129.165 -37.051 1.00 19.94 128 PRO B O 1
ATOM 2796 N N . ILE B 1 137 ? 21.278 129.119 -38.569 1.00 16.64 129 ILE B N 1
ATOM 2797 C CA . ILE B 1 137 ? 20.770 130.443 -38.237 1.00 15.90 129 ILE B CA 1
ATOM 2798 C C . ILE B 1 137 ? 19.253 130.363 -38.154 1.00 14.37 129 ILE B C 1
ATOM 2799 O O . ILE B 1 137 ? 18.608 129.799 -39.044 1.00 15.76 129 ILE B O 1
ATOM 2804 N N . LEU B 1 138 ? 18.686 130.905 -37.079 1.00 12.75 130 LEU B N 1
ATOM 2805 C CA . LEU B 1 138 ? 17.243 130.906 -36.894 1.00 11.50 130 LEU B CA 1
ATOM 2806 C C . LEU B 1 138 ? 16.554 131.750 -37.960 1.00 11.55 130 LEU B C 1
ATOM 2807 O O . LEU B 1 138 ? 17.095 132.766 -38.410 1.00 12.19 130 LEU B O 1
ATOM 2812 N N . GLY B 1 139 ? 15.364 131.327 -38.370 1.00 11.01 131 GLY B N 1
ATOM 2813 C CA . GLY B 1 139 ? 14.512 132.203 -39.151 1.00 12.69 131 GLY B CA 1
ATOM 2814 C C . GLY B 1 139 ? 13.824 131.628 -40.372 1.00 10.88 131 GLY B C 1
ATOM 2815 O O . GLY B 1 139 ? 12.866 132.228 -40.868 1.00 11.46 131 GLY B O 1
ATOM 2816 N N . GLN B 1 140 ? 14.285 130.487 -40.878 1.00 11.12 132 GLN B N 1
ATOM 2817 C CA A GLN B 1 140 ? 13.616 129.873 -42.025 0.60 11.57 132 GLN B CA 1
ATOM 2818 C CA B GLN B 1 140 ? 13.623 129.846 -42.014 0.40 12.00 132 GLN B CA 1
ATOM 2819 C C . GLN B 1 140 ? 12.184 129.505 -41.636 1.00 11.46 132 GLN B C 1
ATOM 2820 O O . GLN B 1 140 ? 11.248 129.728 -42.412 1.00 12.61 132 GLN B O 1
ATOM 2831 N N . PHE B 1 141 ? 12.017 128.959 -40.434 1.00 10.25 133 PHE B N 1
ATOM 2832 C CA . PHE B 1 141 ? 10.690 128.737 -39.875 1.00 9.64 133 PHE B CA 1
ATOM 2833 C C . PHE B 1 141 ? 10.168 130.104 -39.437 1.00 9.15 133 PHE B C 1
ATOM 2834 O O . PHE B 1 141 ? 10.813 130.777 -38.635 1.00 9.50 133 PHE B O 1
ATOM 2842 N N . PRO B 1 142 ? 8.997 130.527 -39.947 1.00 8.51 134 PRO B N 1
ATOM 2843 C CA . PRO B 1 142 ? 8.542 131.881 -39.601 1.00 8.39 134 PRO B CA 1
ATOM 2844 C C . PRO B 1 142 ? 8.366 132.082 -38.092 1.00 7.76 134 PRO B C 1
ATOM 2845 O O . PRO B 1 142 ? 7.870 131.198 -37.395 1.00 8.11 134 PRO B O 1
ATOM 2849 N N . LEU B 1 143 ? 8.780 133.248 -37.603 1.00 7.31 135 LEU B N 1
ATOM 2850 C CA . LEU B 1 143 ? 8.775 133.541 -36.172 1.00 7.09 135 LEU B CA 1
ATOM 2851 C C . LEU B 1 143 ? 7.379 133.918 -35.682 1.00 6.73 135 LEU B C 1
ATOM 2852 O O . LEU B 1 143 ? 6.836 134.930 -36.102 1.00 6.90 135 LEU B O 1
ATOM 2857 N N . PRO B 1 144 ? 6.794 133.122 -34.770 1.00 6.25 136 PRO B N 1
ATOM 2858 C CA . PRO B 1 144 ? 5.478 133.505 -34.237 1.00 6.97 136 PRO B CA 1
ATOM 2859 C C . PRO B 1 144 ? 5.576 134.660 -33.248 1.00 6.08 136 PRO B C 1
ATOM 2860 O O . PRO B 1 144 ? 6.494 134.707 -32.424 1.00 7.17 136 PRO B O 1
ATOM 2864 N N . VAL B 1 145 ? 4.616 135.572 -33.333 1.00 5.90 137 VAL B N 1
ATOM 2865 C CA . VAL B 1 145 ? 4.517 136.691 -32.406 1.00 6.74 137 VAL B CA 1
ATOM 2866 C C . VAL B 1 145 ? 3.062 136.776 -31.944 1.00 5.89 137 VAL B C 1
ATOM 2867 O O . VAL B 1 145 ? 2.154 136.874 -32.780 1.00 6.81 137 VAL B O 1
ATOM 2871 N N . GLU B 1 146 ? 2.830 136.707 -30.630 1.00 6.33 138 GLU B N 1
ATOM 2872 C CA . GLU B 1 146 ? 1.470 136.791 -30.115 1.00 5.87 138 GLU B CA 1
ATOM 2873 C C . GLU B 1 146 ? 1.110 138.255 -29.895 1.00 5.13 138 GLU B C 1
ATOM 2874 O O . GLU B 1 146 ? 1.895 139.005 -29.296 1.00 5.70 138 GLU B O 1
ATOM 2880 N N . VAL B 1 147 ? -0.073 138.650 -30.365 1.00 5.58 139 VAL B N 1
ATOM 2881 C CA . VAL B 1 147 ? -0.438 140.057 -30.486 1.00 5.99 139 VAL B CA 1
ATOM 2882 C C . VAL B 1 147 ? -1.863 140.301 -29.983 1.00 5.52 139 VAL B C 1
ATOM 2883 O O . VAL B 1 147 ? -2.775 139.512 -30.256 1.00 6.00 139 VAL B O 1
ATOM 2887 N N . ILE B 1 148 ? -2.050 141.392 -29.241 1.00 5.94 140 ILE B N 1
ATOM 2888 C CA . ILE B 1 148 ? -3.385 141.836 -28.856 1.00 6.44 140 ILE B CA 1
ATOM 2889 C C . ILE B 1 148 ? -4.192 142.030 -30.149 1.00 6.34 140 ILE B C 1
ATOM 2890 O O . ILE B 1 148 ? -3.728 142.697 -31.069 1.00 6.52 140 ILE B O 1
ATOM 2895 N N . PRO B 1 149 ? -5.396 141.433 -30.242 1.00 6.19 141 PRO B N 1
ATOM 2896 C CA . PRO B 1 149 ? -6.072 141.442 -31.550 1.00 6.76 141 PRO B CA 1
ATOM 2897 C C . PRO B 1 149 ? -6.274 142.840 -32.167 1.00 6.54 141 PRO B C 1
ATOM 2898 O O . PRO B 1 149 ? -6.078 143.013 -33.377 1.00 6.77 141 PRO B O 1
ATOM 2902 N N . MET B 1 150 ? -6.600 143.841 -31.357 1.00 6.33 142 MET B N 1
ATOM 2903 C CA . MET B 1 150 ? -6.847 145.175 -31.910 1.00 6.57 142 MET B CA 1
ATOM 2904 C C . MET B 1 150 ? -5.568 145.886 -32.351 1.00 6.23 142 MET B C 1
ATOM 2905 O O . MET B 1 150 ? -5.635 146.959 -32.953 1.00 7.34 142 MET B O 1
ATOM 2910 N N . ALA B 1 151 ? -4.417 145.268 -32.078 1.00 6.35 143 ALA B N 1
ATOM 2911 C CA . ALA B 1 151 ? -3.104 145.810 -32.436 1.00 6.08 143 ALA B CA 1
ATOM 2912 C C . ALA B 1 151 ? -2.512 145.188 -33.702 1.00 6.32 143 ALA B C 1
ATOM 2913 O O . ALA B 1 151 ? -1.389 145.509 -34.068 1.00 6.57 143 ALA B O 1
ATOM 2915 N N . ARG B 1 152 ? -3.255 144.296 -34.358 1.00 7.02 144 ARG B N 1
ATOM 2916 C CA . ARG B 1 152 ? -2.755 143.562 -35.521 1.00 7.05 144 ARG B CA 1
ATOM 2917 C C . ARG B 1 152 ? -2.018 144.444 -36.534 1.00 6.61 144 ARG B C 1
ATOM 2918 O O . ARG B 1 152 ? -0.855 144.195 -36.861 1.00 6.82 144 ARG B O 1
ATOM 2926 N N . SER B 1 153 ? -2.680 145.475 -37.048 1.00 6.70 145 SER B N 1
ATOM 2927 C CA A SER B 1 153 ? -2.105 146.284 -38.122 0.60 7.15 145 SER B CA 1
ATOM 2928 C CA B SER B 1 153 ? -2.080 146.246 -38.131 0.40 6.78 145 SER B CA 1
ATOM 2929 C C . SER B 1 153 ? -0.882 147.055 -37.642 1.00 6.24 145 SER B C 1
ATOM 2930 O O . SER B 1 153 ? 0.111 147.194 -38.361 1.00 6.62 145 SER B O 1
ATOM 2935 N N . HIS B 1 154 ? -0.968 147.564 -36.417 1.00 6.74 146 HIS B N 1
ATOM 2936 C CA . HIS B 1 154 ? 0.139 148.310 -35.840 1.00 6.45 146 HIS B CA 1
ATOM 2937 C C . HIS B 1 154 ? 1.374 147.433 -35.677 1.00 6.29 146 HIS B C 1
ATOM 2938 O O . HIS B 1 154 ? 2.475 147.804 -36.086 1.00 6.98 146 HIS B O 1
ATOM 2945 N N . VAL B 1 155 ? 1.203 146.270 -35.066 1.00 6.26 147 VAL B N 1
ATOM 2946 C CA . VAL B 1 155 ? 2.346 145.404 -34.836 1.00 6.06 147 VAL B CA 1
ATOM 2947 C C . VAL B 1 155 ? 2.939 144.902 -36.152 1.00 5.64 147 VAL B C 1
ATOM 2948 O O . VAL B 1 155 ? 4.165 144.852 -36.298 1.00 6.58 147 VAL B O 1
ATOM 2952 N N . ALA B 1 156 ? 2.089 144.567 -37.123 1.00 6.37 148 ALA B N 1
ATOM 2953 C CA . ALA B 1 156 ? 2.590 144.172 -38.441 1.00 6.84 148 ALA B CA 1
ATOM 2954 C C . ALA B 1 156 ? 3.498 145.266 -39.025 1.00 6.84 148 ALA B C 1
ATOM 2955 O O . ALA B 1 156 ? 4.585 144.970 -39.515 1.00 7.20 148 ALA B O 1
ATOM 2957 N N . ARG B 1 157 ? 3.063 146.527 -38.969 1.00 6.74 149 ARG B N 1
ATOM 2958 C CA . ARG B 1 157 ? 3.896 147.623 -39.478 1.00 7.47 149 ARG B CA 1
ATOM 2959 C C . ARG B 1 157 ? 5.249 147.676 -38.771 1.00 6.74 149 ARG B C 1
ATOM 2960 O O . ARG B 1 157 ? 6.278 147.924 -39.397 1.00 7.82 149 ARG B O 1
ATOM 2968 N N . GLN B 1 158 ? 5.255 147.454 -37.457 1.00 6.65 150 GLN B N 1
ATOM 2969 C CA . GLN B 1 158 ? 6.508 147.550 -36.710 1.00 7.12 150 GLN B CA 1
ATOM 2970 C C . GLN B 1 158 ? 7.431 146.368 -36.998 1.00 6.95 150 GLN B C 1
ATOM 2971 O O . GLN B 1 158 ? 8.651 146.497 -36.929 1.00 8.43 150 GLN B O 1
ATOM 2977 N N . LEU B 1 159 ? 6.846 145.217 -37.323 1.00 7.04 151 LEU B N 1
ATOM 2978 C CA . LEU B 1 159 ? 7.634 144.037 -37.691 1.00 7.31 151 LEU B CA 1
ATOM 2979 C C . LEU B 1 159 ? 8.249 144.203 -39.087 1.00 7.66 151 LEU B C 1
ATOM 2980 O O . LEU B 1 159 ? 9.373 143.755 -39.340 1.00 8.04 151 LEU B O 1
ATOM 2985 N N . VAL B 1 160 ? 7.534 144.875 -39.986 1.00 7.51 152 VAL B N 1
ATOM 2986 C CA . VAL B 1 160 ? 8.094 145.211 -41.294 1.00 8.28 152 VAL B CA 1
ATOM 2987 C C . VAL B 1 160 ? 9.357 146.056 -41.113 1.00 8.44 152 VAL B C 1
ATOM 2988 O O . VAL B 1 160 ? 10.348 145.848 -41.809 1.00 9.46 152 VAL B O 1
ATOM 2992 N N . LYS B 1 161 ? 9.338 146.990 -40.161 1.00 9.18 153 LYS B N 1
ATOM 2993 C CA . LYS B 1 161 ? 10.507 147.835 -39.914 1.00 10.83 153 LYS B CA 1
ATOM 2994 C C . LYS B 1 161 ? 11.723 147.035 -39.467 1.00 9.92 153 LYS B C 1
ATOM 2995 O O . LYS B 1 161 ? 12.861 147.469 -39.660 1.00 11.75 153 LYS B O 1
ATOM 3001 N N . LEU B 1 162 ? 11.486 145.860 -38.889 1.00 9.82 154 LEU B N 1
ATOM 3002 C CA . LEU B 1 162 ? 12.572 144.989 -38.453 1.00 9.88 154 LEU B CA 1
ATOM 3003 C C . LEU B 1 162 ? 13.027 144.014 -39.539 1.00 11.43 154 LEU B C 1
ATOM 3004 O O . LEU B 1 162 ? 13.871 143.150 -39.294 1.00 13.27 154 LEU B O 1
ATOM 3009 N N . GLY B 1 163 ? 12.465 144.150 -40.736 1.00 10.63 155 GLY B N 1
ATOM 3010 C CA . GLY B 1 163 ? 12.902 143.354 -41.869 1.00 11.27 155 GLY B CA 1
ATOM 3011 C C . GLY B 1 163 ? 12.135 142.068 -42.099 1.00 11.19 155 GLY B C 1
ATOM 3012 O O . GLY B 1 163 ? 12.609 141.185 -42.805 1.00 15.21 155 GLY B O 1
ATOM 3013 N N . GLY B 1 164 ? 10.942 141.956 -41.522 1.00 9.25 156 GLY B N 1
ATOM 3014 C CA . GLY B 1 164 ? 10.134 140.761 -41.682 1.00 8.82 156 GLY B CA 1
ATOM 3015 C C . GLY B 1 164 ? 8.877 140.965 -42.504 1.00 8.05 156 GLY B C 1
ATOM 3016 O O . GLY B 1 164 ? 8.414 142.101 -42.696 1.00 9.29 156 GLY B O 1
ATOM 3017 N N . ASP B 1 165 ? 8.322 139.852 -42.980 1.00 8.30 157 ASP B N 1
ATOM 3018 C CA . ASP B 1 165 ? 7.042 139.834 -43.688 1.00 6.92 157 ASP B CA 1
ATOM 3019 C C . ASP B 1 165 ? 6.025 139.114 -42.796 1.00 6.49 157 ASP B C 1
ATOM 3020 O O . ASP B 1 165 ? 5.966 137.877 -42.789 1.00 7.58 157 ASP B O 1
ATOM 3025 N N . PRO B 1 166 ? 5.233 139.874 -42.015 1.00 6.83 158 PRO B N 1
ATOM 3026 C CA . PRO B 1 166 ? 4.299 139.237 -41.072 1.00 7.16 158 PRO B CA 1
ATOM 3027 C C . PRO B 1 166 ? 3.033 138.720 -41.745 1.00 7.00 158 PRO B C 1
ATOM 3028 O O . PRO B 1 166 ? 2.507 139.350 -42.670 1.00 7.99 158 PRO B O 1
ATOM 3032 N N . VAL B 1 167 ? 2.545 137.575 -41.272 1.00 7.55 159 VAL B N 1
ATOM 3033 C CA . VAL B 1 167 ? 1.318 136.982 -41.802 1.00 7.10 159 VAL B CA 1
ATOM 3034 C C . VAL B 1 167 ? 0.407 136.575 -40.654 1.00 6.65 159 VAL B C 1
ATOM 3035 O O . VAL B 1 167 ? 0.794 135.772 -39.801 1.00 7.18 159 VAL B O 1
ATOM 3039 N N . TYR B 1 168 ? -0.795 137.137 -40.623 1.00 6.99 160 TYR B N 1
ATOM 3040 C CA . TYR B 1 168 ? -1.790 136.752 -39.631 1.00 7.35 160 TYR B CA 1
ATOM 3041 C C . TYR B 1 168 ? -2.174 135.271 -39.788 1.00 7.58 160 TYR B C 1
ATOM 3042 O O . TYR B 1 168 ? -2.435 134.793 -40.901 1.00 7.53 160 TYR B O 1
ATOM 3051 N N . ARG B 1 169 ? -2.187 134.547 -38.670 1.00 7.72 161 ARG B N 1
ATOM 3052 C CA . ARG B 1 169 ? -2.538 133.135 -38.692 1.00 9.04 161 ARG B CA 1
ATOM 3053 C C . ARG B 1 169 ? -4.059 133.005 -38.613 1.00 9.39 161 ARG B C 1
ATOM 3054 O O . ARG B 1 169 ? -4.647 133.034 -37.529 1.00 8.95 161 ARG B O 1
ATOM 3062 N N . GLU B 1 170 ? -4.684 132.865 -39.781 1.00 11.34 162 GLU B N 1
ATOM 3063 C CA . GLU B 1 170 ? -6.134 132.917 -39.904 1.00 13.99 162 GLU B CA 1
ATOM 3064 C C . GLU B 1 170 ? -6.886 131.984 -38.969 1.00 13.73 162 GLU B C 1
ATOM 3065 O O . GLU B 1 170 ? -6.606 130.785 -38.903 1.00 15.45 162 GLU B O 1
ATOM 3071 N N . GLY B 1 171 ? -7.840 132.557 -38.241 1.00 13.82 163 GLY B N 1
ATOM 3072 C CA . GLY B 1 171 ? -8.773 131.783 -37.449 1.00 14.83 163 GLY B CA 1
ATOM 3073 C C . GLY B 1 171 ? -8.252 131.313 -36.108 1.00 14.93 163 GLY B C 1
ATOM 3074 O O . GLY B 1 171 ? -8.983 130.697 -35.338 1.00 17.83 163 GLY B O 1
ATOM 3075 N N . VAL B 1 172 ? -6.994 131.604 -35.813 1.00 11.87 164 VAL B N 1
ATOM 3076 C CA . VAL B 1 172 ? -6.397 131.103 -34.585 1.00 10.99 164 VAL B CA 1
ATOM 3077 C C . VAL B 1 172 ? -6.475 132.125 -33.448 1.00 10.65 164 VAL B C 1
ATOM 3078 O O . VAL B 1 172 ? -6.145 133.298 -33.624 1.00 10.06 164 VAL B O 1
ATOM 3082 N N . LEU B 1 173 ? -6.932 131.674 -32.282 1.00 10.55 165 LEU B N 1
ATOM 3083 C CA . LEU B 1 173 ? -6.769 132.437 -31.050 1.00 9.59 165 LEU B CA 1
ATOM 3084 C C . LEU B 1 173 ? -6.051 131.556 -30.048 1.00 9.18 165 LEU B C 1
ATOM 3085 O O . LEU B 1 173 ? -6.375 130.378 -29.921 1.00 12.37 165 LEU B O 1
ATOM 3090 N N . THR B 1 174 ? -5.074 132.120 -29.342 1.00 7.33 166 THR B N 1
ATOM 3091 C CA . THR B 1 174 ? -4.332 131.367 -28.341 1.00 7.61 166 THR B CA 1
ATOM 3092 C C . THR B 1 174 ? -5.201 131.157 -27.102 1.00 7.23 166 THR B C 1
ATOM 3093 O O . THR B 1 174 ? -6.301 131.713 -27.010 1.00 8.05 166 THR B O 1
ATOM 3097 N N . ASP B 1 175 ? -4.706 130.381 -26.135 1.00 7.26 167 ASP B N 1
ATOM 3098 C CA . ASP B 1 175 ? -5.396 130.211 -24.853 1.00 7.07 167 ASP B CA 1
ATOM 3099 C C . ASP B 1 175 ? -5.687 131.565 -24.194 1.00 7.01 167 ASP B C 1
ATOM 3100 O O . ASP B 1 175 ? -6.622 131.678 -23.399 1.00 8.50 167 ASP B O 1
ATOM 3105 N N . ASN B 1 176 ? -4.877 132.574 -24.515 1.00 6.66 168 ASN B N 1
ATOM 3106 C CA . ASN B 1 176 ? -5.002 133.899 -23.914 1.00 7.30 168 ASN B CA 1
ATOM 3107 C C . ASN B 1 176 ? -5.921 134.839 -24.697 1.00 7.88 168 ASN B C 1
ATOM 3108 O O . ASN B 1 176 ? -6.088 136.000 -24.323 1.00 9.65 168 ASN B O 1
ATOM 3113 N N . GLY B 1 177 ? -6.503 134.349 -25.787 1.00 6.90 169 GLY B N 1
ATOM 3114 C CA . GLY B 1 177 ? -7.420 135.152 -26.574 1.00 8.45 169 GLY B CA 1
ATOM 3115 C C . GLY B 1 177 ? -6.744 136.111 -27.542 1.00 8.08 169 GLY B C 1
ATOM 3116 O O . GLY B 1 177 ? -7.352 137.091 -27.985 1.00 9.15 169 GLY B O 1
ATOM 3117 N N . ASN B 1 178 ? -5.486 135.839 -27.874 1.00 6.61 170 ASN B N 1
ATOM 3118 C CA . ASN B 1 178 ? -4.734 136.691 -28.788 1.00 6.64 170 ASN B CA 1
ATOM 3119 C C . ASN B 1 178 ? -4.512 136.049 -30.155 1.00 6.43 170 ASN B C 1
ATOM 3120 O O . ASN B 1 178 ? -4.638 134.833 -30.314 1.00 7.34 170 ASN B O 1
ATOM 3125 N N . ILE B 1 179 ? -4.180 136.878 -31.144 1.00 6.82 171 ILE B N 1
ATOM 3126 C CA . ILE B 1 179 ? -3.833 136.383 -32.471 1.00 6.82 171 ILE B CA 1
ATOM 3127 C C . ILE B 1 179 ? -2.335 136.114 -32.556 1.00 6.32 171 ILE B C 1
ATOM 3128 O O . ILE B 1 179 ? -1.562 136.492 -31.658 1.00 6.83 171 ILE B O 1
ATOM 3133 N N . ILE B 1 180 ? -1.923 135.455 -33.636 1.00 6.72 172 ILE B N 1
ATOM 3134 C CA . ILE B 1 180 ? -0.516 135.276 -33.948 1.00 6.62 172 ILE B CA 1
ATOM 3135 C C . ILE B 1 180 ? -0.205 135.851 -35.321 1.00 6.18 172 ILE B C 1
ATOM 3136 O O . ILE B 1 180 ? -0.952 135.640 -36.284 1.00 6.95 172 ILE B O 1
ATOM 3141 N N . LEU B 1 181 ? 0.892 136.600 -35.389 1.00 6.05 173 LEU B N 1
ATOM 3142 C CA . LEU B 1 181 ? 1.509 136.967 -36.652 1.00 6.36 173 LEU B CA 1
ATOM 3143 C C . LEU B 1 181 ? 2.763 136.125 -36.789 1.00 6.75 173 LEU B C 1
ATOM 3144 O O . LEU B 1 181 ? 3.625 136.144 -35.907 1.00 7.86 173 LEU B O 1
ATOM 3149 N N . ASP B 1 182 ? 2.865 135.388 -37.892 1.00 6.82 174 ASP B N 1
ATOM 3150 C CA . ASP B 1 182 ? 4.049 134.597 -38.189 1.00 6.76 174 ASP B CA 1
ATOM 3151 C C . ASP B 1 182 ? 4.928 135.402 -39.131 1.00 6.82 174 ASP B C 1
ATOM 3152 O O . ASP B 1 182 ? 4.484 135.823 -40.203 1.00 7.81 174 ASP B O 1
ATOM 3157 N N . VAL B 1 183 ? 6.174 135.628 -38.733 1.00 7.15 175 VAL B N 1
ATOM 3158 C CA . VAL B 1 183 ? 7.018 136.580 -39.453 1.00 7.26 175 VAL B CA 1
ATOM 3159 C C . VAL B 1 183 ? 8.030 135.867 -40.347 1.00 6.96 175 VAL B C 1
ATOM 3160 O O . VAL B 1 183 ? 8.932 135.185 -39.857 1.00 7.83 175 VAL B O 1
ATOM 3164 N N . HIS B 1 184 ? 7.859 136.017 -41.657 1.00 7.18 176 HIS B N 1
ATOM 3165 C CA . HIS B 1 184 ? 8.702 135.344 -42.641 1.00 7.67 176 HIS B CA 1
ATOM 3166 C C . HIS B 1 184 ? 9.912 136.202 -43.011 1.00 8.02 176 HIS B C 1
ATOM 3167 O O . HIS B 1 184 ? 9.874 137.431 -42.888 1.00 8.22 176 HIS B O 1
ATOM 3174 N N . ASN B 1 185 ? 10.967 135.540 -43.485 1.00 7.96 177 ASN B N 1
ATOM 3175 C CA . ASN B 1 185 ? 12.110 136.194 -44.127 1.00 8.75 177 ASN B CA 1
ATOM 3176 C C . ASN B 1 185 ? 13.014 137.000 -43.202 1.00 10.74 177 ASN B C 1
ATOM 3177 O O . ASN B 1 185 ? 13.676 137.941 -43.643 1.00 12.28 177 ASN B O 1
ATOM 3182 N N . LEU B 1 186 ? 13.054 136.618 -41.928 1.00 10.34 178 LEU B N 1
ATOM 3183 C CA . LEU B 1 186 ? 14.058 137.157 -41.007 1.00 12.09 178 LEU B CA 1
ATOM 3184 C C . LEU B 1 186 ? 15.314 136.288 -41.046 1.00 13.29 178 LEU B C 1
ATOM 3185 O O . LEU B 1 186 ? 15.228 135.062 -41.047 1.00 16.09 178 LEU B O 1
ATOM 3190 N N . ARG B 1 187 ? 16.477 136.925 -41.085 1.00 15.30 179 ARG B N 1
ATOM 3191 C CA . ARG B 1 187 ? 17.740 136.223 -40.901 1.00 15.75 179 ARG B CA 1
ATOM 3192 C C . ARG B 1 187 ? 18.215 136.593 -39.502 1.00 14.13 179 ARG B C 1
ATOM 3193 O O . ARG B 1 187 ? 18.784 137.663 -39.292 1.00 15.02 179 ARG B O 1
ATOM 3201 N N . ILE B 1 188 ? 17.950 135.723 -38.536 1.00 13.74 180 ILE B N 1
ATOM 3202 C CA . ILE B 1 188 ? 18.114 136.103 -37.135 1.00 12.31 180 ILE B CA 1
ATOM 3203 C C . ILE B 1 188 ? 19.509 135.779 -36.602 1.00 13.04 180 ILE B C 1
ATOM 3204 O O . ILE B 1 188 ? 19.709 134.824 -35.851 1.00 14.83 180 ILE B O 1
ATOM 3209 N N . ASP B 1 189 ? 20.471 136.606 -36.994 1.00 14.00 181 ASP B N 1
ATOM 3210 C CA . ASP B 1 189 ? 21.852 136.428 -36.577 1.00 14.73 181 ASP B CA 1
ATOM 3211 C C . ASP B 1 189 ? 22.071 136.718 -35.101 1.00 14.11 181 ASP B C 1
ATOM 3212 O O . ASP B 1 189 ? 23.006 136.191 -34.504 1.00 15.35 181 ASP B O 1
ATOM 3217 N N . SER B 1 190 ? 21.235 137.577 -34.524 1.00 12.41 182 SER B N 1
ATOM 3218 C CA . SER B 1 190 ? 21.357 137.943 -33.115 1.00 11.51 182 SER B CA 1
ATOM 3219 C C . SER B 1 190 ? 20.026 137.788 -32.393 1.00 10.14 182 SER B C 1
ATOM 3220 O O . SER B 1 190 ? 19.317 138.770 -32.165 1.00 10.15 182 SER B O 1
ATOM 3223 N N . PRO B 1 191 ? 19.675 136.544 -32.036 1.00 9.12 183 PRO B N 1
ATOM 3224 C CA . PRO B 1 191 ? 18.364 136.263 -31.442 1.00 9.39 183 PRO B CA 1
ATOM 3225 C C . PRO B 1 191 ? 18.055 137.038 -30.153 1.00 8.57 183 PRO B C 1
ATOM 3226 O O . PRO B 1 191 ? 16.921 137.466 -29.971 1.00 9.05 183 PRO B O 1
ATOM 3230 N N . VAL B 1 192 ? 19.028 137.218 -29.268 1.00 8.54 184 VAL B N 1
ATOM 3231 C CA . VAL B 1 192 ? 18.771 137.960 -28.034 1.00 8.71 184 VAL B CA 1
ATOM 3232 C C . VAL B 1 192 ? 18.387 139.409 -28.358 1.00 8.55 184 VAL B C 1
ATOM 3233 O O . VAL B 1 192 ? 17.424 139.957 -27.814 1.00 8.67 184 VAL B O 1
ATOM 3237 N N . GLU B 1 193 ? 19.134 140.023 -29.266 1.00 8.90 185 GLU B N 1
ATOM 3238 C CA . GLU B 1 193 ? 18.862 141.400 -29.667 1.00 9.03 185 GLU B CA 1
ATOM 3239 C C . GLU B 1 193 ? 17.497 141.555 -30.338 1.00 7.91 185 GLU B C 1
ATOM 3240 O O . GLU B 1 193 ? 16.743 142.480 -30.024 1.00 8.00 185 GLU B O 1
ATOM 3246 N N . LEU B 1 194 ? 17.163 140.647 -31.246 1.00 8.04 186 LEU B N 1
ATOM 3247 C CA . LEU B 1 194 ? 15.898 140.763 -31.954 1.00 7.68 186 LEU B CA 1
ATOM 3248 C C . LEU B 1 194 ? 14.723 140.519 -31.008 1.00 7.19 186 LEU B C 1
ATOM 3249 O O . LEU B 1 194 ? 13.677 141.157 -31.138 1.00 8.01 186 LEU B O 1
ATOM 3254 N N . GLU B 1 195 ? 14.895 139.599 -30.058 1.00 7.77 187 GLU B N 1
ATOM 3255 C CA . GLU B 1 195 ? 13.849 139.312 -29.084 1.00 7.37 187 GLU B CA 1
ATOM 3256 C C . GLU B 1 195 ? 13.500 140.589 -28.318 1.00 6.06 187 GLU B C 1
ATOM 3257 O O . GLU B 1 195 ? 12.330 140.909 -28.112 1.00 6.64 187 GLU B O 1
ATOM 3263 N N . GLU B 1 196 ? 14.532 141.324 -27.919 1.00 7.03 188 GLU B N 1
ATOM 3264 C CA . GLU B 1 196 ? 14.363 142.584 -27.203 1.00 7.15 188 GLU B CA 1
ATOM 3265 C C . GLU B 1 196 ? 13.708 143.648 -28.102 1.00 6.81 188 GLU B C 1
ATOM 3266 O O . GLU B 1 196 ? 12.820 144.378 -27.661 1.00 7.47 188 GLU B O 1
ATOM 3272 N N . LYS B 1 197 ? 14.130 143.725 -29.364 1.00 7.44 189 LYS B N 1
ATOM 3273 C CA . LYS B 1 197 ? 13.532 144.685 -30.293 1.00 7.93 189 LYS B CA 1
ATOM 3274 C C . LYS B 1 197 ? 12.039 144.431 -30.491 1.00 6.80 189 LYS B C 1
ATOM 3275 O O . LYS B 1 197 ? 11.237 145.369 -30.531 1.00 7.64 189 LYS B O 1
ATOM 3281 N N . ILE B 1 198 ? 11.662 143.166 -30.610 1.00 6.80 190 ILE B N 1
ATOM 3282 C CA . ILE B 1 198 ? 10.254 142.849 -30.786 1.00 6.54 190 ILE B CA 1
ATOM 3283 C C . ILE B 1 198 ? 9.444 143.154 -29.509 1.00 7.20 190 ILE B C 1
ATOM 3284 O O . ILE B 1 198 ? 8.322 143.651 -29.587 1.00 6.83 190 ILE B O 1
ATOM 3289 N N . ASN B 1 199 ? 10.027 142.895 -28.339 1.00 7.09 191 ASN B N 1
ATOM 3290 C CA . ASN B 1 199 ? 9.365 143.218 -27.072 1.00 7.40 191 ASN B CA 1
ATOM 3291 C C . ASN B 1 199 ? 9.174 144.725 -26.857 1.00 6.79 191 ASN B C 1
ATOM 3292 O O . ASN B 1 199 ? 8.391 145.137 -26.000 1.00 7.90 191 ASN B O 1
ATOM 3297 N N . ALA B 1 200 ? 9.882 145.548 -27.627 1.00 7.13 192 ALA B N 1
ATOM 3298 C CA . ALA B 1 200 ? 9.718 146.996 -27.557 1.00 7.07 192 ALA B CA 1
ATOM 3299 C C . ALA B 1 200 ? 8.492 147.459 -28.350 1.00 7.23 192 ALA B C 1
ATOM 3300 O O . ALA B 1 200 ? 8.125 148.636 -28.300 1.00 7.25 192 ALA B O 1
ATOM 3302 N N . ILE B 1 201 ? 7.860 146.545 -29.086 1.00 6.09 193 ILE B N 1
ATOM 3303 C CA . ILE B 1 201 ? 6.666 146.911 -29.843 1.00 5.66 193 ILE B CA 1
ATOM 3304 C C . ILE B 1 201 ? 5.434 146.792 -28.942 1.00 5.62 193 ILE B C 1
ATOM 3305 O O . ILE B 1 201 ? 5.115 145.696 -28.439 1.00 6.35 193 ILE B O 1
ATOM 3310 N N . VAL B 1 202 ? 4.744 147.912 -28.740 1.00 6.15 194 VAL B N 1
ATOM 3311 C CA . VAL B 1 202 ? 3.521 147.915 -27.946 1.00 6.34 194 VAL B CA 1
ATOM 3312 C C . VAL B 1 202 ? 2.427 147.161 -28.701 1.00 6.58 194 VAL B C 1
ATOM 3313 O O . VAL B 1 202 ? 2.176 147.427 -29.876 1.00 7.10 194 VAL B O 1
ATOM 3317 N N . GLY B 1 203 ? 1.800 146.204 -28.023 1.00 6.15 195 GLY B N 1
ATOM 3318 C CA . GLY B 1 203 ? 0.842 145.300 -28.635 1.00 6.56 195 GLY B CA 1
ATOM 3319 C C . GLY B 1 203 ? 1.326 143.860 -28.723 1.00 6.28 195 GLY B C 1
ATOM 3320 O O . GLY B 1 203 ? 0.522 142.931 -28.892 1.00 6.76 195 GLY B O 1
ATOM 3321 N N . VAL B 1 204 ? 2.638 143.666 -28.628 1.00 5.78 196 VAL B N 1
ATOM 3322 C CA . VAL B 1 204 ? 3.204 142.322 -28.546 1.00 6.29 196 VAL B CA 1
ATOM 3323 C C . VAL B 1 204 ? 3.021 141.782 -27.126 1.00 6.32 196 VAL B C 1
ATOM 3324 O O . VAL B 1 204 ? 3.358 142.445 -26.140 1.00 8.90 196 VAL B O 1
ATOM 3328 N N . VAL B 1 205 ? 2.482 140.572 -27.029 1.00 6.37 197 VAL B N 1
ATOM 3329 C CA . VAL B 1 205 ? 2.326 139.880 -25.750 1.00 6.88 197 VAL B CA 1
ATOM 3330 C C . VAL B 1 205 ? 3.603 139.097 -25.451 1.00 6.92 197 VAL B C 1
ATOM 3331 O O . VAL B 1 205 ? 4.250 139.319 -24.429 1.00 7.38 197 VAL B O 1
ATOM 3335 N N . THR B 1 206 ? 3.957 138.187 -26.353 1.00 7.37 198 THR B N 1
ATOM 3336 C CA A THR B 1 206 ? 5.284 137.560 -26.351 0.78 6.23 198 THR B CA 1
ATOM 3337 C CA B THR B 1 206 ? 5.217 137.471 -26.322 0.22 8.21 198 THR B CA 1
ATOM 3338 C C . THR B 1 206 ? 5.666 137.270 -27.777 1.00 6.19 198 THR B C 1
ATOM 3339 O O . THR B 1 206 ? 4.823 137.238 -28.668 1.00 7.10 198 THR B O 1
ATOM 3346 N N . ASN B 1 207 ? 6.966 137.107 -28.009 1.00 6.28 199 ASN B N 1
ATOM 3347 C CA . ASN B 1 207 ? 7.436 136.604 -29.296 1.00 6.82 199 ASN B CA 1
ATOM 3348 C C . ASN B 1 207 ? 8.104 135.241 -29.092 1.00 6.46 199 ASN B C 1
ATOM 3349 O O . ASN B 1 207 ? 8.515 134.890 -27.972 1.00 7.27 199 ASN B O 1
ATOM 3354 N N . GLY B 1 208 ? 8.227 134.483 -30.179 1.00 6.49 200 GLY B N 1
ATOM 3355 C CA . GLY B 1 208 ? 8.658 133.102 -30.105 1.00 6.83 200 GLY B CA 1
ATOM 3356 C C . GLY B 1 208 ? 10.150 132.870 -30.001 1.00 7.36 200 GLY B C 1
ATOM 3357 O O . GLY B 1 208 ? 10.582 131.719 -30.033 1.00 7.31 200 GLY B O 1
ATOM 3358 N N . LEU B 1 209 ? 10.944 133.934 -29.873 1.00 6.92 201 LEU B N 1
ATOM 3359 C CA . LEU B 1 209 ? 12.371 133.743 -29.624 1.00 7.66 201 LEU B CA 1
ATOM 3360 C C . LEU B 1 209 ? 12.622 133.438 -28.153 1.00 6.95 201 LEU B C 1
ATOM 3361 O O . LEU B 1 209 ? 12.349 134.276 -27.294 1.00 8.50 201 LEU B O 1
ATOM 3366 N N . PHE B 1 210 ? 13.110 132.232 -27.863 1.00 6.75 202 PHE B N 1
ATOM 3367 C CA . PHE B 1 210 ? 13.524 131.901 -26.499 1.00 7.42 202 PHE B CA 1
ATOM 3368 C C . PHE B 1 210 ? 15.044 132.013 -26.531 1.00 7.97 202 PHE B C 1
ATOM 3369 O O . PHE B 1 210 ? 15.747 131.040 -26.828 1.00 8.66 202 PHE B O 1
ATOM 3377 N N . ALA B 1 211 ? 15.542 133.224 -26.290 1.00 8.27 203 ALA B N 1
ATOM 3378 C CA . ALA B 1 211 ? 16.944 133.534 -26.515 1.00 8.29 203 ALA B CA 1
ATOM 3379 C C . ALA B 1 211 ? 17.598 134.145 -25.269 1.00 8.07 203 ALA B C 1
ATOM 3380 O O . ALA B 1 211 ? 18.640 133.663 -24.822 1.00 9.25 203 ALA B O 1
ATOM 3382 N N . ALA B 1 212 ? 16.995 135.191 -24.697 1.00 8.40 204 ALA B N 1
ATOM 3383 C CA . ALA B 1 212 ? 17.495 135.739 -23.428 1.00 9.24 204 ALA B CA 1
ATOM 3384 C C . ALA B 1 212 ? 17.469 134.656 -22.349 1.00 8.71 204 ALA B C 1
ATOM 3385 O O . ALA B 1 212 ? 18.373 134.576 -21.501 1.00 10.02 204 ALA B O 1
ATOM 3387 N N . ARG B 1 213 ? 16.414 133.842 -22.381 1.00 8.07 205 ARG B N 1
ATOM 3388 C CA . ARG B 1 213 ? 16.328 132.616 -21.591 1.00 8.16 205 ARG B CA 1
ATOM 3389 C C . ARG B 1 213 ? 16.230 131.464 -22.596 1.00 7.95 205 ARG B C 1
ATOM 3390 O O . ARG B 1 213 ? 15.134 131.099 -23.045 1.00 8.56 205 ARG B O 1
ATOM 3398 N N . PRO B 1 214 ? 17.387 130.911 -22.983 1.00 8.05 206 PRO B N 1
ATOM 3399 C CA . PRO B 1 214 ? 17.421 129.839 -23.978 1.00 8.55 206 PRO B CA 1
ATOM 3400 C C . PRO B 1 214 ? 17.183 128.495 -23.306 1.00 8.95 206 PRO B C 1
ATOM 3401 O O . PRO B 1 214 ? 16.985 128.440 -22.093 1.00 10.31 206 PRO B O 1
ATOM 3405 N N . ALA B 1 215 ? 17.187 127.416 -24.080 1.00 8.84 207 ALA B N 1
ATOM 3406 C CA . ALA B 1 215 ? 17.181 126.098 -23.462 1.00 10.39 207 ALA B CA 1
ATOM 3407 C C . ALA B 1 215 ? 18.484 125.903 -22.698 1.00 9.45 207 ALA B C 1
ATOM 3408 O O . ALA B 1 215 ? 19.506 126.496 -23.056 1.00 10.03 207 ALA B O 1
ATOM 3410 N N . ASP B 1 216 ? 18.444 125.086 -21.644 1.00 10.37 208 ASP B N 1
ATOM 3411 C CA . ASP B 1 216 ? 19.654 124.707 -20.911 1.00 11.50 208 ASP B CA 1
ATOM 3412 C C . ASP B 1 216 ? 20.252 123.416 -21.442 1.00 12.18 208 ASP B C 1
ATOM 3413 O O . ASP B 1 216 ? 21.466 123.214 -21.399 1.00 13.50 208 ASP B O 1
ATOM 3418 N N . LEU B 1 217 ? 19.385 122.545 -21.939 1.00 13.01 209 LEU B N 1
ATOM 3419 C CA . LEU B 1 217 ? 19.790 121.254 -22.463 1.00 13.41 209 LEU B CA 1
ATOM 3420 C C . LEU B 1 217 ? 18.954 120.992 -23.701 1.00 14.06 209 LEU B C 1
ATOM 3421 O O . LEU B 1 217 ? 17.755 121.277 -23.712 1.00 13.02 209 LEU B O 1
ATOM 3426 N N . LEU B 1 218 ? 19.588 120.472 -24.748 1.00 13.30 210 LEU B N 1
ATOM 3427 C CA . LEU B 1 218 ? 18.873 120.101 -25.962 1.00 13.68 210 LEU B CA 1
ATOM 3428 C C . LEU B 1 218 ? 19.108 118.629 -26.239 1.00 14.66 210 LEU B C 1
ATOM 3429 O O . LEU B 1 218 ? 20.243 118.202 -26.440 1.00 15.03 210 LEU B O 1
ATOM 3434 N N . LEU B 1 219 ? 18.032 117.852 -26.209 1.00 15.33 211 LEU B N 1
ATOM 3435 C CA . LEU B 1 219 ? 18.103 116.433 -26.515 1.00 15.36 211 LEU B CA 1
ATOM 3436 C C . LEU B 1 219 ? 17.602 116.256 -27.937 1.00 14.63 211 LEU B C 1
ATOM 3437 O O . LEU B 1 219 ? 16.439 116.535 -28.241 1.00 15.02 211 LEU B O 1
ATOM 3442 N N . LEU B 1 220 ? 18.505 115.823 -28.810 1.00 16.65 212 LEU B N 1
ATOM 3443 C CA . LEU B 1 220 ? 18.239 115.793 -30.241 1.00 17.17 212 LEU B CA 1
ATOM 3444 C C . LEU B 1 220 ? 18.139 114.359 -30.746 1.00 18.78 212 LEU B C 1
ATOM 3445 O O . LEU B 1 220 ? 19.084 113.579 -30.620 1.00 20.44 212 LEU B O 1
ATOM 3450 N N . GLY B 1 221 ? 16.994 114.015 -31.327 1.00 19.43 213 GLY B N 1
ATOM 3451 C CA . GLY B 1 221 ? 16.756 112.659 -31.789 1.00 21.50 213 GLY B CA 1
ATOM 3452 C C . GLY B 1 221 ? 17.298 112.401 -33.177 1.00 21.99 213 GLY B C 1
ATOM 3453 O O . GLY B 1 221 ? 16.914 113.072 -34.137 1.00 22.33 213 GLY B O 1
ATOM 3454 N N . THR B 1 222 ? 18.201 111.428 -33.273 1.00 22.99 214 THR B N 1
ATOM 3455 C CA . THR B 1 222 ? 18.780 111.016 -34.547 1.00 24.80 214 THR B CA 1
ATOM 3456 C C . THR B 1 222 ? 18.542 109.523 -34.766 1.00 25.42 214 THR B C 1
ATOM 3457 O O . THR B 1 222 ? 18.126 108.817 -33.848 1.00 26.22 214 THR B O 1
ATOM 3461 N N . ALA B 1 223 ? 18.812 109.037 -35.975 1.00 28.20 215 ALA B N 1
ATOM 3462 C CA . ALA B 1 223 ? 18.595 107.627 -36.290 1.00 30.79 215 ALA B CA 1
ATOM 3463 C C . ALA B 1 223 ? 19.479 106.697 -35.458 1.00 31.44 215 ALA B C 1
ATOM 3464 O O . ALA B 1 223 ? 19.132 105.535 -35.239 1.00 33.08 215 ALA B O 1
ATOM 3466 N N . ASP B 1 224 ? 20.615 107.213 -34.992 1.00 28.96 216 ASP B N 1
ATOM 3467 C CA . ASP B 1 224 ? 21.560 106.415 -34.213 1.00 29.16 216 ASP B CA 1
ATOM 3468 C C . ASP B 1 224 ? 21.418 106.627 -32.709 1.00 26.68 216 ASP B C 1
ATOM 3469 O O . ASP B 1 224 ? 22.200 106.083 -31.922 1.00 27.03 216 ASP B O 1
ATOM 3474 N N . GLY B 1 225 ? 20.427 107.416 -32.309 1.00 24.34 217 GLY B N 1
ATOM 3475 C CA . GLY B 1 225 ? 20.185 107.653 -30.902 1.00 23.42 217 GLY B CA 1
ATOM 3476 C C . GLY B 1 225 ? 20.067 109.119 -30.542 1.00 22.10 217 GLY B C 1
ATOM 3477 O O . GLY B 1 225 ? 20.173 110.005 -31.389 1.00 22.57 217 GLY B O 1
ATOM 3478 N N . VAL B 1 226 ? 19.849 109.373 -29.262 1.00 22.35 218 VAL B N 1
ATOM 3479 C CA . VAL B 1 226 ? 19.627 110.730 -28.788 1.00 21.13 218 VAL B CA 1
ATOM 3480 C C . VAL B 1 226 ? 20.952 111.399 -28.436 1.00 21.99 218 VAL B C 1
ATOM 3481 O O . VAL B 1 226 ? 21.773 110.828 -27.717 1.00 24.57 218 VAL B O 1
ATOM 3485 N N . LYS B 1 227 ? 21.164 112.601 -28.965 1.00 21.22 219 LYS B N 1
ATOM 3486 C CA . LYS B 1 227 ? 22.367 113.373 -28.660 1.00 22.02 219 LYS B CA 1
ATOM 3487 C C . LYS B 1 227 ? 22.073 114.491 -27.665 1.00 21.09 219 LYS B C 1
ATOM 3488 O O . LYS B 1 227 ? 21.017 115.123 -27.718 1.00 20.86 219 LYS B O 1
ATOM 3490 N N . THR B 1 228 ? 23.017 114.737 -26.765 1.00 21.20 220 THR B N 1
ATOM 3491 C CA . THR B 1 228 ? 22.887 115.793 -25.771 1.00 22.99 220 THR B CA 1
ATOM 3492 C C . THR B 1 228 ? 23.724 117.005 -26.174 1.00 22.16 220 THR B C 1
ATOM 3493 O O . THR B 1 228 ? 24.943 116.897 -26.347 1.00 23.60 220 THR B O 1
ATOM 3497 N N . LEU B 1 229 ? 23.068 118.150 -26.333 1.00 20.93 221 LEU B N 1
ATOM 3498 C CA . LEU B 1 229 ? 23.744 119.373 -26.759 1.00 20.71 221 LEU B CA 1
ATOM 3499 C C . LEU B 1 229 ? 23.626 120.477 -25.713 1.00 19.50 221 LEU B C 1
ATOM 3500 O O . LEU B 1 229 ? 22.592 120.608 -25.057 1.00 18.82 221 LEU B O 1
ATOM 3505 N N . LYS B 1 230 ? 24.689 121.266 -25.577 1.00 19.84 222 LYS B N 1
ATOM 3506 C CA . LYS B 1 230 ? 24.714 122.424 -24.683 1.00 20.73 222 LYS B CA 1
ATOM 3507 C C . LYS B 1 230 ? 25.259 123.641 -25.430 1.00 20.82 222 LYS B C 1
ATOM 3508 O O . LYS B 1 230 ? 25.979 123.497 -26.418 1.00 21.32 222 LYS B O 1
ATOM 3514 N N . ALA B 1 231 ? 24.923 124.833 -24.947 1.00 20.62 223 ALA B N 1
ATOM 3515 C CA . ALA B 1 231 ? 25.334 126.081 -25.592 1.00 22.45 223 ALA B CA 1
ATOM 3516 C C . ALA B 1 231 ? 26.838 126.342 -25.509 1.00 25.24 223 ALA B C 1
ATOM 3517 O O . ALA B 1 231 ? 27.512 125.928 -24.565 1.00 24.30 223 ALA B O 1
ATOM 3520 N N . HIS C 1 8 ? -12.548 180.210 -8.056 1.00 28.85 0 HIS C N 1
ATOM 3521 C CA . HIS C 1 8 ? -11.865 178.955 -7.767 1.00 29.71 0 HIS C CA 1
ATOM 3522 C C . HIS C 1 8 ? -12.304 177.868 -8.738 1.00 26.78 0 HIS C C 1
ATOM 3523 O O . HIS C 1 8 ? -13.457 177.840 -9.171 1.00 29.98 0 HIS C O 1
ATOM 3530 N N . MET C 1 9 ? -11.384 176.978 -9.089 1.00 21.41 1 MET C N 1
ATOM 3531 C CA A MET C 1 9 ? -11.715 175.854 -9.957 0.57 19.64 1 MET C CA 1
ATOM 3532 C CA B MET C 1 9 ? -11.714 175.855 -9.955 0.43 19.69 1 MET C CA 1
ATOM 3533 C C . MET C 1 9 ? -11.419 174.533 -9.266 1.00 17.78 1 MET C C 1
ATOM 3534 O O . MET C 1 9 ? -10.299 174.290 -8.815 1.00 18.14 1 MET C O 1
ATOM 3543 N N . ASN C 1 10 ? -12.435 173.684 -9.181 1.00 15.04 2 ASN C N 1
ATOM 3544 C CA . ASN C 1 10 ? -12.266 172.363 -8.594 1.00 12.68 2 ASN C CA 1
ATOM 3545 C C . ASN C 1 10 ? -11.662 171.407 -9.634 1.00 10.40 2 ASN C C 1
ATOM 3546 O O . ASN C 1 10 ? -11.445 171.793 -10.796 1.00 10.88 2 ASN C O 1
ATOM 3551 N N . GLN C 1 11 ? -11.403 170.160 -9.245 1.00 11.43 3 GLN C N 1
ATOM 3552 C CA A GLN C 1 11 ? -10.735 169.233 -10.156 0.43 10.97 3 GLN C CA 1
ATOM 3553 C CA B GLN C 1 11 ? -10.740 169.226 -10.152 0.57 11.41 3 GLN C CA 1
ATOM 3554 C C . GLN C 1 11 ? -11.573 168.947 -11.408 1.00 9.64 3 GLN C C 1
ATOM 3555 O O . GLN C 1 11 ? -11.031 168.851 -12.512 1.00 9.32 3 GLN C O 1
ATOM 3566 N N . ASP C 1 12 ? -12.892 168.830 -11.247 1.00 9.25 4 ASP C N 1
ATOM 3567 C CA . ASP C 1 12 ? -13.763 168.614 -12.407 1.00 8.80 4 ASP C CA 1
ATOM 3568 C C . ASP C 1 12 ? -13.659 169.771 -13.400 1.00 9.26 4 ASP C C 1
ATOM 3569 O O . ASP C 1 12 ? -13.587 169.556 -14.617 1.00 9.08 4 ASP C O 1
ATOM 3574 N N . GLN C 1 13 ? -13.664 170.996 -12.882 1.00 8.78 5 GLN C N 1
ATOM 3575 C CA . GLN C 1 13 ? -13.576 172.175 -13.734 1.00 8.77 5 GLN C CA 1
ATOM 3576 C C . GLN C 1 13 ? -12.232 172.257 -14.450 1.00 8.61 5 GLN C C 1
ATOM 3577 O O . GLN C 1 13 ? -12.175 172.663 -15.609 1.00 8.38 5 GLN C O 1
ATOM 3583 N N . LEU C 1 14 ? -11.158 171.861 -13.770 1.00 8.44 6 LEU C N 1
ATOM 3584 C CA . LEU C 1 14 ? -9.852 171.809 -14.415 1.00 8.60 6 LEU C CA 1
ATOM 3585 C C . LEU C 1 14 ? -9.829 170.756 -15.526 1.00 7.82 6 LEU C C 1
ATOM 3586 O O . LEU C 1 14 ? -9.269 170.994 -16.601 1.00 8.64 6 LEU C O 1
ATOM 3591 N N . LYS C 1 15 ? -10.430 169.593 -15.269 1.00 8.03 7 LYS C N 1
ATOM 3592 C CA . LYS C 1 15 ? -10.540 168.553 -16.293 1.00 8.00 7 LYS C CA 1
ATOM 3593 C C . LYS C 1 15 ? -11.370 169.035 -17.482 1.00 8.29 7 LYS C C 1
ATOM 3594 O O . LYS C 1 15 ? -11.019 168.796 -18.636 1.00 8.83 7 LYS C O 1
ATOM 3600 N N . GLN C 1 16 ? -12.466 169.733 -17.209 1.00 8.61 8 GLN C N 1
ATOM 3601 C CA . GLN C 1 16 ? -13.281 170.273 -18.293 1.00 8.73 8 GLN C CA 1
ATOM 3602 C C . GLN C 1 16 ? -12.516 171.305 -19.118 1.00 7.68 8 GLN C C 1
ATOM 3603 O O . GLN C 1 16 ? -12.656 171.354 -20.346 1.00 8.45 8 GLN C O 1
ATOM 3609 N N . ALA C 1 17 ? -11.700 172.117 -18.449 1.00 8.32 9 ALA C N 1
ATOM 3610 C CA . ALA C 1 17 ? -10.913 173.130 -19.142 1.00 9.14 9 ALA C CA 1
ATOM 3611 C C . ALA C 1 17 ? -9.932 172.492 -20.128 1.00 7.91 9 ALA C C 1
ATOM 3612 O O . ALA C 1 17 ? -9.816 172.938 -21.273 1.00 8.11 9 ALA C O 1
ATOM 3614 N N . VAL C 1 18 ? -9.229 171.442 -19.706 1.00 7.95 10 VAL C N 1
ATOM 3615 C CA . VAL C 1 18 ? -8.284 170.801 -20.621 1.00 7.75 10 VAL C CA 1
ATOM 3616 C C . VAL C 1 18 ? -8.979 169.997 -21.718 1.00 8.20 10 VAL C C 1
ATOM 3617 O O . VAL C 1 18 ? -8.468 169.905 -22.831 1.00 7.84 10 VAL C O 1
ATOM 3621 N N . ALA C 1 19 ? -10.145 169.430 -21.408 1.00 8.03 11 ALA C N 1
ATOM 3622 C CA . ALA C 1 19 ? -10.929 168.722 -22.412 1.00 8.23 11 ALA C CA 1
ATOM 3623 C C . ALA C 1 19 ? -11.293 169.679 -23.548 1.00 8.46 11 ALA C C 1
ATOM 3624 O O . ALA C 1 19 ? -11.122 169.361 -24.735 1.00 8.48 11 ALA C O 1
ATOM 3626 N N . GLN C 1 20 ? -11.787 170.862 -23.191 1.00 8.34 12 GLN C N 1
ATOM 3627 C CA . GLN C 1 20 ? -12.153 171.836 -24.214 1.00 8.13 12 GLN C CA 1
ATOM 3628 C C . GLN C 1 20 ? -10.915 172.385 -24.927 1.00 8.76 12 GLN C C 1
ATOM 3629 O O . GLN C 1 20 ? -10.947 172.620 -26.131 1.00 9.04 12 GLN C O 1
ATOM 3635 N N . ALA C 1 21 ? -9.821 172.570 -24.196 1.00 8.48 13 ALA C N 1
ATOM 3636 C CA . ALA C 1 21 ? -8.582 173.043 -24.812 1.00 9.36 13 ALA C CA 1
ATOM 3637 C C . ALA C 1 21 ? -8.062 172.057 -25.865 1.00 9.65 13 ALA C C 1
ATOM 3638 O O . ALA C 1 21 ? -7.537 172.466 -26.903 1.00 9.77 13 ALA C O 1
ATOM 3640 N N . ALA C 1 22 ? -8.223 170.757 -25.620 1.00 8.43 14 ALA C N 1
ATOM 3641 C CA . ALA C 1 22 ? -7.833 169.757 -26.616 1.00 8.57 14 ALA C CA 1
ATOM 3642 C C . ALA C 1 22 ? -8.697 169.858 -27.870 1.00 8.00 14 ALA C C 1
ATOM 3643 O O . ALA C 1 22 ? -8.183 169.791 -28.983 1.00 8.99 14 ALA C O 1
ATOM 3645 N N . VAL C 1 23 ? -10.005 170.027 -27.698 1.00 8.03 15 VAL C N 1
ATOM 3646 C CA . VAL C 1 23 ? -10.889 170.266 -28.838 1.00 9.67 15 VAL C CA 1
ATOM 3647 C C . VAL C 1 23 ? -10.449 171.524 -29.593 1.00 10.18 15 VAL C C 1
ATOM 3648 O O . VAL C 1 23 ? -10.349 171.504 -30.820 1.00 10.55 15 VAL C O 1
ATOM 3652 N N . ASP C 1 24 ? -10.164 172.605 -28.865 1.00 9.84 16 ASP C N 1
ATOM 3653 C CA . ASP C 1 24 ? -9.720 173.850 -29.503 1.00 12.88 16 ASP C CA 1
ATOM 3654 C C . ASP C 1 24 ? -8.469 173.617 -30.342 1.00 12.24 16 ASP C C 1
ATOM 3655 O O . ASP C 1 24 ? -8.321 174.172 -31.433 1.00 12.73 16 ASP C O 1
ATOM 3660 N N . HIS C 1 25 ? -7.559 172.803 -29.823 1.00 11.24 17 HIS C N 1
ATOM 3661 C CA . HIS C 1 25 ? -6.301 172.528 -30.503 1.00 10.97 17 HIS C CA 1
ATOM 3662 C C . HIS C 1 25 ? -6.498 171.733 -31.793 1.00 10.76 17 HIS C C 1
ATOM 3663 O O . HIS C 1 25 ? -5.902 172.053 -32.829 1.00 11.36 17 HIS C O 1
ATOM 3670 N N . ILE C 1 26 ? -7.322 170.690 -31.735 1.00 9.29 18 ILE C N 1
ATOM 3671 C CA . ILE C 1 26 ? -7.454 169.789 -32.878 1.00 9.08 18 ILE C CA 1
ATOM 3672 C C . ILE C 1 26 ? -8.465 170.249 -33.917 1.00 9.91 18 ILE C C 1
ATOM 3673 O O . ILE C 1 26 ? -8.322 169.917 -35.088 1.00 10.60 18 ILE C O 1
ATOM 3678 N N . LEU C 1 27 ? -9.468 171.021 -33.505 1.00 10.78 19 LEU C N 1
ATOM 3679 C CA . LEU C 1 27 ? -10.559 171.385 -34.412 1.00 12.48 19 LEU C CA 1
ATOM 3680 C C . LEU C 1 27 ? -10.130 171.972 -35.771 1.00 12.71 19 LEU C C 1
ATOM 3681 O O . LEU C 1 27 ? -10.650 171.549 -36.806 1.00 12.77 19 LEU C O 1
ATOM 3686 N N . PRO C 1 28 ? -9.166 172.917 -35.792 1.00 13.40 20 PRO C N 1
ATOM 3687 C CA . PRO C 1 28 ? -8.762 173.468 -37.094 1.00 14.64 20 PRO C CA 1
ATOM 3688 C C . PRO C 1 28 ? -8.108 172.441 -38.018 1.00 13.48 20 PRO C C 1
ATOM 3689 O O . PRO C 1 28 ? -7.976 172.692 -39.217 1.00 16.99 20 PRO C O 1
ATOM 3693 N N . HIS C 1 29 ? -7.716 171.298 -37.463 1.00 12.09 21 HIS C N 1
ATOM 3694 C CA . HIS C 1 29 ? -7.054 170.246 -38.221 1.00 13.48 21 HIS C CA 1
ATOM 3695 C C . HIS C 1 29 ? -8.001 169.131 -38.639 1.00 14.55 21 HIS C C 1
ATOM 3696 O O . HIS C 1 29 ? -7.595 168.219 -39.355 1.00 18.05 21 HIS C O 1
ATOM 3703 N N . LEU C 1 30 ? -9.257 169.199 -38.206 1.00 12.89 22 LEU C N 1
ATOM 3704 C CA . LEU C 1 30 ? -10.221 168.150 -38.533 1.00 11.90 22 LEU C CA 1
ATOM 3705 C C . LEU C 1 30 ? -10.982 168.440 -39.819 1.00 12.71 22 LEU C C 1
ATOM 3706 O O . LEU C 1 30 ? -11.394 169.578 -40.077 1.00 15.36 22 LEU C O 1
ATOM 3711 N N . ASP C 1 31 ? -11.172 167.402 -40.625 1.00 13.28 23 ASP C N 1
ATOM 3712 C CA . ASP C 1 31 ? -12.095 167.478 -41.752 1.00 13.40 23 ASP C CA 1
ATOM 3713 C C . ASP C 1 31 ? -13.014 166.260 -41.746 1.00 12.24 23 ASP C C 1
ATOM 3714 O O . ASP C 1 31 ? -12.978 165.456 -40.812 1.00 11.69 23 ASP C O 1
ATOM 3719 N N . SER C 1 32 ? -13.834 166.125 -42.782 1.00 12.73 24 SER C N 1
ATOM 3720 C CA . SER C 1 32 ? -14.865 165.091 -42.797 1.00 14.08 24 SER C CA 1
ATOM 3721 C C . SER C 1 32 ? -14.317 163.666 -42.705 1.00 16.28 24 SER C C 1
ATOM 3722 O O . SER C 1 32 ? -15.055 162.738 -42.375 1.00 17.19 24 SER C O 1
ATOM 3725 N N . LYS C 1 33 ? -13.029 163.492 -42.989 1.00 14.99 25 LYS C N 1
ATOM 3726 C CA A LYS C 1 33 ? -12.441 162.160 -42.965 0.67 16.18 25 LYS C CA 1
ATOM 3727 C CA B LYS C 1 33 ? -12.394 162.176 -42.981 0.33 15.51 25 LYS C CA 1
ATOM 3728 C C . LYS C 1 33 ? -11.536 161.929 -41.743 1.00 14.74 25 LYS C C 1
ATOM 3729 O O . LYS C 1 33 ? -10.905 160.877 -41.619 1.00 16.09 25 LYS C O 1
ATOM 3740 N N . SER C 1 34 ? -11.495 162.894 -40.827 1.00 12.68 26 SER C N 1
ATOM 3741 C CA . SER C 1 34 ? -10.652 162.747 -39.641 1.00 11.69 26 SER C CA 1
ATOM 3742 C C . SER C 1 34 ? -11.185 161.711 -38.666 1.00 10.38 26 SER C C 1
ATOM 3743 O O . SER C 1 34 ? -12.375 161.681 -38.358 1.00 10.67 26 SER C O 1
ATOM 3746 N N . ILE C 1 35 ? -10.277 160.886 -38.163 1.00 9.73 27 ILE C N 1
ATOM 3747 C CA . ILE C 1 35 ? -10.591 159.931 -37.109 1.00 10.01 27 ILE C CA 1
ATOM 3748 C C . ILE C 1 35 ? -9.712 160.258 -35.899 1.00 8.43 27 ILE C C 1
ATOM 3749 O O . ILE C 1 35 ? -8.494 160.413 -36.026 1.00 10.13 27 ILE C O 1
ATOM 3754 N N . VAL C 1 36 ? -10.341 160.415 -34.738 1.00 8.09 28 VAL C N 1
ATOM 3755 C CA . VAL C 1 36 ? -9.643 160.822 -33.518 1.00 7.89 28 VAL C CA 1
ATOM 3756 C C . VAL C 1 36 ? -9.492 159.643 -32.554 1.00 7.31 28 VAL C C 1
ATOM 3757 O O . VAL C 1 36 ? -10.457 158.928 -32.294 1.00 7.22 28 VAL C O 1
ATOM 3761 N N . GLY C 1 37 ? -8.284 159.431 -32.032 1.00 6.29 29 GLY C N 1
ATOM 3762 C CA . GLY C 1 37 ? -8.066 158.410 -31.018 1.00 7.24 29 GLY C CA 1
ATOM 3763 C C . GLY C 1 37 ? -8.466 158.932 -29.646 1.00 6.59 29 GLY C C 1
ATOM 3764 O O . GLY C 1 37 ? -8.101 160.055 -29.277 1.00 6.95 29 GLY C O 1
ATOM 3765 N N . VAL C 1 38 ? -9.204 158.126 -28.881 1.00 6.79 30 VAL C N 1
ATOM 3766 C CA . VAL C 1 38 ? -9.789 158.601 -27.631 1.00 6.63 30 VAL C CA 1
ATOM 3767 C C . VAL C 1 38 ? -9.412 157.727 -26.442 1.00 6.09 30 VAL C C 1
ATOM 3768 O O . VAL C 1 38 ? -9.535 156.493 -26.491 1.00 7.17 30 VAL C O 1
ATOM 3772 N N . GLY C 1 39 ? -8.964 158.387 -25.373 1.00 6.63 31 GLY C N 1
ATOM 3773 C CA . GLY C 1 39 ? -8.565 157.729 -24.144 1.00 6.20 31 GLY C CA 1
ATOM 3774 C C . GLY C 1 39 ? -9.714 157.155 -23.329 1.00 6.16 31 GLY C C 1
ATOM 3775 O O . GLY C 1 39 ? -10.845 157.022 -23.812 1.00 6.99 31 GLY C O 1
ATOM 3776 N N . THR C 1 40 ? -9.413 156.802 -22.082 1.00 6.46 32 THR C N 1
ATOM 3777 C CA . THR C 1 40 ? -10.382 156.192 -21.179 1.00 6.60 32 THR C CA 1
ATOM 3778 C C . THR C 1 40 ? -10.310 156.858 -19.812 1.00 6.75 32 THR C C 1
ATOM 3779 O O . THR C 1 40 ? -9.228 157.244 -19.356 1.00 8.04 32 THR C O 1
ATOM 3783 N N . GLY C 1 41 ? -11.459 156.992 -19.157 1.00 7.56 33 GLY C N 1
ATOM 3784 C CA . GLY C 1 41 ? -11.464 157.495 -17.793 1.00 8.83 33 GLY C CA 1
ATOM 3785 C C . GLY C 1 41 ? -12.082 158.868 -17.647 1.00 7.30 33 GLY C C 1
ATOM 3786 O O . GLY C 1 41 ? -12.644 159.419 -18.601 1.00 7.70 33 GLY C O 1
ATOM 3787 N N . SER C 1 42 ? -11.966 159.432 -16.447 1.00 7.37 34 SER C N 1
ATOM 3788 C CA A SER C 1 42 ? -12.688 160.656 -16.105 0.80 8.09 34 SER C CA 1
ATOM 3789 C CA B SER C 1 42 ? -12.669 160.662 -16.093 0.20 7.91 34 SER C CA 1
ATOM 3790 C C . SER C 1 42 ? -12.348 161.830 -17.026 1.00 7.22 34 SER C C 1
ATOM 3791 O O . SER C 1 42 ? -13.250 162.508 -17.538 1.00 8.58 34 SER C O 1
ATOM 3796 N N . THR C 1 43 ? -11.063 162.076 -17.247 1.00 7.93 35 THR C N 1
ATOM 3797 C CA . THR C 1 43 ? -10.672 163.223 -18.058 1.00 7.32 35 THR C CA 1
ATOM 3798 C C . THR C 1 43 ? -11.033 162.999 -19.536 1.00 6.87 35 THR C C 1
ATOM 3799 O O . THR C 1 43 ? -11.597 163.883 -20.196 1.00 7.64 35 THR C O 1
ATOM 3803 N N . ALA C 1 44 ? -10.726 161.808 -20.050 1.00 6.90 36 ALA C N 1
ATOM 3804 C CA . ALA C 1 44 ? -11.110 161.438 -21.408 1.00 7.01 36 ALA C CA 1
ATOM 3805 C C . ALA C 1 44 ? -12.621 161.565 -21.624 1.00 7.20 36 ALA C C 1
ATOM 3806 O O . ALA C 1 44 ? -13.064 161.969 -22.703 1.00 7.46 36 ALA C O 1
ATOM 3808 N N . ASN C 1 45 ? -13.419 161.216 -20.617 1.00 6.91 37 ASN C N 1
ATOM 3809 C CA . ASN C 1 45 ? -14.868 161.336 -20.760 1.00 7.64 37 ASN C CA 1
ATOM 3810 C C . ASN C 1 45 ? -15.339 162.785 -20.910 1.00 7.05 37 ASN C C 1
ATOM 3811 O O . ASN C 1 45 ? -16.253 163.069 -21.686 1.00 8.08 37 ASN C O 1
ATOM 3816 N N . PHE C 1 46 ? -14.716 163.708 -20.183 1.00 7.14 38 PHE C N 1
ATOM 3817 C CA . PHE C 1 46 ? -15.000 165.126 -20.406 1.00 7.60 38 PHE C CA 1
ATOM 3818 C C . PHE C 1 46 ? -14.619 165.532 -21.837 1.00 6.81 38 PHE C C 1
ATOM 3819 O O . PHE C 1 46 ? -15.310 166.330 -22.472 1.00 8.53 38 PHE C O 1
ATOM 3827 N N . PHE C 1 47 ? -13.526 164.976 -22.347 1.00 6.95 39 PHE C N 1
ATOM 3828 C CA . PHE C 1 47 ? -13.139 165.230 -23.733 1.00 7.57 39 PHE C CA 1
ATOM 3829 C C . PHE C 1 47 ? -14.181 164.703 -24.723 1.00 7.69 39 PHE C C 1
ATOM 3830 O O . PHE C 1 47 ? -14.492 165.373 -25.701 1.00 8.17 39 PHE C O 1
ATOM 3838 N N . ILE C 1 48 ? -14.720 163.511 -24.476 1.00 7.43 40 ILE C N 1
ATOM 3839 C CA . ILE C 1 48 ? -15.772 162.983 -25.346 1.00 7.91 40 ILE C CA 1
ATOM 3840 C C . ILE C 1 48 ? -16.970 163.939 -25.381 1.00 8.59 40 ILE C C 1
ATOM 3841 O O . ILE C 1 48 ? -17.509 164.235 -26.450 1.00 8.57 40 ILE C O 1
ATOM 3846 N N . ASP C 1 49 ? -17.370 164.453 -24.217 1.00 8.17 41 ASP C N 1
ATOM 3847 C CA . ASP C 1 49 ? -18.466 165.422 -24.155 1.00 9.84 41 ASP C CA 1
ATOM 3848 C C . ASP C 1 49 ? -18.199 166.640 -25.038 1.00 9.65 41 ASP C C 1
ATOM 3849 O O . ASP C 1 49 ? -19.072 167.090 -25.784 1.00 11.61 41 ASP C O 1
ATOM 3854 N N . ALA C 1 50 ? -16.995 167.191 -24.934 1.00 9.15 42 ALA C N 1
ATOM 3855 C CA . ALA C 1 50 ? -16.646 168.380 -25.706 1.00 10.16 42 ALA C CA 1
ATOM 3856 C C . ALA C 1 50 ? -16.513 168.082 -27.202 1.00 9.56 42 ALA C C 1
ATOM 3857 O O . ALA C 1 50 ? -16.945 168.870 -28.038 1.00 10.84 42 ALA C O 1
ATOM 3859 N N . LEU C 1 51 ? -15.920 166.942 -27.537 1.00 8.73 43 LEU C N 1
ATOM 3860 C CA . LEU C 1 51 ? -15.699 166.568 -28.929 1.00 9.14 43 LEU C CA 1
ATOM 3861 C C . LEU C 1 51 ? -17.013 166.296 -29.654 1.00 8.87 43 LEU C C 1
ATOM 3862 O O . LEU C 1 51 ? -17.167 166.621 -30.838 1.00 9.51 43 LEU C O 1
ATOM 3867 N N . ALA C 1 52 ? -17.965 165.702 -28.940 1.00 8.59 44 ALA C N 1
ATOM 3868 C CA . ALA C 1 52 ? -19.240 165.305 -29.528 1.00 9.76 44 ALA C CA 1
ATOM 3869 C C . ALA C 1 52 ? -20.006 166.491 -30.092 1.00 10.42 44 ALA C C 1
ATOM 3870 O O . ALA C 1 52 ? -20.805 166.326 -31.011 1.00 11.23 44 ALA C O 1
ATOM 3872 N N . ARG C 1 53 ? -19.759 167.682 -29.547 1.00 11.15 45 ARG C N 1
ATOM 3873 C CA . ARG C 1 53 ? -20.404 168.899 -30.033 1.00 12.25 45 ARG C CA 1
ATOM 3874 C C . ARG C 1 53 ? -20.003 169.218 -31.471 1.00 11.79 45 ARG C C 1
ATOM 3875 O O . ARG C 1 53 ? -20.625 170.056 -32.122 1.00 13.77 45 ARG C O 1
ATOM 3883 N N . HIS C 1 54 ? -18.962 168.549 -31.959 1.00 10.21 46 HIS C N 1
ATOM 3884 C CA . HIS C 1 54 ? -18.439 168.778 -33.300 1.00 10.15 46 HIS C CA 1
ATOM 3885 C C . HIS C 1 54 ? -18.496 167.545 -34.199 1.00 9.71 46 HIS C C 1
ATOM 3886 O O . HIS C 1 54 ? -17.801 167.482 -35.217 1.00 10.11 46 HIS C O 1
ATOM 3893 N N . LYS C 1 55 ? -19.330 166.573 -33.844 1.00 10.57 47 LYS C N 1
ATOM 3894 C CA . LYS C 1 55 ? -19.341 165.299 -34.568 1.00 11.84 47 LYS C CA 1
ATOM 3895 C C . LYS C 1 55 ? -19.694 165.426 -36.052 1.00 11.43 47 LYS C C 1
ATOM 3896 O O . LYS C 1 55 ? -19.236 164.630 -36.863 1.00 12.46 47 LYS C O 1
ATOM 3902 N N . ALA C 1 56 ? -20.475 166.442 -36.409 1.00 11.63 48 ALA C N 1
ATOM 3903 C CA . ALA C 1 56 ? -20.850 166.664 -37.805 1.00 12.40 48 ALA C CA 1
ATOM 3904 C C . ALA C 1 56 ? -19.727 167.290 -38.636 1.00 11.91 48 ALA C C 1
ATOM 3905 O O . ALA C 1 56 ? -19.931 167.638 -39.802 1.00 13.45 48 ALA C O 1
ATOM 3907 N N . GLU C 1 57 ? -18.550 167.420 -38.031 1.00 10.41 49 GLU C N 1
ATOM 3908 C CA . GLU C 1 57 ? -17.385 168.012 -38.673 1.00 12.24 49 GLU C CA 1
ATOM 3909 C C . GLU C 1 57 ? -16.282 166.996 -38.953 1.00 12.96 49 GLU C C 1
ATOM 3910 O O . GLU C 1 57 ? -15.367 167.276 -39.718 1.00 16.60 49 GLU C O 1
ATOM 3916 N N . PHE C 1 58 ? -16.354 165.821 -38.334 1.00 11.13 50 PHE C N 1
ATOM 3917 C CA . PHE C 1 58 ? -15.338 164.797 -38.572 1.00 10.20 50 PHE C CA 1
ATOM 3918 C C . PHE C 1 58 ? -15.964 163.420 -38.783 1.00 9.78 50 PHE C C 1
ATOM 3919 O O . PHE C 1 58 ? -17.182 163.279 -38.766 1.00 10.83 50 PHE C O 1
ATOM 3927 N N . ASP C 1 59 ? -15.132 162.408 -39.000 1.00 10.65 51 ASP C N 1
ATOM 3928 C CA . ASP C 1 59 ? -15.652 161.088 -39.339 1.00 10.35 51 ASP C CA 1
ATOM 3929 C C . ASP C 1 59 ? -16.053 160.316 -38.085 1.00 9.70 51 ASP C C 1
ATOM 3930 O O . ASP C 1 59 ? -17.232 160.074 -37.837 1.00 10.54 51 ASP C O 1
ATOM 3935 N N . GLY C 1 60 ? -15.073 159.929 -37.283 1.00 9.06 52 GLY C N 1
ATOM 3936 C CA . GLY C 1 60 ? -15.359 159.156 -36.093 1.00 9.06 52 GLY C CA 1
ATOM 3937 C C . GLY C 1 60 ? -14.146 159.021 -35.212 1.00 7.33 52 GLY C C 1
ATOM 3938 O O . GLY C 1 60 ? -13.228 159.847 -35.268 1.00 8.39 52 GLY C O 1
ATOM 3939 N N . ALA C 1 61 ? -14.137 157.963 -34.412 1.00 7.42 53 ALA C N 1
ATOM 3940 C CA . ALA C 1 61 ? -13.128 157.804 -33.378 1.00 7.39 53 ALA C CA 1
ATOM 3941 C C . ALA C 1 61 ? -12.666 156.366 -33.236 1.00 7.07 53 ALA C C 1
ATOM 3942 O O . ALA C 1 61 ? -13.387 155.432 -33.594 1.00 8.56 53 ALA C O 1
ATOM 3944 N N . VAL C 1 62 ? -11.454 156.202 -32.718 1.00 6.58 54 VAL C N 1
ATOM 3945 C CA . VAL C 1 62 ? -10.971 154.894 -32.284 1.00 7.41 54 VAL C CA 1
ATOM 3946 C C . VAL C 1 62 ? -10.974 154.890 -30.754 1.00 6.76 54 VAL C C 1
ATOM 3947 O O . VAL C 1 62 ? -10.503 155.841 -30.121 1.00 7.93 54 VAL C O 1
ATOM 3951 N N . ALA C 1 63 ? -11.511 153.829 -30.164 1.00 7.14 55 ALA C N 1
ATOM 3952 C CA . ALA C 1 63 ? -11.635 153.720 -28.710 1.00 7.49 55 ALA C CA 1
ATOM 3953 C C . ALA C 1 63 ? -10.457 152.975 -28.099 1.00 7.86 55 ALA C C 1
ATOM 3954 O O . ALA C 1 63 ? -9.950 152.022 -28.683 1.00 13.47 55 ALA C O 1
ATOM 3956 N N . SER C 1 64 ? -10.043 153.392 -26.908 1.00 6.84 56 SER C N 1
ATOM 3957 C CA . SER C 1 64 ? -8.997 152.706 -26.157 1.00 6.54 56 SER C CA 1
ATOM 3958 C C . SER C 1 64 ? -9.558 151.760 -25.090 1.00 6.14 56 SER C C 1
ATOM 3959 O O . SER C 1 64 ? -8.799 151.179 -24.313 1.00 6.69 56 SER C O 1
ATOM 3962 N N . SER C 1 65 ? -10.878 151.599 -25.044 1.00 6.62 57 SER C N 1
ATOM 3963 C CA . SER C 1 65 ? -11.496 150.640 -24.124 1.00 6.63 57 SER C CA 1
ATOM 3964 C C . SER C 1 65 ? -12.905 150.354 -24.586 1.00 6.70 57 SER C C 1
ATOM 3965 O O . SER C 1 65 ? -13.497 151.137 -25.343 1.00 7.06 57 SER C O 1
ATOM 3968 N N . GLU C 1 66 ? -13.464 149.249 -24.108 1.00 7.03 58 GLU C N 1
ATOM 3969 C CA . GLU C 1 66 ? -14.867 148.964 -24.380 1.00 7.43 58 GLU C CA 1
ATOM 3970 C C . GLU C 1 66 ? -15.772 150.034 -23.768 1.00 6.94 58 GLU C C 1
ATOM 3971 O O . GLU C 1 66 ? -16.789 150.409 -24.359 1.00 8.07 58 GLU C O 1
ATOM 3977 N N . ALA C 1 67 ? -15.388 150.536 -22.593 1.00 7.09 59 ALA C N 1
ATOM 3978 C CA . ALA C 1 67 ? -16.141 151.601 -21.932 1.00 7.95 59 ALA C CA 1
ATOM 3979 C C . ALA C 1 67 ? -16.165 152.859 -22.805 1.00 7.04 59 ALA C C 1
ATOM 3980 O O . ALA C 1 67 ? -17.209 153.478 -22.998 1.00 8.05 59 ALA C O 1
ATOM 3982 N N . THR C 1 68 ? -15.009 153.235 -23.339 1.00 6.97 60 THR C N 1
ATOM 3983 C CA . THR C 1 68 ? -14.928 154.396 -24.215 1.00 6.86 60 THR C CA 1
ATOM 3984 C C . THR C 1 68 ? -15.728 154.207 -25.502 1.00 7.09 60 THR C C 1
ATOM 3985 O O . THR C 1 68 ? -16.397 155.140 -25.955 1.00 7.18 60 THR C O 1
ATOM 3989 N N . ALA C 1 69 ? -15.695 153.002 -26.076 1.00 7.57 61 ALA C N 1
ATOM 3990 C CA . ALA C 1 69 ? -16.490 152.721 -27.274 1.00 7.13 61 ALA C CA 1
ATOM 3991 C C . ALA C 1 69 ? -17.973 152.958 -26.992 1.00 7.80 61 ALA C C 1
ATOM 3992 O O . ALA C 1 69 ? -18.668 153.565 -27.803 1.00 8.35 61 ALA C O 1
ATOM 3994 N N . LYS C 1 70 ? -18.454 152.490 -25.841 1.00 8.10 62 LYS C N 1
ATOM 3995 C CA . LYS C 1 70 ? -19.842 152.722 -25.461 1.00 8.88 62 LYS C CA 1
ATOM 3996 C C . LYS C 1 70 ? -20.140 154.207 -25.276 1.00 9.19 62 LYS C C 1
ATOM 3997 O O . LYS C 1 70 ? -21.165 154.695 -25.750 1.00 9.71 62 LYS C O 1
ATOM 4003 N N . ARG C 1 71 ? -19.255 154.928 -24.590 1.00 9.10 63 ARG C N 1
ATOM 4004 C CA A ARG C 1 71 ? -19.450 156.362 -24.369 0.54 9.06 63 ARG C CA 1
ATOM 4005 C CA B ARG C 1 71 ? -19.478 156.347 -24.368 0.46 8.85 63 ARG C CA 1
ATOM 4006 C C . ARG C 1 71 ? -19.530 157.113 -25.690 1.00 7.73 63 ARG C C 1
ATOM 4007 O O . ARG C 1 71 ? -20.388 157.980 -25.877 1.00 9.30 63 ARG C O 1
ATOM 4022 N N . LEU C 1 72 ? -18.623 156.786 -26.608 1.00 7.65 64 LEU C N 1
ATOM 4023 C CA . LEU C 1 72 ? -18.614 157.430 -27.920 1.00 8.11 64 LEU C CA 1
ATOM 4024 C C . LEU C 1 72 ? -19.946 157.201 -28.642 1.00 8.37 64 LEU C C 1
ATOM 4025 O O . LEU C 1 72 ? -20.563 158.139 -29.161 1.00 9.13 64 LEU C O 1
ATOM 4030 N N . LYS C 1 73 ? -20.389 155.947 -28.666 1.00 8.85 65 LYS C N 1
ATOM 4031 C CA . LYS C 1 73 ? -21.636 155.603 -29.328 1.00 9.71 65 LYS C CA 1
ATOM 4032 C C . LYS C 1 73 ? -22.835 156.286 -28.677 1.00 10.40 65 LYS C C 1
ATOM 4033 O O . LYS C 1 73 ? -23.740 156.752 -29.378 1.00 11.28 65 LYS C O 1
ATOM 4039 N N . GLU C 1 74 ? -22.834 156.360 -27.344 1.00 10.29 66 GLU C N 1
ATOM 4040 C CA . GLU C 1 74 ? -23.907 157.033 -26.612 1.00 11.54 66 GLU C CA 1
ATOM 4041 C C . GLU C 1 74 ? -23.990 158.510 -26.986 1.00 10.99 66 GLU C C 1
ATOM 4042 O O . GLU C 1 74 ? -25.057 159.104 -26.894 1.00 13.64 66 GLU C O 1
ATOM 4048 N N . HIS C 1 75 ? -22.869 159.087 -27.412 1.00 11.30 67 HIS C N 1
ATOM 4049 C CA . HIS C 1 75 ? -22.810 160.481 -27.849 1.00 12.17 67 HIS C CA 1
ATOM 4050 C C . HIS C 1 75 ? -22.978 160.640 -29.357 1.00 11.58 67 HIS C C 1
ATOM 4051 O O . HIS C 1 75 ? -22.872 161.756 -29.881 1.00 14.01 67 HIS C O 1
ATOM 4058 N N . GLY C 1 76 ? -23.207 159.535 -30.060 1.00 11.15 68 GLY C N 1
ATOM 4059 C CA . GLY C 1 76 ? -23.425 159.575 -31.499 1.00 11.14 68 GLY C CA 1
ATOM 4060 C C . GLY C 1 76 ? -22.186 159.699 -32.372 1.00 11.72 68 GLY C C 1
ATOM 4061 O O . GLY C 1 7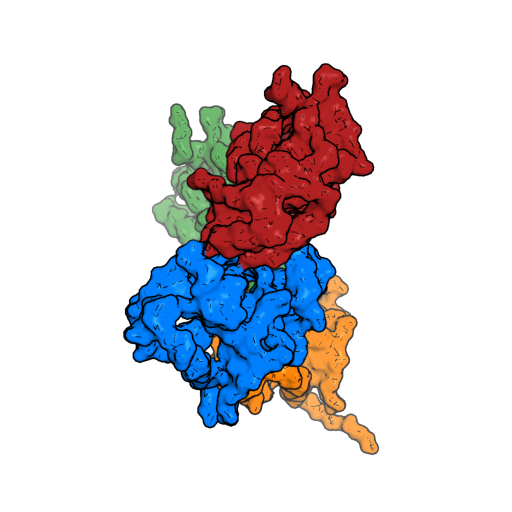6 ? -22.292 160.061 -33.544 1.00 12.76 68 GLY C O 1
ATOM 4062 N N . ILE C 1 77 ? -21.015 159.398 -31.817 1.00 10.30 69 ILE C N 1
ATOM 4063 C CA . ILE C 1 77 ? -19.776 159.405 -32.588 1.00 10.28 69 ILE C CA 1
ATOM 4064 C C . ILE C 1 77 ? -19.480 157.988 -33.089 1.00 10.41 69 ILE C C 1
ATOM 4065 O O . ILE C 1 77 ? -19.390 157.059 -32.284 1.00 10.77 69 ILE C O 1
ATOM 4070 N N . PRO C 1 78 ? -19.353 157.808 -34.418 1.00 10.16 70 PRO C N 1
ATOM 4071 C CA . PRO C 1 78 ? -19.029 156.479 -34.949 1.00 11.61 70 PRO C CA 1
ATOM 4072 C C . PRO C 1 78 ? -17.694 155.971 -34.417 1.00 8.92 70 PRO C C 1
ATOM 4073 O O . PRO C 1 78 ? -16.744 156.746 -34.289 1.00 9.90 70 PRO C O 1
ATOM 4077 N N . VAL C 1 79 ? -17.625 154.674 -34.134 1.00 9.63 71 VAL C N 1
ATOM 4078 C CA . VAL C 1 79 ? -16.408 154.052 -33.636 1.00 8.90 71 VAL C CA 1
ATOM 4079 C C . VAL C 1 79 ? -15.845 153.083 -34.677 1.00 9.34 71 VAL C C 1
ATOM 4080 O O . VAL C 1 79 ? -16.558 152.220 -35.192 1.00 10.89 71 VAL C O 1
ATOM 4084 N N . TYR C 1 80 ? -14.561 153.236 -34.979 1.00 8.17 72 TYR C N 1
ATOM 4085 C CA . TYR C 1 80 ? -13.860 152.357 -35.913 1.00 9.26 72 TYR C CA 1
ATOM 4086 C C . TYR C 1 80 ? -12.789 151.565 -35.181 1.00 7.59 72 TYR C C 1
ATOM 4087 O O . TYR C 1 80 ? -12.212 152.054 -34.213 1.00 8.56 72 TYR C O 1
ATOM 4096 N N . GLU C 1 81 ? -12.497 150.356 -35.651 1.00 8.05 73 GLU C N 1
ATOM 4097 C CA . GLU C 1 81 ? -11.392 149.586 -35.093 1.00 8.37 73 GLU C CA 1
ATOM 4098 C C . GLU C 1 81 ? -10.062 150.167 -35.558 1.00 8.03 73 GLU C C 1
ATOM 4099 O O . GLU C 1 81 ? -9.930 150.593 -36.714 1.00 8.94 73 GLU C O 1
ATOM 4105 N N . LEU C 1 82 ? -9.077 150.170 -34.661 1.00 7.63 74 LEU C N 1
ATOM 4106 C CA . LEU C 1 82 ? -7.744 150.659 -34.991 1.00 7.81 74 LEU C CA 1
ATOM 4107 C C . LEU C 1 82 ? -7.147 149.974 -36.228 1.00 8.26 74 LEU C C 1
ATOM 4108 O O . LEU C 1 82 ? -6.425 150.605 -37.002 1.00 9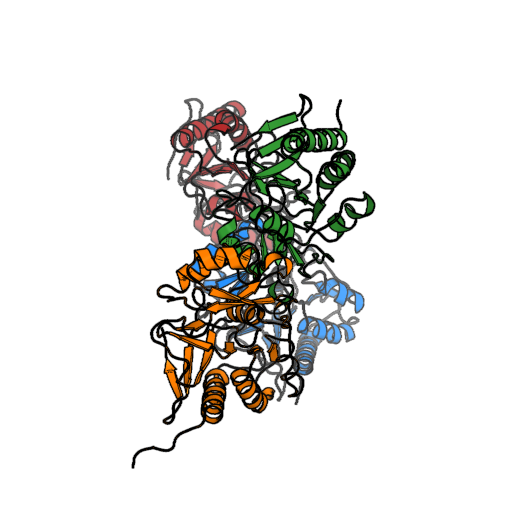.04 74 LEU C O 1
ATOM 4113 N N . ASN C 1 83 ? -7.475 148.699 -36.426 1.00 7.71 75 ASN C N 1
ATOM 4114 C CA . ASN C 1 83 ? -6.943 147.931 -37.551 1.00 8.33 75 ASN C CA 1
ATOM 4115 C C . ASN C 1 83 ? -7.339 148.503 -38.912 1.00 10.01 75 ASN C C 1
ATOM 4116 O O . ASN C 1 83 ? -6.701 148.201 -39.927 1.00 13.16 75 ASN C O 1
ATOM 4121 N N . THR C 1 84 ? -8.394 149.317 -38.938 1.00 10.79 76 THR C N 1
ATOM 4122 C CA . THR C 1 84 ? -8.873 149.906 -40.185 1.00 13.61 76 THR C CA 1
ATOM 4123 C C . THR C 1 84 ? -8.154 151.200 -40.562 1.00 17.09 76 THR C C 1
ATOM 4124 O O . THR C 1 84 ? -8.404 151.750 -41.635 1.00 19.48 76 THR C O 1
ATOM 4128 N N . VAL C 1 85 ? -7.272 151.684 -39.687 1.00 19.07 77 VAL C N 1
ATOM 4129 C CA . VAL C 1 85 ? -6.449 152.861 -39.994 1.00 23.51 77 VAL C CA 1
ATOM 4130 C C . VAL C 1 85 ? -4.948 152.520 -40.040 1.00 24.08 77 VAL C C 1
ATOM 4131 O O . VAL C 1 85 ? -4.486 151.589 -39.368 1.00 24.07 77 VAL C O 1
ATOM 4135 N N . SER C 1 86 ? -4.190 153.264 -40.843 1.00 28.27 78 SER C N 1
ATOM 4136 C CA . SER C 1 86 ? -2.747 153.048 -40.946 1.00 30.46 78 SER C CA 1
ATOM 4137 C C . SER C 1 86 ? -1.998 154.075 -40.107 1.00 29.88 78 SER C C 1
ATOM 4138 O O . SER C 1 86 ? -0.811 153.917 -39.804 1.00 29.37 78 SER C O 1
ATOM 4141 N N . GLU C 1 87 ? -2.711 155.135 -39.750 1.00 28.21 79 GLU C N 1
ATOM 4142 C CA . GLU C 1 87 ? -2.196 156.169 -38.873 1.00 26.60 79 GLU C CA 1
ATOM 4143 C C . GLU C 1 87 ? -3.367 157.001 -38.367 1.00 25.27 79 GLU C C 1
ATOM 4144 O O . GLU C 1 87 ? -4.437 157.012 -38.970 1.00 26.23 79 GLU C O 1
ATOM 4146 N N . LEU C 1 88 ? -3.154 157.666 -37.242 1.00 22.45 80 LEU C N 1
ATOM 4147 C CA A LEU C 1 88 ? -4.136 158.576 -36.670 0.56 18.61 80 LEU C CA 1
ATOM 4148 C CA B LEU C 1 88 ? -4.135 158.560 -36.649 0.44 19.73 80 LEU C CA 1
ATOM 4149 C C . LEU C 1 88 ? -3.399 159.869 -36.432 1.00 15.85 80 LEU C C 1
ATOM 4150 O O . LEU C 1 88 ? -2.249 159.846 -36.021 1.00 15.74 80 LEU C O 1
ATOM 4159 N N . GLU C 1 89 ? -4.019 161.017 -36.692 1.00 11.73 81 GLU C N 1
ATOM 4160 C CA A GLU C 1 89 ? -3.329 162.268 -36.386 0.63 11.07 81 GLU C CA 1
ATOM 4161 C CA B GLU C 1 89 ? -3.306 162.249 -36.381 0.37 11.88 81 GLU C CA 1
ATOM 4162 C C . GLU C 1 89 ? -3.222 162.502 -34.878 1.00 10.97 81 GLU C C 1
ATOM 4163 O O . GLU C 1 89 ? -2.145 162.792 -34.360 1.00 12.49 81 GLU C O 1
ATOM 4174 N N . PHE C 1 90 ? -4.345 162.375 -34.177 1.00 9.14 82 PHE C N 1
ATOM 4175 C CA . PHE C 1 90 ? -4.389 162.667 -32.743 1.00 8.13 82 PHE C CA 1
ATOM 4176 C C . PHE C 1 90 ? -4.877 161.507 -31.885 1.00 7.42 82 PHE C C 1
ATOM 4177 O O . PHE C 1 90 ? -5.794 160.781 -32.265 1.00 9.27 82 PHE C O 1
ATOM 4185 N N . TYR C 1 91 ? -4.258 161.370 -30.713 1.00 7.11 83 TYR C N 1
ATOM 4186 C CA . TYR C 1 91 ? -4.776 160.543 -29.629 1.00 6.75 83 TYR C CA 1
ATOM 4187 C C . TYR C 1 91 ? -4.819 161.435 -28.395 1.00 6.01 83 TYR C C 1
ATOM 4188 O O . TYR C 1 91 ? -3.818 162.071 -28.071 1.00 7.28 83 TYR C O 1
ATOM 4197 N N . VAL C 1 92 ? -5.972 161.486 -27.728 1.00 6.22 84 VAL C N 1
ATOM 4198 C CA . VAL C 1 92 ? -6.173 162.376 -26.580 1.00 6.44 84 VAL C CA 1
ATOM 4199 C C . VAL C 1 92 ? -6.573 161.550 -25.357 1.00 6.29 84 VAL C C 1
ATOM 4200 O O . VAL C 1 92 ? -7.552 160.806 -25.396 1.00 6.63 84 VAL C O 1
ATOM 4204 N N . ASP C 1 93 ? -5.817 161.676 -24.268 1.00 6.38 85 ASP C N 1
ATOM 4205 C CA . ASP C 1 93 ? -6.051 160.833 -23.094 1.00 6.44 85 ASP C CA 1
ATOM 4206 C C . ASP C 1 93 ? -5.474 161.515 -21.862 1.00 5.52 85 ASP C C 1
ATOM 4207 O O . ASP C 1 93 ? -4.609 162.400 -21.969 1.00 6.25 85 ASP C O 1
ATOM 4212 N N . GLY C 1 94 ? -5.961 161.117 -20.690 1.00 6.20 86 GLY C N 1
ATOM 4213 C CA . GLY C 1 94 ? -5.394 161.570 -19.432 1.00 6.24 86 GLY C CA 1
ATOM 4214 C C . GLY C 1 94 ? -4.210 160.732 -18.976 1.00 6.31 86 GLY C C 1
ATOM 4215 O O . GLY C 1 94 ? -3.693 159.881 -19.723 1.00 6.87 86 GLY C O 1
ATOM 4216 N N . ALA C 1 95 ? -3.774 160.975 -17.742 1.00 6.75 87 ALA C N 1
ATOM 4217 C CA . ALA C 1 95 ? -2.672 160.234 -17.138 1.00 6.82 87 ALA C CA 1
ATOM 4218 C C . ALA C 1 95 ? -2.777 160.330 -15.627 1.00 6.37 87 ALA C C 1
ATOM 4219 O O . ALA C 1 95 ? -3.464 161.208 -15.092 1.00 8.31 87 ALA C O 1
ATOM 4221 N N . ASP C 1 96 ? -2.080 159.437 -14.934 1.00 6.50 88 ASP C N 1
ATOM 4222 C CA . ASP C 1 96 ? -1.995 159.523 -13.477 1.00 6.68 88 ASP C CA 1
ATOM 4223 C C . ASP C 1 96 ? -0.855 160.415 -13.001 1.00 6.88 88 ASP C C 1
ATOM 4224 O O . ASP C 1 96 ? -0.988 161.092 -11.974 1.00 7.82 88 ASP C O 1
ATOM 4229 N N . GLU C 1 97 ? 0.248 160.420 -13.747 1.00 6.69 89 GLU C N 1
ATOM 4230 C CA . GLU C 1 97 ? 1.348 161.359 -13.525 1.00 6.50 89 GLU C CA 1
ATOM 4231 C C . GLU C 1 97 ? 1.985 161.725 -14.855 1.00 6.95 89 GLU C C 1
ATOM 4232 O O . GLU C 1 97 ? 2.033 160.895 -15.771 1.00 7.07 89 GLU C O 1
ATOM 4238 N N . SER C 1 98 ? 2.472 162.961 -14.957 1.00 7.81 90 SER C N 1
ATOM 4239 C CA . SER C 1 98 ? 3.406 163.347 -16.005 1.00 7.28 90 SER C CA 1
ATOM 4240 C C . SER C 1 98 ? 4.557 164.075 -15.337 1.00 7.98 90 SER C C 1
ATOM 4241 O O . SER C 1 98 ? 4.345 164.820 -14.377 1.00 8.95 90 SER C O 1
ATOM 4244 N N . ASN C 1 99 ? 5.771 163.881 -15.840 1.00 8.39 91 ASN C N 1
ATOM 4245 C CA . ASN C 1 99 ? 6.867 164.784 -15.485 1.00 9.54 91 ASN C CA 1
ATOM 4246 C C . ASN C 1 99 ? 7.026 165.875 -16.554 1.00 9.92 91 ASN C C 1
ATOM 4247 O O . ASN C 1 99 ? 6.232 165.946 -17.504 1.00 9.87 91 ASN C O 1
ATOM 4252 N N . GLU C 1 100 ? 8.040 166.723 -16.406 1.00 10.90 92 GLU C N 1
ATOM 4253 C CA . GLU C 1 100 ? 8.221 167.845 -17.327 1.00 13.60 92 GLU C CA 1
ATOM 4254 C C . GLU C 1 100 ? 8.761 167.409 -18.696 1.00 12.14 92 GLU C C 1
ATOM 4255 O O . GLU C 1 100 ? 8.770 168.197 -19.644 1.00 13.14 92 GLU C O 1
ATOM 4261 N N . ARG C 1 101 ? 9.192 166.153 -18.795 1.00 11.28 93 ARG C N 1
ATOM 4262 C CA . ARG C 1 101 ? 9.594 165.570 -20.077 1.00 10.83 93 ARG C CA 1
ATOM 4263 C C . ARG C 1 101 ? 8.427 164.861 -20.776 1.00 9.88 93 ARG C C 1
ATOM 4264 O O . ARG C 1 101 ? 8.614 164.208 -21.804 1.00 10.14 93 ARG C O 1
ATOM 4272 N N . LEU C 1 102 ? 7.232 164.987 -20.205 1.00 8.56 94 LEU C N 1
ATOM 4273 C CA . LEU C 1 102 ? 6.013 164.392 -20.766 1.00 7.79 94 LEU C CA 1
ATOM 4274 C C . LEU C 1 102 ? 6.030 162.860 -20.744 1.00 7.55 94 LEU C C 1
ATOM 4275 O O . LEU C 1 102 ? 5.281 162.194 -21.459 1.00 7.49 94 LEU C O 1
ATOM 4280 N N . GLU C 1 103 ? 6.885 162.305 -19.894 1.00 7.56 95 GLU C N 1
ATOM 4281 C CA . GLU C 1 103 ? 6.855 160.876 -19.602 1.00 7.68 95 GLU C CA 1
ATOM 4282 C C . GLU C 1 103 ? 5.762 160.642 -18.567 1.00 7.35 95 GLU C C 1
ATOM 4283 O O . GLU C 1 103 ? 5.654 161.398 -17.592 1.00 8.30 95 GLU C O 1
ATOM 4289 N N . LEU C 1 104 ? 4.965 159.591 -18.761 1.00 6.40 96 LEU C N 1
ATOM 4290 C CA . LEU C 1 104 ? 3.754 159.405 -17.972 1.00 6.17 96 LEU C CA 1
ATOM 4291 C C . LEU C 1 104 ? 3.742 158.107 -17.183 1.00 6.12 96 LEU C C 1
ATOM 4292 O O . LEU C 1 104 ? 4.365 157.111 -17.582 1.00 6.73 96 LEU C O 1
ATOM 4297 N N . ILE C 1 105 ? 2.995 158.115 -16.081 1.00 6.28 97 ILE C N 1
ATOM 4298 C CA . ILE C 1 105 ? 2.472 156.877 -15.509 1.00 6.19 97 ILE C CA 1
ATOM 4299 C C . ILE C 1 105 ? 0.966 156.834 -15.764 1.00 6.16 97 ILE C C 1
ATOM 4300 O O . ILE C 1 105 ? 0.242 157.805 -15.470 1.00 6.27 97 ILE C O 1
ATOM 4305 N N . LYS C 1 106 ? 0.522 155.719 -16.338 1.00 6.10 98 LYS C N 1
ATOM 4306 C CA . LYS C 1 106 ? -0.868 155.486 -16.711 1.00 6.27 98 LYS C CA 1
ATOM 4307 C C . LYS C 1 106 ? -1.322 154.110 -16.244 1.00 5.73 98 LYS C C 1
ATOM 4308 O O . LYS C 1 106 ? -0.497 153.245 -15.899 1.00 6.27 98 LYS C O 1
ATOM 4314 N N . GLY C 1 107 ? -2.639 153.910 -16.239 1.00 5.87 99 GLY C N 1
ATOM 4315 C CA . GLY C 1 107 ? -3.209 152.619 -15.905 1.00 6.46 99 GLY C CA 1
ATOM 4316 C C . GLY C 1 107 ? -4.051 152.578 -14.643 1.00 5.98 99 GLY C C 1
ATOM 4317 O O . GLY C 1 107 ? -4.556 151.510 -14.287 1.00 6.72 99 GLY C O 1
ATOM 4318 N N . GLY C 1 108 ? -4.225 153.710 -13.962 1.00 6.57 100 GLY C N 1
ATOM 4319 C CA . GLY C 1 108 ? -5.147 153.756 -12.841 1.00 6.92 100 GLY C CA 1
ATOM 4320 C C . GLY C 1 108 ? -6.522 153.271 -13.261 1.00 7.62 100 GLY C C 1
ATOM 4321 O O . GLY C 1 108 ? -7.182 152.548 -12.512 1.00 8.34 100 GLY C O 1
ATOM 4322 N N . GLY C 1 109 ? -6.928 153.636 -14.475 1.00 6.54 101 GLY C N 1
ATOM 4323 C CA . GLY C 1 109 ? -8.209 153.242 -15.031 1.00 7.50 101 GLY C CA 1
ATOM 4324 C C . GLY C 1 109 ? -8.226 151.876 -15.693 1.00 7.13 101 GLY C C 1
ATOM 4325 O O . GLY C 1 109 ? -9.228 151.508 -16.307 1.00 8.60 101 GLY C O 1
ATOM 4326 N N . ALA C 1 110 ? -7.114 151.141 -15.585 1.00 7.65 102 ALA C N 1
ATOM 4327 C CA . ALA C 1 110 ? -6.993 149.745 -16.038 1.00 7.48 102 ALA C CA 1
ATOM 4328 C C . ALA C 1 110 ? -6.978 149.536 -17.555 1.00 6.61 102 ALA C C 1
ATOM 4329 O O . ALA C 1 110 ? -6.993 148.383 -18.011 1.00 7.48 102 ALA C O 1
ATOM 4331 N N . ALA C 1 111 ? -6.908 150.624 -18.326 1.00 6.21 103 ALA C N 1
ATOM 4332 C CA . ALA C 1 111 ? -6.999 150.552 -19.788 1.00 5.92 103 ALA C CA 1
ATOM 4333 C C . ALA C 1 111 ? -5.649 150.770 -20.476 1.00 5.60 103 ALA C C 1
ATOM 4334 O O . ALA C 1 111 ? -5.590 150.984 -21.693 1.00 6.35 103 ALA C O 1
ATOM 4336 N N . LEU C 1 112 ? -4.563 150.674 -19.713 1.00 5.75 104 LEU C N 1
ATOM 4337 C CA . LEU C 1 112 ? -3.235 151.013 -20.212 1.00 5.93 104 LEU C CA 1
ATOM 4338 C C . LEU C 1 112 ? -2.823 150.311 -21.514 1.00 6.22 104 LEU C C 1
ATOM 4339 O O . LEU C 1 112 ? -2.155 150.922 -22.344 1.00 6.14 104 LEU C O 1
ATOM 4344 N N . THR C 1 113 ? -3.181 149.038 -21.693 1.00 5.92 105 THR C N 1
ATOM 4345 C CA . THR C 1 113 ? -2.692 148.326 -22.878 1.00 6.18 105 THR C CA 1
ATOM 4346 C C . THR C 1 113 ? -3.243 148.901 -24.186 1.00 5.19 105 THR C C 1
ATOM 4347 O O . THR C 1 113 ? -2.474 149.301 -25.068 1.00 5.67 105 THR C O 1
ATOM 4351 N N . ARG C 1 114 ? -4.563 148.952 -24.329 1.00 5.87 106 ARG C N 1
ATOM 4352 C CA . ARG C 1 114 ? -5.123 149.504 -25.560 1.00 5.57 106 ARG C CA 1
ATOM 4353 C C . ARG C 1 114 ? -4.840 151.005 -25.691 1.00 5.37 106 ARG C C 1
ATOM 4354 O O . ARG C 1 114 ? -4.665 151.500 -26.809 1.00 5.89 106 ARG C O 1
ATOM 4362 N N . GLU C 1 115 ? -4.759 151.723 -24.567 1.00 5.55 107 GLU C N 1
ATOM 4363 C CA . GLU C 1 115 ? -4.347 153.128 -24.614 1.00 5.62 107 GLU C CA 1
ATOM 4364 C C . GLU C 1 115 ? -2.947 153.266 -25.214 1.00 5.73 107 GLU C C 1
ATOM 4365 O O . GLU C 1 115 ? -2.706 154.123 -26.071 1.00 5.81 107 GLU C O 1
ATOM 4371 N N . LYS C 1 116 ? -2.024 152.417 -24.769 1.00 5.44 108 LYS C N 1
ATOM 4372 C CA . LYS C 1 116 ? -0.643 152.487 -25.231 1.00 5.76 108 LYS C CA 1
ATOM 4373 C C . LYS C 1 116 ? -0.552 152.127 -26.721 1.00 5.48 108 LYS C C 1
ATOM 4374 O O . LYS C 1 116 ? 0.243 152.705 -27.464 1.00 6.29 108 LYS C O 1
ATOM 4380 N N . ILE C 1 117 ? -1.382 151.187 -27.165 1.00 5.54 109 ILE C N 1
ATOM 4381 C CA . ILE C 1 117 ? -1.410 150.785 -28.573 1.00 6.03 109 ILE C CA 1
ATOM 4382 C C . ILE C 1 117 ? -1.950 151.911 -29.468 1.00 4.85 109 ILE C C 1
ATOM 4383 O O . ILE C 1 117 ? -1.362 152.234 -30.499 1.00 6.12 109 ILE C O 1
ATOM 4388 N N . VAL C 1 118 ? -3.071 152.514 -29.082 1.00 5.81 110 VAL C N 1
ATOM 4389 C CA . VAL C 1 118 ? -3.602 153.609 -29.882 1.00 6.11 110 VAL C CA 1
ATOM 4390 C C . VAL C 1 118 ? -2.616 154.782 -29.897 1.00 6.31 110 VAL C C 1
ATOM 4391 O O . VAL C 1 118 ? -2.392 155.400 -30.945 1.00 6.53 110 VAL C O 1
ATOM 4395 N N . ALA C 1 119 ? -2.007 155.082 -28.748 1.00 6.01 111 ALA C N 1
ATOM 4396 C CA . ALA C 1 119 ? -1.008 156.150 -28.686 1.00 6.01 111 ALA C CA 1
ATOM 4397 C C . ALA C 1 119 ? 0.158 155.870 -29.636 1.00 6.71 111 ALA C C 1
ATOM 4398 O O . ALA C 1 119 ? 0.721 156.791 -30.213 1.00 7.10 111 ALA C O 1
ATOM 4400 N N . ALA C 1 120 ? 0.526 154.599 -29.795 1.00 6.22 112 ALA C N 1
ATOM 4401 C CA . ALA C 1 120 ? 1.638 154.239 -30.667 1.00 7.26 112 ALA C CA 1
ATOM 4402 C C . ALA C 1 120 ? 1.327 154.536 -32.135 1.00 8.01 112 ALA C C 1
ATOM 4403 O O . ALA C 1 120 ? 2.218 154.902 -32.903 1.00 8.73 112 ALA C O 1
ATOM 4405 N N . VAL C 1 121 ? 0.065 154.374 -32.517 1.00 7.43 113 VAL C N 1
ATOM 4406 C CA . VAL C 1 121 ? -0.358 154.614 -33.887 1.00 7.06 113 VAL C CA 1
ATOM 4407 C C . VAL C 1 121 ? -0.515 156.108 -34.182 1.00 8.12 113 VAL C C 1
ATOM 4408 O O . VAL C 1 121 ? -0.255 156.558 -35.293 1.00 10.57 113 VAL C O 1
ATOM 4412 N N . ALA C 1 122 ? -0.918 156.879 -33.185 1.00 8.47 114 ALA C N 1
ATOM 4413 C CA . ALA C 1 122 ? -1.159 158.301 -33.387 1.00 8.82 114 ALA C CA 1
ATOM 4414 C C . ALA C 1 122 ? 0.130 159.075 -33.628 1.00 8.84 114 ALA C C 1
ATOM 4415 O O . ALA C 1 122 ? 1.151 158.822 -32.987 1.00 9.20 114 ALA C O 1
ATOM 4417 N N . LYS C 1 123 ? 0.070 160.036 -34.543 1.00 8.81 115 LYS C N 1
ATOM 4418 C CA . LYS C 1 123 ? 1.198 160.926 -34.764 1.00 9.97 115 LYS C CA 1
ATOM 4419 C C . LYS C 1 123 ? 1.428 161.826 -33.550 1.00 9.26 115 LYS C C 1
ATOM 4420 O O . LYS C 1 123 ? 2.560 161.980 -33.092 1.00 11.49 115 LYS C O 1
ATOM 4426 N N . THR C 1 124 ? 0.348 162.408 -33.034 1.00 8.82 116 THR C N 1
ATOM 4427 C CA . THR C 1 124 ? 0.423 163.371 -31.938 1.00 8.98 116 THR C CA 1
ATOM 4428 C C . THR C 1 124 ? -0.423 162.910 -30.753 1.00 7.80 116 THR C C 1
ATOM 4429 O O . THR C 1 124 ? -1.645 162.816 -30.848 1.00 9.24 116 THR C O 1
ATOM 4433 N N . PHE C 1 125 ? 0.247 162.612 -29.644 1.00 7.46 117 PHE C N 1
ATOM 4434 C CA . PHE C 1 125 ? -0.395 162.187 -28.410 1.00 7.39 117 PHE C CA 1
ATOM 4435 C C . PHE C 1 125 ? -0.516 163.415 -27.525 1.00 6.81 117 PHE C C 1
ATOM 4436 O O . PHE C 1 125 ? 0.486 163.964 -27.062 1.00 7.66 117 PHE C O 1
ATOM 4444 N N . ILE C 1 126 ? -1.749 163.870 -27.333 1.00 7.56 118 ILE C N 1
ATOM 4445 C CA . ILE C 1 126 ? -2.041 164.986 -26.447 1.00 7.59 118 ILE C CA 1
ATOM 4446 C C . ILE C 1 126 ? -2.515 164.419 -25.122 1.00 7.79 118 ILE C C 1
ATOM 4447 O O . ILE C 1 126 ? -3.540 163.727 -25.059 1.00 7.82 118 ILE C O 1
ATOM 4452 N N . CYS C 1 127 ? -1.757 164.695 -24.065 1.00 7.09 119 CYS C N 1
ATOM 4453 C CA . CYS C 1 127 ? -2.182 164.341 -22.720 1.00 6.41 119 CYS C CA 1
ATOM 4454 C C . CYS C 1 127 ? -2.918 165.527 -22.115 1.00 6.76 119 CYS C C 1
ATOM 4455 O O . CYS C 1 127 ? -2.410 166.654 -22.125 1.00 7.83 119 CYS C O 1
ATOM 4458 N N . ILE C 1 128 ? -4.123 165.269 -21.619 1.00 6.25 120 ILE C N 1
ATOM 4459 C CA . ILE C 1 128 ? -4.925 166.287 -20.938 1.00 7.18 120 ILE C CA 1
ATOM 4460 C C . ILE C 1 128 ? -5.009 165.952 -19.454 1.00 6.79 120 ILE C C 1
ATOM 4461 O O . ILE C 1 128 ? -5.341 164.826 -19.082 1.00 7.25 120 ILE C O 1
ATOM 4466 N N . ALA C 1 129 ? -4.686 166.918 -18.598 1.00 7.48 121 ALA C N 1
ATOM 4467 C CA . ALA C 1 129 ? -4.607 166.634 -17.166 1.00 7.45 121 ALA C CA 1
ATOM 4468 C C . ALA C 1 129 ? -4.846 167.873 -16.319 1.00 8.05 121 ALA C C 1
ATOM 4469 O O . ALA C 1 129 ? -4.452 168.977 -16.687 1.00 8.81 121 ALA C O 1
ATOM 4471 N N . ASP C 1 130 ? -5.497 167.688 -15.177 1.00 8.17 122 ASP C N 1
ATOM 4472 C CA . ASP C 1 130 ? -5.547 168.748 -14.177 1.00 8.67 122 ASP C CA 1
ATOM 4473 C C . ASP C 1 130 ? -4.189 168.850 -13.479 1.00 8.72 122 ASP C C 1
ATOM 4474 O O . ASP C 1 130 ? -3.380 167.919 -13.530 1.00 8.89 122 ASP C O 1
ATOM 4479 N N . ALA C 1 131 ? -3.964 169.982 -12.820 1.00 9.58 123 ALA C N 1
ATOM 4480 C CA . ALA C 1 131 ? -2.675 170.326 -12.224 1.00 10.95 123 ALA C CA 1
ATOM 4481 C C . ALA C 1 131 ? -2.050 169.247 -11.345 1.00 10.91 123 ALA C C 1
ATOM 4482 O O . ALA C 1 131 ? -0.827 169.107 -11.315 1.00 11.69 123 ALA C O 1
ATOM 4484 N N . SER C 1 132 ? -2.884 168.491 -10.635 1.00 11.96 124 SER C N 1
ATOM 4485 C CA . SER C 1 132 ? -2.406 167.483 -9.688 1.00 13.08 124 SER C CA 1
ATOM 4486 C C . SER C 1 132 ? -1.611 166.356 -10.347 1.00 11.83 124 SER C C 1
ATOM 4487 O O . SER C 1 132 ? -0.891 165.628 -9.665 1.00 13.45 124 SER C O 1
ATOM 4490 N N . LYS C 1 133 ? -1.723 166.204 -11.665 1.00 9.98 125 LYS C N 1
ATOM 4491 C CA A LYS C 1 133 ? -1.051 165.103 -12.352 0.53 9.41 125 LYS C CA 1
ATOM 4492 C CA B LYS C 1 133 ? -1.051 165.104 -12.355 0.47 9.43 125 LYS C CA 1
ATOM 4493 C C . LYS C 1 133 ? 0.411 165.421 -12.676 1.00 9.07 125 LYS C C 1
ATOM 4494 O O . LYS C 1 133 ? 1.207 164.514 -12.920 1.00 9.52 125 LYS C O 1
ATOM 4505 N N . LEU C 1 134 ? 0.770 166.706 -12.695 1.00 9.56 126 LEU C N 1
ATOM 4506 C CA . LEU C 1 134 ? 2.153 167.074 -12.987 1.00 10.78 126 LEU C CA 1
ATOM 4507 C C . LEU C 1 134 ? 2.994 166.950 -11.729 1.00 10.96 126 LEU C C 1
ATOM 4508 O O . LEU C 1 134 ? 2.704 167.582 -10.713 1.00 14.33 126 LEU C O 1
ATOM 4513 N N . VAL C 1 135 ? 4.032 166.126 -11.800 1.00 10.12 127 VAL C N 1
ATOM 4514 C CA . VAL C 1 135 ? 4.887 165.880 -10.652 1.00 10.55 127 VAL C CA 1
ATOM 4515 C C . VAL C 1 135 ? 6.335 166.157 -11.025 1.00 12.02 127 VAL C C 1
ATOM 4516 O O . VAL C 1 135 ? 6.726 165.973 -12.173 1.00 12.22 127 VAL C O 1
ATOM 4520 N N . PRO C 1 136 ? 7.140 166.619 -10.058 1.00 15.08 128 PRO C N 1
ATOM 4521 C CA . PRO C 1 136 ? 8.556 166.859 -10.347 1.00 15.68 128 PRO C CA 1
ATOM 4522 C C . PRO C 1 136 ? 9.272 165.579 -10.755 1.00 14.86 128 PRO C C 1
ATOM 4523 O O . PRO C 1 136 ? 10.150 165.610 -11.623 1.00 16.47 128 PRO C O 1
ATOM 4527 N N . ILE C 1 137 ? 8.890 164.466 -10.128 1.00 13.33 129 ILE C N 1
ATOM 4528 C CA . ILE C 1 137 ? 9.530 163.171 -10.332 1.00 12.56 129 ILE C CA 1
ATOM 4529 C C . ILE C 1 137 ? 8.458 162.076 -10.391 1.00 11.47 129 ILE C C 1
ATOM 4530 O O . ILE C 1 137 ? 7.629 161.975 -9.492 1.00 11.56 129 ILE C O 1
ATOM 4535 N N . LEU C 1 138 ? 8.454 161.259 -11.440 1.00 11.09 130 LEU C N 1
ATOM 4536 C CA . LEU C 1 138 ? 7.512 160.135 -11.506 1.00 11.17 130 LEU C CA 1
ATOM 4537 C C . LEU C 1 138 ? 7.799 159.148 -10.389 1.00 11.81 130 LEU C C 1
ATOM 4538 O O . LEU C 1 138 ? 8.963 158.922 -10.052 1.00 12.27 130 LEU C O 1
ATOM 4543 N N . GLY C 1 139 ? 6.751 158.550 -9.826 1.00 11.62 131 GLY C N 1
ATOM 4544 C CA . GLY C 1 139 ? 6.938 157.445 -8.903 1.00 11.80 131 GLY C CA 1
ATOM 4545 C C . GLY C 1 139 ? 5.965 157.274 -7.748 1.00 11.68 131 GLY C C 1
ATOM 4546 O O . GLY C 1 139 ? 5.761 156.150 -7.295 1.00 11.74 131 GLY C O 1
ATOM 4547 N N . GLN C 1 140 ? 5.366 158.352 -7.252 1.00 10.67 132 GLN C N 1
ATOM 4548 C CA A GLN C 1 140 ? 4.472 158.244 -6.100 0.63 11.22 132 GLN C CA 1
ATOM 4549 C CA B GLN C 1 140 ? 4.477 158.237 -6.099 0.37 11.21 132 GLN C CA 1
ATOM 4550 C C . GLN C 1 140 ? 3.249 157.386 -6.413 1.00 10.40 132 GLN C C 1
ATOM 4551 O O . GLN C 1 140 ? 2.847 156.543 -5.610 1.00 11.97 132 GLN C O 1
ATOM 4562 N N . PHE C 1 141 ? 2.651 157.608 -7.579 1.00 8.32 133 PHE C N 1
ATOM 4563 C CA . PHE C 1 141 ? 1.499 156.821 -7.996 1.00 8.21 133 PHE C CA 1
ATOM 4564 C C . PHE C 1 141 ? 1.968 155.401 -8.325 1.00 6.95 133 PHE C C 1
ATOM 4565 O O . PHE C 1 141 ? 2.868 155.231 -9.147 1.00 7.67 133 PHE C O 1
ATOM 4573 N N . PRO C 1 142 ? 1.368 154.377 -7.686 1.00 6.90 134 PRO C N 1
ATOM 4574 C CA . PRO C 1 142 ? 1.847 153.006 -7.915 1.00 7.73 134 PRO C CA 1
ATOM 4575 C C . PRO C 1 142 ? 1.777 152.639 -9.396 1.00 6.12 134 PRO C C 1
ATOM 4576 O O . PRO C 1 142 ? 0.788 152.941 -10.068 1.00 6.90 134 PRO C O 1
ATOM 4580 N N . LEU C 1 143 ? 2.841 152.031 -9.910 1.00 6.30 135 LEU C N 1
ATOM 4581 C CA . LEU C 1 143 ? 2.942 151.748 -11.339 1.00 6.44 135 LEU C CA 1
ATOM 4582 C C . LEU C 1 143 ? 2.111 150.529 -11.744 1.00 5.57 135 LEU C C 1
ATOM 4583 O O . LEU C 1 143 ? 2.386 149.423 -11.283 1.00 6.26 135 LEU C O 1
ATOM 4588 N N . PRO C 1 144 ? 1.096 150.718 -12.609 1.00 5.95 136 PRO C N 1
ATOM 4589 C CA . PRO C 1 144 ? 0.330 149.538 -13.038 1.00 5.84 136 PRO C CA 1
ATOM 4590 C C . PRO C 1 144 ? 1.091 148.699 -14.061 1.00 5.33 136 PRO C C 1
ATOM 4591 O O . PRO C 1 144 ? 1.735 149.232 -14.963 1.00 6.49 136 PRO C O 1
ATOM 4595 N N . VAL C 1 145 ? 1.015 147.384 -13.894 1.00 5.76 137 VAL C N 1
ATOM 4596 C CA . VAL C 1 145 ? 1.602 146.435 -14.831 1.00 5.74 137 VAL C CA 1
ATOM 4597 C C . VAL C 1 145 ? 0.533 145.392 -15.169 1.00 5.60 137 VAL C C 1
ATOM 4598 O O . VAL C 1 145 ? 0.006 144.731 -14.267 1.00 6.49 137 VAL C O 1
ATOM 4602 N N . GLU C 1 146 ? 0.194 145.262 -16.452 1.00 5.66 138 GLU C N 1
ATOM 4603 C CA . GLU C 1 146 ? -0.789 144.274 -16.878 1.00 5.68 138 GLU C CA 1
ATOM 4604 C C . GLU C 1 146 ? -0.096 142.939 -17.144 1.00 4.96 138 GLU C C 1
ATOM 4605 O O . GLU C 1 146 ? 0.922 142.888 -17.831 1.00 5.90 138 GLU C O 1
ATOM 4611 N N . VAL C 1 147 ? -0.663 141.864 -16.595 1.00 5.87 139 VAL C N 1
ATOM 4612 C CA . VAL C 1 147 ? 0.017 140.573 -16.497 1.00 6.39 139 VAL C CA 1
ATOM 4613 C C . VAL C 1 147 ? -0.917 139.436 -16.910 1.00 5.87 139 VAL C C 1
ATOM 4614 O O . VAL C 1 147 ? -2.086 139.412 -16.523 1.00 6.48 139 VAL C O 1
ATOM 4618 N N . ILE C 1 148 ? -0.402 138.504 -17.712 1.00 6.06 140 ILE C N 1
ATOM 4619 C CA . ILE C 1 148 ? -1.127 137.265 -18.013 1.00 5.54 140 ILE C CA 1
ATOM 4620 C C . ILE C 1 148 ? -1.468 136.589 -16.672 1.00 5.90 140 ILE C C 1
ATOM 4621 O O . ILE C 1 148 ? -0.582 136.411 -15.841 1.00 6.78 140 ILE C O 1
ATOM 4626 N N . PRO C 1 149 ? -2.747 136.229 -16.438 1.00 6.10 141 PRO C N 1
ATOM 4627 C CA . PRO C 1 149 ? -3.098 135.778 -15.080 1.00 6.62 141 PRO C CA 1
ATOM 4628 C C . PRO C 1 149 ? -2.256 134.611 -14.536 1.00 6.78 141 PRO C C 1
ATOM 4629 O O . PRO C 1 149 ? -1.890 134.635 -13.356 1.00 7.29 141 PRO C O 1
ATOM 4633 N N . MET C 1 150 ? -1.920 133.628 -15.367 1.00 7.15 142 MET C N 1
ATOM 4634 C CA . MET C 1 150 ? -1.146 132.493 -14.868 1.00 7.07 142 MET C CA 1
ATOM 4635 C C . MET C 1 150 ? 0.319 132.853 -14.595 1.00 7.16 142 MET C C 1
ATOM 4636 O O . MET C 1 150 ? 1.056 132.041 -14.040 1.00 8.22 142 MET C O 1
ATOM 4641 N N . ALA C 1 151 ? 0.718 134.076 -14.959 1.00 6.93 143 ALA C N 1
ATOM 4642 C CA . ALA C 1 151 ? 2.076 134.578 -14.715 1.00 7.35 143 ALA C CA 1
ATOM 4643 C C . ALA C 1 151 ? 2.197 135.446 -13.463 1.00 6.05 143 ALA C C 1
ATOM 4644 O O . ALA C 1 151 ? 3.286 135.942 -13.163 1.00 6.99 143 ALA C O 1
ATOM 4646 N N . ARG C 1 152 ? 1.095 135.643 -12.739 1.00 6.71 144 ARG C N 1
ATOM 4647 C CA . ARG C 1 152 ? 1.086 136.550 -11.594 1.00 7.44 144 ARG C CA 1
ATOM 4648 C C . ARG C 1 152 ? 2.277 136.406 -10.645 1.00 6.62 144 ARG C C 1
ATOM 4649 O O . ARG C 1 152 ? 2.992 137.375 -10.386 1.00 7.35 144 ARG C O 1
ATOM 4657 N N . SER C 1 153 ? 2.507 135.203 -10.132 1.00 7.54 145 SER C N 1
ATOM 4658 C CA A SER C 1 153 ? 3.535 135.024 -9.109 0.82 8.15 145 SER C CA 1
ATOM 4659 C CA B SER C 1 153 ? 3.533 135.028 -9.109 0.18 7.65 145 SER C CA 1
ATOM 4660 C C . SER C 1 153 ? 4.930 135.246 -9.679 1.00 7.49 145 SER C C 1
ATOM 4661 O O . SER C 1 153 ? 5.794 135.826 -9.025 1.00 7.08 145 SER C O 1
ATOM 4666 N N . HIS C 1 154 ? 5.151 134.772 -10.900 1.00 7.16 146 HIS C N 1
ATOM 4667 C CA . HIS C 1 154 ? 6.427 134.970 -11.578 1.00 7.32 146 HIS C CA 1
ATOM 4668 C C . HIS C 1 154 ? 6.726 136.460 -11.760 1.00 6.12 146 HIS C C 1
ATOM 4669 O O . HIS C 1 154 ? 7.812 136.938 -11.423 1.00 6.73 146 HIS C O 1
ATOM 4676 N N . VAL C 1 155 ? 5.772 137.196 -12.316 1.00 6.58 147 VAL C N 1
ATOM 4677 C CA . VAL C 1 155 ? 6.003 138.616 -12.574 1.00 6.17 147 VAL C CA 1
ATOM 4678 C C . VAL C 1 155 ? 6.185 139.386 -11.260 1.00 6.09 147 VAL C C 1
ATOM 4679 O O . VAL C 1 155 ? 7.079 140.228 -11.147 1.00 6.83 147 VAL C O 1
ATOM 4683 N N . ALA C 1 156 ? 5.387 139.059 -10.249 1.00 6.29 148 ALA C N 1
ATOM 4684 C CA . ALA C 1 156 ? 5.546 139.691 -8.941 1.00 6.94 148 ALA C CA 1
ATOM 4685 C C . ALA C 1 156 ? 6.956 139.457 -8.389 1.00 6.45 148 ALA C C 1
ATOM 4686 O O . ALA C 1 156 ? 7.585 140.389 -7.883 1.00 7.11 148 ALA C O 1
ATOM 4688 N N . ARG C 1 157 ? 7.471 138.230 -8.508 1.00 6.82 149 ARG C N 1
ATOM 4689 C CA . ARG C 1 157 ? 8.834 137.960 -8.048 1.00 8.02 149 ARG C CA 1
ATOM 4690 C C . ARG C 1 157 ? 9.861 138.858 -8.738 1.00 7.77 149 ARG C C 1
ATOM 4691 O O . ARG C 1 157 ? 10.803 139.351 -8.103 1.00 8.56 149 ARG C O 1
ATOM 4699 N N . GLN C 1 158 ? 9.684 139.072 -10.041 1.00 7.30 150 GLN C N 1
ATOM 4700 C CA . GLN C 1 158 ? 10.639 139.875 -10.798 1.00 7.35 150 GLN C CA 1
ATOM 4701 C C . GLN C 1 158 ? 10.515 141.355 -10.442 1.00 8.05 150 GLN C C 1
ATOM 4702 O O . GLN C 1 158 ? 11.509 142.085 -10.433 1.00 9.72 150 GLN C O 1
ATOM 4708 N N . LEU C 1 159 ? 9.299 141.801 -10.141 1.00 7.77 151 LEU C N 1
ATOM 4709 C CA . LEU C 1 159 ? 9.094 143.192 -9.741 1.00 7.60 151 LEU C CA 1
ATOM 4710 C C . LEU C 1 159 ? 9.672 143.485 -8.352 1.00 8.07 151 LEU C C 1
ATOM 4711 O O . LEU C 1 159 ? 10.191 144.576 -8.094 1.00 8.69 151 LEU C O 1
ATOM 4716 N N . VAL C 1 160 ? 9.594 142.503 -7.457 1.00 7.73 152 VAL C N 1
ATOM 4717 C CA . VAL C 1 160 ? 10.248 142.593 -6.158 1.00 8.57 152 VAL C CA 1
ATOM 4718 C C . VAL C 1 160 ? 11.761 142.782 -6.333 1.00 10.19 152 VAL C C 1
ATOM 4719 O O . VAL C 1 160 ? 12.378 143.560 -5.607 1.00 10.81 152 VAL C O 1
ATOM 4723 N N . LYS C 1 161 ? 12.352 142.109 -7.319 1.00 10.89 153 LYS C N 1
ATOM 4724 C CA . LYS C 1 161 ? 13.787 142.248 -7.592 1.00 12.61 153 LYS C CA 1
ATOM 4725 C C . LYS C 1 161 ? 14.163 143.645 -8.081 1.00 13.47 153 LYS C C 1
ATOM 4726 O O . LYS C 1 161 ? 15.317 144.055 -7.960 1.00 15.44 153 LYS C O 1
ATOM 4732 N N . LEU C 1 162 ? 13.204 144.364 -8.652 1.00 14.36 154 LEU C N 1
ATOM 4733 C CA . LEU C 1 162 ? 13.448 145.731 -9.105 1.00 14.68 154 LEU C CA 1
ATOM 4734 C C . LEU C 1 162 ? 13.300 146.721 -7.952 1.00 16.39 154 LEU C C 1
ATOM 4735 O O . LEU C 1 162 ? 13.384 147.937 -8.150 1.00 18.82 154 LEU C O 1
ATOM 4740 N N . GLY C 1 163 ? 13.072 146.189 -6.752 1.00 13.86 155 GLY C N 1
ATOM 4741 C CA . GLY C 1 163 ? 12.993 146.985 -5.542 1.00 14.41 155 GLY C CA 1
ATOM 4742 C C . GLY C 1 163 ? 11.593 147.444 -5.190 1.00 14.36 155 GLY C C 1
ATOM 4743 O O . GLY C 1 163 ? 11.414 148.220 -4.252 1.00 18.75 155 GLY C O 1
ATOM 4744 N N . GLY C 1 164 ? 10.596 146.969 -5.929 1.00 11.72 156 GLY C N 1
ATOM 4745 C CA . GLY C 1 164 ? 9.228 147.397 -5.709 1.00 12.28 156 GLY C CA 1
ATOM 4746 C C . GLY C 1 164 ? 8.401 146.462 -4.848 1.00 9.84 156 GLY C C 1
ATOM 4747 O O . GLY C 1 164 ? 8.845 145.376 -4.462 1.00 10.46 156 GLY C O 1
ATOM 4748 N N . ASP C 1 165 ? 7.180 146.901 -4.560 1.00 7.99 157 ASP C N 1
ATOM 4749 C CA . ASP C 1 165 ? 6.218 146.132 -3.785 1.00 7.63 157 ASP C CA 1
ATOM 4750 C C . ASP C 1 165 ? 4.951 145.960 -4.619 1.00 7.86 157 ASP C C 1
ATOM 4751 O O . ASP C 1 165 ? 4.052 146.794 -4.572 1.00 7.57 157 ASP C O 1
ATOM 4756 N N . PRO C 1 166 ? 4.881 144.876 -5.411 1.00 8.14 158 PRO C N 1
ATOM 4757 C CA . PRO C 1 166 ? 3.697 144.645 -6.254 1.00 7.85 158 PRO C CA 1
ATOM 4758 C C . PRO C 1 166 ? 2.471 144.223 -5.446 1.00 7.84 158 PRO C C 1
ATOM 4759 O O . PRO C 1 166 ? 2.578 143.387 -4.546 1.00 9.52 158 PRO C O 1
ATOM 4763 N N . VAL C 1 167 ? 1.324 144.812 -5.771 1.00 7.19 159 VAL C N 1
ATOM 4764 C CA . VAL C 1 167 ? 0.065 144.502 -5.103 1.00 8.53 159 VAL C CA 1
ATOM 4765 C C . VAL C 1 167 ? -0.983 144.176 -6.163 1.00 7.84 159 VAL C C 1
ATOM 4766 O O . VAL C 1 167 ? -1.305 145.008 -7.009 1.00 6.95 159 VAL C O 1
ATOM 4770 N N . TYR C 1 168 ? -1.488 142.948 -6.139 1.00 7.87 160 TYR C N 1
ATOM 4771 C CA . TYR C 1 168 ? -2.535 142.528 -7.059 1.00 8.15 160 TYR C CA 1
ATOM 4772 C C . TYR C 1 168 ? -3.788 143.388 -6.875 1.00 8.12 160 TYR C C 1
ATOM 4773 O O . TYR C 1 168 ? -4.253 143.600 -5.752 1.00 8.50 160 TYR C O 1
ATOM 4782 N N . ARG C 1 169 ? -4.322 143.911 -7.975 1.00 6.95 161 ARG C N 1
ATOM 4783 C CA . ARG C 1 169 ? -5.529 144.725 -7.909 1.00 7.54 161 ARG C CA 1
ATOM 4784 C C . ARG C 1 169 ? -6.742 143.794 -7.845 1.00 7.93 161 ARG C C 1
ATOM 4785 O O . ARG C 1 169 ? -7.167 143.240 -8.856 1.00 8.43 161 ARG C O 1
ATOM 4793 N N . GLU C 1 170 ? -7.283 143.610 -6.644 1.00 9.32 162 GLU C N 1
ATOM 4794 C CA . GLU C 1 170 ? -8.251 142.545 -6.394 1.00 10.68 162 GLU C CA 1
ATOM 4795 C C . GLU C 1 170 ? -9.481 142.643 -7.286 1.00 12.00 162 GLU C C 1
ATOM 4796 O O . GLU C 1 170 ? -10.092 143.703 -7.399 1.00 13.62 162 GLU C O 1
ATOM 4802 N N . GLY C 1 171 ? -9.825 141.525 -7.917 1.00 13.41 163 GLY C N 1
ATOM 4803 C CA . GLY C 1 171 ? -11.072 141.391 -8.650 1.00 14.83 163 GLY C CA 1
ATOM 4804 C C . GLY C 1 171 ? -11.125 142.070 -10.006 1.00 14.93 163 GLY C C 1
ATOM 4805 O O . GLY C 1 171 ? -12.140 142.000 -10.693 1.00 17.61 163 GLY C O 1
ATOM 4806 N N . VAL C 1 172 ? -10.039 142.716 -10.407 1.00 11.56 164 VAL C N 1
ATOM 4807 C CA . VAL C 1 172 ? -10.039 143.451 -11.663 1.00 11.00 164 VAL C CA 1
ATOM 4808 C C . VAL C 1 172 ? -9.498 142.590 -12.804 1.00 10.00 164 VAL C C 1
ATOM 4809 O O . VAL C 1 172 ? -8.457 141.943 -12.675 1.00 9.89 164 VAL C O 1
ATOM 4813 N N . LEU C 1 173 ? -10.226 142.568 -13.915 1.00 10.63 165 LEU C N 1
ATOM 4814 C CA . LEU C 1 173 ? -9.696 142.057 -15.182 1.00 10.96 165 LEU C CA 1
ATOM 4815 C C . LEU C 1 173 ? -9.835 143.150 -16.225 1.00 9.53 165 LEU C C 1
ATOM 4816 O O . LEU C 1 173 ? -10.870 143.812 -16.312 1.00 11.69 165 LEU C O 1
ATOM 4821 N N . THR C 1 174 ? -8.789 143.338 -17.017 1.00 8.05 166 THR C N 1
ATOM 4822 C CA . THR C 1 174 ? -8.811 144.345 -18.070 1.00 6.92 166 THR C CA 1
ATOM 4823 C C . THR C 1 174 ? -9.690 143.889 -19.240 1.00 7.16 166 THR C C 1
ATOM 4824 O O . THR C 1 174 ? -10.149 142.745 -19.277 1.00 7.71 166 THR C O 1
ATOM 4828 N N . ASP C 1 175 ? -9.881 144.770 -20.223 1.00 7.01 167 ASP C N 1
ATOM 4829 C CA . ASP C 1 175 ? -10.600 144.402 -21.448 1.00 7.93 167 ASP C CA 1
ATOM 4830 C C . ASP C 1 175 ? -9.945 143.202 -22.135 1.00 7.70 167 ASP C C 1
ATOM 4831 O O . ASP C 1 175 ? -10.588 142.512 -22.918 1.00 8.93 167 ASP C O 1
ATOM 4836 N N . ASN C 1 176 ? -8.657 142.987 -21.871 1.00 6.72 168 ASN C N 1
ATOM 4837 C CA . ASN C 1 176 ? -7.907 141.905 -22.498 1.00 7.04 168 ASN C CA 1
ATOM 4838 C C . ASN C 1 176 ? -7.872 140.615 -21.683 1.00 7.27 168 ASN C C 1
ATOM 4839 O O . ASN C 1 176 ? -7.201 139.660 -22.071 1.00 8.94 168 ASN C O 1
ATOM 4844 N N . GLY C 1 177 ? -8.583 140.599 -20.558 1.00 7.38 169 GLY C N 1
ATOM 4845 C CA . GLY C 1 177 ? -8.661 139.409 -19.730 1.00 8.42 169 GLY C CA 1
ATOM 4846 C C . GLY C 1 177 ? -7.471 139.199 -18.809 1.00 7.13 169 GLY C C 1
ATOM 4847 O O . GLY C 1 177 ? -7.240 138.088 -18.320 1.00 9.39 169 GLY C O 1
ATOM 4848 N N . ASN C 1 178 ? -6.723 140.266 -18.546 1.00 6.60 170 ASN C N 1
ATOM 4849 C CA . ASN C 1 178 ? -5.521 140.167 -17.722 1.00 6.60 170 ASN C CA 1
ATOM 4850 C C . ASN C 1 178 ? -5.674 140.828 -16.367 1.00 5.83 170 ASN C C 1
ATOM 4851 O O . ASN C 1 178 ? -6.580 141.636 -16.162 1.00 6.97 170 ASN C O 1
ATOM 4856 N N . ILE C 1 179 ? -4.798 140.473 -15.431 1.00 6.31 171 ILE C N 1
ATOM 4857 C CA . ILE C 1 179 ? -4.792 141.136 -14.131 1.00 6.18 171 ILE C CA 1
ATOM 4858 C C . ILE C 1 179 ? -3.850 142.338 -14.149 1.00 5.57 171 ILE C C 1
ATOM 4859 O O . ILE C 1 179 ? -3.078 142.525 -15.096 1.00 6.52 171 ILE C O 1
ATOM 4864 N N . ILE C 1 180 ? -3.918 143.139 -13.092 1.00 5.96 172 ILE C N 1
ATOM 4865 C CA . ILE C 1 180 ? -2.988 144.236 -12.882 1.00 6.51 172 ILE C CA 1
ATOM 4866 C C . ILE C 1 180 ? -2.273 144.054 -11.552 1.00 6.10 172 ILE C C 1
ATOM 4867 O O . ILE C 1 180 ? -2.901 143.760 -10.530 1.00 6.75 172 ILE C O 1
ATOM 4872 N N . LEU C 1 181 ? -0.953 144.207 -11.584 1.00 6.17 173 LEU C N 1
ATOM 4873 C CA . LEU C 1 181 ? -0.154 144.395 -10.380 1.00 6.42 173 LEU C CA 1
ATOM 4874 C C . LEU C 1 181 ? 0.213 145.869 -10.314 1.00 7.15 173 LEU C C 1
ATOM 4875 O O . LEU C 1 181 ? 0.805 146.403 -11.259 1.00 7.60 173 LEU C O 1
ATOM 4880 N N . ASP C 1 182 ? -0.173 146.530 -9.224 1.00 6.20 174 ASP C N 1
ATOM 4881 C CA . ASP C 1 182 ? 0.230 147.907 -8.985 1.00 6.05 174 ASP C CA 1
ATOM 4882 C C . ASP C 1 182 ? 1.470 147.894 -8.115 1.00 6.06 174 ASP C C 1
ATOM 4883 O O . ASP C 1 182 ? 1.447 147.357 -7.000 1.00 6.61 174 ASP C O 1
ATOM 4888 N N . VAL C 1 183 ? 2.559 148.466 -8.618 1.00 6.34 175 VAL C N 1
ATOM 4889 C CA . VAL C 1 183 ? 3.841 148.348 -7.938 1.00 6.48 175 VAL C CA 1
ATOM 4890 C C . VAL C 1 183 ? 4.122 149.593 -7.110 1.00 6.03 175 VAL C C 1
ATOM 4891 O O . VAL C 1 183 ? 4.282 150.689 -7.657 1.00 7.65 175 VAL C O 1
ATOM 4895 N N . HIS C 1 184 ? 4.168 149.420 -5.794 1.00 6.66 176 HIS C N 1
ATOM 4896 C CA . HIS C 1 184 ? 4.396 150.517 -4.866 1.00 7.19 176 HIS C CA 1
ATOM 4897 C C . HIS C 1 184 ? 5.882 150.681 -4.575 1.00 7.13 176 HIS C C 1
ATOM 4898 O O . HIS C 1 184 ? 6.669 149.737 -4.708 1.00 7.81 176 HIS C O 1
ATOM 4905 N N . ASN C 1 185 ? 6.255 151.893 -4.177 1.00 8.51 177 ASN C N 1
ATOM 4906 C CA . ASN C 1 185 ? 7.579 152.184 -3.621 1.00 9.15 177 ASN C CA 1
ATOM 4907 C C . ASN C 1 185 ? 8.755 152.065 -4.579 1.00 8.41 177 ASN C C 1
ATOM 4908 O O . ASN C 1 185 ? 9.897 151.954 -4.144 1.00 8.08 177 ASN C O 1
ATOM 4913 N N . LEU C 1 186 ? 8.492 152.119 -5.879 1.00 8.56 178 LEU C N 1
ATOM 4914 C CA . LEU C 1 186 ? 9.585 152.139 -6.845 1.00 8.76 178 LEU C CA 1
ATOM 4915 C C . LEU C 1 186 ? 10.315 153.469 -6.806 1.00 8.24 178 LEU C C 1
ATOM 4916 O O . LEU C 1 186 ? 9.717 154.515 -6.527 1.00 10.27 178 LEU C O 1
ATOM 4921 N N . ARG C 1 187 ? 11.607 153.411 -7.099 1.00 7.90 179 ARG C N 1
ATOM 4922 C CA . ARG C 1 187 ? 12.398 154.595 -7.399 1.00 8.90 179 ARG C CA 1
ATOM 4923 C C . ARG C 1 187 ? 12.666 154.552 -8.899 1.00 8.79 179 ARG C C 1
ATOM 4924 O O . ARG C 1 187 ? 13.297 153.621 -9.404 1.00 12.29 179 ARG C O 1
ATOM 4932 N N . ILE C 1 188 ? 12.160 155.549 -9.616 1.00 8.99 180 ILE C N 1
ATOM 4933 C CA . ILE C 1 188 ? 12.236 155.561 -11.072 1.00 9.64 180 ILE C CA 1
ATOM 4934 C C . ILE C 1 188 ? 13.218 156.627 -11.546 1.00 10.58 180 ILE C C 1
ATOM 4935 O O . ILE C 1 188 ? 12.828 157.726 -11.947 1.00 12.25 180 ILE C O 1
ATOM 4940 N N . ASP C 1 189 ? 14.504 156.305 -11.485 1.00 11.05 181 ASP C N 1
ATOM 4941 C CA . ASP C 1 189 ? 15.519 157.271 -11.886 1.00 13.14 181 ASP C CA 1
ATOM 4942 C C . ASP C 1 189 ? 15.557 157.472 -13.398 1.00 11.50 181 ASP C C 1
ATOM 4943 O O . ASP C 1 189 ? 15.950 158.538 -13.875 1.00 13.23 181 ASP C O 1
ATOM 4948 N N . SER C 1 190 ? 15.156 156.448 -14.146 1.00 9.51 182 SER C N 1
ATOM 4949 C CA . SER C 1 190 ? 15.096 156.538 -15.599 1.00 9.77 182 SER C CA 1
ATOM 4950 C C . SER C 1 190 ? 13.840 155.861 -16.118 1.00 9.25 182 SER C C 1
ATOM 4951 O O . SER C 1 190 ? 13.821 154.651 -16.334 1.00 10.00 182 SER C O 1
ATOM 4954 N N . PRO C 1 191 ? 12.782 156.643 -16.339 1.00 7.98 183 PRO C N 1
ATOM 4955 C CA . PRO C 1 191 ? 11.520 156.071 -16.825 1.00 7.80 183 PRO C CA 1
ATOM 4956 C C . PRO C 1 191 ? 11.674 155.216 -18.097 1.00 7.12 183 PRO C C 1
ATOM 4957 O O . PRO C 1 191 ? 11.078 154.142 -18.187 1.00 7.03 183 PRO C O 1
ATOM 4961 N N . VAL C 1 192 ? 12.470 155.673 -19.062 1.00 6.71 184 VAL C N 1
ATOM 4962 C CA . VAL C 1 192 ? 12.651 154.910 -20.295 1.00 8.10 184 VAL C CA 1
ATOM 4963 C C . VAL C 1 192 ? 13.329 153.563 -20.013 1.00 7.70 184 VAL C C 1
ATOM 4964 O O . VAL C 1 192 ? 12.909 152.522 -20.526 1.00 7.77 184 VAL C O 1
ATOM 4968 N N . GLU C 1 193 ? 14.360 153.570 -19.172 1.00 7.62 185 GLU C N 1
ATOM 4969 C CA A GLU C 1 193 ? 15.075 152.337 -18.861 0.62 8.52 185 GLU C CA 1
ATOM 4970 C CA B GLU C 1 193 ? 15.083 152.345 -18.844 0.38 8.76 185 GLU C CA 1
ATOM 4971 C C . GLU C 1 193 ? 14.204 151.362 -18.076 1.00 7.90 185 GLU C C 1
ATOM 4972 O O . GLU C 1 193 ? 14.228 150.155 -18.336 1.00 8.42 185 GLU C O 1
ATOM 4983 N N . LEU C 1 194 ? 13.436 151.876 -17.120 1.00 7.14 186 LEU C N 1
ATOM 4984 C CA . LEU C 1 194 ? 12.577 151.006 -16.329 1.00 7.04 186 LEU C CA 1
ATOM 4985 C C . LEU C 1 194 ? 11.456 150.401 -17.181 1.00 6.54 186 LEU C C 1
ATOM 4986 O O . LEU C 1 194 ? 11.115 149.226 -17.022 1.00 7.07 186 LEU C O 1
ATOM 4991 N N . GLU C 1 195 ? 10.896 151.191 -18.094 1.00 6.23 187 GLU C N 1
ATOM 4992 C CA . GLU C 1 195 ? 9.863 150.688 -18.998 1.00 6.21 187 GLU C CA 1
ATOM 4993 C C . GLU C 1 195 ? 10.389 149.485 -19.785 1.00 6.68 187 GLU C C 1
ATOM 4994 O O . GLU C 1 195 ? 9.714 148.454 -19.919 1.00 6.67 187 GLU C O 1
ATOM 5000 N N . GLU C 1 196 ? 11.613 149.614 -20.286 1.00 6.37 188 GLU C N 1
ATOM 5001 C CA . GLU C 1 196 ? 12.268 148.550 -21.034 1.00 7.32 188 GLU C CA 1
ATOM 5002 C C . GLU C 1 196 ? 12.555 147.324 -20.144 1.00 7.48 188 GLU C C 1
ATOM 5003 O O . GLU C 1 196 ? 12.325 146.182 -20.561 1.00 8.07 188 GLU C O 1
ATOM 5009 N N . LYS C 1 197 ? 13.037 147.551 -18.919 1.00 6.96 189 LYS C N 1
ATOM 5010 C CA . LYS C 1 197 ? 13.301 146.450 -17.993 1.00 8.14 189 LYS C CA 1
ATOM 5011 C C . LYS C 1 197 ? 12.044 145.647 -17.694 1.00 6.45 189 LYS C C 1
ATOM 5012 O O . LYS C 1 197 ? 12.073 144.415 -17.669 1.00 7.97 189 LYS C O 1
ATOM 5018 N N . ILE C 1 198 ? 10.931 146.335 -17.466 1.00 6.84 190 ILE C N 1
ATOM 5019 C CA . ILE C 1 198 ? 9.701 145.626 -17.144 1.00 7.18 190 ILE C CA 1
ATOM 5020 C C . ILE C 1 198 ? 9.175 144.855 -18.366 1.00 6.37 190 ILE C C 1
ATOM 5021 O O . ILE C 1 198 ? 8.668 143.733 -18.230 1.00 6.93 190 ILE C O 1
ATOM 5026 N N . ASN C 1 199 ? 9.335 145.426 -19.559 1.00 6.67 191 ASN C N 1
ATOM 5027 C CA . ASN C 1 199 ? 8.971 144.729 -20.795 1.00 7.46 191 ASN C CA 1
ATOM 5028 C C . ASN C 1 199 ? 9.794 143.464 -21.040 1.00 7.17 191 ASN C C 1
ATOM 5029 O O . ASN C 1 199 ? 9.395 142.608 -21.833 1.00 8.37 191 ASN C O 1
ATOM 5034 N N . ALA C 1 200 ? 10.948 143.350 -20.386 1.00 6.84 192 ALA C N 1
ATOM 5035 C CA . ALA C 1 200 ? 11.763 142.141 -20.502 1.00 8.04 192 ALA C CA 1
ATOM 5036 C C . ALA C 1 200 ? 11.286 141.000 -19.596 1.00 7.13 192 ALA C C 1
ATOM 5037 O O . ALA C 1 200 ? 11.820 139.895 -19.658 1.00 8.21 192 ALA C O 1
ATOM 5039 N N . ILE C 1 201 ? 10.286 141.256 -18.758 1.00 6.67 193 ILE C N 1
ATOM 5040 C CA . ILE C 1 201 ? 9.751 140.206 -17.904 1.00 7.05 193 ILE C CA 1
ATOM 5041 C C . ILE C 1 201 ? 8.679 139.452 -18.680 1.00 6.00 193 ILE C C 1
ATOM 5042 O O . ILE C 1 201 ? 7.670 140.029 -19.089 1.00 6.79 193 ILE C O 1
ATOM 5047 N N . VAL C 1 202 ? 8.912 138.165 -18.918 1.00 6.16 194 VAL C N 1
ATOM 5048 C CA . VAL C 1 202 ? 7.946 137.330 -19.614 1.00 6.42 194 VAL C CA 1
ATOM 5049 C C . VAL C 1 202 ? 6.686 137.200 -18.752 1.00 6.42 194 VAL C C 1
ATOM 5050 O O . VAL C 1 202 ? 6.767 136.905 -17.551 1.00 7.24 194 VAL C O 1
ATOM 5054 N N . GLY C 1 203 ? 5.523 137.439 -19.355 1.00 6.04 195 GLY C N 1
ATOM 5055 C CA . GLY C 1 203 ? 4.272 137.497 -18.617 1.00 6.71 195 GLY C CA 1
ATOM 5056 C C . GLY C 1 203 ? 3.689 138.902 -18.561 1.00 6.13 195 GLY C C 1
ATOM 5057 O O . GLY C 1 203 ? 2.493 139.070 -18.338 1.00 6.94 195 GLY C O 1
ATOM 5058 N N . VAL C 1 204 ? 4.532 139.920 -18.738 1.00 6.12 196 VAL C N 1
ATOM 5059 C CA . VAL C 1 204 ? 4.053 141.297 -18.838 1.00 6.04 196 VAL C CA 1
ATOM 5060 C C . VAL C 1 204 ? 3.435 141.556 -20.208 1.00 6.26 196 VAL C C 1
ATOM 5061 O O . VAL C 1 204 ? 4.021 141.235 -21.247 1.00 8.43 196 VAL C O 1
ATOM 5065 N N . VAL C 1 205 ? 2.242 142.141 -20.201 1.00 5.96 197 VAL C N 1
ATOM 5066 C CA . VAL C 1 205 ? 1.553 142.513 -21.425 1.00 7.23 197 VAL C CA 1
ATOM 5067 C C . VAL C 1 205 ? 1.939 143.955 -21.792 1.00 6.92 197 VAL C C 1
ATOM 5068 O O . VAL C 1 205 ? 2.503 144.196 -22.858 1.00 7.71 197 VAL C O 1
ATOM 5072 N N . THR C 1 206 ? 1.640 144.909 -20.912 1.00 6.35 198 THR C N 1
ATOM 5073 C CA . THR C 1 206 ? 2.241 146.247 -20.954 1.00 6.61 198 THR C CA 1
ATOM 5074 C C . THR C 1 206 ? 2.469 146.735 -19.530 1.00 5.65 198 THR C C 1
ATOM 5075 O O . THR C 1 206 ? 1.889 146.198 -18.579 1.00 6.32 198 THR C O 1
ATOM 5079 N N . ASN C 1 207 ? 3.304 147.758 -19.387 1.00 5.51 199 ASN C N 1
ATOM 5080 C CA . ASN C 1 207 ? 3.398 148.482 -18.129 1.00 5.63 199 ASN C CA 1
ATOM 5081 C C . ASN C 1 207 ? 3.005 149.942 -18.344 1.00 6.15 199 ASN C C 1
ATOM 5082 O O . ASN C 1 207 ? 2.997 150.443 -19.489 1.00 6.35 199 ASN C O 1
ATOM 5087 N N . GLY C 1 208 ? 2.674 150.622 -17.249 1.00 5.63 200 GLY C N 1
ATOM 5088 C CA . GLY C 1 208 ? 2.102 151.951 -17.325 1.00 5.87 200 GLY C CA 1
ATOM 5089 C C . GLY C 1 208 ? 3.047 153.107 -17.568 1.00 5.91 200 GLY C C 1
ATOM 5090 O O . GLY C 1 208 ? 2.596 154.249 -17.589 1.00 6.14 200 GLY C O 1
ATOM 5091 N N . LEU C 1 209 ? 4.336 152.843 -17.762 1.00 5.95 201 LEU C N 1
ATOM 5092 C CA . LEU C 1 209 ? 5.240 153.925 -18.150 1.00 6.38 201 LEU C CA 1
ATOM 5093 C C . LEU C 1 209 ? 5.070 154.215 -19.637 1.00 5.80 201 LEU C C 1
ATOM 5094 O O . LEU C 1 209 ? 5.301 153.342 -20.473 1.00 7.23 201 LEU C O 1
ATOM 5099 N N . PHE C 1 210 ? 4.647 155.432 -19.965 1.00 5.99 202 PHE C N 1
ATOM 5100 C CA . PHE C 1 210 ? 4.618 155.877 -21.363 1.00 5.84 202 PHE C CA 1
ATOM 5101 C C . PHE C 1 210 ? 5.807 156.834 -21.477 1.00 6.04 202 PHE C C 1
ATOM 5102 O O . PHE C 1 210 ? 5.674 158.056 -21.285 1.00 6.92 202 PHE C O 1
ATOM 5110 N N . ALA C 1 211 ? 6.984 156.268 -21.721 1.00 5.96 203 ALA C N 1
ATOM 5111 C CA . ALA C 1 211 ? 8.224 157.029 -21.638 1.00 6.98 203 ALA C CA 1
ATOM 5112 C C . ALA C 1 211 ? 9.028 156.933 -22.941 1.00 6.31 203 ALA C C 1
ATOM 5113 O O . ALA C 1 211 ? 9.473 157.953 -23.470 1.00 7.93 203 ALA C O 1
ATOM 5115 N N . ALA C 1 212 ? 9.192 155.722 -23.481 1.00 7.32 204 ALA C N 1
ATOM 5116 C CA . ALA C 1 212 ? 9.854 155.559 -24.776 1.00 7.70 204 ALA C CA 1
ATOM 5117 C C . ALA C 1 212 ? 9.068 156.302 -25.863 1.00 7.74 204 ALA C C 1
ATOM 5118 O O . ALA C 1 212 ? 9.653 156.915 -26.755 1.00 8.31 204 ALA C O 1
ATOM 5120 N N . ARG C 1 213 ? 7.740 156.237 -25.766 1.00 7.42 205 ARG C N 1
ATOM 5121 C CA . ARG C 1 213 ? 6.822 157.061 -26.553 1.00 7.28 205 ARG C CA 1
ATOM 5122 C C . ARG C 1 213 ? 6.046 157.920 -25.550 1.00 7.32 205 ARG C C 1
ATOM 5123 O O . ARG C 1 213 ? 4.995 157.511 -25.040 1.00 7.33 205 ARG C O 1
ATOM 5131 N N . PRO C 1 214 ? 6.588 159.098 -25.221 1.00 7.34 206 PRO C N 1
ATOM 5132 C CA . PRO C 1 214 ? 5.944 159.982 -24.246 1.00 7.43 206 PRO C CA 1
ATOM 5133 C C . PRO C 1 214 ? 4.827 160.769 -24.922 1.00 7.19 206 PRO C C 1
ATOM 5134 O O . PRO C 1 214 ? 4.629 160.632 -26.129 1.00 8.88 206 PRO C O 1
ATOM 5138 N N . ALA C 1 215 ? 4.095 161.578 -24.166 1.00 7.03 207 ALA C N 1
ATOM 5139 C CA . ALA C 1 215 ? 3.181 162.527 -24.792 1.00 7.23 207 ALA C CA 1
ATOM 5140 C C . ALA C 1 215 ? 3.963 163.526 -25.649 1.00 7.45 207 ALA C C 1
ATOM 5141 O O . ALA C 1 215 ? 5.131 163.807 -25.370 1.00 8.09 207 ALA C O 1
ATOM 5143 N N . ASP C 1 216 ? 3.313 164.051 -26.686 1.00 7.53 208 ASP C N 1
ATOM 5144 C CA . ASP C 1 216 ? 3.877 165.119 -27.508 1.00 8.34 208 ASP C CA 1
ATOM 5145 C C . ASP C 1 216 ? 3.474 166.501 -27.011 1.00 8.94 208 ASP C C 1
ATOM 5146 O O . ASP C 1 216 ? 4.209 167.478 -27.190 1.00 9.74 208 ASP C O 1
ATOM 5151 N N . LEU C 1 217 ? 2.299 166.583 -26.401 1.00 7.92 209 LEU C N 1
ATOM 5152 C CA . LEU C 1 217 ? 1.775 167.842 -25.908 1.00 8.52 209 LEU C CA 1
ATOM 5153 C C . LEU C 1 217 ? 1.059 167.544 -24.609 1.00 8.71 209 LEU C C 1
ATOM 5154 O O . LEU C 1 217 ? 0.343 166.550 -24.524 1.00 8.61 209 LEU C O 1
ATOM 5159 N N . LEU C 1 218 ? 1.254 168.392 -23.604 1.00 8.44 210 LEU C N 1
ATOM 5160 C CA . LEU C 1 218 ? 0.536 168.270 -22.340 1.00 7.48 210 LEU C CA 1
ATOM 5161 C C . LEU C 1 218 ? -0.277 169.538 -22.123 1.00 8.45 210 LEU C C 1
ATOM 5162 O O . LEU C 1 218 ? 0.279 170.636 -22.078 1.00 10.15 210 LEU C O 1
ATOM 5167 N N . LEU C 1 219 ? -1.595 169.394 -22.038 1.00 8.08 211 LEU C N 1
ATOM 5168 C CA . LEU C 1 219 ? -2.457 170.522 -21.698 1.00 8.29 211 LEU C CA 1
ATOM 5169 C C . LEU C 1 219 ? -2.823 170.357 -20.233 1.00 8.43 211 LEU C C 1
ATOM 5170 O O . LEU C 1 219 ? -3.447 169.364 -19.849 1.00 8.16 211 LEU C O 1
ATOM 5175 N N . LEU C 1 220 ? -2.386 171.311 -19.414 1.00 8.45 212 LEU C N 1
ATOM 5176 C CA . LEU C 1 220 ? -2.465 171.185 -17.964 1.00 9.01 212 LEU C CA 1
ATOM 5177 C C . LEU C 1 220 ? -3.415 172.237 -17.396 1.00 8.97 212 LEU C C 1
ATOM 5178 O O . LEU C 1 220 ? -3.195 173.435 -17.576 1.00 9.20 212 LEU C O 1
ATOM 5183 N N . GLY C 1 221 ? -4.464 171.796 -16.709 1.00 8.49 213 GLY C N 1
ATOM 5184 C CA . GLY C 1 221 ? -5.465 172.698 -16.173 1.00 8.04 213 GLY C CA 1
ATOM 5185 C C . GLY C 1 221 ? -5.058 173.189 -14.801 1.00 8.85 213 GLY C C 1
ATOM 5186 O O . GLY C 1 221 ? -4.986 172.403 -13.850 1.00 9.75 213 GLY C O 1
ATOM 5187 N N . THR C 1 222 ? -4.757 174.483 -14.705 1.00 9.18 214 THR C N 1
ATOM 5188 C CA . THR C 1 222 ? -4.309 175.075 -13.443 1.00 9.28 214 THR C CA 1
ATOM 5189 C C . THR C 1 222 ? -5.220 176.219 -13.015 1.00 10.55 214 THR C C 1
ATOM 5190 O O . THR C 1 222 ? -6.058 176.682 -13.793 1.00 10.50 214 THR C O 1
ATOM 5194 N N . ALA C 1 223 ? -5.033 176.695 -11.785 1.00 11.04 215 ALA C N 1
ATOM 5195 C CA . ALA C 1 223 ? -5.765 177.862 -11.292 1.00 12.67 215 ALA C CA 1
ATOM 5196 C C . ALA C 1 223 ? -5.540 179.102 -12.164 1.00 14.41 215 ALA C C 1
ATOM 5197 O O . ALA C 1 223 ? -6.366 180.015 -12.173 1.00 16.90 215 ALA C O 1
ATOM 5199 N N . ASP C 1 224 ? -4.414 179.138 -12.876 1.00 12.36 216 ASP C N 1
ATOM 5200 C CA . ASP C 1 224 ? -4.055 180.280 -13.721 1.00 13.07 216 ASP C CA 1
ATOM 5201 C C . ASP C 1 224 ? -4.401 180.047 -15.186 1.00 12.82 216 ASP C C 1
ATOM 5202 O O . ASP C 1 224 ? -3.973 180.802 -16.060 1.00 14.68 216 ASP C O 1
ATOM 5207 N N . GLY C 1 225 ? -5.186 179.010 -15.450 1.00 11.54 217 GLY C N 1
ATOM 5208 C CA . GLY C 1 225 ? -5.593 178.695 -16.805 1.00 11.14 217 GLY C CA 1
ATOM 5209 C C . GLY C 1 225 ? -4.925 177.437 -17.329 1.00 10.28 217 GLY C C 1
ATOM 5210 O O . GLY C 1 225 ? -4.141 176.789 -16.633 1.00 10.12 217 GLY C O 1
ATOM 5211 N N . VAL C 1 226 ? -5.240 177.086 -18.568 1.00 9.74 218 VAL C N 1
ATOM 5212 C CA . VAL C 1 226 ? -4.641 175.921 -19.200 1.00 10.84 218 VAL C CA 1
ATOM 5213 C C . VAL C 1 226 ? -3.252 176.255 -19.716 1.00 10.83 218 VAL C C 1
ATOM 5214 O O . VAL C 1 226 ? -3.063 177.214 -20.471 1.00 13.02 218 VAL C O 1
ATOM 5218 N N . LYS C 1 227 ? -2.273 175.478 -19.278 1.00 10.54 219 LYS C N 1
ATOM 5219 C CA . LYS C 1 227 ? -0.907 175.657 -19.731 1.00 10.58 219 LYS C CA 1
ATOM 5220 C C . LYS C 1 227 ? -0.591 174.632 -20.807 1.00 11.55 219 LYS C C 1
ATOM 5221 O O . LYS C 1 227 ? -0.995 173.474 -20.721 1.00 11.79 219 LYS C O 1
ATOM 5227 N N . THR C 1 228 ? 0.117 175.075 -21.835 1.00 12.99 220 THR C N 1
ATOM 5228 C CA . THR C 1 228 ? 0.548 174.202 -22.904 1.00 15.04 220 THR C CA 1
ATOM 5229 C C . THR C 1 228 ? 2.010 173.869 -22.663 1.00 14.79 220 THR C C 1
ATOM 5230 O O . THR C 1 228 ? 2.870 174.754 -22.705 1.00 16.72 220 THR C O 1
ATOM 5234 N N . LEU C 1 229 ? 2.287 172.596 -22.408 1.00 13.94 221 LEU C N 1
ATOM 5235 C CA . LEU C 1 229 ? 3.630 172.158 -22.070 1.00 13.65 221 LEU C CA 1
ATOM 5236 C C . LEU C 1 229 ? 4.163 171.164 -23.084 1.00 12.75 221 LEU C C 1
ATOM 5237 O O . LEU C 1 229 ? 3.419 170.329 -23.591 1.00 11.46 221 LEU C O 1
ATOM 5242 N N . LYS C 1 230 ? 5.458 171.271 -23.369 1.00 12.93 222 LYS C N 1
ATOM 5243 C CA . LYS C 1 230 ? 6.141 170.364 -24.274 1.00 13.43 222 LYS C CA 1
ATOM 5244 C C . LYS C 1 230 ? 7.455 169.939 -23.646 1.00 13.28 222 LYS C C 1
ATOM 5245 O O . LYS C 1 230 ? 7.984 170.621 -22.757 1.00 15.35 222 LYS C O 1
ATOM 5251 N N . ALA C 1 231 ? 7.991 168.816 -24.110 1.00 14.19 223 ALA C N 1
ATOM 5252 C CA . ALA C 1 231 ? 9.269 168.331 -23.612 1.00 16.54 223 ALA C CA 1
ATOM 5253 C C . ALA C 1 231 ? 10.391 169.241 -24.093 1.00 19.81 223 ALA C C 1
ATOM 5254 O O . ALA C 1 231 ? 10.293 169.871 -25.145 1.00 19.32 223 ALA C O 1
ATOM 5257 N N . ASN D 1 10 ? 25.458 176.602 24.096 1.00 35.77 2 ASN D N 1
ATOM 5258 C CA . ASN D 1 10 ? 24.752 175.491 24.724 1.00 35.13 2 ASN D CA 1
ATOM 5259 C C . ASN D 1 10 ? 24.716 174.241 23.844 1.00 33.14 2 ASN D C 1
ATOM 5260 O O . ASN D 1 10 ? 25.299 174.212 22.758 1.00 32.33 2 ASN D O 1
ATOM 5265 N N . GLN D 1 11 ? 24.018 173.212 24.314 1.00 31.64 3 GLN D N 1
ATOM 5266 C CA . GLN D 1 11 ? 23.985 171.932 23.616 1.00 28.96 3 GLN D CA 1
ATOM 5267 C C . GLN D 1 11 ? 23.300 172.013 22.254 1.00 25.36 3 GLN D C 1
ATOM 5268 O O . GLN D 1 11 ? 23.782 171.429 21.285 1.00 22.45 3 GLN D O 1
ATOM 5274 N N . ASP D 1 12 ? 22.183 172.731 22.180 1.00 24.24 4 ASP D N 1
ATOM 5275 C CA . ASP D 1 12 ? 21.478 172.890 20.912 1.00 23.81 4 ASP D CA 1
ATOM 5276 C C . ASP D 1 12 ? 22.340 173.593 19.878 1.00 22.61 4 ASP D C 1
ATOM 5277 O O . ASP D 1 12 ? 22.272 173.284 18.693 1.00 22.07 4 ASP D O 1
ATOM 5282 N N . GLN D 1 13 ? 23.150 174.544 20.318 1.00 22.19 5 GLN D N 1
ATOM 5283 C CA . GLN D 1 13 ? 23.999 175.258 19.380 1.00 23.17 5 GLN D CA 1
ATOM 5284 C C . GLN D 1 13 ? 25.189 174.381 18.950 1.00 20.99 5 GLN D C 1
ATOM 5285 O O . GLN D 1 13 ? 25.662 174.469 17.815 1.00 19.92 5 GLN D O 1
ATOM 5291 N N . LEU D 1 14 ? 25.616 173.477 19.829 1.00 19.00 6 LEU D N 1
ATOM 5292 C CA . LEU D 1 14 ? 26.621 172.482 19.461 1.00 18.81 6 LEU D CA 1
ATOM 5293 C C . LEU D 1 14 ? 26.054 171.470 18.458 1.00 17.93 6 LEU D C 1
ATOM 5294 O O . LEU D 1 14 ? 26.740 171.065 17.515 1.00 16.89 6 LEU D O 1
ATOM 5299 N N . LYS D 1 15 ? 24.803 171.064 18.670 1.00 16.77 7 LYS D N 1
ATOM 5300 C CA . LYS D 1 15 ? 24.106 170.185 17.731 1.00 15.58 7 LYS D CA 1
ATOM 5301 C C . LYS D 1 15 ? 23.895 170.853 16.375 1.00 15.29 7 LYS D C 1
ATOM 5302 O O . LYS D 1 15 ? 24.062 170.221 15.334 1.00 15.47 7 LYS D O 1
ATOM 5308 N N . GLN D 1 16 ? 23.520 172.128 16.392 1.00 15.93 8 GLN D N 1
ATOM 5309 C CA . GLN D 1 16 ? 23.342 172.890 15.161 1.00 16.78 8 GLN D CA 1
ATOM 5310 C C . GLN D 1 16 ? 24.659 172.953 14.408 1.00 15.83 8 GLN D C 1
ATOM 5311 O O . GLN D 1 16 ? 24.694 172.805 13.185 1.00 16.51 8 GLN D O 1
ATOM 5317 N N . ALA D 1 17 ? 25.743 173.164 15.145 1.00 16.26 9 ALA D N 1
ATOM 5318 C CA . ALA D 1 17 ? 27.070 173.281 14.546 1.00 16.84 9 ALA D CA 1
ATOM 5319 C C . ALA D 1 17 ? 27.519 171.998 13.849 1.00 16.02 9 ALA D C 1
ATOM 5320 O O . ALA D 1 17 ? 28.011 172.048 12.724 1.00 16.57 9 ALA D O 1
ATOM 5322 N N . VAL D 1 18 ? 27.359 170.847 14.502 1.00 15.27 10 VAL D N 1
ATOM 5323 C CA . VAL D 1 18 ? 27.795 169.600 13.881 1.00 14.59 10 VAL D CA 1
ATOM 5324 C C . VAL D 1 18 ? 26.885 169.220 12.725 1.00 13.28 10 VAL D C 1
ATOM 5325 O O . VAL D 1 18 ? 27.342 168.650 11.742 1.00 13.93 10 VAL D O 1
ATOM 5329 N N . ALA D 1 19 ? 25.603 169.554 12.835 1.00 12.64 11 ALA D N 1
ATOM 5330 C CA . ALA D 1 19 ? 24.671 169.305 11.737 1.00 12.88 11 ALA D CA 1
ATOM 5331 C C . ALA D 1 19 ? 25.105 170.075 10.496 1.00 12.68 11 ALA D C 1
ATOM 5332 O O . ALA D 1 19 ? 25.161 169.518 9.398 1.00 12.17 11 ALA D O 1
ATOM 5334 N N . GLN D 1 20 ? 25.414 171.358 10.672 1.00 13.54 12 GLN D N 1
ATOM 5335 C CA . GLN D 1 20 ? 25.886 172.169 9.557 1.00 14.43 12 GLN D CA 1
ATOM 5336 C C . GLN D 1 20 ? 27.230 171.654 9.049 1.00 14.20 12 GLN D C 1
ATOM 5337 O O . GLN D 1 20 ? 27.482 171.656 7.844 1.00 14.48 12 GLN D O 1
ATOM 5343 N N . ALA D 1 21 ? 28.092 171.221 9.966 1.00 13.57 13 ALA D N 1
ATOM 5344 C CA . ALA D 1 21 ? 29.396 170.697 9.578 1.00 13.27 13 ALA D CA 1
ATOM 5345 C C . ALA D 1 21 ? 29.255 169.462 8.682 1.00 12.30 13 ALA D C 1
ATOM 5346 O O . ALA D 1 21 ? 30.020 169.283 7.731 1.00 13.42 13 ALA D O 1
ATOM 5348 N N . ALA D 1 22 ? 28.271 168.617 8.974 1.00 11.07 14 ALA D N 1
ATOM 5349 C CA . ALA D 1 22 ? 28.025 167.444 8.140 1.00 11.11 14 ALA D CA 1
ATOM 5350 C C . ALA D 1 22 ? 27.545 167.849 6.746 1.00 11.39 14 ALA D C 1
ATOM 5351 O O . ALA D 1 22 ? 27.989 167.282 5.746 1.00 11.36 14 ALA D O 1
ATOM 5353 N N . VAL D 1 23 ? 26.642 168.825 6.681 1.00 12.44 15 VAL D N 1
ATOM 5354 C CA . VAL D 1 23 ? 26.195 169.346 5.389 1.00 12.88 15 VAL D CA 1
ATOM 5355 C C . VAL D 1 23 ? 27.376 169.891 4.592 1.00 13.91 15 VAL D C 1
ATOM 5356 O O . VAL D 1 23 ? 27.538 169.559 3.420 1.00 14.78 15 VAL D O 1
ATOM 5360 N N . ASP D 1 24 ? 28.202 170.712 5.237 1.00 14.66 16 ASP D N 1
ATOM 5361 C CA . ASP D 1 24 ? 29.353 171.313 4.566 1.00 17.42 16 ASP D CA 1
ATOM 5362 C C . ASP D 1 24 ? 30.325 170.243 4.082 1.00 16.21 16 ASP D C 1
ATOM 5363 O O . ASP D 1 24 ? 30.925 170.373 3.015 1.00 17.89 16 ASP D O 1
ATOM 5368 N N . HIS D 1 25 ? 30.470 169.180 4.866 1.00 15.14 17 HIS D N 1
ATOM 5369 C CA . HIS D 1 25 ? 31.350 168.081 4.495 1.00 14.64 17 HIS D CA 1
ATOM 5370 C C . HIS D 1 25 ? 30.867 167.330 3.262 1.00 13.11 17 HIS D C 1
ATOM 5371 O O . HIS D 1 25 ? 31.652 167.050 2.355 1.00 14.03 17 HIS D O 1
ATOM 5378 N N . ILE D 1 26 ? 29.583 166.992 3.221 1.00 11.48 18 ILE D N 1
ATOM 5379 C CA . ILE D 1 26 ? 29.082 166.175 2.116 1.00 11.57 18 ILE D CA 1
ATOM 5380 C C . ILE D 1 26 ? 28.752 166.986 0.867 1.00 11.98 18 ILE D C 1
ATOM 5381 O O . ILE D 1 26 ? 28.764 166.445 -0.239 1.00 11.91 18 ILE D O 1
ATOM 5386 N N . LEU D 1 27 ? 28.470 168.278 1.039 1.00 11.69 19 LEU D N 1
ATOM 5387 C CA . LEU D 1 27 ? 27.978 169.101 -0.066 1.00 13.38 19 LEU D CA 1
ATOM 5388 C C . LEU D 1 27 ? 28.802 169.010 -1.362 1.00 12.98 19 LEU D C 1
ATOM 5389 O O . LEU D 1 27 ? 28.228 168.771 -2.421 1.00 13.44 19 LEU D O 1
ATOM 5394 N N . PRO D 1 28 ? 30.139 169.166 -1.288 1.00 14.86 20 PRO D N 1
ATOM 5395 C CA . PRO D 1 28 ? 30.916 169.087 -2.531 1.00 16.07 20 PRO D CA 1
ATOM 5396 C C . PRO D 1 28 ? 30.844 167.723 -3.217 1.00 15.54 20 PRO D C 1
ATOM 5397 O O . PRO D 1 28 ? 31.165 167.626 -4.400 1.00 18.47 20 PRO D O 1
ATOM 5401 N N . HIS D 1 29 ? 30.434 166.690 -2.483 1.00 13.50 21 HIS D N 1
ATOM 5402 C CA . HIS D 1 29 ? 30.365 165.335 -3.024 1.00 13.49 21 HIS D CA 1
ATOM 5403 C C . HIS D 1 29 ? 29.031 165.054 -3.695 1.00 13.68 21 HIS D C 1
ATOM 5404 O O . HIS D 1 29 ? 28.885 164.057 -4.406 1.00 16.71 21 HIS D O 1
ATOM 5411 N N . LEU D 1 30 ? 28.043 165.903 -3.445 1.00 12.07 22 LEU D N 1
ATOM 5412 C CA . LEU D 1 30 ? 26.690 165.620 -3.905 1.00 12.61 22 LEU D CA 1
ATOM 5413 C C . LEU D 1 30 ? 26.498 165.968 -5.382 1.00 11.92 22 LEU D C 1
ATOM 5414 O O . LEU D 1 30 ? 27.123 166.893 -5.913 1.00 14.43 22 LEU D O 1
ATOM 5419 N N . ASP D 1 31 ? 25.633 165.215 -6.048 1.00 10.37 23 ASP D N 1
ATOM 5420 C CA . ASP D 1 31 ? 25.189 165.571 -7.386 1.00 9.93 23 ASP D CA 1
ATOM 5421 C C . ASP D 1 31 ? 23.753 165.111 -7.585 1.00 8.94 23 ASP D C 1
ATOM 5422 O O . ASP D 1 31 ? 23.106 164.648 -6.635 1.00 9.31 23 ASP D O 1
ATOM 5427 N N . SER D 1 32 ? 23.256 165.223 -8.810 1.00 10.00 24 SER D N 1
ATOM 5428 C CA . SER D 1 32 ? 21.851 164.933 -9.076 1.00 10.66 24 SER D CA 1
ATOM 5429 C C . SER D 1 32 ? 21.460 163.471 -8.847 1.00 11.10 24 SER D C 1
ATOM 5430 O O . SER D 1 32 ? 20.275 163.151 -8.833 1.00 11.32 24 SER D O 1
ATOM 5433 N N . LYS D 1 33 ? 22.445 162.595 -8.661 1.00 11.09 25 LYS D N 1
ATOM 5434 C CA . LYS D 1 33 ? 22.175 161.184 -8.389 1.00 12.29 25 LYS D CA 1
ATOM 5435 C C . LYS D 1 33 ? 22.274 160.839 -6.901 1.00 10.45 25 LYS D C 1
ATOM 5436 O O . LYS D 1 33 ? 21.944 159.723 -6.497 1.00 11.75 25 LYS D O 1
ATOM 5442 N N . SER D 1 34 ? 22.750 161.776 -6.089 1.00 9.98 26 SER D N 1
ATOM 5443 C CA . SER D 1 34 ? 22.989 161.494 -4.676 1.00 9.70 26 SER D CA 1
ATOM 5444 C C . SER D 1 34 ? 21.718 161.234 -3.886 1.00 7.34 26 SER D C 1
ATOM 5445 O O . SER D 1 34 ? 20.757 162.008 -3.958 1.00 8.18 26 SER D O 1
ATOM 5448 N N . ILE D 1 35 ? 21.730 160.147 -3.119 1.00 7.62 27 ILE D N 1
ATOM 5449 C CA . ILE D 1 35 ? 20.666 159.852 -2.169 1.00 7.62 27 ILE D CA 1
ATOM 5450 C C . ILE D 1 35 ? 21.314 159.760 -0.791 1.00 7.47 27 ILE D C 1
ATOM 5451 O O . ILE D 1 35 ? 22.227 158.953 -0.582 1.00 8.80 27 ILE D O 1
ATOM 5456 N N . VAL D 1 36 ? 20.873 160.613 0.132 1.00 7.00 28 VAL D N 1
ATOM 5457 C CA . VAL D 1 36 ? 21.484 160.712 1.452 1.00 7.20 28 VAL D CA 1
ATOM 5458 C C . VAL D 1 36 ? 20.705 159.891 2.479 1.00 7.08 28 VAL D C 1
ATOM 5459 O O . VAL D 1 36 ? 19.485 160.026 2.590 1.00 7.25 28 VAL D O 1
ATOM 5463 N N . GLY D 1 37 ? 21.400 159.032 3.224 1.00 6.54 29 GLY D N 1
ATOM 5464 C CA . GLY D 1 37 ? 20.768 158.320 4.328 1.00 7.00 29 GLY D CA 1
ATOM 5465 C C . GLY D 1 37 ? 20.668 159.231 5.539 1.00 7.08 29 GLY D C 1
ATOM 5466 O O . GLY D 1 37 ? 21.639 159.902 5.887 1.00 7.33 29 GLY D O 1
ATOM 5467 N N . VAL D 1 38 ? 19.506 159.251 6.195 1.00 6.92 30 VAL D N 1
ATOM 5468 C CA . VAL D 1 38 ? 19.245 160.251 7.227 1.00 6.62 30 VAL D CA 1
ATOM 5469 C C . VAL D 1 38 ? 18.806 159.625 8.548 1.00 6.25 30 VAL D C 1
ATOM 5470 O O . VAL D 1 38 ? 17.886 158.790 8.584 1.00 6.92 30 VAL D O 1
ATOM 5474 N N . GLY D 1 39 ? 19.470 160.042 9.626 1.00 6.50 31 GLY D N 1
ATOM 5475 C CA . GLY D 1 39 ? 19.168 159.587 10.970 1.00 6.94 31 GLY D CA 1
ATOM 5476 C C . GLY D 1 39 ? 17.858 160.088 11.544 1.00 7.09 31 GLY D C 1
ATOM 5477 O O . GLY D 1 39 ? 17.010 160.641 10.837 1.00 7.03 31 GLY D O 1
ATOM 5478 N N . THR D 1 40 ? 17.701 159.876 12.848 1.00 7.07 32 THR D N 1
ATOM 5479 C CA . THR D 1 40 ? 16.487 160.225 13.580 1.00 8.22 32 THR D CA 1
ATOM 5480 C C . THR D 1 40 ? 16.873 160.892 14.894 1.00 8.20 32 THR D C 1
ATOM 5481 O O . THR D 1 40 ? 17.896 160.547 15.492 1.00 9.24 32 THR D O 1
ATOM 5485 N N . GLY D 1 41 ? 16.082 161.865 15.338 1.00 8.44 33 GLY D N 1
ATOM 5486 C CA . GLY D 1 41 ? 16.294 162.457 16.648 1.00 10.21 33 GLY D CA 1
ATOM 5487 C C . GLY D 1 41 ? 16.735 163.900 16.581 1.00 9.31 33 GLY D C 1
ATOM 5488 O O . GLY D 1 41 ? 16.791 164.491 15.506 1.00 10.18 33 GLY D O 1
ATOM 5489 N N . SER D 1 42 ? 17.051 164.470 17.738 1.00 10.29 34 SER D N 1
ATOM 5490 C CA . SER D 1 42 ? 17.275 165.908 17.843 1.00 11.17 34 SER D CA 1
ATOM 5491 C C . SER D 1 42 ? 18.418 166.409 16.953 1.00 10.34 34 SER D C 1
ATOM 5492 O O . SER D 1 42 ? 18.275 167.417 16.257 1.00 11.17 34 SER D O 1
ATOM 5495 N N . THR D 1 43 ? 19.552 165.719 16.973 1.00 9.73 35 THR D N 1
ATOM 5496 C CA . THR D 1 43 ? 20.695 166.169 16.185 1.00 10.35 35 THR D CA 1
ATOM 5497 C C . THR D 1 43 ? 20.429 165.967 14.693 1.00 10.14 35 THR D C 1
ATOM 5498 O O . THR D 1 43 ? 20.671 166.867 13.879 1.00 11.54 35 THR D O 1
ATOM 5502 N N . ALA D 1 44 ? 19.896 164.799 14.340 1.00 9.33 36 ALA D N 1
ATOM 5503 C CA . ALA D 1 44 ? 19.514 164.507 12.961 1.00 9.07 36 ALA D CA 1
ATOM 5504 C C . ALA D 1 44 ? 18.499 165.526 12.434 1.00 8.87 36 ALA D C 1
ATOM 5505 O O . ALA D 1 44 ? 18.512 165.870 11.248 1.00 10.00 36 ALA D O 1
ATOM 5507 N N . ASN D 1 45 ? 17.611 166.003 13.302 1.00 9.54 37 ASN D N 1
ATOM 5508 C CA . ASN D 1 45 ? 16.622 166.976 12.860 1.00 10.41 37 ASN D CA 1
ATOM 5509 C C . ASN D 1 45 ? 17.229 168.317 12.456 1.00 9.94 37 ASN D C 1
ATOM 5510 O O . ASN D 1 45 ? 16.807 168.917 11.468 1.00 10.83 37 ASN D O 1
ATOM 5515 N N . PHE D 1 46 ? 18.229 168.783 13.201 1.00 10.05 38 PHE D N 1
ATOM 5516 C CA . PHE D 1 46 ? 18.991 169.949 12.756 1.00 10.34 38 PHE D CA 1
ATOM 5517 C C . PHE D 1 46 ? 19.680 169.661 11.413 1.00 10.05 38 PHE D C 1
ATOM 5518 O O . PHE D 1 46 ? 19.758 170.534 10.541 1.00 11.26 38 PHE D O 1
ATOM 5526 N N . PHE D 1 47 ? 20.174 168.439 11.242 1.00 9.86 39 PHE D N 1
ATOM 5527 C CA . PHE D 1 47 ? 20.790 168.060 9.975 1.00 9.44 39 PHE D CA 1
ATOM 5528 C C . PHE D 1 47 ? 19.784 168.108 8.821 1.00 10.00 39 PHE D C 1
ATOM 5529 O O . PHE D 1 47 ? 20.091 168.639 7.753 1.00 9.21 39 PHE D O 1
ATOM 5537 N N . ILE D 1 48 ? 18.587 167.569 9.037 1.00 9.15 40 ILE D N 1
ATOM 5538 C CA . ILE D 1 48 ? 17.537 167.605 8.015 1.00 9.04 40 ILE D CA 1
ATOM 5539 C C . ILE D 1 48 ? 17.238 169.038 7.572 1.00 10.04 40 ILE D C 1
ATOM 5540 O O . ILE D 1 48 ? 17.176 169.344 6.374 1.00 10.58 40 ILE D O 1
ATOM 5545 N N . ASP D 1 49 ? 17.059 169.923 8.544 1.00 10.66 41 ASP D N 1
ATOM 5546 C CA . ASP D 1 49 ? 16.713 171.296 8.226 1.00 11.93 41 ASP D CA 1
ATOM 5547 C C . ASP D 1 49 ? 17.853 172.030 7.504 1.00 11.67 41 ASP D C 1
ATOM 5548 O O . ASP D 1 49 ? 17.606 172.813 6.587 1.00 13.65 41 ASP D O 1
ATOM 5553 N N . ALA D 1 50 ? 19.096 171.744 7.882 1.00 11.27 42 ALA D N 1
ATOM 5554 C CA . ALA D 1 50 ? 20.241 172.346 7.209 1.00 11.97 42 ALA D CA 1
ATOM 5555 C C . ALA D 1 50 ? 20.437 171.781 5.796 1.00 11.74 42 ALA D C 1
ATOM 5556 O O . ALA D 1 50 ? 20.753 172.514 4.851 1.00 12.82 42 ALA D O 1
ATOM 5558 N N . LEU D 1 51 ? 20.240 170.475 5.648 1.00 10.29 43 LEU D N 1
ATOM 5559 C CA . LEU D 1 51 ? 20.366 169.814 4.353 1.00 10.18 43 LEU D CA 1
ATOM 5560 C C . LEU D 1 51 ? 19.314 170.319 3.361 1.00 9.25 43 LEU D C 1
ATOM 5561 O O . LEU D 1 51 ? 19.589 170.480 2.162 1.00 9.93 43 LEU D O 1
ATOM 5566 N N . ALA D 1 52 ? 18.110 170.573 3.867 1.00 9.79 44 ALA D N 1
ATOM 5567 C CA . ALA D 1 52 ? 16.998 171.005 3.025 1.00 9.46 44 ALA D CA 1
ATOM 5568 C C . ALA D 1 52 ? 17.282 172.337 2.335 1.00 10.41 44 ALA D C 1
ATOM 5569 O O . ALA D 1 52 ? 16.725 172.620 1.274 1.00 11.77 44 ALA D O 1
ATOM 5571 N N . ARG D 1 53 ? 18.139 173.159 2.942 1.00 10.40 45 ARG D N 1
ATOM 5572 C CA . ARG D 1 53 ? 18.542 174.436 2.349 1.00 11.69 45 ARG D CA 1
ATOM 5573 C C . ARG D 1 53 ? 19.414 174.231 1.102 1.00 11.24 45 ARG D C 1
ATOM 5574 O O . ARG D 1 53 ? 19.752 175.190 0.409 1.00 14.50 45 ARG D O 1
ATOM 5582 N N . HIS D 1 54 ? 19.746 172.973 0.812 1.00 10.50 46 HIS D N 1
ATOM 5583 C CA . HIS D 1 54 ? 20.510 172.603 -0.376 1.00 10.75 46 HIS D CA 1
ATOM 5584 C C . HIS D 1 54 ? 19.828 171.501 -1.179 1.00 10.06 46 HIS D C 1
ATOM 5585 O O . HIS D 1 54 ? 20.489 170.765 -1.916 1.00 10.83 46 HIS D O 1
ATOM 5592 N N . LYS D 1 55 ? 18.511 171.382 -1.051 1.00 10.94 47 LYS D N 1
ATOM 5593 C CA . LYS D 1 55 ? 17.804 170.274 -1.690 1.00 10.84 47 LYS D CA 1
ATOM 5594 C C . LYS D 1 55 ? 17.925 170.228 -3.219 1.00 11.04 47 LYS D C 1
ATOM 5595 O O . LYS D 1 55 ? 17.771 169.166 -3.815 1.00 11.26 47 LYS D O 1
ATOM 5601 N N . ALA D 1 56 ? 18.216 171.365 -3.850 1.00 11.49 48 ALA D N 1
ATOM 5602 C CA . ALA D 1 56 ? 18.422 171.398 -5.297 1.00 12.93 48 ALA D CA 1
ATOM 5603 C C . ALA D 1 56 ? 19.698 170.663 -5.722 1.00 12.28 48 ALA D C 1
ATOM 5604 O O . ALA D 1 56 ? 19.880 170.359 -6.902 1.00 13.11 48 ALA D O 1
ATOM 5606 N N . GLU D 1 57 ? 20.574 170.373 -4.760 1.00 11.24 49 GLU D N 1
ATOM 5607 C CA . GLU D 1 57 ? 21.901 169.826 -5.052 1.00 10.83 49 GLU D CA 1
ATOM 5608 C C . GLU D 1 57 ? 21.981 168.301 -5.044 1.00 10.43 49 GLU D C 1
ATOM 5609 O O . GLU D 1 57 ? 23.031 167.736 -5.353 1.00 11.28 49 GLU D O 1
ATOM 5615 N N . PHE D 1 58 ? 20.893 167.630 -4.676 1.00 9.81 50 PHE D N 1
ATOM 5616 C CA . PHE D 1 58 ? 20.883 166.170 -4.649 1.00 8.72 50 PHE D CA 1
ATOM 5617 C C . PHE D 1 58 ? 19.503 165.634 -5.009 1.00 8.42 50 PHE D C 1
ATOM 5618 O O . PHE D 1 58 ? 18.539 166.394 -5.139 1.00 9.79 50 PHE D O 1
ATOM 5626 N N . ASP D 1 59 ? 19.420 164.324 -5.203 1.00 8.39 51 ASP D N 1
ATOM 5627 C CA . ASP D 1 59 ? 18.180 163.677 -5.608 1.00 8.52 51 ASP D CA 1
ATOM 5628 C C . ASP D 1 59 ? 17.210 163.593 -4.428 1.00 8.47 51 ASP D C 1
ATOM 5629 O O . ASP D 1 59 ? 16.196 164.296 -4.387 1.00 8.52 51 ASP D O 1
ATOM 5634 N N . GLY D 1 60 ? 17.510 162.729 -3.467 1.00 7.68 52 GLY D N 1
ATOM 5635 C CA . GLY D 1 60 ? 16.615 162.568 -2.340 1.00 8.49 52 GLY D CA 1
ATOM 5636 C C . GLY D 1 60 ? 17.284 161.898 -1.167 1.00 6.78 52 GLY D C 1
ATOM 5637 O O . GLY D 1 60 ? 18.506 161.959 -1.026 1.00 7.46 52 GLY D O 1
ATOM 5638 N N . ALA D 1 61 ? 16.476 161.240 -0.341 1.00 6.93 53 ALA D N 1
ATOM 5639 C CA . ALA D 1 61 ? 16.949 160.699 0.923 1.00 6.37 53 ALA D CA 1
ATOM 5640 C C . ALA D 1 61 ? 16.288 159.377 1.248 1.00 6.18 53 ALA D C 1
ATOM 5641 O O . ALA D 1 61 ? 15.197 159.089 0.757 1.00 7.69 53 ALA D O 1
ATOM 5643 N N . VAL D 1 62 ? 16.958 158.585 2.082 1.00 6.80 54 VAL D N 1
ATOM 5644 C CA . VAL D 1 62 ? 16.362 157.404 2.701 1.00 6.94 54 VAL D CA 1
ATOM 5645 C C . VAL D 1 62 ? 16.223 157.712 4.188 1.00 6.25 54 VAL D C 1
ATOM 5646 O O . VAL D 1 62 ? 17.173 158.198 4.818 1.00 7.51 54 VAL D O 1
ATOM 5650 N N . ALA D 1 63 ? 15.036 157.454 4.732 1.00 5.81 55 ALA D N 1
ATOM 5651 C CA . ALA D 1 63 ? 14.745 157.746 6.131 1.00 7.06 55 ALA D CA 1
ATOM 5652 C C . ALA D 1 63 ? 15.042 156.550 7.035 1.00 6.89 55 ALA D C 1
ATOM 5653 O O . ALA D 1 63 ? 14.923 155.398 6.612 1.00 10.28 55 ALA D O 1
ATOM 5655 N N . SER D 1 64 ? 15.403 156.826 8.288 1.00 6.25 56 SER D N 1
ATOM 5656 C CA . SER D 1 64 ? 15.598 155.793 9.298 1.00 5.87 56 SER D CA 1
ATOM 5657 C C . SER D 1 64 ? 14.443 155.705 10.289 1.00 5.99 56 SER D C 1
ATOM 5658 O O . SER D 1 64 ? 14.529 154.962 11.273 1.00 6.54 56 SER D O 1
ATOM 5661 N N . SER D 1 65 ? 13.379 156.467 10.047 1.00 6.20 57 SER D N 1
ATOM 5662 C CA . SER D 1 65 ? 12.170 156.380 10.864 1.00 6.24 57 SER D CA 1
ATOM 5663 C C . SER D 1 65 ? 11.001 157.023 10.131 1.00 6.39 57 SER D C 1
ATOM 5664 O O . SER D 1 65 ? 11.191 157.827 9.207 1.00 7.00 57 SER D O 1
ATOM 5667 N N . GLU D 1 66 ? 9.787 156.703 10.575 1.00 6.86 58 GLU D N 1
ATOM 5668 C CA . GLU D 1 66 ? 8.606 157.393 10.063 1.00 7.25 58 GLU D CA 1
ATOM 5669 C C . GLU D 1 66 ? 8.685 158.893 10.357 1.00 7.54 58 GLU D C 1
ATOM 5670 O O . GLU D 1 66 ? 8.317 159.710 9.518 1.00 7.84 58 GLU D O 1
ATOM 5676 N N . ALA D 1 67 ? 9.181 159.251 11.539 1.00 7.69 59 ALA D N 1
ATOM 5677 C CA . ALA D 1 67 ? 9.306 160.654 11.923 1.00 8.59 59 ALA D CA 1
ATOM 5678 C C . ALA D 1 67 ? 10.243 161.401 10.962 1.00 7.55 59 ALA D C 1
ATOM 5679 O O . ALA D 1 67 ? 9.947 162.507 10.508 1.00 8.75 59 ALA D O 1
ATOM 5681 N N . THR D 1 68 ? 11.367 160.776 10.632 1.00 7.57 60 THR D N 1
ATOM 5682 C CA . THR D 1 68 ? 12.318 161.370 9.704 1.00 7.66 60 THR D CA 1
ATOM 5683 C C . THR D 1 68 ? 11.745 161.461 8.288 1.00 7.65 60 THR D C 1
ATOM 5684 O O . THR D 1 68 ? 11.926 162.477 7.609 1.00 7.89 60 THR D O 1
ATOM 5688 N N . ALA D 1 69 ? 11.033 160.424 7.852 1.00 7.16 61 ALA D N 1
ATOM 5689 C CA . ALA D 1 69 ? 10.385 160.461 6.542 1.00 8.11 61 ALA D CA 1
ATOM 5690 C C . ALA D 1 69 ? 9.427 161.646 6.441 1.00 8.28 61 ALA D C 1
ATOM 5691 O O . ALA D 1 69 ? 9.397 162.349 5.429 1.00 10.02 61 ALA D O 1
ATOM 5693 N N . LYS D 1 70 ? 8.653 161.866 7.498 1.00 8.78 62 LYS D N 1
ATOM 5694 C CA A LYS D 1 70 ? 7.689 162.958 7.526 0.46 10.24 62 LYS D CA 1
ATOM 5695 C CA B LYS D 1 70 ? 7.689 162.957 7.525 0.54 10.18 62 LYS D CA 1
ATOM 5696 C C . LYS D 1 70 ? 8.389 164.313 7.425 1.00 10.09 62 LYS D C 1
ATOM 5697 O O . LYS D 1 70 ? 7.967 165.187 6.668 1.00 10.65 62 LYS D O 1
ATOM 5708 N N . ARG D 1 71 ? 9.466 164.483 8.187 1.00 9.41 63 ARG D N 1
ATOM 5709 C CA A ARG D 1 71 ? 10.198 165.743 8.199 0.58 10.03 63 ARG D CA 1
ATOM 5710 C CA B ARG D 1 71 ? 10.199 165.741 8.195 0.42 9.29 63 ARG D CA 1
ATOM 5711 C C . ARG D 1 71 ? 10.847 166.042 6.847 1.00 10.14 63 ARG D C 1
ATOM 5712 O O . ARG D 1 71 ? 10.843 167.184 6.392 1.00 10.72 63 ARG D O 1
ATOM 5727 N N . LEU D 1 72 ? 11.404 165.013 6.211 1.00 9.54 64 LEU D N 1
ATOM 5728 C CA . LEU D 1 72 ? 11.996 165.172 4.885 1.00 8.95 64 LEU D CA 1
ATOM 5729 C C . LEU D 1 72 ? 10.939 165.597 3.865 1.00 10.56 64 LEU D C 1
ATOM 5730 O O . LEU D 1 72 ? 11.160 166.524 3.074 1.00 11.04 64 LEU D O 1
ATOM 5735 N N . LYS D 1 73 ? 9.787 164.929 3.887 1.00 11.65 65 LYS D N 1
ATOM 5736 C CA A LYS D 1 73 ? 8.694 165.259 2.979 0.49 13.62 65 LYS D CA 1
ATOM 5737 C CA B LYS D 1 73 ? 8.698 165.262 2.975 0.51 13.40 65 LYS D CA 1
ATOM 5738 C C . LYS D 1 73 ? 8.194 166.685 3.185 1.00 13.84 65 LYS D C 1
ATOM 5739 O O . LYS D 1 73 ? 7.863 167.376 2.222 1.00 15.52 65 LYS D O 1
ATOM 5750 N N . GLU D 1 74 ? 8.140 167.124 4.440 1.00 14.12 66 GLU D N 1
ATOM 5751 C CA . GLU D 1 74 ? 7.696 168.479 4.759 1.00 14.63 66 GLU D CA 1
ATOM 5752 C C . GLU D 1 74 ? 8.612 169.510 4.110 1.00 15.12 66 GLU D C 1
ATOM 5753 O O . GLU D 1 74 ? 8.185 170.626 3.828 1.00 16.28 66 GLU D O 1
ATOM 5759 N N . HIS D 1 75 ? 9.864 169.132 3.863 1.00 15.40 67 HIS D N 1
ATOM 5760 C CA . HIS D 1 75 ? 10.811 169.991 3.149 1.00 16.48 67 HIS D CA 1
ATOM 5761 C C . HIS D 1 75 ? 10.829 169.785 1.638 1.00 17.30 67 HIS D C 1
ATOM 5762 O O . HIS D 1 75 ? 11.622 170.416 0.939 1.00 20.66 67 HIS D O 1
ATOM 5769 N N . GLY D 1 76 ? 9.977 168.910 1.124 1.00 17.36 68 GLY D N 1
ATOM 5770 C CA . GLY D 1 76 ? 9.974 168.651 -0.305 1.00 17.32 68 GLY D CA 1
ATOM 5771 C C . GLY D 1 76 ? 11.221 167.931 -0.787 1.00 16.32 68 GLY D C 1
ATOM 5772 O O . GLY D 1 76 ? 11.653 168.113 -1.921 1.00 18.34 68 GLY D O 1
ATOM 5773 N N . ILE D 1 77 ? 11.811 167.119 0.084 1.00 13.87 69 ILE D N 1
ATOM 5774 C CA . ILE D 1 77 ? 12.889 166.228 -0.315 1.00 11.26 69 ILE D CA 1
ATOM 5775 C C . ILE D 1 77 ? 12.290 164.861 -0.618 1.00 10.49 69 ILE D C 1
ATOM 5776 O O . ILE D 1 77 ? 11.588 164.297 0.224 1.00 11.66 69 ILE D O 1
ATOM 5781 N N . PRO D 1 78 ? 12.535 164.333 -1.832 1.00 9.88 70 PRO D N 1
ATOM 5782 C CA . PRO D 1 78 ? 12.049 162.979 -2.131 1.00 10.16 70 PRO D CA 1
ATOM 5783 C C . PRO D 1 78 ? 12.564 161.963 -1.119 1.00 8.76 70 PRO D C 1
ATOM 5784 O O . PRO D 1 78 ? 13.736 161.991 -0.745 1.00 9.19 70 PRO D O 1
ATOM 5788 N N . VAL D 1 79 ? 11.671 161.095 -0.663 1.00 7.98 71 VAL D N 1
ATOM 5789 C CA . VAL D 1 79 ? 12.050 160.015 0.236 1.00 7.68 71 VAL D CA 1
ATOM 5790 C C . VAL D 1 79 ? 11.875 158.693 -0.496 1.00 6.77 71 VAL D C 1
ATOM 5791 O O . VAL D 1 79 ? 10.790 158.386 -0.994 1.00 9.46 71 VAL D O 1
ATOM 5795 N N . TYR D 1 80 ? 12.962 157.938 -0.583 1.00 6.43 72 TYR D N 1
ATOM 5796 C CA . TYR D 1 80 ? 12.966 156.648 -1.257 1.00 7.21 72 TYR D CA 1
ATOM 5797 C C . TYR D 1 80 ? 13.114 155.537 -0.229 1.00 6.61 72 TYR D C 1
ATOM 5798 O O . TYR D 1 80 ? 13.761 155.718 0.798 1.00 6.76 72 TYR D O 1
ATOM 5807 N N . GLU D 1 81 ? 12.547 154.369 -0.514 1.00 6.31 73 GLU D N 1
ATOM 5808 C CA . GLU D 1 81 ? 12.753 153.217 0.358 1.00 6.81 73 GLU D CA 1
ATOM 5809 C C . GLU D 1 81 ? 14.160 152.667 0.156 1.00 6.60 73 GLU D C 1
ATOM 5810 O O . GLU D 1 81 ? 14.688 152.671 -0.955 1.00 6.92 73 GLU D O 1
ATOM 5816 N N . LEU D 1 82 ? 14.761 152.189 1.241 1.00 6.05 74 LEU D N 1
ATOM 5817 C CA . LEU D 1 82 ? 16.088 151.596 1.181 1.00 5.65 74 LEU D CA 1
ATOM 5818 C C . LEU D 1 82 ? 16.140 150.435 0.179 1.00 5.64 74 LEU D C 1
ATOM 5819 O O . LEU D 1 82 ? 17.164 150.208 -0.468 1.00 6.28 74 LEU D O 1
ATOM 5824 N N . ASN D 1 83 ? 15.021 149.727 0.023 1.00 5.99 75 ASN D N 1
ATOM 5825 C CA . ASN D 1 83 ? 14.941 148.588 -0.885 1.00 6.97 75 ASN D CA 1
ATOM 5826 C C . ASN D 1 83 ? 15.269 148.944 -2.340 1.00 6.75 75 ASN D C 1
ATOM 5827 O O . ASN D 1 83 ? 15.557 148.052 -3.138 1.00 7.59 75 ASN D O 1
ATOM 5832 N N . THR D 1 84 ? 15.227 150.237 -2.684 1.00 6.97 76 THR D N 1
ATOM 5833 C CA . THR D 1 84 ? 15.464 150.693 -4.055 1.00 7.52 76 THR D CA 1
ATOM 5834 C C . THR D 1 84 ? 16.918 151.062 -4.337 1.00 7.72 76 THR D C 1
ATOM 5835 O O . THR D 1 84 ? 17.219 151.504 -5.440 1.00 8.48 76 THR D O 1
ATOM 5839 N N . VAL D 1 85 ? 17.810 150.894 -3.361 1.00 7.59 77 VAL D N 1
ATOM 5840 C CA . VAL D 1 85 ? 19.232 151.152 -3.588 1.00 8.30 77 VAL D CA 1
ATOM 5841 C C . VAL D 1 85 ? 20.090 149.958 -3.175 1.00 9.05 77 VAL D C 1
ATOM 5842 O O . VAL D 1 85 ? 19.664 149.120 -2.372 1.00 9.41 77 VAL D O 1
ATOM 5846 N N . SER D 1 86 ? 21.302 149.878 -3.715 1.00 10.26 78 SER D N 1
ATOM 5847 C CA . SER D 1 86 ? 22.262 148.872 -3.263 1.00 11.71 78 SER D CA 1
ATOM 5848 C C . SER D 1 86 ? 23.393 149.486 -2.443 1.00 11.82 78 SER D C 1
ATOM 5849 O O . SER D 1 86 ? 24.164 148.779 -1.796 1.00 13.00 78 SER D O 1
ATOM 5852 N N . GLU D 1 87 ? 23.477 150.809 -2.473 1.00 11.20 79 GLU D N 1
ATOM 5853 C CA A GLU D 1 87 ? 24.453 151.536 -1.677 0.47 11.51 79 GLU D CA 1
ATOM 5854 C CA B GLU D 1 87 ? 24.486 151.545 -1.722 0.53 11.44 79 GLU D CA 1
ATOM 5855 C C . GLU D 1 87 ? 24.027 152.991 -1.575 1.00 11.57 79 GLU D C 1
ATOM 5856 O O . GLU D 1 87 ? 23.288 153.487 -2.428 1.00 13.59 79 GLU D O 1
ATOM 5867 N N . LEU D 1 88 ? 24.460 153.649 -0.496 1.00 10.78 80 LEU D N 1
ATOM 5868 C CA . LEU D 1 88 ? 24.305 155.091 -0.312 1.00 10.13 80 LEU D CA 1
ATOM 5869 C C . LEU D 1 88 ? 25.706 155.606 -0.028 1.00 9.92 80 LEU D C 1
ATOM 5870 O O . LEU D 1 88 ? 26.458 154.948 0.673 1.00 11.29 80 LEU D O 1
ATOM 5875 N N . GLU D 1 89 ? 26.078 156.760 -0.572 1.00 8.43 81 GLU D N 1
ATOM 5876 C CA . GLU D 1 89 ? 27.401 157.291 -0.271 1.00 9.38 81 GLU D CA 1
ATOM 5877 C C . GLU D 1 89 ? 27.520 157.656 1.216 1.00 8.94 81 GLU D C 1
ATOM 5878 O O . GLU D 1 89 ? 28.509 157.314 1.868 1.00 10.06 81 GLU D O 1
ATOM 5884 N N . PHE D 1 90 ? 26.502 158.330 1.744 1.00 7.85 82 PHE D N 1
ATOM 5885 C CA . PHE D 1 90 ? 26.532 158.842 3.113 1.00 7.93 82 PHE D CA 1
ATOM 5886 C C . PHE D 1 90 ? 25.301 158.445 3.911 1.00 6.91 82 PHE D C 1
ATOM 5887 O O . PHE D 1 90 ? 24.182 158.432 3.389 1.00 7.88 82 PHE D O 1
ATOM 5895 N N . TYR D 1 91 ? 25.525 158.167 5.196 1.00 6.77 83 TYR D N 1
ATOM 5896 C CA . TYR D 1 91 ? 24.468 158.093 6.207 1.00 7.01 83 TYR D CA 1
ATOM 5897 C C . TYR D 1 91 ? 24.916 159.021 7.330 1.00 6.66 83 TYR D C 1
ATOM 5898 O O . TYR D 1 91 ? 26.053 158.912 7.797 1.00 7.59 83 TYR D O 1
ATOM 5907 N N . VAL D 1 92 ? 24.041 159.934 7.751 1.00 6.52 84 VAL D N 1
ATOM 5908 C CA . VAL D 1 92 ? 24.368 160.919 8.789 1.00 7.20 84 VAL D CA 1
ATOM 5909 C C . VAL D 1 92 ? 23.372 160.803 9.941 1.00 7.03 84 VAL D C 1
ATOM 5910 O O . VAL D 1 92 ? 22.162 160.851 9.725 1.00 7.14 84 VAL D O 1
ATOM 5914 N N . ASP D 1 93 ? 23.877 160.653 11.165 1.00 6.67 85 ASP D N 1
ATOM 5915 C CA . ASP D 1 93 ? 23.008 160.409 12.321 1.00 7.15 85 ASP D CA 1
ATOM 5916 C C . ASP D 1 93 ? 23.745 160.787 13.597 1.00 6.73 85 ASP D C 1
ATOM 5917 O O . ASP D 1 93 ? 24.979 160.842 13.616 1.00 8.06 85 ASP D O 1
ATOM 5922 N N . GLY D 1 94 ? 22.991 161.047 14.660 1.00 7.44 86 GLY D N 1
ATOM 5923 C CA . GLY D 1 94 ? 23.582 161.249 15.973 1.00 8.30 86 GLY D CA 1
ATOM 5924 C C . GLY D 1 94 ? 23.858 159.943 16.705 1.00 7.76 86 GLY D C 1
ATOM 5925 O O . GLY D 1 94 ? 23.732 158.857 16.124 1.00 8.23 86 GLY D O 1
ATOM 5926 N N . ALA D 1 95 ? 24.222 160.048 17.981 1.00 8.13 87 ALA D N 1
ATOM 5927 C CA . ALA D 1 95 ? 24.468 158.885 18.833 1.00 7.28 87 ALA D CA 1
ATOM 5928 C C . ALA D 1 95 ? 24.330 159.319 20.282 1.00 7.29 87 ALA D C 1
ATOM 5929 O O . ALA D 1 95 ? 24.340 160.515 20.585 1.00 9.02 87 ALA D O 1
ATOM 5931 N N . ASP D 1 96 ? 24.215 158.348 21.182 1.00 7.35 88 ASP D N 1
ATOM 5932 C CA . ASP D 1 96 ? 24.197 158.636 22.610 1.00 7.05 88 ASP D CA 1
ATOM 5933 C C . ASP D 1 96 ? 25.582 158.635 23.238 1.00 7.41 88 ASP D C 1
ATOM 5934 O O . ASP D 1 96 ? 25.844 159.419 24.151 1.00 8.51 88 ASP D O 1
ATOM 5939 N N . GLU D 1 97 ? 26.458 157.763 22.745 1.00 7.51 89 GLU D N 1
ATOM 5940 C CA . GLU D 1 97 ? 27.868 157.754 23.124 1.00 7.70 89 GLU D CA 1
ATOM 5941 C C . GLU D 1 97 ? 28.693 157.309 21.932 1.00 7.64 89 GLU D C 1
ATOM 5942 O O . GLU D 1 97 ? 28.235 156.517 21.104 1.00 7.38 89 GLU D O 1
ATOM 5948 N N . SER D 1 98 ? 29.918 157.819 21.861 1.00 8.54 90 SER D N 1
ATOM 5949 C CA . SER D 1 98 ? 30.955 157.248 21.015 1.00 8.53 90 SER D CA 1
ATOM 5950 C C . SER D 1 98 ? 32.204 157.092 21.865 1.00 9.25 90 SER D C 1
ATOM 5951 O O . SER D 1 98 ? 32.476 157.936 22.716 1.00 9.57 90 SER D O 1
ATOM 5954 N N . ASN D 1 99 ? 32.973 156.033 21.634 1.00 8.51 91 ASN D N 1
ATOM 5955 C CA . ASN D 1 99 ? 34.330 155.984 22.165 1.00 9.51 91 ASN D CA 1
ATOM 5956 C C . ASN D 1 99 ? 35.324 156.479 21.100 1.00 9.05 91 ASN D C 1
ATOM 5957 O O . ASN D 1 99 ? 34.921 156.901 20.008 1.00 9.46 91 ASN D O 1
ATOM 5962 N N . GLU D 1 100 ? 36.615 156.425 21.397 1.00 10.68 92 GLU D N 1
ATOM 5963 C CA . GLU D 1 100 ? 37.608 156.956 20.466 1.00 11.46 92 GLU D CA 1
ATOM 5964 C C . GLU D 1 100 ? 37.834 156.063 19.243 1.00 11.86 92 GLU D C 1
ATOM 5965 O O . GLU D 1 100 ? 38.489 156.470 18.280 1.00 13.09 92 GLU D O 1
ATOM 5971 N N . ARG D 1 101 ? 37.281 154.854 19.275 1.00 10.87 93 ARG D N 1
ATOM 5972 C CA . ARG D 1 101 ? 37.310 153.972 18.114 1.00 10.12 93 ARG D CA 1
ATOM 5973 C C . ARG D 1 101 ? 36.053 154.141 17.254 1.00 8.56 93 ARG D C 1
ATOM 5974 O O . ARG D 1 101 ? 35.815 153.363 16.337 1.00 9.09 93 ARG D O 1
ATOM 5982 N N . LEU D 1 102 ? 35.250 155.155 17.569 1.00 8.43 94 LEU D N 1
ATOM 5983 C CA . LEU D 1 102 ? 34.025 155.453 16.825 1.00 7.76 94 LEU D CA 1
ATOM 5984 C C . LEU D 1 102 ? 32.976 154.337 16.916 1.00 7.40 94 LEU D C 1
ATOM 5985 O O . LEU D 1 102 ? 32.066 154.241 16.087 1.00 7.98 94 LEU D O 1
ATOM 5990 N N . GLU D 1 103 ? 33.106 153.508 17.948 1.00 7.51 95 GLU D N 1
ATOM 5991 C CA . GLU D 1 103 ? 32.076 152.542 18.314 1.00 7.27 95 GLU D CA 1
ATOM 5992 C C . GLU D 1 103 ? 31.027 153.274 19.153 1.00 6.96 95 GLU D C 1
ATOM 5993 O O . GLU D 1 103 ? 31.376 154.053 20.045 1.00 8.10 95 GLU D O 1
ATOM 5999 N N . LEU D 1 104 ? 29.751 153.042 18.851 1.00 7.11 96 LEU D N 1
ATOM 6000 C CA . LEU D 1 104 ? 28.673 153.867 19.392 1.00 7.12 96 LEU D CA 1
ATOM 6001 C C . LEU D 1 104 ? 27.680 153.101 20.255 1.00 6.09 96 LEU D C 1
ATOM 6002 O O . LEU D 1 104 ? 27.474 151.892 20.069 1.00 6.82 96 LEU D O 1
ATOM 6007 N N . ILE D 1 105 ? 27.059 153.822 21.188 1.00 6.33 97 ILE D N 1
ATOM 6008 C CA . ILE D 1 105 ? 25.765 153.411 21.721 1.00 6.06 97 ILE D CA 1
ATOM 6009 C C . ILE D 1 105 ? 24.696 154.304 21.101 1.00 5.73 97 ILE D C 1
ATOM 6010 O O . ILE D 1 105 ? 24.789 155.548 21.169 1.00 6.51 97 ILE D O 1
ATOM 6015 N N . LYS D 1 106 ? 23.689 153.667 20.498 1.00 5.99 98 LYS D N 1
ATOM 6016 C CA . LYS D 1 106 ? 22.555 154.349 19.888 1.00 6.24 98 LYS D CA 1
ATOM 6017 C C . LYS D 1 106 ? 21.243 153.735 20.365 1.00 5.77 98 LYS D C 1
ATOM 6018 O O . LYS D 1 106 ? 21.222 152.621 20.907 1.00 6.05 98 LYS D O 1
ATOM 6024 N N . GLY D 1 107 ? 20.146 154.464 20.152 1.00 5.78 99 GLY D N 1
ATOM 6025 C CA . GLY D 1 107 ? 18.826 153.971 20.488 1.00 6.46 99 GLY D CA 1
ATOM 6026 C C . GLY D 1 107 ? 18.081 154.741 21.556 1.00 6.68 99 GLY D C 1
ATOM 6027 O O . GLY D 1 107 ? 16.954 154.377 21.895 1.00 6.51 99 GLY D O 1
ATOM 6028 N N . GLY D 1 108 ? 18.684 155.801 22.090 1.00 6.79 100 GLY D N 1
ATOM 6029 C CA . GLY D 1 108 ? 17.953 156.700 22.973 1.00 7.89 100 GLY D CA 1
ATOM 6030 C C . GLY D 1 108 ? 16.643 157.153 22.339 1.00 7.13 100 GLY D C 1
ATOM 6031 O O . GLY D 1 108 ? 15.599 157.205 22.997 1.00 8.49 100 GLY D O 1
ATOM 6032 N N . GLY D 1 109 ? 16.694 157.455 21.044 1.00 6.93 101 GLY D N 1
ATOM 6033 C CA . GLY D 1 109 ? 15.526 157.898 20.301 1.00 8.18 101 GLY D CA 1
ATOM 6034 C C . GLY D 1 109 ? 14.659 156.778 19.752 1.00 6.73 101 GLY D C 1
ATOM 6035 O O . GLY D 1 109 ? 13.735 157.050 18.980 1.00 8.42 101 GLY D O 1
ATOM 6036 N N . ALA D 1 110 ? 14.964 155.533 20.140 1.00 6.86 102 ALA D N 1
ATOM 6037 C CA . ALA D 1 110 ? 14.133 154.356 19.847 1.00 7.14 102 ALA D CA 1
ATOM 6038 C C . ALA D 1 110 ? 14.140 153.877 18.393 1.00 6.53 102 ALA D C 1
ATOM 6039 O O . ALA D 1 110 ? 13.396 152.953 18.052 1.00 7.34 102 ALA D O 1
ATOM 6041 N N . ALA D 1 111 ? 14.998 154.470 17.556 1.00 5.93 103 ALA D N 1
ATOM 6042 C CA . ALA D 1 111 ? 15.023 154.182 16.111 1.00 5.83 103 ALA D CA 1
ATOM 6043 C C . ALA D 1 111 ? 16.219 153.330 15.699 1.00 5.27 103 ALA D C 1
ATOM 6044 O O . ALA D 1 111 ? 16.512 153.206 14.508 1.00 6.33 103 ALA D O 1
ATOM 6046 N N . LEU D 1 112 ? 16.881 152.709 16.671 1.00 5.27 104 LEU D N 1
ATOM 6047 C CA . LEU D 1 112 ? 18.126 151.985 16.411 1.00 5.50 104 LEU D CA 1
ATOM 6048 C C . LEU D 1 112 ? 18.076 150.944 15.291 1.00 5.21 104 LEU D C 1
ATOM 6049 O O . LEU D 1 112 ? 19.065 150.764 14.592 1.00 6.05 104 LEU D O 1
ATOM 6054 N N . THR D 1 113 ? 16.950 150.255 15.116 1.00 5.28 105 THR D N 1
ATOM 6055 C CA . THR D 1 113 ? 16.901 149.179 14.129 1.00 5.64 105 THR D CA 1
ATOM 6056 C C . THR D 1 113 ? 17.014 149.688 12.693 1.00 4.94 105 THR D C 1
ATOM 6057 O O . THR D 1 113 ? 17.928 149.302 11.972 1.00 5.31 105 THR D O 1
ATOM 6061 N N . ARG D 1 114 ? 16.111 150.576 12.280 1.00 5.11 106 ARG D N 1
ATOM 6062 C CA . ARG D 1 114 ? 16.185 151.092 10.920 1.00 4.90 106 ARG D CA 1
ATOM 606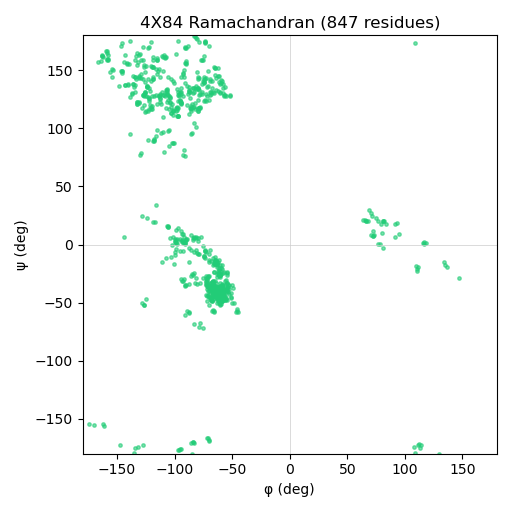3 C C . ARG D 1 114 ? 17.432 151.953 10.712 1.00 5.55 106 ARG D C 1
ATOM 6064 O O . ARG D 1 114 ? 17.995 151.976 9.623 1.00 6.03 106 ARG D O 1
ATOM 6072 N N . GLU D 1 115 ? 17.885 152.629 11.764 1.00 5.31 107 GLU D N 1
ATOM 6073 C CA . GLU D 1 115 ? 19.145 153.368 11.689 1.00 5.67 107 GLU D CA 1
ATOM 6074 C C . GLU D 1 115 ? 20.314 152.433 11.369 1.00 5.19 107 GLU D C 1
ATOM 6075 O O . GLU D 1 115 ? 21.159 152.742 10.516 1.00 5.91 107 GLU D O 1
ATOM 6081 N N . LYS D 1 116 ? 20.371 151.290 12.054 1.00 5.18 108 LYS D N 1
ATOM 6082 C CA . LYS D 1 116 ? 21.477 150.355 11.897 1.00 5.47 108 LYS D CA 1
ATOM 6083 C C . LYS D 1 116 ? 21.437 149.725 10.499 1.00 4.96 108 LYS D C 1
ATOM 6084 O O . LYS D 1 116 ? 22.475 149.467 9.889 1.00 5.72 108 LYS D O 1
ATOM 6090 N N . ILE D 1 117 ? 20.231 149.486 9.997 1.00 5.51 109 ILE D N 1
ATOM 6091 C CA . ILE D 1 117 ? 20.047 148.912 8.672 1.00 5.43 109 ILE D CA 1
ATOM 6092 C C . ILE D 1 117 ? 20.491 149.905 7.584 1.00 5.51 109 ILE D C 1
ATOM 6093 O O . ILE D 1 117 ? 21.241 149.540 6.664 1.00 5.89 109 ILE D O 1
ATOM 6098 N N . VAL D 1 118 ? 20.043 151.160 7.671 1.00 5.96 110 VAL D N 1
ATOM 6099 C CA . VAL D 1 118 ? 20.482 152.148 6.684 1.00 6.19 110 VAL D CA 1
ATOM 6100 C C . VAL D 1 118 ? 22.003 152.330 6.752 1.00 5.85 110 VAL D C 1
ATOM 6101 O O . VAL D 1 118 ? 22.674 152.413 5.715 1.00 6.71 110 VAL D O 1
ATOM 6105 N N . ALA D 1 119 ? 22.553 152.371 7.965 1.00 5.81 111 ALA D N 1
ATOM 6106 C CA . ALA D 1 119 ? 23.999 152.527 8.128 1.00 6.69 111 ALA D CA 1
ATOM 6107 C C . ALA D 1 119 ? 24.766 151.393 7.448 1.00 6.54 111 ALA D C 1
ATOM 6108 O O . ALA D 1 119 ? 25.858 151.604 6.915 1.00 6.93 111 ALA D O 1
ATOM 6110 N N . ALA D 1 120 ? 24.188 150.193 7.455 1.00 6.50 112 ALA D N 1
ATOM 6111 C CA . ALA D 1 120 ? 24.832 149.028 6.841 1.00 7.40 112 ALA D CA 1
ATOM 6112 C C . ALA D 1 120 ? 24.969 149.178 5.327 1.00 7.53 112 ALA D C 1
ATOM 6113 O O . ALA D 1 120 ? 25.905 148.652 4.726 1.00 8.52 112 ALA D O 1
ATOM 6115 N N . VAL D 1 121 ? 24.024 149.887 4.712 1.00 6.96 113 VAL D N 1
ATOM 6116 C CA . VAL D 1 121 ? 24.005 150.083 3.266 1.00 7.40 113 VAL D CA 1
ATOM 6117 C C . VAL D 1 121 ? 24.892 151.267 2.841 1.00 7.92 113 VAL D C 1
ATOM 6118 O O . VAL D 1 121 ? 25.397 151.311 1.718 1.00 9.39 113 VAL D O 1
ATOM 6122 N N . ALA D 1 122 ? 25.103 152.217 3.746 1.00 7.85 114 ALA D N 1
ATOM 6123 C CA . ALA D 1 122 ? 25.925 153.389 3.450 1.00 8.38 114 ALA D CA 1
ATOM 6124 C C . ALA D 1 122 ? 27.416 153.065 3.430 1.00 9.03 114 ALA D C 1
ATOM 6125 O O . ALA D 1 122 ? 27.911 152.283 4.243 1.00 9.65 114 ALA D O 1
ATOM 6127 N N . LYS D 1 123 ? 28.134 153.698 2.507 1.00 9.10 115 LYS D N 1
ATOM 6128 C CA . LYS D 1 123 ? 29.583 153.581 2.446 1.00 9.72 115 LYS D CA 1
ATOM 6129 C C . LYS D 1 123 ? 30.241 154.329 3.597 1.00 10.57 115 LYS D C 1
ATOM 6130 O O . LYS D 1 123 ? 31.109 153.786 4.282 1.00 11.60 115 LYS D O 1
ATOM 6132 N N . THR D 1 124 ? 29.830 155.576 3.802 1.00 9.46 116 THR D N 1
ATOM 6133 C CA . THR D 1 124 ? 30.414 156.401 4.849 1.00 9.15 116 THR D CA 1
ATOM 6134 C C . THR D 1 124 ? 29.359 156.830 5.858 1.00 8.77 116 THR D C 1
ATOM 6135 O O . THR D 1 124 ? 28.409 157.534 5.516 1.00 9.72 116 THR D O 1
ATOM 6139 N N . PHE D 1 125 ? 29.526 156.375 7.100 1.00 7.79 117 PHE D N 1
ATOM 6140 C CA . PHE D 1 125 ? 28.636 156.727 8.206 1.00 7.83 117 PHE D CA 1
ATOM 6141 C C . PHE D 1 125 ? 29.297 157.873 8.964 1.00 7.26 117 PHE D C 1
ATOM 6142 O O . PHE D 1 125 ? 30.350 157.704 9.587 1.00 8.06 117 PHE D O 1
ATOM 6150 N N . ILE D 1 126 ? 28.691 159.050 8.854 1.00 8.17 118 ILE D N 1
ATOM 6151 C CA . ILE D 1 126 ? 29.132 160.223 9.593 1.00 8.98 118 ILE D CA 1
ATOM 6152 C C . ILE D 1 126 ? 28.251 160.357 10.829 1.00 8.32 118 ILE D C 1
ATOM 6153 O O . ILE D 1 126 ? 27.033 160.510 10.721 1.00 9.02 118 ILE D O 1
ATOM 6158 N N . CYS D 1 127 ? 28.870 160.275 12.003 1.00 7.58 119 CYS D N 1
ATOM 6159 C CA . CYS D 1 127 ? 28.170 160.492 13.260 1.00 8.36 119 CYS D CA 1
ATOM 6160 C C . CYS D 1 127 ? 28.389 161.935 13.695 1.00 8.37 119 CYS D C 1
ATOM 6161 O O . CYS D 1 127 ? 29.521 162.416 13.715 1.00 10.11 119 CYS D O 1
ATOM 6164 N N . ILE D 1 128 ? 27.294 162.621 14.016 1.00 9.29 120 ILE D N 1
ATOM 6165 C CA . ILE D 1 128 ? 27.348 164.007 14.478 1.00 10.25 120 ILE D CA 1
ATOM 6166 C C . ILE D 1 128 ? 26.916 164.087 15.945 1.00 9.67 120 ILE D C 1
ATOM 6167 O O . ILE D 1 128 ? 25.848 163.608 16.321 1.00 10.55 120 ILE D O 1
ATOM 6172 N N . ALA D 1 129 ? 27.755 164.686 16.783 1.00 10.62 121 ALA D N 1
ATOM 6173 C CA . ALA D 1 129 ? 27.482 164.692 18.215 1.00 11.52 121 ALA D CA 1
ATOM 6174 C C . ALA D 1 129 ? 28.118 165.881 18.920 1.00 12.11 121 ALA D C 1
ATOM 6175 O O . ALA D 1 129 ? 29.170 166.367 18.517 1.00 12.65 121 ALA D O 1
ATOM 6177 N N . ASP D 1 130 ? 27.491 166.344 19.992 1.00 13.56 122 ASP D N 1
ATOM 6178 C CA . ASP D 1 130 ? 28.141 167.332 20.831 1.00 15.19 122 ASP D CA 1
ATOM 6179 C C . ASP D 1 130 ? 29.202 166.633 21.684 1.00 15.31 122 ASP D C 1
ATOM 6180 O O . ASP D 1 130 ? 29.153 165.417 21.891 1.00 14.43 122 ASP D O 1
ATOM 6185 N N . ALA D 1 131 ? 30.165 167.413 22.166 1.00 17.01 123 ALA D N 1
ATOM 6186 C CA . ALA D 1 131 ? 31.368 166.888 22.817 1.00 18.06 123 ALA D CA 1
ATOM 6187 C C . ALA D 1 131 ? 31.135 165.933 23.988 1.00 18.32 123 ALA D C 1
ATOM 6188 O O . ALA D 1 131 ? 31.919 165.006 24.200 1.00 18.60 123 ALA D O 1
ATOM 6190 N N . SER D 1 132 ? 30.065 166.156 24.742 1.00 19.26 124 SER D N 1
ATOM 6191 C CA . SER D 1 132 ? 29.815 165.369 25.947 1.00 21.01 124 SER D CA 1
ATOM 6192 C C . SER D 1 132 ? 29.554 163.892 25.664 1.00 19.13 124 SER D C 1
ATOM 6193 O O . SER D 1 132 ? 29.571 163.065 26.577 1.00 21.09 124 SER D O 1
ATOM 6196 N N . LYS D 1 133 ? 29.311 163.553 24.404 1.00 14.62 125 LYS D N 1
ATOM 6197 C CA A LYS D 1 133 ? 28.968 162.183 24.045 0.70 13.94 125 LYS D CA 1
ATOM 6198 C CA B LYS D 1 133 ? 28.971 162.182 24.055 0.30 13.62 125 LYS D CA 1
ATOM 6199 C C . LYS D 1 133 ? 30.194 161.315 23.790 1.00 12.32 125 LYS D C 1
ATOM 6200 O O . LYS D 1 133 ? 30.078 160.103 23.650 1.00 11.38 125 LYS D O 1
ATOM 6211 N N . LEU D 1 134 ? 31.370 161.937 23.741 1.00 12.86 126 LEU D N 1
ATOM 6212 C CA . LEU D 1 134 ? 32.610 161.184 23.592 1.00 13.60 126 LEU D CA 1
ATOM 6213 C C . LEU D 1 134 ? 33.085 160.699 24.963 1.00 13.29 126 LEU D C 1
ATOM 6214 O O . LEU D 1 134 ? 33.354 161.503 25.853 1.00 16.50 126 LEU D O 1
ATOM 6219 N N . VAL D 1 135 ? 33.170 159.383 25.134 1.00 12.31 127 VAL D N 1
ATOM 6220 C CA . VAL D 1 135 ? 33.480 158.783 26.433 1.00 13.10 127 VAL D CA 1
ATOM 6221 C C . VAL D 1 135 ? 34.664 157.827 26.314 1.00 13.51 127 VAL D C 1
ATOM 6222 O O . VAL D 1 135 ? 34.907 157.267 25.248 1.00 13.70 127 VAL D O 1
ATOM 6226 N N . PRO D 1 136 ? 35.415 157.642 27.411 1.00 16.03 128 PRO D N 1
ATOM 6227 C CA . PRO D 1 136 ? 36.539 156.700 27.388 1.00 16.38 128 PRO D CA 1
ATOM 6228 C C . PRO D 1 136 ? 36.083 155.256 27.179 1.00 16.20 128 PRO D C 1
ATOM 6229 O O . PRO D 1 136 ? 36.708 154.502 26.429 1.00 17.18 128 PRO D O 1
ATOM 6233 N N . ILE D 1 137 ? 35.004 154.876 27.852 1.00 14.12 129 ILE D N 1
ATOM 6234 C CA . ILE D 1 137 ? 34.466 153.524 27.757 1.00 13.50 129 ILE D CA 1
ATOM 6235 C C . ILE D 1 137 ? 32.949 153.609 27.648 1.00 10.31 129 ILE D C 1
ATOM 6236 O O . ILE D 1 137 ? 32.307 154.291 28.450 1.00 12.05 129 ILE D O 1
ATOM 6241 N N . LEU D 1 138 ? 32.373 152.932 26.654 1.00 9.70 130 LEU D N 1
ATOM 6242 C CA . LEU D 1 138 ? 30.921 152.894 26.492 1.00 8.92 130 LEU D CA 1
ATOM 6243 C C . LEU D 1 138 ? 30.210 152.258 27.687 1.00 9.81 130 LEU D C 1
ATOM 6244 O O . LEU D 1 138 ? 30.722 151.318 28.298 1.00 9.82 130 LEU D O 1
ATOM 6249 N N . GLY D 1 139 ? 29.024 152.766 28.013 1.00 9.07 131 GLY D N 1
ATOM 6250 C CA . GLY D 1 139 ? 28.122 152.046 28.895 1.00 8.80 131 GLY D CA 1
ATOM 6251 C C . GLY D 1 139 ? 27.460 152.829 30.007 1.00 8.54 131 GLY D C 1
ATOM 6252 O O . GLY D 1 139 ? 26.492 152.349 30.604 1.00 9.37 131 GLY D O 1
ATOM 6253 N N . GLN D 1 140 ? 27.959 154.021 30.308 1.00 9.37 132 GLN D N 1
ATOM 6254 C CA . GLN D 1 140 ? 27.306 154.836 31.326 1.00 10.11 132 GLN D CA 1
ATOM 6255 C C . GLN D 1 140 ? 25.889 155.176 30.874 1.00 8.68 132 GLN D C 1
ATOM 6256 O O . GLN D 1 140 ? 24.940 155.101 31.658 1.00 10.07 132 GLN D O 1
ATOM 6262 N N . PHE D 1 141 ? 25.745 155.533 29.601 1.00 8.28 133 PHE D N 1
ATOM 6263 C CA . PHE D 1 141 ? 24.428 155.664 28.995 1.00 8.29 133 PHE D CA 1
ATOM 6264 C C . PHE D 1 141 ? 23.879 154.250 28.793 1.00 7.56 133 PHE D C 1
ATOM 6265 O O . PHE D 1 141 ? 24.517 153.434 28.132 1.00 8.41 133 PHE D O 1
ATOM 6273 N N . PRO D 1 142 ? 22.692 153.944 29.347 1.00 7.53 134 PRO D N 1
ATOM 6274 C CA . PRO D 1 142 ? 22.229 152.551 29.254 1.00 8.02 134 PRO D CA 1
ATOM 6275 C C . PRO D 1 142 ? 22.046 152.091 27.802 1.00 7.01 134 PRO D C 1
ATOM 6276 O O . PRO D 1 142 ? 21.590 152.852 26.947 1.00 7.74 134 PRO D O 1
ATOM 6280 N N . LEU D 1 143 ? 22.439 150.852 27.521 1.00 6.28 135 LEU D N 1
ATOM 6281 C CA . LEU D 1 143 ? 22.437 150.330 26.157 1.00 6.56 135 LEU D CA 1
ATOM 6282 C C . LEU D 1 143 ? 21.045 149.901 25.723 1.00 6.00 135 LEU D C 1
ATOM 6283 O O . LEU D 1 143 ? 20.481 148.983 26.304 1.00 6.17 135 LEU D O 1
ATOM 6288 N N . PRO D 1 144 ? 20.479 150.544 24.688 1.00 6.10 136 PRO D N 1
ATOM 6289 C CA . PRO D 1 144 ? 19.162 150.089 24.224 1.00 6.04 136 PRO D CA 1
ATOM 6290 C C . PRO D 1 144 ? 19.244 148.776 23.447 1.00 5.67 136 PRO D C 1
ATOM 6291 O O . PRO D 1 144 ? 20.151 148.572 22.638 1.00 6.65 136 PRO D O 1
ATOM 6295 N N . VAL D 1 145 ? 18.274 147.902 23.694 1.00 5.50 137 VAL D N 1
ATOM 6296 C CA . VAL D 1 145 ? 18.146 146.635 22.986 1.00 5.89 137 VAL D CA 1
ATOM 6297 C C . VAL D 1 145 ? 16.682 146.492 22.551 1.00 5.41 137 VAL D C 1
ATOM 6298 O O . VAL D 1 145 ? 15.772 146.548 23.386 1.00 6.33 137 VAL D O 1
ATOM 6302 N N . GLU D 1 146 ? 16.448 146.336 21.249 1.00 5.58 138 GLU D N 1
ATOM 6303 C CA . GLU D 1 146 ? 15.086 146.187 20.740 1.00 5.72 138 GLU D CA 1
ATOM 6304 C C . GLU D 1 146 ? 14.707 144.706 20.797 1.00 5.41 138 GLU D C 1
ATOM 6305 O O . GLU D 1 146 ? 15.463 143.837 20.336 1.00 5.92 138 GLU D O 1
ATOM 6311 N N . VAL D 1 147 ? 13.527 144.424 21.348 1.00 5.48 139 VAL D N 1
ATOM 6312 C CA . VAL D 1 147 ? 13.139 143.066 21.739 1.00 6.32 139 VAL D CA 1
ATOM 6313 C C . VAL D 1 147 ? 11.714 142.746 21.282 1.00 4.78 139 VAL D C 1
ATOM 6314 O O . VAL D 1 147 ? 10.816 143.595 21.374 1.00 5.96 139 VAL D O 1
ATOM 6318 N N . ILE D 1 148 ? 11.508 141.537 20.756 1.00 5.59 140 ILE D N 1
ATOM 6319 C CA . ILE D 1 148 ? 10.160 141.055 20.461 1.00 5.73 140 ILE D CA 1
ATOM 6320 C C . ILE D 1 148 ? 9.340 141.112 21.766 1.00 5.82 140 ILE D C 1
ATOM 6321 O O . ILE D 1 148 ? 9.790 140.602 22.783 1.00 6.32 140 ILE D O 1
ATOM 6326 N N . PRO D 1 149 ? 8.152 141.745 21.759 1.00 5.42 141 PRO D N 1
ATOM 6327 C CA . PRO D 1 149 ? 7.462 141.969 23.043 1.00 6.14 141 PRO D CA 1
ATOM 6328 C C . PRO D 1 149 ? 7.236 140.700 23.885 1.00 5.90 141 PRO D C 1
ATOM 6329 O O . PRO D 1 149 ? 7.429 140.736 25.107 1.00 6.62 141 PRO D O 1
ATOM 6333 N N . MET D 1 150 ? 6.890 139.573 23.261 1.00 5.78 142 MET D N 1
ATOM 6334 C CA . MET D 1 150 ? 6.621 138.361 24.041 1.00 6.17 142 MET D CA 1
ATOM 6335 C C . MET D 1 150 ? 7.901 137.720 24.595 1.00 5.83 142 MET D C 1
ATOM 6336 O O . MET D 1 150 ? 7.827 136.771 25.374 1.00 7.53 142 MET D O 1
ATOM 6341 N N . ALA D 1 151 ? 9.058 138.262 24.216 1.00 5.98 143 ALA D N 1
ATOM 6342 C CA . ALA D 1 151 ? 10.364 137.773 24.674 1.00 5.71 143 ALA D CA 1
ATOM 6343 C C . ALA D 1 151 ? 10.966 138.578 25.824 1.00 6.00 143 ALA D C 1
ATOM 6344 O O . ALA D 1 151 ? 12.087 138.298 26.252 1.00 6.56 143 ALA D O 1
ATOM 6346 N N . ARG D 1 152 ? 10.244 139.589 26.306 1.00 5.94 144 ARG D N 1
ATOM 6347 C CA . ARG D 1 152 ? 10.761 140.499 27.327 1.00 6.34 144 ARG D CA 1
ATOM 6348 C C . ARG D 1 152 ? 11.488 139.802 28.483 1.00 6.33 144 ARG D C 1
ATOM 6349 O O . ARG D 1 152 ? 12.660 140.085 28.751 1.00 6.79 144 ARG D O 1
ATOM 6357 N N . SER D 1 153 ? 10.811 138.894 29.175 1.00 6.69 145 SER D N 1
ATOM 6358 C CA A SER D 1 153 ? 11.389 138.256 30.356 0.63 6.60 145 SER D CA 1
ATOM 6359 C CA B SER D 1 153 ? 11.420 138.298 30.360 0.37 6.22 145 SER D CA 1
ATOM 6360 C C . SER D 1 153 ? 12.599 137.386 30.012 1.00 6.13 145 SER D C 1
ATOM 6361 O O . SER D 1 153 ? 13.600 137.362 30.740 1.00 6.51 145 SER D O 1
ATOM 6366 N N . HIS D 1 154 ? 12.496 136.649 28.906 1.00 6.37 146 HIS D N 1
ATOM 6367 C CA . HIS D 1 154 ? 13.595 135.804 28.454 1.00 6.72 146 HIS D CA 1
ATOM 6368 C C . HIS D 1 154 ? 14.840 136.626 28.136 1.00 6.06 146 HIS D C 1
ATOM 6369 O O . HIS D 1 154 ? 15.944 136.314 28.593 1.00 6.62 146 HIS D O 1
ATOM 6376 N N . VAL D 1 155 ? 14.670 137.672 27.333 1.00 6.57 147 VAL D N 1
ATOM 6377 C CA . VAL D 1 155 ? 15.819 138.473 26.933 1.00 6.51 147 VAL D CA 1
ATOM 6378 C C . VAL D 1 155 ? 16.427 139.192 28.139 1.00 5.76 147 VAL D C 1
ATOM 6379 O O . VAL D 1 155 ? 17.649 139.241 28.270 1.00 6.61 147 VAL D O 1
ATOM 6383 N N . ALA D 1 156 ? 15.588 139.705 29.041 1.00 5.90 148 ALA D N 1
ATOM 6384 C CA . ALA D 1 156 ? 16.094 140.304 30.274 1.00 6.43 148 ALA D CA 1
ATOM 6385 C C . ALA D 1 156 ? 16.984 139.321 31.044 1.00 5.73 148 ALA D C 1
ATOM 6386 O O . ALA D 1 156 ? 18.077 139.678 31.477 1.00 6.58 148 ALA D O 1
ATOM 6388 N N . ARG D 1 157 ? 16.539 138.075 31.192 1.00 6.55 149 ARG D N 1
ATOM 6389 C CA . ARG D 1 157 ? 17.357 137.078 31.885 1.00 7.44 149 ARG D CA 1
ATOM 6390 C C . ARG D 1 157 ? 18.712 136.893 31.215 1.00 7.09 149 ARG D C 1
ATOM 6391 O O . ARG D 1 157 ? 19.734 136.758 31.888 1.00 7.73 149 ARG D O 1
ATOM 6399 N N . GLN D 1 158 ? 18.720 136.880 29.886 1.00 6.60 150 GLN D N 1
ATOM 6400 C CA . GLN D 1 158 ? 19.965 136.647 29.162 1.00 6.35 150 GLN D CA 1
ATOM 6401 C C . GLN D 1 158 ? 20.908 137.851 29.241 1.00 6.43 150 GLN D C 1
ATOM 6402 O O . GLN D 1 158 ? 22.130 137.698 29.211 1.00 7.71 150 GLN D O 1
ATOM 6408 N N . LEU D 1 159 ? 20.338 139.046 29.352 1.00 6.67 151 LEU D N 1
ATOM 6409 C CA . LEU D 1 159 ? 21.138 140.261 29.508 1.00 7.11 151 LEU D CA 1
ATOM 6410 C C . LEU D 1 159 ? 21.762 140.335 30.908 1.00 7.01 151 LEU D C 1
ATOM 6411 O O . LEU D 1 159 ? 22.886 140.812 31.071 1.00 7.31 151 LEU D O 1
ATOM 6416 N N . VAL D 1 160 ? 21.033 139.858 31.917 1.00 7.52 152 VAL D N 1
ATOM 6417 C CA . VAL D 1 160 ? 21.592 139.744 33.260 1.00 7.63 152 VAL D CA 1
ATOM 6418 C C . VAL D 1 160 ? 22.834 138.854 33.254 1.00 8.45 152 VAL D C 1
ATOM 6419 O O . VAL D 1 160 ? 23.822 139.173 33.914 1.00 8.77 152 VAL D O 1
ATOM 6423 N N . LYS D 1 161 ? 22.801 137.766 32.482 1.00 8.60 153 LYS D N 1
ATOM 6424 C CA . LYS D 1 161 ? 23.959 136.873 32.377 1.00 9.34 153 LYS D CA 1
ATOM 6425 C C . LYS D 1 161 ? 25.189 137.580 31.818 1.00 9.89 153 LYS D C 1
ATOM 6426 O O . LYS D 1 161 ? 26.319 137.176 32.095 1.00 11.78 153 LYS D O 1
ATOM 6432 N N . LEU D 1 162 ? 24.967 138.631 31.034 1.00 9.19 154 LEU D N 1
ATOM 6433 C CA . LEU D 1 162 ? 26.066 139.403 30.458 1.00 9.47 154 LEU D CA 1
ATOM 6434 C C . LEU D 1 162 ? 26.525 140.540 31.373 1.00 10.47 154 LEU D C 1
ATOM 6435 O O . LEU D 1 162 ? 27.377 141.342 30.992 1.00 13.04 154 LEU D O 1
ATOM 6440 N N . GLY D 1 163 ? 25.953 140.625 32.571 1.00 9.64 155 GLY D N 1
ATOM 6441 C CA . GLY D 1 163 ? 26.382 141.617 33.538 1.00 10.65 155 GLY D CA 1
ATOM 6442 C C . GLY D 1 163 ? 25.628 142.932 33.500 1.00 11.01 155 GLY D C 1
ATOM 6443 O O . GLY D 1 163 ? 26.107 143.929 34.035 1.00 14.85 155 GLY D O 1
ATOM 6444 N N . GLY D 1 164 ? 24.449 142.942 32.880 1.00 8.56 156 GLY D N 1
ATOM 6445 C CA . GLY D 1 164 ? 23.646 144.149 32.817 1.00 8.86 156 GLY D CA 1
ATOM 6446 C C . GLY D 1 164 ? 22.400 144.120 33.682 1.00 8.00 156 GLY D C 1
ATOM 6447 O O . GLY D 1 164 ? 21.933 143.047 34.085 1.00 8.87 156 GLY D O 1
ATOM 6448 N N . ASP D 1 165 ? 21.867 145.310 33.967 1.00 7.51 157 ASP D N 1
ATOM 6449 C CA . ASP D 1 165 ? 20.585 145.487 34.645 1.00 7.28 157 ASP D CA 1
ATOM 6450 C C . ASP D 1 165 ? 19.577 146.038 33.628 1.00 6.73 157 ASP D C 1
ATOM 6451 O O . ASP D 1 165 ? 19.532 147.250 33.384 1.00 7.11 157 ASP D O 1
ATOM 6456 N N . PRO D 1 166 ? 18.764 145.162 33.016 1.00 6.22 158 PRO D N 1
ATOM 6457 C CA . PRO D 1 166 ? 17.847 145.646 31.972 1.00 6.86 158 PRO D CA 1
ATOM 6458 C C . PRO D 1 166 ? 16.593 146.299 32.544 1.00 6.62 158 PRO D C 1
ATOM 6459 O O . PRO D 1 166 ? 16.050 145.832 33.554 1.00 7.91 158 PRO D O 1
ATOM 6463 N N . VAL D 1 167 ? 16.122 147.347 31.870 1.00 7.02 159 VAL D N 1
ATOM 6464 C CA . VAL D 1 167 ? 14.915 148.056 32.280 1.00 7.43 159 VAL D CA 1
ATOM 6465 C C . VAL D 1 167 ? 14.013 148.267 31.069 1.00 6.81 159 VAL D C 1
ATOM 6466 O O . VAL D 1 167 ? 14.410 148.898 30.086 1.00 7.20 159 VAL D O 1
ATOM 6470 N N . TYR D 1 168 ? 12.796 147.746 31.144 1.00 7.37 160 TYR D N 1
ATOM 6471 C CA . TYR D 1 168 ? 11.816 147.946 30.088 1.00 7.69 160 TYR D CA 1
ATOM 6472 C C . TYR D 1 168 ? 11.456 149.434 29.973 1.00 6.41 160 TYR D C 1
ATOM 6473 O O . TYR D 1 168 ? 11.196 150.105 30.979 1.00 7.31 160 TYR D O 1
ATOM 6482 N N . ARG D 1 169 ? 11.452 149.949 28.745 1.00 6.82 161 ARG D N 1
ATOM 6483 C CA . ARG D 1 169 ? 11.126 151.347 28.510 1.00 8.73 161 ARG D CA 1
ATOM 6484 C C . ARG D 1 169 ? 9.607 151.483 28.400 1.00 8.82 161 ARG D C 1
ATOM 6485 O O . ARG D 1 169 ? 9.021 151.272 27.338 1.00 9.01 161 ARG D O 1
ATOM 6493 N N . GLU D 1 170 ? 8.974 151.826 29.520 1.00 10.46 162 GLU D N 1
ATOM 6494 C CA . GLU D 1 170 ? 7.523 151.803 29.638 1.00 13.30 162 GLU D CA 1
ATOM 6495 C C . GLU D 1 170 ? 6.797 152.564 28.539 1.00 12.88 162 GLU D C 1
ATOM 6496 O O . GLU D 1 170 ? 7.110 153.720 28.262 1.00 14.49 162 GLU D O 1
ATOM 6502 N N . GLY D 1 171 ? 5.833 151.894 27.908 1.00 13.53 163 GLY D N 1
ATOM 6503 C CA . GLY D 1 171 ? 4.928 152.537 26.972 1.00 15.15 163 GLY D CA 1
ATOM 6504 C C . GLY D 1 171 ? 5.475 152.813 25.585 1.00 14.48 163 GLY D C 1
ATOM 6505 O O . GLY D 1 171 ? 4.773 153.359 24.741 1.00 17.19 163 GLY D O 1
ATOM 6506 N N . VAL D 1 172 ? 6.723 152.446 25.337 1.00 12.17 164 VAL D N 1
ATOM 6507 C CA . VAL D 1 172 ? 7.344 152.730 24.053 1.00 10.66 164 VAL D CA 1
ATOM 6508 C C . VAL D 1 172 ? 7.265 151.523 23.125 1.00 8.98 164 VAL D C 1
ATOM 6509 O O . VAL D 1 172 ? 7.571 150.394 23.532 1.00 9.54 164 VAL D O 1
ATOM 6513 N N . LEU D 1 173 ? 6.822 151.763 21.891 1.00 9.81 165 LEU D N 1
ATOM 6514 C CA . LEU D 1 173 ? 6.964 150.787 20.817 1.00 9.90 165 LEU D CA 1
ATOM 6515 C C . LEU D 1 173 ? 7.711 151.460 19.687 1.00 8.48 165 LEU D C 1
ATOM 6516 O O . LEU D 1 173 ? 7.419 152.608 19.346 1.00 11.06 165 LEU D O 1
ATOM 6521 N N . THR D 1 174 ? 8.677 150.760 19.109 1.00 7.63 166 THR D N 1
ATOM 6522 C CA . THR D 1 174 ? 9.431 151.303 17.983 1.00 6.74 166 THR D CA 1
ATOM 6523 C C . THR D 1 174 ? 8.577 151.307 16.707 1.00 6.25 166 THR D C 1
ATOM 6524 O O . THR D 1 174 ? 7.468 150.763 16.694 1.00 7.01 166 THR D O 1
ATOM 6528 N N . ASP D 1 175 ? 9.098 151.884 15.625 1.00 6.46 167 ASP D N 1
ATOM 6529 C CA . ASP D 1 175 ? 8.409 151.834 14.333 1.00 7.22 167 ASP D CA 1
ATOM 6530 C C . ASP D 1 175 ? 8.098 150.384 13.926 1.00 6.76 167 ASP D C 1
ATOM 6531 O O . ASP D 1 175 ? 7.182 150.136 13.145 1.00 7.64 167 ASP D O 1
ATOM 6536 N N . ASN D 1 176 ? 8.873 149.432 14.441 1.00 5.49 168 ASN D N 1
ATOM 6537 C CA . ASN D 1 176 ? 8.732 148.032 14.064 1.00 6.68 168 ASN D CA 1
ATOM 6538 C C . ASN D 1 176 ? 7.797 147.267 14.989 1.00 7.01 168 ASN D C 1
ATOM 6539 O O . ASN D 1 176 ? 7.601 146.066 14.815 1.00 8.77 168 ASN D O 1
ATOM 6544 N N . GLY D 1 177 ? 7.229 147.956 15.978 1.00 6.99 169 GLY D N 1
ATOM 6545 C CA . GLY D 1 177 ? 6.292 147.335 16.899 1.00 7.76 169 GLY D CA 1
ATOM 6546 C C . GLY D 1 177 ? 6.931 146.549 18.035 1.00 6.91 169 GLY D C 1
ATOM 6547 O O . GLY D 1 177 ? 6.282 145.698 18.641 1.00 9.00 169 GLY D O 1
ATOM 6548 N N . ASN D 1 178 ? 8.196 146.828 18.332 1.00 6.48 170 ASN D N 1
ATOM 6549 C CA . ASN D 1 178 ? 8.914 146.137 19.394 1.00 6.07 170 ASN D CA 1
ATOM 6550 C C . ASN D 1 178 ? 9.141 147.009 20.621 1.00 5.49 170 ASN D C 1
ATOM 6551 O O . ASN D 1 178 ? 9.037 148.236 20.557 1.00 6.64 170 ASN D O 1
ATOM 6556 N N . ILE D 1 179 ? 9.433 146.367 21.749 1.00 5.66 171 ILE D N 1
ATOM 6557 C CA . ILE D 1 179 ? 9.807 147.092 22.956 1.00 5.99 171 ILE D CA 1
ATOM 6558 C C . ILE D 1 179 ? 11.312 147.333 22.994 1.00 5.81 171 ILE D C 1
ATOM 6559 O O . ILE D 1 179 ? 12.073 146.790 22.180 1.00 6.13 171 ILE D O 1
ATOM 6564 N N . ILE D 1 180 ? 11.724 148.143 23.958 1.00 6.00 172 ILE D N 1
ATOM 6565 C CA A ILE D 1 180 ? 13.135 148.355 24.222 0.68 6.77 172 ILE D CA 1
ATOM 6566 C CA B ILE D 1 180 ? 13.129 148.411 24.236 0.32 6.48 172 ILE D CA 1
ATOM 6567 C C . ILE D 1 180 ? 13.443 148.047 25.683 1.00 5.83 172 ILE D C 1
ATOM 6568 O O . ILE D 1 180 ? 12.693 148.431 26.594 1.00 6.71 172 ILE D O 1
ATOM 6577 N N . LEU D 1 181 ? 14.533 147.306 25.891 1.00 5.98 173 LEU D N 1
ATOM 6578 C CA . LEU D 1 181 ? 15.121 147.136 27.215 1.00 6.08 173 LEU D CA 1
ATOM 6579 C C . LEU D 1 181 ? 16.394 147.977 27.200 1.00 6.11 173 LEU D C 1
ATOM 6580 O O . LEU D 1 181 ? 17.258 147.791 26.335 1.00 7.32 173 LEU D O 1
ATOM 6585 N N . ASP D 1 182 ? 16.494 148.919 28.138 1.00 6.29 174 ASP D N 1
ATOM 6586 C CA . ASP D 1 182 ? 17.701 149.724 28.296 1.00 5.88 174 ASP D CA 1
ATOM 6587 C C . ASP D 1 182 ? 18.555 149.074 29.369 1.00 6.17 174 ASP D C 1
ATOM 6588 O O . ASP D 1 182 ? 18.092 148.851 30.496 1.00 7.26 174 ASP D O 1
ATOM 6593 N N . VAL D 1 183 ? 19.797 148.747 29.028 1.00 6.44 175 VAL D N 1
ATOM 6594 C CA . VAL D 1 183 ? 20.625 147.928 29.902 1.00 7.34 175 VAL D CA 1
ATOM 6595 C C . VAL D 1 183 ? 21.651 148.771 30.639 1.00 6.07 175 VAL D C 1
ATOM 6596 O O . VAL D 1 183 ? 22.569 149.324 30.028 1.00 7.03 175 VAL D O 1
ATOM 6600 N N . HIS D 1 184 ? 21.478 148.856 31.955 1.00 6.81 176 HIS D N 1
ATOM 6601 C CA . HIS D 1 184 ? 22.333 149.664 32.817 1.00 7.10 176 HIS D CA 1
ATOM 6602 C C . HIS D 1 184 ? 23.525 148.868 33.337 1.00 7.47 176 HIS D C 1
ATOM 6603 O O . HIS D 1 184 ? 23.467 147.639 33.463 1.00 7.93 176 HIS D O 1
ATOM 6610 N N . ASN D 1 185 ? 24.591 149.586 33.678 1.00 7.71 177 ASN D N 1
ATOM 6611 C CA . ASN D 1 185 ? 25.722 149.031 34.434 1.00 8.70 177 ASN D CA 1
ATOM 6612 C C . ASN D 1 185 ? 26.636 148.060 33.685 1.00 9.94 177 ASN D C 1
ATOM 6613 O O . ASN D 1 185 ? 27.317 147.238 34.296 1.00 11.83 177 ASN D O 1
ATOM 6618 N N . LEU D 1 186 ? 26.667 148.178 32.360 1.00 10.18 178 LEU D N 1
ATOM 6619 C CA . LEU D 1 186 ? 27.682 147.496 31.554 1.00 10.66 178 LEU D CA 1
ATOM 6620 C C . LEU D 1 186 ? 28.933 148.369 31.447 1.00 11.33 178 LEU D C 1
ATOM 6621 O O . LEU D 1 186 ? 28.842 149.582 31.220 1.00 14.09 178 LEU D O 1
ATOM 6626 N N . ARG D 1 187 ? 30.096 147.753 31.618 1.00 12.49 179 ARG D N 1
ATOM 6627 C CA . ARG D 1 187 ? 31.370 148.387 31.315 1.00 13.09 179 ARG D CA 1
ATOM 6628 C C . ARG D 1 187 ? 31.833 147.755 30.007 1.00 12.02 179 ARG D C 1
ATOM 6629 O O . ARG D 1 187 ? 32.375 146.651 29.995 1.00 13.33 179 ARG D O 1
ATOM 6637 N N . ILE D 1 188 ? 31.595 148.450 28.902 1.00 11.08 180 ILE D N 1
ATOM 6638 C CA . ILE D 1 188 ? 31.742 147.828 27.588 1.00 10.90 180 ILE D CA 1
ATOM 6639 C C . ILE D 1 188 ? 33.141 148.050 27.016 1.00 11.33 180 ILE D C 1
ATOM 6640 O O . ILE D 1 188 ? 33.353 148.883 26.131 1.00 12.02 180 ILE D O 1
ATOM 6645 N N . ASP D 1 189 ? 34.092 147.283 27.539 1.00 12.63 181 ASP D N 1
ATOM 6646 C CA . ASP D 1 189 ? 35.489 147.368 27.126 1.00 13.11 181 ASP D CA 1
ATOM 6647 C C . ASP D 1 189 ? 35.698 146.822 25.720 1.00 13.10 181 ASP D C 1
ATOM 6648 O O . ASP D 1 189 ? 36.626 147.237 25.026 1.00 13.94 181 ASP D O 1
ATOM 6653 N N . SER D 1 190 ? 34.844 145.888 25.307 1.00 11.27 182 SER D N 1
ATOM 6654 C CA A SER D 1 190 ? 34.962 145.275 23.990 0.66 10.83 182 SER D CA 1
ATOM 6655 C CA B SER D 1 190 ? 34.957 145.281 23.983 0.34 11.18 182 SER D CA 1
ATOM 6656 C C . SER D 1 190 ? 33.624 145.316 23.249 1.00 8.94 182 SER D C 1
ATOM 6657 O O . SER D 1 190 ? 32.909 144.312 23.180 1.00 9.26 182 SER D O 1
ATOM 6662 N N . PRO D 1 191 ? 33.277 146.482 22.686 1.00 8.95 183 PRO D N 1
ATOM 6663 C CA . PRO D 1 191 ? 31.961 146.646 22.068 1.00 8.21 183 PRO D CA 1
ATOM 6664 C C . PRO D 1 191 ? 31.658 145.668 20.928 1.00 7.88 183 PRO D C 1
ATOM 6665 O O . PRO D 1 191 ? 30.513 145.238 20.820 1.00 7.76 183 PRO D O 1
ATOM 6669 N N . VAL D 1 192 ? 32.640 145.318 20.104 1.00 7.64 184 VAL D N 1
ATOM 6670 C CA . VAL D 1 192 ? 32.372 144.395 19.001 1.00 7.87 184 VAL D CA 1
ATOM 6671 C C . VAL D 1 192 ? 31.956 143.025 19.562 1.00 6.95 184 VAL D C 1
ATOM 6672 O O . VAL D 1 192 ? 30.996 142.403 19.106 1.00 7.89 184 VAL D O 1
ATOM 6676 N N . GLU D 1 193 ? 32.679 142.573 20.578 1.00 7.97 185 GLU D N 1
ATOM 6677 C CA . GLU D 1 193 ? 32.394 141.292 21.200 1.00 8.93 185 GLU D CA 1
ATOM 6678 C C . GLU D 1 193 ? 31.029 141.288 21.876 1.00 7.65 185 GLU D C 1
ATOM 6679 O O . GLU D 1 193 ? 30.266 140.329 21.734 1.00 8.35 185 GLU D O 1
ATOM 6685 N N . LEU D 1 194 ? 30.712 142.351 22.611 1.00 7.80 186 LEU D N 1
ATOM 6686 C CA . LEU D 1 194 ? 29.439 142.387 23.321 1.00 6.69 186 LEU D CA 1
ATOM 6687 C C . LEU D 1 194 ? 28.277 142.467 22.327 1.00 6.95 186 LEU D C 1
ATOM 6688 O O . LEU D 1 194 ? 27.227 141.838 22.529 1.00 6.50 186 LEU D O 1
ATOM 6693 N N . GLU D 1 195 ? 28.460 143.232 21.250 1.00 6.64 187 GLU D N 1
ATOM 6694 C CA . GLU D 1 195 ? 27.424 143.343 20.233 1.00 6.53 187 GLU D CA 1
ATOM 6695 C C . GLU D 1 195 ? 27.060 141.961 19.697 1.00 5.45 187 GLU D C 1
ATOM 6696 O O . GLU D 1 195 ? 25.880 141.627 19.540 1.00 6.70 187 GLU D O 1
ATOM 6702 N N . GLU D 1 196 ? 28.088 141.159 19.433 1.00 6.87 188 GLU D N 1
ATOM 6703 C CA . GLU D 1 196 ? 27.905 139.793 18.950 1.00 6.54 188 GLU D CA 1
ATOM 6704 C C . GLU D 1 196 ? 27.211 138.909 20.009 1.00 6.06 188 GLU D C 1
ATOM 6705 O O . GLU D 1 196 ? 26.293 138.146 19.692 1.00 6.72 188 GLU D O 1
ATOM 6711 N N . LYS D 1 197 ? 27.627 139.034 21.269 1.00 7.38 189 LYS D N 1
ATOM 6712 C CA . LYS D 1 197 ? 27.005 138.257 22.342 1.00 6.84 189 LYS D CA 1
ATOM 6713 C C . LYS D 1 197 ? 25.517 138.563 22.471 1.00 6.86 189 LYS D C 1
ATOM 6714 O O . LYS D 1 197 ? 24.699 137.660 22.681 1.00 7.92 189 LYS D O 1
ATOM 6720 N N . ILE D 1 198 ? 25.158 139.836 22.350 1.00 6.68 190 ILE D N 1
AT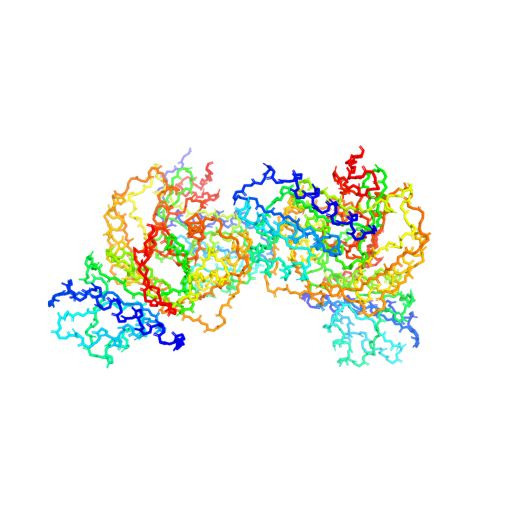OM 6721 C CA . ILE D 1 198 ? 23.757 140.206 22.491 1.00 6.21 190 ILE D CA 1
ATOM 6722 C C . ILE D 1 198 ? 22.946 139.713 21.282 1.00 6.62 190 ILE D C 1
ATOM 6723 O O . ILE D 1 198 ? 21.809 139.254 21.438 1.00 6.66 190 ILE D O 1
ATOM 6728 N N . ASN D 1 199 ? 23.549 139.750 20.087 1.00 6.40 191 ASN D N 1
ATOM 6729 C CA . ASN D 1 199 ? 22.888 139.208 18.899 1.00 7.13 191 ASN D CA 1
ATOM 6730 C C . ASN D 1 199 ? 22.659 137.694 18.957 1.00 7.20 191 ASN D C 1
ATOM 6731 O O . ASN D 1 199 ? 21.864 137.163 18.189 1.00 8.02 191 ASN D O 1
ATOM 6736 N N . ALA D 1 200 ? 23.364 137.005 19.855 1.00 6.59 192 ALA D N 1
ATOM 6737 C CA . ALA D 1 200 ? 23.169 135.576 20.062 1.00 6.61 192 ALA D CA 1
ATOM 6738 C C . ALA D 1 200 ? 21.933 135.266 20.917 1.00 6.46 192 ALA D C 1
ATOM 6739 O O . ALA D 1 200 ? 21.561 134.101 21.062 1.00 7.34 192 ALA D O 1
ATOM 6741 N N . ILE D 1 201 ? 21.313 136.295 21.489 1.00 6.03 193 ILE D N 1
ATOM 6742 C CA . ILE D 1 201 ? 20.115 136.107 22.300 1.00 6.13 193 ILE D CA 1
ATOM 6743 C C . ILE D 1 201 ? 18.880 136.087 21.403 1.00 5.66 193 ILE D C 1
ATOM 6744 O O . ILE D 1 201 ? 18.569 137.080 20.736 1.00 6.26 193 ILE D O 1
ATOM 6749 N N . VAL D 1 202 ? 18.184 134.956 21.375 1.00 5.72 194 VAL D N 1
ATOM 6750 C CA . VAL D 1 202 ? 16.963 134.829 20.596 1.00 6.00 194 VAL D CA 1
ATOM 6751 C C . VAL D 1 202 ? 15.887 135.708 21.229 1.00 5.76 194 VAL D C 1
ATOM 6752 O O . VAL D 1 202 ? 15.651 135.640 22.438 1.00 6.55 194 VAL D O 1
ATOM 6756 N N . GLY D 1 203 ? 15.241 136.528 20.402 1.00 5.99 195 GLY D N 1
ATOM 6757 C CA . GLY D 1 203 ? 14.300 137.537 20.867 1.00 5.70 195 GLY D CA 1
ATOM 6758 C C . GLY D 1 203 ? 14.811 138.960 20.705 1.00 5.93 195 GLY D C 1
ATOM 6759 O O . GLY D 1 203 ? 14.034 139.919 20.725 1.00 6.57 195 GLY D O 1
ATOM 6760 N N . VAL D 1 204 ? 16.126 139.101 20.547 1.00 6.10 196 VAL D N 1
ATOM 6761 C CA . VAL D 1 204 ? 16.717 140.396 20.222 1.00 6.57 196 VAL D CA 1
ATOM 6762 C C . VAL D 1 204 ? 16.527 140.685 18.729 1.00 7.09 196 VAL D C 1
ATOM 6763 O O . VAL D 1 204 ? 16.824 139.837 17.874 1.00 9.59 196 VAL D O 1
ATOM 6767 N N . VAL D 1 205 ? 16.002 141.866 18.419 1.00 6.19 197 VAL D N 1
ATOM 6768 C CA . VAL D 1 205 ? 15.837 142.318 17.044 1.00 6.65 197 VAL D CA 1
ATOM 6769 C C . VAL D 1 205 ? 17.124 143.008 16.601 1.00 6.92 197 VAL D C 1
ATOM 6770 O O . VAL D 1 205 ? 17.749 142.598 15.624 1.00 7.81 197 VAL D O 1
ATOM 6774 N N . THR D 1 206 ? 17.507 144.052 17.329 1.00 6.88 198 THR D N 1
ATOM 6775 C CA A THR D 1 206 ? 18.827 144.675 17.176 0.53 6.41 198 THR D CA 1
ATOM 6776 C CA B THR D 1 206 ? 18.765 144.734 17.140 0.47 7.10 198 THR D CA 1
ATOM 6777 C C . THR D 1 206 ? 19.250 145.213 18.516 1.00 5.62 198 THR D C 1
ATOM 6778 O O . THR D 1 206 ? 18.424 145.444 19.393 1.00 6.51 198 THR D O 1
ATOM 6785 N N . ASN D 1 207 ? 20.557 145.387 18.688 1.00 6.33 199 ASN D N 1
ATOM 6786 C CA . ASN D 1 207 ? 21.062 146.098 19.861 1.00 6.85 199 ASN D CA 1
ATOM 6787 C C . ASN D 1 207 ? 21.755 147.399 19.438 1.00 5.61 199 ASN D C 1
ATOM 6788 O O . ASN D 1 207 ? 22.182 147.553 18.281 1.00 6.38 199 ASN D O 1
ATOM 6793 N N . GLY D 1 208 ? 21.872 148.329 20.382 1.00 5.93 200 GLY D N 1
ATOM 6794 C CA . GLY D 1 208 ? 22.340 149.664 20.072 1.00 6.10 200 GLY D CA 1
ATOM 6795 C C . GLY D 1 208 ? 23.837 149.860 19.959 1.00 6.38 200 GLY D C 1
ATOM 6796 O O . GLY D 1 208 ? 24.298 151.001 19.821 1.00 6.67 200 GLY D O 1
ATOM 6797 N N . LEU D 1 209 ? 24.614 148.783 20.024 1.00 6.31 201 LEU D N 1
ATOM 6798 C CA . LEU D 1 209 ? 26.047 148.910 19.770 1.00 7.29 201 LEU D CA 1
ATOM 6799 C C . LEU D 1 209 ? 26.289 148.966 18.266 1.00 6.52 201 LEU D C 1
ATOM 6800 O O . LEU D 1 209 ? 26.001 148.010 17.549 1.00 7.91 201 LEU D O 1
ATOM 6805 N N . PHE D 1 210 ? 26.791 150.093 17.776 1.00 6.43 202 PHE D N 1
ATOM 6806 C CA . PHE D 1 210 ? 27.245 150.159 16.388 1.00 6.22 202 PHE D CA 1
ATOM 6807 C C . PHE D 1 210 ? 28.758 150.032 16.451 1.00 6.90 202 PHE D C 1
ATOM 6808 O O . PHE D 1 210 ? 29.468 151.040 16.572 1.00 7.42 202 PHE D O 1
ATOM 6816 N N . ALA D 1 211 ? 29.244 148.792 16.436 1.00 6.89 203 ALA D N 1
ATOM 6817 C CA . ALA D 1 211 ? 30.649 148.508 16.720 1.00 7.32 203 ALA D CA 1
ATOM 6818 C C . ALA D 1 211 ? 31.293 147.682 15.601 1.00 7.18 203 ALA D C 1
ATOM 6819 O O . ALA D 1 211 ? 32.335 148.072 15.073 1.00 8.15 203 ALA D O 1
ATOM 6821 N N . ALA D 1 212 ? 30.679 146.563 15.219 1.00 6.93 204 ALA D N 1
ATOM 6822 C CA . ALA D 1 212 ? 31.170 145.796 14.072 1.00 7.61 204 ALA D CA 1
ATOM 6823 C C . ALA D 1 212 ? 31.166 146.670 12.808 1.00 8.04 204 ALA D C 1
ATOM 6824 O O . ALA D 1 212 ? 32.080 146.590 11.983 1.00 9.21 204 ALA D O 1
ATOM 6826 N N . ARG D 1 213 ? 30.133 147.497 12.669 1.00 8.14 205 ARG D N 1
ATOM 6827 C CA . ARG D 1 213 ? 30.081 148.560 11.660 1.00 7.53 205 ARG D CA 1
ATOM 6828 C C . ARG D 1 213 ? 29.997 149.868 12.458 1.00 6.96 205 ARG D C 1
ATOM 6829 O O . ARG D 1 213 ? 28.912 150.333 12.809 1.00 7.18 205 ARG D O 1
ATOM 6837 N N . PRO D 1 214 ? 31.158 150.448 12.789 1.00 7.17 206 PRO D N 1
ATOM 6838 C CA . PRO D 1 214 ? 31.203 151.675 13.588 1.00 7.56 206 PRO D CA 1
ATOM 6839 C C . PRO D 1 214 ? 30.991 152.894 12.697 1.00 7.14 206 PRO D C 1
ATOM 6840 O O . PRO D 1 214 ? 30.832 152.751 11.483 1.00 8.52 206 PRO D O 1
ATOM 6844 N N . ALA D 1 215 ? 30.996 154.090 13.279 1.00 7.02 207 ALA D N 1
ATOM 6845 C CA . ALA D 1 215 ? 31.058 155.289 12.452 1.00 7.06 207 ALA D CA 1
ATOM 6846 C C . ALA D 1 215 ? 32.389 155.334 11.711 1.00 7.11 207 ALA D C 1
ATOM 6847 O O . ALA D 1 215 ? 33.388 154.782 12.182 1.00 8.25 207 ALA D O 1
ATOM 6849 N N . ASP D 1 216 ? 32.383 155.971 10.541 1.00 8.14 208 ASP D N 1
ATOM 6850 C CA . ASP D 1 216 ? 33.604 156.187 9.764 1.00 9.30 208 ASP D CA 1
ATOM 6851 C C . ASP D 1 216 ? 34.231 157.539 10.067 1.00 9.27 208 ASP D C 1
ATOM 6852 O O . ASP D 1 216 ? 35.451 157.703 10.001 1.00 11.28 208 ASP D O 1
ATOM 6857 N N . LEU D 1 217 ? 33.376 158.500 10.390 1.00 9.66 209 LEU D N 1
ATOM 6858 C CA . LEU D 1 217 ? 33.789 159.857 10.718 1.00 10.61 209 LEU D CA 1
ATOM 6859 C C . LEU D 1 217 ? 32.920 160.344 11.865 1.00 9.48 209 LEU D C 1
ATOM 6860 O O . LEU D 1 217 ? 31.713 160.105 11.866 1.00 9.75 209 LEU D O 1
ATOM 6865 N N . LEU D 1 218 ? 33.538 161.015 12.836 1.00 9.26 210 LEU D N 1
ATOM 6866 C CA . LEU D 1 218 ? 32.812 161.601 13.956 1.00 10.01 210 LEU D CA 1
ATOM 6867 C C . LEU D 1 218 ? 33.054 163.109 13.965 1.00 10.45 210 LEU D C 1
ATOM 6868 O O . LEU D 1 218 ? 34.186 163.564 14.105 1.00 11.24 210 LEU D O 1
ATOM 6873 N N . LEU D 1 219 ? 31.985 163.877 13.777 1.00 11.00 211 LEU D N 1
ATOM 6874 C CA . LEU D 1 219 ? 32.062 165.332 13.876 1.00 12.09 211 LEU D CA 1
ATOM 6875 C C . LEU D 1 219 ? 31.577 165.712 15.269 1.00 11.86 211 LEU D C 1
ATOM 6876 O O . LEU D 1 219 ? 30.418 165.473 15.627 1.00 13.36 211 LEU D O 1
ATOM 6881 N N . LEU D 1 220 ? 32.485 166.276 16.058 1.00 12.36 212 LEU D N 1
ATOM 6882 C CA A LEU D 1 220 ? 32.214 166.561 17.464 0.34 12.90 212 LEU D CA 1
ATOM 6883 C CA B LEU D 1 220 ? 32.227 166.549 17.465 0.66 12.64 212 LEU D CA 1
ATOM 6884 C C . LEU D 1 220 ? 32.153 168.054 17.720 1.00 13.44 212 LEU D C 1
ATOM 6885 O O . LEU D 1 220 ? 33.111 168.779 17.466 1.00 14.66 212 LEU D O 1
ATOM 6894 N N . GLY D 1 221 ? 31.018 168.514 18.232 1.00 13.92 213 GLY D N 1
ATOM 6895 C CA . GLY D 1 221 ? 30.820 169.930 18.486 1.00 15.44 213 GLY D CA 1
ATOM 6896 C C . GLY D 1 221 ? 31.362 170.303 19.840 1.00 18.08 213 GLY D C 1
ATOM 6897 O O . GLY D 1 221 ? 30.862 169.838 20.865 1.00 17.17 213 GLY D O 1
ATOM 6898 N N . THR D 1 222 ? 32.396 171.139 19.835 1.00 21.20 214 THR D N 1
ATOM 6899 C CA . THR D 1 222 ? 33.035 171.594 21.061 1.00 24.01 214 THR D CA 1
ATOM 6900 C C . THR D 1 222 ? 32.966 173.115 21.161 1.00 26.41 214 THR D C 1
ATOM 6901 O O . THR D 1 222 ? 32.529 173.795 20.230 1.00 27.71 214 THR D O 1
ATOM 6905 N N . ALA D 1 223 ? 33.403 173.648 22.296 1.00 27.07 215 ALA D N 1
ATOM 6906 C CA . ALA D 1 223 ? 33.430 175.092 22.504 1.00 29.50 215 ALA D CA 1
ATOM 6907 C C . ALA D 1 223 ? 34.429 175.755 21.561 1.00 32.53 215 ALA D C 1
ATOM 6908 O O . ALA D 1 223 ? 34.320 176.944 21.261 1.00 35.54 215 ALA D O 1
ATOM 6910 N N . ASP D 1 224 ? 35.403 174.977 21.100 1.00 31.92 216 ASP D N 1
ATOM 6911 C CA . ASP D 1 224 ? 36.433 175.486 20.202 1.00 32.26 216 ASP D CA 1
ATOM 6912 C C . ASP D 1 224 ? 36.108 175.181 18.743 1.00 30.44 216 ASP D C 1
ATOM 6913 O O . ASP D 1 224 ? 36.969 175.301 17.870 1.00 31.38 216 ASP D O 1
ATOM 6915 N N . GLY D 1 225 ? 34.863 174.786 18.485 1.00 26.36 217 GLY D N 1
ATOM 6916 C CA . GLY D 1 225 ? 34.415 174.483 17.139 1.00 25.53 217 GLY D CA 1
ATOM 6917 C C . GLY D 1 225 ? 34.213 172.997 16.909 1.00 23.83 217 GLY D C 1
ATOM 6918 O O . GLY D 1 225 ? 34.329 172.188 17.834 1.00 24.57 217 GLY D O 1
ATOM 6919 N N . VAL D 1 226 ? 33.910 172.635 15.668 1.00 21.44 218 VAL D N 1
ATOM 6920 C CA . VAL D 1 226 ? 33.664 171.239 15.325 1.00 18.99 218 VAL D CA 1
ATOM 6921 C C . VAL D 1 226 ? 34.967 170.531 14.988 1.00 19.17 218 VAL D C 1
ATOM 6922 O O . VAL D 1 226 ? 35.734 170.986 14.137 1.00 20.65 218 VAL D O 1
ATOM 6926 N N . LYS D 1 227 ? 35.211 169.417 15.669 1.00 17.98 219 LYS D N 1
ATOM 6927 C CA . LYS D 1 227 ? 36.408 168.624 15.437 1.00 17.82 219 LYS D CA 1
ATOM 6928 C C . LYS D 1 227 ? 36.055 167.365 14.664 1.00 17.69 219 LYS D C 1
ATOM 6929 O O . LYS D 1 227 ? 34.989 166.778 14.864 1.00 17.06 219 LYS D O 1
ATOM 6931 N N . THR D 1 228 ? 36.958 166.955 13.781 1.00 17.60 220 THR D N 1
ATOM 6932 C CA . THR D 1 228 ? 36.766 165.753 12.987 1.00 18.23 220 THR D CA 1
ATOM 6933 C C . THR D 1 228 ? 37.636 164.618 13.519 1.00 16.44 220 THR D C 1
ATOM 6934 O O . THR D 1 228 ? 38.867 164.703 13.499 1.00 19.02 220 THR D O 1
ATOM 6938 N N . LEU D 1 229 ? 36.988 163.557 13.989 1.00 15.63 221 LEU D N 1
ATOM 6939 C CA . LEU D 1 229 ? 37.678 162.418 14.583 1.00 14.44 221 LEU D CA 1
ATOM 6940 C C . LEU D 1 229 ? 37.534 161.166 13.719 1.00 13.00 221 LEU D C 1
ATOM 6941 O O . LEU D 1 229 ? 36.484 160.934 13.110 1.00 12.87 221 LEU D O 1
ATOM 6946 N N . LYS D 1 230 ? 38.598 160.365 13.692 1.00 13.15 222 LYS D N 1
ATOM 6947 C CA . LYS D 1 230 ? 38.618 159.072 13.019 1.00 14.12 222 LYS D CA 1
ATOM 6948 C C . LYS D 1 230 ? 39.146 158.021 13.988 1.00 13.38 222 LYS D C 1
ATOM 6949 O O . LYS D 1 230 ? 39.833 158.350 14.958 1.00 13.97 222 LYS D O 1
ATOM 6955 N N . ALA D 1 231 ? 38.832 156.758 13.717 1.00 12.89 223 ALA D N 1
ATOM 6956 C CA . ALA D 1 231 ? 39.255 155.643 14.566 1.00 13.46 223 ALA D CA 1
ATOM 6957 C C . ALA D 1 231 ? 40.759 155.377 14.522 1.00 15.68 223 ALA D C 1
ATOM 6958 O O . ALA D 1 231 ? 41.445 155.710 13.554 1.00 15.70 223 ALA D O 1
#

B-factor: mean 14.43, std 8.98, range [4.78, 55.09]

CATH classification: 3.40.50.1360 (+1 more: 3.30.70.260)

Nearest PDB structures (foldseek):
  4x84-assembly1_D  TM=9.999E-01  e=9.321E-49  Pseudomonas aeruginosa PAO1
  1ks2-assembly1_B  TM=9.840E-01  e=4.726E-37  Escherichia coli
  6mc0-assembly1_B  TM=9.859E-01  e=1.712E-35  Legionella pneumophila subsp. pneumophila str. Philadelphia 1
  3kwm-assembly2_C  TM=9.793E-01  e=2.638E-33  Francisella tularensis subsp. tularensis
  5uf2-assembly1_A  TM=9.697E-01  e=8.195E-33  Neisseria gonorrhoeae NCCP11945

Sequence (899 aa):
HMNQDQLKQAVAQAAVDHILPHLDSKKSIVGVGTGSTANFFIDALARHKAEEFDGAVASSEEATAKRLKEHGIPVYELNTVSSEELLEEFYVDGADESNERLELIKGGGAALTREKIVAAVAKTFICIADASKKLVPILGQQFPLPVEVIPMARSHVARQLVKLGGDPVYREEGVLTDNGNIIILDVHNLRIDSPVELEEKKINAIVGVVTTNGLFAARPADLLLLLGTADGVKTLLKAHHHHHHMNQDQLKQAVAQAAVDHILPHLDSKSIVGVGTGSTANFFIDALARHKAEFDGAVASSEATAKKRRLKEEHGIPVYELNTVSELEFYVDGADESNERLELIKGGGAALTREKIVAAVAKTFICIADASKKLVPILGQQFPLPVEVIPMARSSHVARQLVKLGGDPVYREGVLTDNGNIILDVHNLRIDSPVELEEKINAIVGVVTTNGLFAARPADLLLLGTADGVKTLKAHMMNQQDQLKQAVAQAAVDHILPHLDSKKSIVGVGTGSSTANFFIDALARHKAEFDGAVASSEATAKRRLKEHGIPVYELNTVSELLEEFYVDGADESNERLELIKGGGAALTREKIVAAVAKTFICIADASKKLVPILGQQFPLPVEVIPMARSSHVARQLVKLGGDPVYREGVLTDNGNIILDVHNLRIDSPVEELEEKINAIVGVVTNGLFAARPADLLLLGTADGVKTLKANQDQLKQAVAQAAVDHILPHLDSKSIVGVGTGSTANFFIDALARHKAEFDGAVASSEATAKKRRLKKEHGIPVYELNTVSEELEFYVDGADESNERLELIKGGGAALTREKIVAAVAKTFICIADASKKLVPILGQFPLPVEVIPMARSSHVARQLVKLGGDPVYREGVLTDNGNIIILDVHNLRIDSSPVELEEKINAIVGVVTTNGLFAARPADLLLLLGTADGVKTLKA

Secondary structure (DSSP, 8-state):
---HHHHHHHHHHHHHHHHGGG--TT-EEEE--SHHHHHHHHHHHTTGGGS-EEEESSHHHHHHHHHTT--B--GGG-S-EEEEEE--SEE-TT--EE--TTS-HHHHHHHHHHEEEEEEEEEGGGB-SSBTSSPEEEEE-GGGHHHHHHHHHHTT-EEEE-TT---TTS-EEEEEES--BS-HHHHHHHHHTSTTEEEESEE-SS--SEEEEEETTEEEEE--/----PPPPHHHHHHHHHHHHHHHHGGG--TT-EEEE--SHHHHHHHHHHGGGGGGS-EEEESSHHHHHHHHHTT--B--GGG-S-EEEEEE--SEE-TT--EE--TTS-HHHHHHHHHHEEEEEEEEEGGGB-SSBTSSPEEEEE-GGGHHHHHHHHHHTT-EEEE-TT---TTS-EEEEEES--BS-HHHHHHHHHTSTTEEEESEE-SS--SEEEEEETTEEEEE--/---HHHHHHHHHHHHHHHHGGG--TT-EEEE--SHHHHHHHHHHHTTGGGS-EEEESSHHHHHHHHHTT--B--GGG-S-EEEEEE--SEE-TT--EE--TTS-HHHHHHHHHHEEEEEEEEEGGGB-SSTTSSPEEEEE-GGGHHHHHHHHHHTT-EEEE-TT---TTS-EEEEEES---S-HHHHHHHHHTSTTEEEESEE-SS--SEEEEEETTEEEEE--/-HHHHHHHHHHHHHHHHGGG--TT-EEEE--SHHHHHHHHHHHTTGGGS-EEEESSHHHHHHHHHTT--B--GGG-S-EEEEEE--SEE-TT--EE--TTS-HHHHHHHHHHEEEEEEEEEGGGB-SSBTSSPEEEEE-GGGHHHHHHHHHHTT-EEEE-TT---TTS-EEEEEES--BS-HHHHHHHHHTSTTEEEESEE-SS--SEEEEEETTEEEEE--

Solvent-accessible surface area: 35988 Å² total; per-residue (Å²): 219,70,76,87,74,77,24,23,90,31,0,1,63,20,0,1,87,77,0,49,110,102,23,90,79,161,22,36,1,0,0,0,26,27,61,9,0,51,42,0,0,60,7,0,11,180,41,96,107,80,14,34,0,0,2,18,1,9,98,49,1,13,126,70,0,134,120,59,44,2,64,38,77,110,4,55,100,15,86,100,4,80,10,0,0,0,8,12,30,7,1,14,113,114,2,26,0,0,6,4,29,58,21,14,0,0,43,6,11,0,0,0,34,8,5,138,29,0,0,0,0,0,3,40,83,35,69,28,130,63,1,3,161,70,31,0,0,0,0,0,1,53,22,0,14,21,10,0,22,66,34,2,88,157,58,52,8,53,21,37,54,46,78,72,41,118,11,68,25,39,6,10,0,2,21,1,43,116,21,167,6,88,52,7,69,102,23,9,97,111,1,36,72,19,30,1,10,8,6,0,0,0,1,4,77,63,38,2,60,9,0,5,6,0,28,89,125,36,53,84,87,59,151,84,247,98,108,100,123,142,43,74,86,76,74,24,25,91,37,0,1,65,20,0,0,86,72,0,42,108,103,22,87,100,76,19,36,1,0,0,0,26,26,60,13,1,33,50,0,0,61,13,0,16,178,28,88,103,77,10,49,0,0,2,17,0,8,110,62,1,28,134,87,0,157,121,62,41,2,60,51,74,108,4,52,102,22,58,36,4,78,9,0,0,0,8,14,29,7,1,4,118,120,0,16,0,0,6,4,29,58,20,13,0,1,54,6,12,0,0,1,33,9,5,129,38,0,0,0,0,2,3,40,84,36,49,26,125,60,1,4,165,72,32,0,0,0,0,0,2,54,24,0,99,29,10,0,24,67,33,2,88,157,53,52,2,78,30,77,56,49,139,61,44,116,12,60,29,37,7,11,0,3,20,1,67,115,17,176,5,79,56,2,73,95,21,9,95,99,1,37,73,18,29,1,9,9,6,0,0,0,2,4,78,59,37,3,64,11,0,7,13,0,48,46,115,36,53,40,86,39,152,106,217,70,73,110,73,79,21,18,88,33,0,1,67,20,0,0,85,76,0,48,109,103,23,87,77,152,19,41,1,0,0,0,27,27,64,11,0,54,48,0,2,66,12,0,12,178,29,97,106,82,13,36,0,0,2,17,1,7,96,50,2,12,129,72,0,131,119,65,44,2,66,38,77,109,5,54,102,16,86,67,6,77,10,0,0,1,8,12,31,7,0,8,128,131,1,15,0,0,6,4,30,59,20,14,0,1,45,6,11,0,0,0,34,14,5,163,30,0,0,0,0,2,4,40,84,40,50,25,127,75,5,13,140,68,36,2,0,0,0,0,2,52,22,0,76,7,12,0,10,34,35,0,20,156,56,6,0,46,29,78,48,50,139,73,45,116,11,67,28,38,8,12,0,3,20,2,67,72,14,61,10,90,24,6,67,102,17,8,97,116,0,38,70,19,30,1,10,10,6,0,0,0,2,4,76,65,39,3,61,7,0,6,7,0,16,94,131,30,57,96,86,53,148,111,120,85,74,108,48,25,78,39,0,1,70,24,0,0,79,75,0,48,111,98,21,84,86,149,16,19,2,0,0,0,25,24,62,10,1,44,57,0,0,29,6,0,9,179,53,100,99,90,11,32,0,0,2,17,0,8,111,69,2,21,133,79,0,107,126,56,54,3,40,23,25,70,4,17,19,12,75,126,4,82,10,0,0,0,8,11,31,7,1,4,121,118,0,15,0,0,6,4,29,59,20,15,0,1,53,6,13,0,0,0,36,11,7,66,40,0,0,0,0,1,3,40,88,35,56,25,124,60,1,2,165,72,32,0,0,0,0,0,1,53,24,0,101,29,10,0,23,70,33,2,87,159,52,52,2,75,31,76,59,49,140,62,44,117,12,60,27,38,6,12,0,2,20,1,65,113,18,173,4,72,56,2,73,94,21,9,96,96,0,37,73,17,29,1,10,8,6,0,0,0,1,4,77,64,38,3,61,12,0,5,5,0,42,115,108,37,54,42,85,40,154,109